Protein AF-0000000080777629 (afdb_homodimer)

Sequence (786 aa):
MKPNIYSEIDKLKSVIVHRPGEELNNLTPDFMEELLFDELPYLENAIKEHDFFCETMRNEGIEVLYLEDLAAESIEQDDVRKQFIEDFLEESGNKSADEINLLRDLLTNISDEKELILKTMSGVRLDEIGINDESGRLLAVNPMPNLYFTRDPFSFVGNCVSINRMWSETRNRETLYAKYIFTYNSRFNDIEKIYDRTEDTSIEGGDILILNSECVAVGISQRTQKESVDKFAKNLLEKSDFKFVLSFKIPNKREFMHLDTVFTMIDKGIFTVHPLIEGPLYVEKLYLEDSTLQREVQKGSLEEILSSNLHVDNVKIIRCGGTNPIDQMREQWNDGSNTLAIAPNTVIVYDRNNVTNSLLQEADVNIRTIKSGELSRGRGGPRCMSMPFEREMMKPNIYSEIDKLKSVIVHRPGEELNNLTPDFMEELLFDELPYLENAIKEHDFFCETMRNEGIEVLYLEDLAAESIEQDDVRKQFIEDFLEESGNKSADEINLLRDLLTNISDEKELILKTMSGVRLDEIGINDESGRLLAVNPMPNLYFTRDPFSFVGNCVSINRMWSETRNRETLYAKYIFTYNSRFNDIEKIYDRTEDTSIEGGDILILNSECVAVGISQRTQKESVDKFAKNLLEKSDFKFVLSFKIPNKREFMHLDTVFTMIDKGIFTVHPLIEGPLYVEKLYLEDSTLQREVQKGSLEEILSSNLHVDNVKIIRCGGTNPIDQMREQWNDGSNTLAIAPNTVIVYDRNNVTNSLLQEADVNIRTIKSGELSRGRGGPRCMSMPFEREM

Nearest PDB structures (foldseek):
  4bof-assembly4_D-2  TM=9.705E-01  e=5.569E-53  Streptococcus pyogenes
  2aci-assembly3_B  TM=9.075E-01  e=1.095E-36  Pseudomonas aeruginosa
  2aaf-assembly2_B  TM=9.037E-01  e=5.257E-37  Pseudomonas aeruginosa
  1rxx-assembly2_C  TM=9.213E-01  e=7.885E-36  Pseudomonas aeruginosa
  2a9g-assembly3_A  TM=9.033E-01  e=1.106E-35  Pseudomonas aeruginosa

Secondary structure (DSSP, 8-state):
---BBS-SSSPEEEEEE----TTGGG--GGGTTTTT-SS---HHHHHHHHHHHHHHHHTTT-EEEEHHHHHHHHT-SHHHHHHHHHHHHHTS-S--HHHHHHHHHHHHT--SHHHHHHHHHH-EEGGGGT---TT---EEE---GGGG-TTTTEEEEBTEEEE---SSHHHHTTHHHHHHHHHH-TTTTTPEEEE-TT-SS---GGGEEE-SSSEEEEEE-SSS-HHHHHHHHHHHHHHSS--EEEEEE---BTTBSSGGGTEEEEETTEEEE-GGGGSS-EEEEEEEETTEEEEEEE-S-HHHHHHHHHT-S--EEEETTTT-HHHHHHHHHTTTT--EEEETTEEEEETT-HHHHHHHHHTT-EEEEE--SSGGGGS--TTTT-EEEEE--/---BBS-SSSPEEEEEE----GGGGG--GGGTTTTT-SS---HHHHHHHHHHHHHHHHTTT-EEEEHHHHHHHHT-SHHHHHHHHHHHHHTS-S--HHHHHHHHHHHHT--SHHHHHHHHHH-EEGGGGT---TT---EEE---GGGG-TTTTEEEEBTEEEE---SSHHHHTTHHHHHHHHHH-TTTTTPEEEE-TT-SS---GGGEEE-SSSEEEEEE-SSS-HHHHHHHHHHHHHHSS--EEEEEE---BTTBSSGGGTEEEEETTEEEE-GGGGSS-EEEEEEEETTEEEEEEE-S-HHHHHHHHHT-S--EEEETTTT-HHHHHHHHHTTTT--EEEETTEEEEETT-HHHHHHHHHTT-EEEEE--SSGGGGS--TTTT-EEEEE--

Structure (mmCIF, N/CA/C/O backbone):
data_AF-0000000080777629-model_v1
#
loop_
_entity.id
_entity.type
_entity.pdbx_description
1 polymer 'arginine deiminase'
#
loop_
_atom_site.group_PDB
_atom_site.id
_atom_site.type_symbol
_atom_site.label_atom_id
_atom_site.label_alt_id
_atom_site.label_comp_id
_atom_site.label_asym_id
_atom_site.label_entity_id
_atom_site.label_seq_id
_atom_site.pdbx_PDB_ins_code
_atom_site.Cartn_x
_atom_site.Cartn_y
_atom_site.Cartn_z
_atom_site.occupancy
_atom_site.B_iso_or_equiv
_atom_site.auth_seq_id
_atom_site.auth_comp_id
_atom_site.auth_asym_id
_atom_site.auth_atom_id
_atom_site.pdbx_PDB_model_num
ATOM 1 N N . MET A 1 1 ? -5.551 -30.641 -24.266 1 76.5 1 MET A N 1
ATOM 2 C CA . MET A 1 1 ? -4.195 -30.25 -24.641 1 76.5 1 MET A CA 1
ATOM 3 C C . MET A 1 1 ? -3.232 -30.406 -23.469 1 76.5 1 MET A C 1
ATOM 5 O O . MET A 1 1 ? -3.594 -30.125 -22.328 1 76.5 1 MET A O 1
ATOM 9 N N . LYS A 1 2 ? -2.053 -30.922 -23.703 1 85.44 2 LYS A N 1
ATOM 10 C CA . LYS A 1 2 ? -1.051 -31.109 -22.656 1 85.44 2 LYS A CA 1
ATOM 11 C C . LYS A 1 2 ? -0.166 -29.875 -22.5 1 85.44 2 LYS A C 1
ATOM 13 O O . LYS A 1 2 ? 0.157 -29.219 -23.5 1 85.44 2 LYS A O 1
ATOM 18 N N . PRO A 1 3 ? 0.082 -29.594 -21.219 1 92.38 3 PRO A N 1
ATOM 19 C CA . PRO A 1 3 ? 1.011 -28.484 -21.016 1 92.38 3 PRO A CA 1
ATOM 20 C C . PRO A 1 3 ? 2.395 -28.75 -21.609 1 92.38 3 PRO A C 1
ATOM 22 O O . PRO A 1 3 ? 2.795 -29.906 -21.75 1 92.38 3 PRO A O 1
ATOM 25 N N . ASN A 1 4 ? 3.039 -27.75 -22.047 1 94.62 4 ASN A N 1
ATOM 26 C CA . ASN A 1 4 ? 4.406 -27.812 -22.547 1 94.62 4 ASN A CA 1
ATOM 27 C C . ASN A 1 4 ? 5.293 -26.766 -21.875 1 94.62 4 ASN A C 1
ATOM 29 O O . ASN A 1 4 ? 5.566 -25.719 -22.453 1 94.62 4 ASN A O 1
ATOM 33 N N . ILE A 1 5 ? 5.781 -27.062 -20.688 1 97.31 5 ILE A N 1
ATOM 34 C CA . ILE A 1 5 ? 6.605 -26.125 -19.922 1 97.31 5 ILE A CA 1
ATOM 35 C C . ILE A 1 5 ? 7.922 -26.797 -19.531 1 97.31 5 ILE A C 1
ATOM 37 O O . ILE A 1 5 ? 8.031 -27.422 -18.484 1 97.31 5 ILE A O 1
ATOM 41 N N . TYR A 1 6 ? 8.914 -26.594 -20.375 1 97.06 6 TYR A N 1
ATOM 42 C CA . TYR A 1 6 ? 10.203 -27.234 -20.172 1 97.06 6 TYR A CA 1
ATOM 43 C C . TYR A 1 6 ? 11.289 -26.203 -19.875 1 97.06 6 TYR A C 1
ATOM 45 O O . TYR A 1 6 ? 12.477 -26.531 -19.859 1 97.06 6 TYR A O 1
ATOM 53 N N . SER A 1 7 ? 10.859 -24.984 -19.75 1 96.5 7 SER A N 1
ATOM 54 C CA . SER A 1 7 ? 11.742 -23.891 -19.359 1 96.5 7 SER A CA 1
ATOM 55 C C . SER A 1 7 ? 10.945 -22.703 -18.844 1 96.5 7 SER A C 1
ATOM 57 O O . SER A 1 7 ? 9.742 -22.578 -19.109 1 96.5 7 SER A O 1
ATOM 59 N N . GLU A 1 8 ? 11.617 -21.828 -18.109 1 97.31 8 GLU A N 1
ATOM 60 C CA . GLU A 1 8 ? 11.023 -20.562 -17.672 1 97.31 8 GLU A CA 1
ATOM 61 C C . GLU A 1 8 ? 11.094 -19.516 -18.781 1 97.31 8 GLU A C 1
ATOM 63 O O . GLU A 1 8 ? 10.367 -18.516 -18.75 1 97.31 8 GLU A O 1
ATOM 68 N N . ILE A 1 9 ? 11.906 -19.719 -19.844 1 97.56 9 ILE A N 1
ATOM 69 C CA . ILE A 1 9 ? 12.305 -18.547 -20.609 1 97.56 9 ILE A CA 1
ATOM 70 C C . ILE A 1 9 ? 11.914 -18.719 -22.078 1 97.56 9 ILE A C 1
ATOM 72 O O . ILE A 1 9 ? 11.93 -17.75 -22.844 1 97.56 9 ILE A O 1
ATOM 76 N N . ASP A 1 10 ? 11.648 -19.953 -22.531 1 97.69 10 ASP A N 1
ATOM 77 C CA . ASP A 1 10 ? 11.281 -20.109 -23.938 1 97.69 10 ASP A CA 1
ATOM 78 C C . ASP A 1 10 ? 10.047 -19.281 -24.281 1 97.69 10 ASP A C 1
ATOM 80 O O . ASP A 1 10 ? 9.305 -18.859 -23.391 1 97.69 10 ASP A O 1
ATOM 84 N N . LYS A 1 11 ? 9.852 -19.078 -25.516 1 98.25 11 LYS A N 1
ATOM 85 C CA . LYS A 1 11 ? 8.773 -18.203 -25.953 1 98.25 11 LYS A CA 1
ATOM 86 C C . LYS A 1 11 ? 7.426 -18.656 -25.391 1 98.25 11 LYS A C 1
ATOM 88 O O . LYS A 1 11 ? 7.023 -19.797 -25.609 1 98.25 11 LYS A O 1
ATOM 93 N N . LEU A 1 12 ? 6.812 -17.75 -24.703 1 98.5 12 LEU A N 1
ATOM 94 C CA . LEU A 1 12 ? 5.527 -18.047 -24.062 1 98.5 12 LEU A CA 1
ATOM 95 C C . LEU A 1 12 ? 4.402 -18.016 -25.094 1 98.5 12 LEU A C 1
ATOM 97 O O . LEU A 1 12 ? 4.293 -17.062 -25.875 1 98.5 12 LEU A O 1
ATOM 101 N N . LYS A 1 13 ? 3.611 -19.078 -25.125 1 98.31 13 LYS A N 1
ATOM 102 C CA . LYS A 1 13 ? 2.521 -19.172 -26.078 1 98.31 13 LYS A CA 1
ATOM 103 C C . LYS A 1 13 ? 1.169 -18.953 -25.406 1 98.31 13 LYS A C 1
ATOM 105 O O . LYS A 1 13 ? 0.266 -18.359 -26 1 98.31 13 LYS A O 1
ATOM 110 N N . SER A 1 14 ? 1.012 -19.469 -24.266 1 98.12 14 SER A N 1
ATOM 111 C CA . SER A 1 14 ? -0.259 -19.359 -23.547 1 98.12 14 SER A CA 1
ATOM 112 C C . SER A 1 14 ? -0.044 -19.266 -22.047 1 98.12 14 SER A C 1
ATOM 114 O O . SER A 1 14 ? 0.88 -19.875 -21.5 1 98.12 14 SER A O 1
ATOM 116 N N . VAL A 1 15 ? -0.911 -18.484 -21.406 1 98.56 15 VAL A N 1
ATOM 117 C CA . VAL A 1 15 ? -0.785 -18.25 -19.969 1 98.56 15 VAL A CA 1
ATOM 118 C C . VAL A 1 15 ? -2.17 -18.188 -19.328 1 98.56 15 VAL A C 1
ATOM 120 O O . VAL A 1 15 ? -3.139 -17.781 -19.984 1 98.56 15 VAL A O 1
ATOM 123 N N . ILE A 1 16 ? -2.301 -18.656 -18.109 1 98.56 16 ILE A N 1
ATOM 124 C CA . ILE A 1 16 ? -3.523 -18.531 -17.328 1 98.56 16 ILE A CA 1
ATOM 125 C C . ILE A 1 16 ? -3.363 -17.438 -16.266 1 98.56 16 ILE A C 1
ATOM 127 O O . ILE A 1 16 ? -2.354 -17.391 -15.562 1 98.56 16 ILE A O 1
ATOM 131 N N . VAL A 1 17 ? -4.281 -16.547 -16.234 1 98.81 17 VAL A N 1
ATOM 132 C CA . VAL A 1 17 ? -4.312 -15.469 -15.25 1 98.81 17 VAL A CA 1
ATOM 133 C C . VAL A 1 17 ? -5.699 -15.391 -14.617 1 98.81 17 VAL A C 1
ATOM 135 O O . VAL A 1 17 ? -6.621 -16.094 -15.031 1 98.81 17 VAL A O 1
ATOM 138 N N . HIS A 1 18 ? -5.844 -14.688 -13.539 1 98.81 18 HIS A N 1
ATOM 139 C CA . HIS A 1 18 ? -7.133 -14.328 -12.969 1 98.81 18 HIS A CA 1
ATOM 140 C C . HIS A 1 18 ? -7.27 -12.812 -12.836 1 98.81 18 HIS A C 1
ATOM 142 O O . HIS A 1 18 ? -6.383 -12.148 -12.289 1 98.81 18 HIS A O 1
ATOM 148 N N . ARG A 1 19 ? -8.289 -12.289 -13.438 1 98.69 19 ARG A N 1
ATOM 149 C CA . ARG A 1 19 ? -8.562 -10.859 -13.359 1 98.69 19 ARG A CA 1
ATOM 150 C C . ARG A 1 19 ? -9.078 -10.469 -11.984 1 98.69 19 ARG A C 1
ATOM 152 O O . ARG A 1 19 ? -10.047 -11.055 -11.492 1 98.69 19 ARG A O 1
ATOM 159 N N . PRO A 1 20 ? -8.406 -9.477 -11.32 1 98.25 20 PRO A N 1
ATOM 160 C CA . PRO A 1 20 ? -8.93 -9.062 -10.023 1 98.25 20 PRO A CA 1
ATOM 161 C C . PRO A 1 20 ? -10.43 -8.773 -10.055 1 98.25 20 PRO A C 1
ATOM 163 O O . PRO A 1 20 ? -10.93 -8.195 -11.016 1 98.25 20 PRO A O 1
ATOM 166 N N . GLY A 1 21 ? -11.094 -9.164 -9 1 98 21 GLY A N 1
ATOM 167 C CA . GLY A 1 21 ? -12.539 -8.992 -8.922 1 98 21 GLY A CA 1
ATOM 168 C C . GLY A 1 21 ? -13.016 -8.562 -7.543 1 98 21 GLY A C 1
ATOM 169 O O . GLY A 1 21 ? -12.258 -7.965 -6.777 1 98 21 GLY A O 1
ATOM 170 N N . GLU A 1 22 ? -14.297 -8.883 -7.254 1 97.31 22 GLU A N 1
ATOM 171 C CA . GLU A 1 22 ? -14.977 -8.391 -6.059 1 97.31 22 GLU A CA 1
ATOM 172 C C . GLU A 1 22 ? -14.359 -8.984 -4.793 1 97.31 22 GLU A C 1
ATOM 174 O O . GLU A 1 22 ? -14.641 -8.523 -3.686 1 97.31 22 GLU A O 1
ATOM 179 N N . GLU A 1 23 ? -13.547 -10.039 -4.953 1 97.44 23 GLU A N 1
ATOM 180 C CA . GLU A 1 23 ? -12.844 -10.57 -3.791 1 97.44 23 GLU A CA 1
ATOM 181 C C . GLU A 1 23 ? -11.969 -9.508 -3.143 1 97.44 23 GLU A C 1
ATOM 183 O O . GLU A 1 23 ? -11.758 -9.523 -1.928 1 97.44 23 GLU A O 1
ATOM 188 N N . LEU A 1 24 ? -11.523 -8.523 -3.908 1 96.25 24 LEU A N 1
ATOM 189 C CA . LEU A 1 24 ? -10.703 -7.449 -3.361 1 96.25 24 LEU A CA 1
ATOM 190 C C . LEU A 1 24 ? -11.555 -6.469 -2.559 1 96.25 24 LEU A C 1
ATOM 192 O O . LEU A 1 24 ? -11.07 -5.859 -1.603 1 96.25 24 LEU A O 1
ATOM 196 N N . ASN A 1 25 ? -12.812 -6.344 -2.906 1 95.25 25 ASN A N 1
ATOM 197 C CA . ASN A 1 25 ? -13.703 -5.398 -2.234 1 95.25 25 ASN A CA 1
ATOM 198 C C . ASN A 1 25 ? -14.227 -5.961 -0.916 1 95.25 25 ASN A C 1
ATOM 200 O O . ASN A 1 25 ? -14.812 -5.23 -0.115 1 95.25 25 ASN A O 1
ATOM 204 N N . ASN A 1 26 ? -14 -7.234 -0.666 1 94.56 26 ASN A N 1
ATOM 205 C CA . ASN A 1 26 ? -14.438 -7.844 0.587 1 94.56 26 ASN A CA 1
ATOM 206 C C . ASN A 1 26 ? -13.273 -8.023 1.559 1 94.56 26 ASN A C 1
ATOM 208 O O . ASN A 1 26 ? -13.43 -8.656 2.605 1 94.56 26 ASN A O 1
ATOM 212 N N . LEU A 1 27 ? -12.156 -7.426 1.173 1 93.31 27 LEU A N 1
ATOM 213 C CA . LEU A 1 27 ? -11.008 -7.332 2.074 1 93.31 27 LEU A CA 1
ATOM 214 C C . LEU A 1 27 ? -11.164 -6.148 3.025 1 93.31 27 LEU A C 1
ATOM 216 O O . LEU A 1 27 ? -11.516 -5.047 2.6 1 93.31 27 LEU A O 1
ATOM 220 N N . THR A 1 28 ? -11.008 -6.402 4.293 1 91 28 THR A N 1
ATOM 221 C CA . THR A 1 28 ? -11.047 -5.34 5.293 1 91 28 THR A CA 1
ATOM 222 C C . THR A 1 28 ? -9.727 -5.266 6.059 1 91 28 THR A C 1
ATOM 224 O O . THR A 1 28 ? -8.969 -6.238 6.09 1 91 28 THR A O 1
ATOM 227 N N . PRO A 1 29 ? -9.43 -4.133 6.648 1 87.5 29 PRO A N 1
ATOM 228 C CA . PRO A 1 29 ? -8.18 -3.984 7.395 1 87.5 29 PRO A CA 1
ATOM 229 C C . PRO A 1 29 ? -8.023 -5.027 8.5 1 87.5 29 PRO A C 1
ATOM 231 O O . PRO A 1 29 ? -6.914 -5.52 8.734 1 87.5 29 PRO A O 1
ATOM 234 N N . ASP A 1 30 ? -9.07 -5.414 9.094 1 85.56 30 ASP A N 1
ATOM 235 C CA . ASP A 1 30 ? -9.016 -6.348 10.219 1 85.56 30 ASP A CA 1
ATOM 236 C C . ASP A 1 30 ? -8.742 -7.77 9.734 1 85.56 30 ASP A C 1
ATOM 238 O O . ASP A 1 30 ? -8.289 -8.617 10.5 1 85.56 30 ASP A O 1
ATOM 242 N N . PHE A 1 31 ? -8.953 -8.008 8.391 1 86.69 31 PHE A N 1
ATOM 243 C CA . PHE A 1 31 ? -8.836 -9.367 7.883 1 86.69 31 PHE A CA 1
ATOM 244 C C . PHE A 1 31 ? -7.641 -9.5 6.949 1 86.69 31 PHE A C 1
ATOM 246 O O . PHE A 1 31 ? -7.348 -10.586 6.453 1 86.69 31 PHE A O 1
ATOM 253 N N . MET A 1 32 ? -6.926 -8.422 6.781 1 86.75 32 MET A N 1
ATOM 254 C CA . MET A 1 32 ? -5.844 -8.422 5.805 1 86.75 32 MET A CA 1
ATOM 255 C C . MET A 1 32 ? -4.777 -9.445 6.176 1 86.75 32 MET A C 1
ATOM 257 O O . MET A 1 32 ? -4.328 -10.219 5.324 1 86.75 32 MET A O 1
ATOM 261 N N . GLU A 1 33 ? -4.449 -9.5 7.445 1 83.44 33 GLU A N 1
ATOM 262 C CA . GLU A 1 33 ? -3.396 -10.414 7.879 1 83.44 33 GLU A CA 1
ATOM 263 C C . GLU A 1 33 ? -3.795 -11.867 7.648 1 83.44 33 GLU A C 1
ATOM 265 O O . GLU A 1 33 ? -3.006 -12.656 7.125 1 83.44 33 GLU A O 1
ATOM 270 N N . GLU A 1 34 ? -5 -12.141 7.934 1 84.94 34 GLU A N 1
ATOM 271 C CA . GLU A 1 34 ? -5.516 -13.492 7.762 1 84.94 34 GLU A CA 1
ATOM 272 C C . GLU A 1 34 ? -5.566 -13.883 6.285 1 84.94 34 GLU A C 1
ATOM 274 O O . GLU A 1 34 ? -5.336 -15.047 5.938 1 84.94 34 GLU A O 1
ATOM 279 N N . LEU A 1 35 ? -5.812 -12.977 5.516 1 87.12 35 LEU A N 1
ATOM 280 C CA . LEU A 1 35 ? -5.977 -13.242 4.09 1 87.12 35 LEU A CA 1
ATOM 281 C C . LEU A 1 35 ? -4.672 -12.992 3.34 1 87.12 35 LEU A C 1
ATOM 283 O O . LEU A 1 35 ? -4.652 -12.984 2.107 1 87.12 35 LEU A O 1
ATOM 287 N N . LEU A 1 36 ? -3.604 -12.68 4.121 1 83.94 36 LEU A N 1
ATOM 288 C CA . LEU A 1 36 ? -2.236 -12.594 3.621 1 83.94 36 LEU A CA 1
ATOM 289 C C . LEU A 1 36 ? -2.078 -11.398 2.686 1 83.94 36 LEU A C 1
ATOM 291 O O . LEU A 1 36 ? -1.486 -11.523 1.609 1 83.94 36 LEU A O 1
ATOM 295 N N . PHE A 1 37 ? -2.713 -10.32 3.043 1 85.81 37 PHE A N 1
ATOM 296 C CA . PHE A 1 37 ? -2.58 -9.055 2.33 1 85.81 37 PHE A CA 1
ATOM 297 C C . PHE A 1 37 ? -2.012 -7.977 3.244 1 85.81 37 PHE A C 1
ATOM 299 O O . PHE A 1 37 ? -2.307 -7.949 4.441 1 85.81 37 PHE A O 1
ATOM 306 N N . ASP A 1 38 ? -1.269 -7.113 2.615 1 81.88 38 ASP A N 1
ATOM 307 C CA . ASP A 1 38 ? -0.638 -6.059 3.402 1 81.88 38 ASP A CA 1
ATOM 308 C C . ASP A 1 38 ? -1.378 -4.73 3.238 1 81.88 38 ASP A C 1
ATOM 310 O O . ASP A 1 38 ? -1.191 -3.809 4.031 1 81.88 38 ASP A O 1
ATOM 314 N N . GLU A 1 39 ? -2.15 -4.68 2.234 1 88.5 39 GLU A N 1
ATOM 315 C CA . GLU A 1 39 ? -2.832 -3.43 1.915 1 88.5 39 GLU A CA 1
ATOM 316 C C . GLU A 1 39 ? -4.117 -3.686 1.13 1 88.5 39 GLU A C 1
ATOM 318 O O . GLU A 1 39 ? -4.27 -4.738 0.509 1 88.5 39 GLU A O 1
ATOM 323 N N . LEU A 1 40 ? -5.012 -2.73 1.196 1 91.94 40 LEU A N 1
ATOM 324 C CA . LEU A 1 40 ? -6.27 -2.842 0.467 1 91.94 40 LEU A CA 1
ATOM 325 C C . LEU A 1 40 ? -6.137 -2.262 -0.937 1 91.94 40 LEU A C 1
ATOM 327 O O . LEU A 1 40 ? -5.973 -1.05 -1.1 1 91.94 40 LEU A O 1
ATOM 331 N N . PRO A 1 41 ? -6.238 -3.09 -1.915 1 94.75 41 PRO A N 1
ATOM 332 C CA . PRO A 1 41 ? -6.164 -2.559 -3.279 1 94.75 41 PRO A CA 1
ATOM 333 C C . PRO A 1 41 ? -7.445 -1.838 -3.699 1 94.75 41 PRO A C 1
ATOM 335 O O . PRO A 1 41 ? -8.523 -2.152 -3.199 1 94.75 41 PRO A O 1
ATOM 338 N N . TYR A 1 42 ? -7.27 -0.807 -4.512 1 96.38 42 TYR A N 1
ATOM 339 C CA . TYR A 1 42 ? -8.383 -0.171 -5.211 1 96.38 42 TYR A CA 1
ATOM 340 C C . TYR A 1 42 ? -8.766 -0.963 -6.453 1 96.38 42 TYR A C 1
ATOM 342 O O . TYR A 1 42 ? -8.039 -0.956 -7.453 1 96.38 42 TYR A O 1
ATOM 350 N N . LEU A 1 43 ? -9.914 -1.641 -6.414 1 97.31 43 LEU A N 1
ATOM 351 C CA . LEU A 1 43 ? -10.289 -2.658 -7.391 1 97.31 43 LEU A CA 1
ATOM 352 C C . LEU A 1 43 ? -10.281 -2.082 -8.805 1 97.31 43 LEU A C 1
ATOM 354 O O . LEU A 1 43 ? -9.727 -2.684 -9.719 1 97.31 43 LEU A O 1
ATOM 358 N N . GLU A 1 44 ? -10.867 -0.941 -8.984 1 96.75 44 GLU A N 1
ATOM 359 C CA . GLU A 1 44 ? -10.992 -0.367 -10.32 1 96.75 44 GLU A CA 1
ATOM 360 C C . GLU A 1 44 ? -9.625 -0.201 -10.977 1 96.75 44 GLU A C 1
ATOM 362 O O . GLU A 1 44 ? -9.438 -0.582 -12.133 1 96.75 44 GLU A O 1
ATOM 367 N N . ASN A 1 45 ? -8.695 0.378 -10.266 1 97 45 ASN A N 1
ATOM 368 C CA . ASN A 1 45 ? -7.359 0.561 -10.82 1 97 45 ASN A CA 1
ATOM 369 C C . ASN A 1 45 ? -6.617 -0.767 -10.945 1 97 45 ASN A C 1
ATOM 371 O O . ASN A 1 45 ? -5.82 -0.956 -11.867 1 97 45 ASN A O 1
ATOM 375 N N . ALA A 1 46 ? -6.844 -1.683 -9.992 1 97.81 46 ALA A N 1
ATOM 376 C CA . ALA A 1 46 ? -6.238 -3.008 -10.086 1 97.81 46 ALA A CA 1
ATOM 377 C C . ALA A 1 46 ? -6.633 -3.699 -11.391 1 97.81 46 ALA A C 1
ATOM 379 O O . ALA A 1 46 ? -5.793 -4.32 -12.047 1 97.81 46 ALA A O 1
ATOM 380 N N . ILE A 1 47 ? -7.875 -3.59 -11.742 1 98.5 47 ILE A N 1
ATOM 381 C CA . ILE A 1 47 ? -8.391 -4.18 -12.977 1 98.5 47 ILE A CA 1
ATOM 382 C C . ILE A 1 47 ? -7.691 -3.543 -14.18 1 98.5 47 ILE A C 1
ATOM 384 O O . ILE A 1 47 ? -7.215 -4.246 -15.07 1 98.5 47 ILE A O 1
ATOM 388 N N . LYS A 1 48 ? -7.602 -2.197 -14.141 1 98.12 48 LYS A N 1
ATOM 389 C CA . LYS A 1 48 ? -6.965 -1.491 -15.25 1 98.12 48 LYS A CA 1
ATOM 390 C C . LYS A 1 48 ? -5.512 -1.919 -15.406 1 98.12 48 LYS A C 1
ATOM 392 O O . LYS A 1 48 ? -5.043 -2.146 -16.531 1 98.12 48 LYS A O 1
ATOM 397 N N . GLU A 1 49 ? -4.828 -1.964 -14.344 1 98.19 49 GLU A N 1
ATOM 398 C CA . GLU A 1 49 ? -3.43 -2.389 -14.367 1 98.19 49 GLU A CA 1
ATOM 399 C C . GLU A 1 49 ? -3.297 -3.826 -14.859 1 98.19 49 GLU A C 1
ATOM 401 O O . GLU A 1 49 ? -2.428 -4.129 -15.68 1 98.19 49 GLU A O 1
ATOM 406 N N . HIS A 1 50 ? -4.148 -4.711 -14.359 1 98.75 50 HIS A N 1
ATOM 407 C CA . HIS A 1 50 ? -4.102 -6.113 -14.75 1 98.75 50 HIS A CA 1
ATOM 408 C C . HIS A 1 50 ? -4.461 -6.285 -16.219 1 98.75 50 HIS A C 1
ATOM 410 O O . HIS A 1 50 ? -3.85 -7.098 -16.922 1 98.75 50 HIS A O 1
ATOM 416 N N . ASP A 1 51 ? -5.461 -5.543 -16.672 1 98.81 51 ASP A N 1
ATOM 417 C CA . ASP A 1 51 ? -5.805 -5.57 -18.094 1 98.81 51 ASP A CA 1
ATOM 418 C C . ASP A 1 51 ? -4.621 -5.133 -18.953 1 98.81 51 ASP A C 1
ATOM 420 O O . ASP A 1 51 ? -4.375 -5.703 -20.016 1 98.81 51 ASP A O 1
ATOM 424 N N . PHE A 1 52 ? -3.959 -4.109 -18.531 1 98.81 52 PHE A N 1
ATOM 425 C CA . PHE A 1 52 ? -2.777 -3.658 -19.25 1 98.81 52 PHE A CA 1
ATOM 426 C C . PHE A 1 52 ? -1.714 -4.75 -19.281 1 98.81 52 PHE A C 1
ATOM 428 O O . PHE A 1 52 ? -1.062 -4.957 -20.312 1 98.81 52 PHE A O 1
ATOM 435 N N . PHE A 1 53 ? -1.532 -5.406 -18.203 1 98.81 53 PHE A N 1
ATOM 436 C CA . PHE A 1 53 ? -0.626 -6.547 -18.109 1 98.81 53 PHE A CA 1
ATOM 437 C C . PHE A 1 53 ? -0.988 -7.605 -19.156 1 98.81 53 PHE A C 1
ATOM 439 O O . PHE A 1 53 ? -0.128 -8.055 -19.906 1 98.81 53 PHE A O 1
ATOM 446 N N . CYS A 1 54 ? -2.254 -7.953 -19.188 1 98.88 54 CYS A N 1
ATOM 447 C CA . CYS A 1 54 ? -2.746 -8.945 -20.141 1 98.88 54 CYS A CA 1
ATOM 448 C C . CYS A 1 54 ? -2.574 -8.453 -21.578 1 98.88 54 CYS A C 1
ATOM 450 O O . CYS A 1 54 ? -2.201 -9.227 -22.453 1 98.88 54 CYS A O 1
ATOM 452 N N . GLU A 1 55 ? -2.865 -7.199 -21.781 1 98.81 55 GLU A N 1
ATOM 453 C CA . GLU A 1 55 ? -2.699 -6.625 -23.109 1 98.81 55 GLU A CA 1
ATOM 454 C C . GLU A 1 55 ? -1.236 -6.641 -23.547 1 98.81 55 GLU A C 1
ATOM 456 O O . GLU A 1 55 ? -0.932 -6.855 -24.719 1 98.81 55 GLU A O 1
ATOM 461 N N . THR A 1 56 ? -0.351 -6.355 -22.609 1 98.75 56 THR A N 1
ATOM 462 C CA . THR A 1 56 ? 1.08 -6.422 -22.891 1 98.75 56 THR A CA 1
ATOM 463 C C . THR A 1 56 ? 1.472 -7.805 -23.391 1 98.75 56 THR A C 1
ATOM 465 O O . THR A 1 56 ? 2.254 -7.93 -24.328 1 98.75 56 THR A O 1
ATOM 468 N N . MET A 1 57 ? 0.923 -8.836 -22.812 1 98.75 57 MET A N 1
ATOM 469 C CA . MET A 1 57 ? 1.193 -10.203 -23.25 1 98.75 57 MET A CA 1
ATOM 470 C C . MET A 1 57 ? 0.538 -10.484 -24.594 1 98.75 57 MET A C 1
ATOM 472 O O . MET A 1 57 ? 1.167 -11.055 -25.484 1 98.75 57 MET A O 1
ATOM 476 N N . ARG A 1 58 ? -0.68 -10.047 -24.75 1 98.81 58 ARG A N 1
ATOM 477 C CA . ARG A 1 58 ? -1.377 -10.266 -26.016 1 98.81 58 ARG A CA 1
ATOM 478 C C . ARG A 1 58 ? -0.637 -9.586 -27.172 1 98.81 58 ARG A C 1
ATOM 480 O O . ARG A 1 58 ? -0.575 -10.133 -28.281 1 98.81 58 ARG A O 1
ATOM 487 N N . ASN A 1 59 ? -0.117 -8.422 -26.891 1 98.44 59 ASN A N 1
ATOM 488 C CA . ASN A 1 59 ? 0.636 -7.684 -27.906 1 98.44 59 ASN A CA 1
ATOM 489 C C . ASN A 1 59 ? 1.897 -8.43 -28.312 1 98.44 59 ASN A C 1
ATOM 491 O O . ASN A 1 59 ? 2.469 -8.156 -29.375 1 98.44 59 ASN A O 1
ATOM 495 N N . GLU A 1 60 ? 2.316 -9.375 -27.547 1 98.12 60 GLU A N 1
ATOM 496 C CA . GLU A 1 60 ? 3.473 -10.211 -27.859 1 98.12 60 GLU A CA 1
ATOM 497 C C . GLU A 1 60 ? 3.045 -11.531 -28.484 1 98.12 60 GLU A C 1
ATOM 499 O O . GLU A 1 60 ? 3.869 -12.422 -28.688 1 98.12 60 GLU A O 1
ATOM 504 N N . GLY A 1 61 ? 1.783 -11.68 -28.734 1 98.19 61 GLY A N 1
ATOM 505 C CA . GLY A 1 61 ? 1.264 -12.867 -29.391 1 98.19 61 GLY A CA 1
ATOM 506 C C . GLY A 1 61 ? 0.922 -13.984 -28.422 1 98.19 61 GLY A C 1
ATOM 507 O O . GLY A 1 61 ? 0.748 -15.133 -28.828 1 98.19 61 GLY A O 1
ATOM 508 N N . ILE A 1 62 ? 0.836 -13.727 -27.203 1 98.62 62 ILE A N 1
ATOM 509 C CA . ILE A 1 62 ? 0.58 -14.734 -26.188 1 98.62 62 ILE A CA 1
ATOM 510 C C . ILE A 1 62 ? -0.925 -14.875 -25.969 1 98.62 62 ILE A C 1
ATOM 512 O O . ILE A 1 62 ? -1.636 -13.875 -25.828 1 98.62 62 ILE A O 1
ATOM 516 N N . GLU A 1 63 ? -1.433 -16.109 -25.938 1 98.5 63 GLU A N 1
ATOM 517 C CA . GLU A 1 63 ? -2.82 -16.375 -25.578 1 98.5 63 GLU A CA 1
ATOM 518 C C . GLU A 1 63 ? -3.031 -16.234 -24.078 1 98.5 63 GLU A C 1
ATOM 520 O O . GLU A 1 63 ? -2.365 -16.906 -23.281 1 98.5 63 GLU A O 1
ATOM 525 N N . VAL A 1 64 ? -3.912 -15.367 -23.719 1 98.75 64 VAL A N 1
ATOM 526 C CA . VAL A 1 64 ? -4.215 -15.156 -22.312 1 98.75 64 VAL A CA 1
ATOM 527 C C . VAL A 1 64 ? -5.551 -15.812 -21.953 1 98.75 64 VAL A C 1
ATOM 529 O O . VAL A 1 64 ? -6.586 -15.469 -22.531 1 98.75 64 VAL A O 1
ATOM 532 N N . LEU A 1 65 ? -5.496 -16.781 -21.094 1 98.31 65 LEU A N 1
ATOM 533 C CA . LEU A 1 65 ? -6.68 -17.469 -20.594 1 98.31 65 LEU A CA 1
ATOM 534 C C . LEU A 1 65 ? -7.012 -17.031 -19.172 1 98.31 65 LEU A C 1
ATOM 536 O O . LEU A 1 65 ? -6.109 -16.828 -18.344 1 98.31 65 LEU A O 1
ATOM 540 N N . TYR A 1 66 ? -8.273 -16.906 -18.906 1 98.69 66 TYR A N 1
ATOM 541 C CA . TYR A 1 66 ? -8.695 -16.5 -17.578 1 98.69 66 TYR A CA 1
ATOM 542 C C . TYR A 1 66 ? -9.156 -17.719 -16.766 1 98.69 66 TYR A C 1
ATOM 544 O O . TYR A 1 66 ? -10 -18.484 -17.219 1 98.69 66 TYR A O 1
ATOM 552 N N . LEU A 1 67 ? -8.641 -17.797 -15.555 1 98.62 67 LEU A N 1
ATOM 553 C CA . LEU A 1 67 ? -8.953 -18.875 -14.625 1 98.62 67 LEU A CA 1
ATOM 554 C C . LEU A 1 67 ? -10.453 -18.969 -14.398 1 98.62 67 LEU A C 1
ATOM 556 O O . LEU A 1 67 ? -11.008 -20.078 -14.383 1 98.62 67 LEU A O 1
ATOM 560 N N . GLU A 1 68 ? -11.109 -17.844 -14.172 1 98.75 68 GLU A N 1
ATOM 561 C CA . GLU A 1 68 ? -12.547 -17.812 -13.891 1 98.75 68 GLU A CA 1
ATOM 562 C C . GLU A 1 68 ? -13.352 -18.312 -15.078 1 98.75 68 GLU A C 1
ATOM 564 O O . GLU A 1 68 ? -14.406 -18.922 -14.906 1 98.75 68 GLU A O 1
ATOM 569 N N . ASP A 1 69 ? -12.898 -18.062 -16.312 1 98.62 69 ASP A N 1
ATOM 570 C CA . ASP A 1 69 ? -13.57 -18.578 -17.5 1 98.62 69 ASP A CA 1
ATOM 571 C C . ASP A 1 69 ? -13.391 -20.094 -17.609 1 98.62 69 ASP A C 1
ATOM 573 O O . ASP A 1 69 ? -14.352 -20.812 -17.906 1 98.62 69 ASP A O 1
ATOM 577 N N . LEU A 1 70 ? -12.164 -20.547 -17.438 1 98.19 70 LEU A N 1
ATOM 578 C CA . LEU A 1 70 ? -11.883 -21.969 -17.484 1 98.19 70 LEU A CA 1
ATOM 579 C C . LEU A 1 70 ? -12.695 -22.719 -16.438 1 98.19 70 LEU A C 1
ATOM 581 O O . LEU A 1 70 ? -13.219 -23.812 -16.719 1 98.19 70 LEU A O 1
ATOM 585 N N . ALA A 1 71 ? -12.758 -22.172 -15.242 1 98.56 71 ALA A N 1
ATOM 586 C CA . ALA A 1 71 ? -13.547 -22.797 -14.18 1 98.56 71 ALA A CA 1
ATOM 587 C C . ALA A 1 71 ? -15.023 -22.828 -14.547 1 98.56 71 ALA A C 1
ATOM 589 O O . ALA A 1 71 ? -15.695 -23.844 -14.336 1 98.56 71 ALA A O 1
ATOM 590 N N . ALA A 1 72 ? -15.516 -21.75 -15.062 1 98.75 72 ALA A N 1
ATOM 591 C CA . ALA A 1 72 ? -16.906 -21.672 -15.484 1 98.75 72 ALA A CA 1
ATOM 592 C C . ALA A 1 72 ? -17.219 -22.734 -16.531 1 98.75 72 ALA A C 1
ATOM 594 O O . ALA A 1 72 ? -18.25 -23.422 -16.453 1 98.75 72 ALA A O 1
ATOM 595 N N . GLU A 1 73 ? -16.359 -22.891 -17.484 1 98.31 73 GLU A N 1
ATOM 596 C CA . GLU A 1 73 ? -16.516 -23.875 -18.547 1 98.31 73 GLU A CA 1
ATOM 597 C C . GLU A 1 73 ? -16.531 -25.297 -17.969 1 98.31 73 GLU A C 1
ATOM 599 O O . GLU A 1 73 ? -17.172 -26.188 -18.531 1 98.31 73 GLU A O 1
ATOM 604 N N . SER A 1 74 ? -15.93 -25.5 -16.859 1 98.19 74 SER A N 1
ATOM 605 C CA . SER A 1 74 ? -15.75 -26.812 -16.266 1 98.19 74 SER A CA 1
ATOM 606 C C . SER A 1 74 ? -17 -27.266 -15.516 1 98.19 74 SER A C 1
ATOM 608 O O . SER A 1 74 ? -17.141 -28.438 -15.195 1 98.19 74 SER A O 1
ATOM 610 N N . ILE A 1 75 ? -17.891 -26.297 -15.281 1 98.31 75 ILE A N 1
ATOM 611 C CA . ILE A 1 75 ? -19.031 -26.672 -14.453 1 98.31 75 ILE A CA 1
ATOM 612 C C . ILE A 1 75 ? -20.328 -26.516 -15.242 1 98.31 75 ILE A C 1
ATOM 614 O O . ILE A 1 75 ? -21.391 -26.297 -14.664 1 98.31 75 ILE A O 1
ATOM 618 N N . GLU A 1 76 ? -20.297 -26.609 -16.5 1 97.5 76 GLU A N 1
ATOM 619 C CA . GLU A 1 76 ? -21.469 -26.406 -17.359 1 97.5 76 GLU A CA 1
ATOM 620 C C . GLU A 1 76 ? -22.469 -27.547 -17.203 1 97.5 76 GLU A C 1
ATOM 622 O O . GLU A 1 76 ? -23.672 -27.344 -17.344 1 97.5 76 GLU A O 1
ATOM 627 N N . GLN A 1 77 ? -22.031 -28.734 -16.922 1 97.44 77 GLN A N 1
ATOM 628 C CA . GLN A 1 77 ? -22.922 -29.875 -16.703 1 97.44 77 GLN A CA 1
ATOM 629 C C . GLN A 1 77 ? -23.594 -29.781 -15.328 1 97.44 77 GLN A C 1
ATOM 631 O O . GLN A 1 77 ? -22.922 -29.516 -14.328 1 97.44 77 GLN A O 1
ATOM 636 N N . ASP A 1 78 ? -24.812 -30.094 -15.281 1 97.31 78 ASP A N 1
ATOM 637 C CA . ASP A 1 78 ? -25.625 -29.875 -14.086 1 97.31 78 ASP A CA 1
ATOM 638 C C . ASP A 1 78 ? -25.062 -30.656 -12.891 1 97.31 78 ASP A C 1
ATOM 640 O O . ASP A 1 78 ? -24.984 -30.109 -11.781 1 97.31 78 ASP A O 1
ATOM 644 N N . ASP A 1 79 ? -24.75 -31.859 -13.109 1 97.94 79 ASP A N 1
ATOM 645 C CA . ASP A 1 79 ? -24.266 -32.688 -12.008 1 97.94 79 ASP A CA 1
ATOM 646 C C . ASP A 1 79 ? -22.922 -32.188 -11.492 1 97.94 79 ASP A C 1
ATOM 648 O O . ASP A 1 79 ? -22.656 -32.188 -10.289 1 97.94 79 ASP A O 1
ATOM 652 N N . VAL A 1 80 ? -22.031 -31.781 -12.406 1 98.31 80 VAL A N 1
ATOM 653 C CA . VAL A 1 80 ? -20.734 -31.234 -12.039 1 98.31 80 VAL A CA 1
ATOM 654 C C . VAL A 1 80 ? -20.922 -29.922 -11.281 1 98.31 80 VAL A C 1
ATOM 656 O O . VAL A 1 80 ? -20.234 -29.672 -10.281 1 98.31 80 VAL A O 1
ATOM 659 N N . ARG A 1 81 ? -21.844 -29.094 -11.773 1 98.5 81 ARG A N 1
ATOM 660 C CA . ARG A 1 81 ? -22.156 -27.828 -11.125 1 98.5 81 ARG A CA 1
ATOM 661 C C . ARG A 1 81 ? -22.609 -28.047 -9.688 1 98.5 81 ARG A C 1
ATOM 663 O O . ARG A 1 81 ? -22.141 -27.359 -8.773 1 98.5 81 ARG A O 1
ATOM 670 N N . LYS A 1 82 ? -23.531 -28.938 -9.5 1 98.31 82 LYS A N 1
ATOM 671 C CA . LYS A 1 82 ? -24.031 -29.25 -8.164 1 98.31 82 LYS A CA 1
ATOM 672 C C . LYS A 1 82 ? -22.906 -29.734 -7.254 1 98.31 82 LYS A C 1
ATOM 674 O O . LYS A 1 82 ? -22.828 -29.328 -6.09 1 98.31 82 LYS A O 1
ATOM 679 N N . GLN A 1 83 ? -22.094 -30.594 -7.801 1 98.5 83 GLN A N 1
ATOM 680 C CA . GLN A 1 83 ? -20.969 -31.109 -7.027 1 98.5 83 GLN A CA 1
ATOM 681 C C . GLN A 1 83 ? -20 -29.984 -6.652 1 98.5 83 GLN A C 1
ATOM 683 O O . GLN A 1 83 ? -19.453 -29.969 -5.543 1 98.5 83 GLN A O 1
ATOM 688 N N . PHE A 1 84 ? -19.734 -29.078 -7.582 1 98.62 84 PHE A N 1
ATOM 689 C CA . PHE A 1 84 ? -18.859 -27.938 -7.32 1 98.62 84 PHE A CA 1
ATOM 690 C C . PHE A 1 84 ? -19.375 -27.125 -6.141 1 98.62 84 PHE A C 1
ATOM 692 O O . PHE A 1 84 ? -18.609 -26.766 -5.242 1 98.62 84 PHE A O 1
ATOM 699 N N . ILE A 1 85 ? -20.656 -26.797 -6.168 1 98.75 85 ILE A N 1
ATOM 700 C CA . ILE A 1 85 ? -21.266 -26 -5.105 1 98.75 85 ILE A CA 1
ATOM 701 C C . ILE A 1 85 ? -21.094 -26.719 -3.768 1 98.75 85 ILE A C 1
ATOM 703 O O . ILE A 1 85 ? -20.719 -26.094 -2.771 1 98.75 85 ILE A O 1
ATOM 707 N N . GLU A 1 86 ? -21.312 -28.016 -3.758 1 98.31 86 GLU A N 1
ATOM 708 C CA . GLU A 1 86 ? -21.188 -28.766 -2.518 1 98.31 86 GLU A CA 1
ATOM 709 C C . GLU A 1 86 ? -19.75 -28.781 -2.023 1 98.31 86 GLU A C 1
ATOM 711 O O . GLU A 1 86 ? -19.484 -28.641 -0.827 1 98.31 86 GLU A O 1
ATOM 716 N N . ASP A 1 87 ? -18.797 -29.031 -2.943 1 98.06 87 ASP A N 1
ATOM 717 C CA . ASP A 1 87 ? -17.391 -29.016 -2.564 1 98.06 87 ASP A CA 1
ATOM 718 C C . ASP A 1 87 ? -16.984 -27.641 -2.018 1 98.06 87 ASP A C 1
ATOM 720 O O . ASP A 1 87 ? -16.25 -27.547 -1.036 1 98.06 87 ASP A O 1
ATOM 724 N N . PHE A 1 88 ? -17.438 -26.578 -2.713 1 98.06 88 PHE A N 1
ATOM 725 C CA . PHE A 1 88 ? -17.156 -25.219 -2.26 1 98.06 88 PHE A CA 1
ATOM 726 C C . PHE A 1 88 ? -17.672 -25 -0.844 1 98.06 88 PHE A C 1
ATOM 728 O O . PHE A 1 88 ? -16.969 -24.438 0.001 1 98.06 88 PHE A O 1
ATOM 735 N N . LEU A 1 89 ? -18.906 -25.422 -0.583 1 98 89 LEU A N 1
ATOM 736 C CA . LEU A 1 89 ? -19.531 -25.25 0.725 1 98 89 LEU A CA 1
ATOM 737 C C . LEU A 1 89 ? -18.781 -26.047 1.791 1 98 89 LEU A C 1
ATOM 739 O O . LEU A 1 89 ? -18.609 -25.578 2.918 1 98 89 LEU A O 1
ATOM 743 N N . GLU A 1 90 ? -18.344 -27.156 1.45 1 96.06 90 GLU A N 1
ATOM 744 C CA . GLU A 1 90 ? -17.594 -28 2.381 1 96.06 90 GLU A CA 1
ATOM 745 C C . GLU A 1 90 ? -16.281 -27.344 2.801 1 96.06 90 GLU A C 1
ATOM 747 O O . GLU A 1 90 ? -15.836 -27.5 3.938 1 96.06 90 GLU A O 1
ATOM 752 N N . GLU A 1 91 ? -15.695 -26.594 1.914 1 95.25 91 GLU A N 1
ATOM 753 C CA . GLU A 1 91 ? -14.391 -25.969 2.174 1 95.25 91 GLU A CA 1
ATOM 754 C C . GLU A 1 91 ? -14.547 -24.531 2.646 1 95.25 91 GLU A C 1
ATOM 756 O O . GLU A 1 91 ? -13.562 -23.812 2.773 1 95.25 91 GLU A O 1
ATOM 761 N N . SER A 1 92 ? -15.734 -24.078 2.879 1 93.25 92 SER A N 1
ATOM 762 C CA . SER A 1 92 ? -15.992 -22.688 3.199 1 93.25 92 SER A CA 1
ATOM 763 C C . SER A 1 92 ? -15.852 -22.422 4.695 1 93.25 92 SER A C 1
ATOM 765 O O . SER A 1 92 ? -16.109 -21.312 5.168 1 93.25 92 SER A O 1
ATOM 767 N N . GLY A 1 93 ? -15.359 -23.359 5.434 1 89.06 93 GLY A N 1
ATOM 768 C CA . GLY A 1 93 ? -15.188 -23.203 6.871 1 89.06 93 GLY A CA 1
ATOM 769 C C . GLY A 1 93 ? -16.344 -23.766 7.676 1 89.06 93 GLY A C 1
ATOM 770 O O . GLY A 1 93 ? -17.281 -24.328 7.109 1 89.06 93 GLY A O 1
ATOM 771 N N . ASN A 1 94 ? -16.281 -23.594 8.992 1 85.12 94 ASN A N 1
ATOM 772 C CA . ASN A 1 94 ? -17.312 -24.094 9.891 1 85.12 94 ASN A CA 1
ATOM 773 C C . ASN A 1 94 ? -18.562 -23.219 9.867 1 85.12 94 ASN A C 1
ATOM 775 O O . ASN A 1 94 ? -18.484 -22 10.07 1 85.12 94 ASN A O 1
ATOM 779 N N . LYS A 1 95 ? -19.672 -23.844 9.594 1 92.25 95 LYS A N 1
ATOM 780 C CA . LYS A 1 95 ? -20.938 -23.125 9.492 1 92.25 95 LYS A CA 1
ATOM 781 C C . LYS A 1 95 ? -22.078 -23.969 10.055 1 92.25 95 LYS A C 1
ATOM 783 O O . LYS A 1 95 ? -22 -25.203 10.07 1 92.25 95 LYS A O 1
ATOM 788 N N . SER A 1 96 ? -23.109 -23.25 10.516 1 93.06 96 SER A N 1
ATOM 789 C CA . SER A 1 96 ? -24.328 -23.938 10.922 1 93.06 96 SER A CA 1
ATOM 790 C C . SER A 1 96 ? -25.062 -24.516 9.711 1 93.06 96 SER A C 1
ATOM 792 O O . SER A 1 96 ? -24.828 -24.094 8.578 1 93.06 96 SER A O 1
ATOM 794 N N . ALA A 1 97 ? -25.875 -25.516 9.953 1 95.25 97 ALA A N 1
ATOM 795 C CA . ALA A 1 97 ? -26.672 -26.125 8.891 1 95.25 97 ALA A CA 1
ATOM 796 C C . ALA A 1 97 ? -27.531 -25.078 8.188 1 95.25 97 ALA A C 1
ATOM 798 O O . ALA A 1 97 ? -27.688 -25.109 6.965 1 95.25 97 ALA A O 1
ATOM 799 N N . ASP A 1 98 ? -28 -24.141 8.961 1 95.31 98 ASP A N 1
ATOM 800 C CA . ASP A 1 98 ? -28.844 -23.094 8.406 1 95.31 98 ASP A CA 1
ATOM 801 C C . ASP A 1 98 ? -28.047 -22.188 7.477 1 95.31 98 ASP A C 1
ATOM 803 O O . ASP A 1 98 ? -28.516 -21.812 6.395 1 95.31 98 ASP A O 1
ATOM 807 N N . GLU A 1 99 ? -26.938 -21.828 7.902 1 95.69 99 GLU A N 1
ATOM 808 C CA . GLU A 1 99 ? -26.062 -20.984 7.094 1 95.69 99 GLU A CA 1
ATOM 809 C C . GLU A 1 99 ? -25.672 -21.672 5.789 1 95.69 99 GLU A C 1
ATOM 811 O O . GLU A 1 99 ? -25.656 -21.047 4.73 1 95.69 99 GLU A O 1
ATOM 816 N N . ILE A 1 100 ? -25.391 -22.953 5.883 1 97.5 100 ILE A N 1
ATOM 817 C CA . ILE A 1 100 ? -25.031 -23.734 4.703 1 97.5 100 ILE A CA 1
ATOM 818 C C . ILE A 1 100 ? -26.203 -23.766 3.719 1 97.5 100 ILE A C 1
ATOM 820 O O . ILE A 1 100 ? -26 -23.625 2.508 1 97.5 100 ILE A O 1
ATOM 824 N N . ASN A 1 101 ? -27.359 -23.938 4.203 1 97.62 101 ASN A N 1
ATOM 825 C CA . ASN A 1 101 ? -28.547 -23.984 3.344 1 97.62 101 ASN A CA 1
ATOM 826 C C . ASN A 1 101 ? -28.781 -22.641 2.65 1 97.62 101 ASN A C 1
ATOM 828 O O . ASN A 1 101 ? -29.125 -22.609 1.472 1 97.62 101 ASN A O 1
ATOM 832 N N . LEU A 1 102 ? -28.609 -21.547 3.404 1 97.75 102 LEU A N 1
ATOM 833 C CA . LEU A 1 102 ? -28.766 -20.219 2.826 1 97.75 102 LEU A CA 1
ATOM 834 C C . LEU A 1 102 ? -27.719 -19.984 1.741 1 97.75 102 LEU A C 1
ATOM 836 O O . LEU A 1 102 ? -28.031 -19.422 0.688 1 97.75 102 LEU A O 1
ATOM 840 N N . LEU A 1 103 ? -26.516 -20.422 2.006 1 98.5 103 LEU A N 1
ATOM 841 C CA . LEU A 1 103 ? -25.438 -20.297 1.035 1 98.5 103 LEU A CA 1
ATOM 842 C C . LEU A 1 103 ? -25.719 -21.125 -0.209 1 98.5 103 LEU A C 1
ATOM 844 O O . LEU A 1 103 ? -25.5 -20.672 -1.332 1 98.5 103 LEU A O 1
ATOM 848 N N . ARG A 1 104 ? -26.172 -22.406 0.023 1 98.25 104 ARG A N 1
ATOM 849 C CA . ARG A 1 104 ? -26.531 -23.281 -1.087 1 98.25 104 ARG A CA 1
ATOM 850 C C . ARG A 1 104 ? -27.594 -22.641 -1.968 1 98.25 104 ARG A C 1
ATOM 852 O O . ARG A 1 104 ? -27.484 -22.656 -3.195 1 98.25 104 ARG A O 1
ATOM 859 N N . ASP A 1 105 ? -28.594 -22.031 -1.318 1 98.06 105 ASP A N 1
ATOM 860 C CA . ASP A 1 105 ? -29.672 -21.359 -2.047 1 98.06 105 ASP A CA 1
ATOM 861 C C . ASP A 1 105 ? -29.141 -20.188 -2.863 1 98.06 105 ASP A C 1
ATOM 863 O O . ASP A 1 105 ? -29.5 -20.016 -4.031 1 98.06 105 ASP A O 1
ATOM 867 N N . LEU A 1 106 ? -28.312 -19.406 -2.246 1 98.38 106 LEU A N 1
ATOM 868 C CA . LEU A 1 106 ? -27.719 -18.25 -2.93 1 98.38 106 LEU A CA 1
ATOM 869 C C . LEU A 1 106 ? -26.969 -18.703 -4.18 1 98.38 106 LEU A C 1
ATOM 871 O O . LEU A 1 106 ? -27.172 -18.141 -5.262 1 98.38 106 LEU A O 1
ATOM 875 N N . LEU A 1 107 ? -26.125 -19.703 -4.059 1 98.62 107 LEU A N 1
ATOM 876 C CA . LEU A 1 107 ? -25.25 -20.141 -5.148 1 98.62 107 LEU A CA 1
ATOM 877 C C . LEU A 1 107 ? -26.062 -20.859 -6.23 1 98.62 107 LEU A C 1
ATOM 879 O O . LEU A 1 107 ? -25.828 -20.656 -7.426 1 98.62 107 LEU A O 1
ATOM 883 N N . THR A 1 108 ? -27.031 -21.656 -5.801 1 98.25 108 THR A N 1
ATOM 884 C CA . THR A 1 108 ? -27.828 -22.406 -6.75 1 98.25 108 THR A CA 1
ATOM 885 C C . THR A 1 108 ? -28.688 -21.469 -7.598 1 98.25 108 THR A C 1
ATOM 887 O O . THR A 1 108 ? -28.984 -21.766 -8.758 1 98.2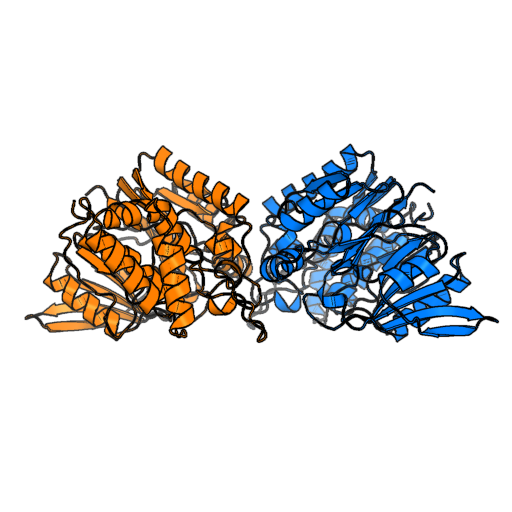5 108 THR A O 1
ATOM 890 N N . ASN A 1 109 ? -29.031 -20.328 -7.086 1 98 109 ASN A N 1
ATOM 891 C CA . ASN A 1 109 ? -29.922 -19.391 -7.773 1 98 109 ASN A CA 1
ATOM 892 C C . ASN A 1 109 ? -29.156 -18.562 -8.812 1 98 109 ASN A C 1
ATOM 894 O O . ASN A 1 109 ? -29.766 -17.859 -9.617 1 98 109 ASN A O 1
ATOM 898 N N . ILE A 1 110 ? -27.891 -18.688 -8.812 1 98.31 110 ILE A N 1
ATOM 899 C CA . ILE A 1 110 ? -27.109 -18.016 -9.852 1 98.31 110 ILE A CA 1
ATOM 900 C C . ILE A 1 110 ? -27.094 -18.875 -11.117 1 98.31 110 ILE A C 1
ATOM 902 O O . ILE A 1 110 ? -26.531 -19.969 -11.125 1 98.31 110 ILE A O 1
ATOM 906 N N . SER A 1 111 ? -27.641 -18.406 -12.156 1 97.56 111 SER A N 1
ATOM 907 C CA . SER A 1 111 ? -27.828 -19.219 -13.344 1 97.56 111 SER A CA 1
ATOM 908 C C . SER A 1 111 ? -26.562 -19.25 -14.203 1 97.56 111 SER A C 1
ATOM 910 O O . SER A 1 111 ? -26.188 -20.312 -14.727 1 97.56 111 SER A O 1
ATOM 912 N N . ASP A 1 112 ? -25.906 -18.109 -14.289 1 98.38 112 ASP A N 1
ATOM 913 C CA . ASP A 1 112 ? -24.734 -18 -15.148 1 98.38 112 ASP A CA 1
ATOM 914 C C . ASP A 1 112 ? -23.516 -18.641 -14.484 1 98.38 112 ASP A C 1
ATOM 916 O O . ASP A 1 112 ? -23.203 -18.328 -13.336 1 98.38 112 ASP A O 1
ATOM 920 N N . GLU A 1 113 ? -22.766 -19.547 -15.18 1 98.62 113 GLU A N 1
ATOM 921 C CA . GLU A 1 113 ? -21.641 -20.281 -14.617 1 98.62 113 GLU A CA 1
ATOM 922 C C . GLU A 1 113 ? -20.516 -19.344 -14.203 1 98.62 113 GLU A C 1
ATOM 924 O O . GLU A 1 113 ? -19.906 -19.516 -13.148 1 98.62 113 GLU A O 1
ATOM 929 N N . LYS A 1 114 ? -20.188 -18.406 -15.055 1 98.62 114 LYS A N 1
ATOM 930 C CA . LYS A 1 114 ? -19.109 -17.484 -14.719 1 98.62 114 LYS A CA 1
ATOM 931 C C . LYS A 1 114 ? -19.469 -16.625 -13.5 1 98.62 114 LYS A C 1
ATOM 933 O O . LYS A 1 114 ? -18.625 -16.391 -12.633 1 98.62 114 LYS A O 1
ATOM 938 N N . GLU A 1 115 ? -20.719 -16.156 -13.43 1 98.62 115 GLU A N 1
ATOM 939 C CA . GLU A 1 115 ? -21.172 -15.398 -12.266 1 98.62 115 GLU A CA 1
ATOM 940 C C . GLU A 1 115 ? -21.062 -16.234 -10.992 1 98.62 115 GLU A C 1
ATOM 942 O O . GLU A 1 115 ? -20.719 -15.711 -9.93 1 98.62 115 GLU A O 1
ATOM 947 N N . LEU A 1 116 ? -21.438 -17.5 -11.125 1 98.81 116 LEU A N 1
ATOM 948 C CA . LEU A 1 116 ? -21.328 -18.391 -9.977 1 98.81 116 LEU A CA 1
ATOM 949 C C . LEU A 1 116 ? -19.891 -18.516 -9.508 1 98.81 116 LEU A C 1
ATOM 951 O O . LEU A 1 116 ? -19.609 -18.391 -8.312 1 98.81 116 LEU A O 1
ATOM 955 N N . ILE A 1 117 ? -18.953 -18.719 -10.43 1 98.88 117 ILE A N 1
ATOM 956 C CA . ILE A 1 117 ? -17.531 -18.859 -10.109 1 98.88 117 ILE A CA 1
ATOM 957 C C . ILE A 1 117 ? -17.031 -17.578 -9.445 1 98.88 117 ILE A C 1
ATOM 959 O O . ILE A 1 117 ? -16.391 -17.625 -8.391 1 98.88 117 ILE A O 1
ATOM 963 N N . LEU A 1 118 ? -17.359 -16.469 -10.023 1 98.81 118 LEU A N 1
ATOM 964 C CA . LEU A 1 118 ? -16.906 -15.195 -9.5 1 98.81 118 LEU A CA 1
ATOM 965 C C . LEU A 1 118 ? -17.469 -14.953 -8.102 1 98.81 118 LEU A C 1
ATOM 967 O O . LEU A 1 118 ? -16.781 -14.398 -7.238 1 98.81 118 LEU A O 1
ATOM 971 N N . LYS A 1 119 ? -18.688 -15.336 -7.867 1 98.69 119 LYS A N 1
ATOM 972 C CA . LYS A 1 119 ? -19.281 -15.195 -6.539 1 98.69 119 LYS A CA 1
ATOM 973 C C . LYS A 1 119 ? -18.531 -16.031 -5.512 1 98.69 119 LYS A C 1
ATOM 975 O O . LYS A 1 119 ? -18.266 -15.57 -4.398 1 98.69 119 LYS A O 1
ATOM 980 N N . THR A 1 120 ? -18.203 -17.234 -5.879 1 98.5 120 THR A N 1
ATOM 981 C CA . THR A 1 120 ? -17.469 -18.094 -4.953 1 98.5 120 THR A CA 1
ATOM 982 C C . THR A 1 120 ? -16.094 -17.516 -4.66 1 98.5 120 THR A C 1
ATOM 984 O O . THR A 1 120 ? -15.555 -17.703 -3.564 1 98.5 120 THR A O 1
ATOM 987 N N . MET A 1 121 ? -15.469 -16.828 -5.621 1 98.38 121 MET A N 1
ATOM 988 C CA . MET A 1 121 ? -14.156 -16.219 -5.449 1 98.38 121 MET A CA 1
ATOM 989 C C . MET A 1 121 ? -14.242 -14.969 -4.582 1 98.38 121 MET A C 1
ATOM 991 O O . MET A 1 121 ? -13.352 -14.703 -3.775 1 98.38 121 MET A O 1
ATOM 995 N N . SER A 1 122 ? -15.344 -14.242 -4.648 1 97.69 122 SER A N 1
ATOM 996 C CA . SER A 1 122 ? -15.5 -12.953 -3.998 1 97.69 122 SER A CA 1
ATOM 997 C C . SER A 1 122 ? -15.828 -13.117 -2.516 1 97.69 122 SER A C 1
ATOM 999 O O . SER A 1 122 ? -15.703 -12.164 -1.739 1 97.69 122 SER A O 1
ATOM 1001 N N . GLY A 1 123 ? -16.188 -14.336 -2.127 1 96.25 123 GLY A N 1
ATOM 1002 C CA . GLY A 1 123 ? -16.75 -14.5 -0.796 1 96.25 123 GLY A CA 1
ATOM 1003 C C . GLY A 1 123 ? -18.188 -14.055 -0.701 1 96.25 123 GLY A C 1
ATOM 1004 O O . GLY A 1 123 ? -18.781 -13.617 -1.693 1 96.25 123 GLY A O 1
ATOM 1005 N N . VAL A 1 124 ? -18.781 -14.305 0.477 1 97 124 VAL A N 1
ATOM 1006 C CA . VAL A 1 124 ? -20.172 -13.961 0.702 1 97 124 VAL A CA 1
ATOM 1007 C C . VAL A 1 124 ? -20.312 -13.172 2.006 1 97 124 VAL A C 1
ATOM 1009 O O . VAL A 1 124 ? -19.875 -13.633 3.064 1 97 124 VAL A O 1
ATOM 1012 N N . ARG A 1 125 ? -20.844 -12.023 1.87 1 94.56 125 ARG A N 1
ATOM 1013 C CA . ARG A 1 125 ? -21.172 -11.25 3.062 1 94.56 125 ARG A CA 1
ATOM 1014 C C . ARG A 1 125 ? -22.375 -11.844 3.791 1 94.56 125 ARG A C 1
ATOM 1016 O O . ARG A 1 125 ? -23.281 -12.391 3.16 1 94.56 125 ARG A O 1
ATOM 1023 N N . LEU A 1 126 ? -22.453 -11.664 5.094 1 94.81 126 LEU A N 1
ATOM 1024 C CA . LEU A 1 126 ? -23.562 -12.203 5.875 1 94.81 126 LEU A CA 1
ATOM 1025 C C . LEU A 1 126 ? -24.891 -11.578 5.449 1 94.81 126 LEU A C 1
ATOM 1027 O O . LEU A 1 126 ? -25.922 -12.258 5.391 1 94.81 126 LEU A O 1
ATOM 1031 N N . ASP A 1 127 ? -24.812 -10.352 5.109 1 91.81 127 ASP A N 1
ATOM 1032 C CA . ASP A 1 127 ? -26.047 -9.656 4.762 1 91.81 127 ASP A CA 1
ATOM 1033 C C . ASP A 1 127 ? -26.594 -10.148 3.426 1 91.81 127 ASP A C 1
ATOM 1035 O O . ASP A 1 127 ? -27.797 -10.031 3.164 1 91.81 127 ASP A O 1
ATOM 1039 N N . GLU A 1 128 ? -25.812 -10.656 2.596 1 94.38 128 GLU A N 1
ATOM 1040 C CA . GLU A 1 128 ? -26.25 -11.211 1.32 1 94.38 128 GLU A CA 1
ATOM 1041 C C . GLU A 1 128 ? -27.188 -12.406 1.53 1 94.38 128 GLU A C 1
ATOM 1043 O O . GLU A 1 128 ? -27.984 -12.734 0.658 1 94.38 128 GLU A O 1
ATOM 1048 N N . ILE A 1 129 ? -27.031 -13.062 2.68 1 95.81 129 ILE A N 1
ATOM 1049 C CA . ILE A 1 129 ? -27.859 -14.234 2.934 1 95.81 129 ILE A CA 1
ATOM 1050 C C . ILE A 1 129 ? -28.812 -13.953 4.082 1 95.81 129 ILE A C 1
ATOM 1052 O O . ILE A 1 129 ? -29.281 -14.875 4.754 1 95.81 129 ILE A O 1
ATOM 1056 N N . GLY A 1 130 ? -28.969 -12.68 4.434 1 92 130 GLY A N 1
ATOM 1057 C CA . GLY A 1 130 ? -30 -12.234 5.348 1 92 130 GLY A CA 1
ATOM 1058 C C . GLY A 1 130 ? -29.656 -12.453 6.805 1 92 130 GLY A C 1
ATOM 1059 O O . GLY A 1 130 ? -30.531 -12.523 7.66 1 92 130 GLY A O 1
ATOM 1060 N N . ILE A 1 131 ? -28.453 -12.719 7.062 1 90.75 131 ILE A N 1
ATOM 1061 C CA . ILE A 1 131 ? -28.031 -12.945 8.445 1 90.75 131 ILE A CA 1
ATOM 1062 C C . ILE A 1 131 ? -27.484 -11.648 9.039 1 90.75 131 ILE A C 1
ATOM 1064 O O . ILE A 1 131 ? -26.625 -11 8.438 1 90.75 131 ILE A O 1
ATOM 1068 N N . ASN A 1 132 ? -28.047 -11.242 10.086 1 84.44 132 ASN A N 1
ATOM 1069 C CA . ASN A 1 132 ? -27.516 -10.148 10.898 1 84.44 132 ASN A CA 1
ATOM 1070 C C . ASN A 1 132 ? -26.766 -10.68 12.125 1 84.44 132 ASN A C 1
ATOM 1072 O O . ASN A 1 132 ? -27.375 -11.102 13.102 1 84.44 132 ASN A O 1
ATOM 1076 N N . ASP A 1 133 ? -25.484 -10.648 12.039 1 81.94 133 ASP A N 1
ATOM 1077 C CA . ASP A 1 133 ? -24.656 -11.227 13.086 1 81.94 133 ASP A CA 1
ATOM 1078 C C . ASP A 1 133 ? -24.375 -10.211 14.188 1 81.94 133 ASP A C 1
ATOM 1080 O O . ASP A 1 133 ? -23.844 -9.133 13.922 1 81.94 133 ASP A O 1
ATOM 1084 N N . GLU A 1 134 ? -24.719 -10.5 15.367 1 81 134 GLU A N 1
ATOM 1085 C CA . GLU A 1 134 ? -24.547 -9.609 16.516 1 81 134 GLU A CA 1
ATOM 1086 C C . GLU A 1 134 ? -23.109 -9.656 17.031 1 81 134 GLU A C 1
ATOM 1088 O O . GLU A 1 134 ? -22.688 -8.773 17.781 1 81 134 GLU A O 1
ATOM 1093 N N . SER A 1 135 ? -22.453 -10.727 16.703 1 78.06 135 SER A N 1
ATOM 1094 C CA . SER A 1 135 ? -21.094 -10.906 17.219 1 78.06 135 SER A CA 1
ATOM 1095 C C . SER A 1 135 ? -20.094 -10.07 16.422 1 78.06 135 SER A C 1
ATOM 1097 O O . SER A 1 135 ? -18.938 -9.938 16.828 1 78.06 135 SER A O 1
ATOM 1099 N N . GLY A 1 136 ? -20.453 -9.477 15.32 1 81.69 136 GLY A N 1
ATOM 1100 C CA . GLY A 1 136 ? -19.547 -8.625 14.562 1 81.69 136 GLY A CA 1
ATOM 1101 C C . GLY A 1 136 ? -19 -9.297 13.32 1 81.69 136 GLY A C 1
ATOM 1102 O O . GLY A 1 136 ? -18.234 -8.695 12.57 1 81.69 136 GLY A O 1
ATOM 1103 N N . ARG A 1 137 ? -19.438 -10.57 13.18 1 88.25 137 ARG A N 1
ATOM 1104 C CA . ARG A 1 137 ? -19.031 -11.25 11.953 1 88.25 137 ARG A CA 1
ATOM 1105 C C . ARG A 1 137 ? -19.656 -10.57 10.734 1 88.25 137 ARG A C 1
ATOM 1107 O O . ARG A 1 137 ? -20.828 -10.188 10.758 1 88.25 137 ARG A O 1
ATOM 1114 N N . LEU A 1 138 ? -18.844 -10.453 9.664 1 90.88 138 LEU A N 1
ATOM 1115 C CA . LEU A 1 138 ? -19.328 -9.719 8.5 1 90.88 138 LEU A CA 1
ATOM 1116 C C . LEU A 1 138 ? -19.422 -10.641 7.285 1 90.88 138 LEU A C 1
ATOM 1118 O O . LEU A 1 138 ? -20.234 -10.406 6.387 1 90.88 138 LEU A O 1
ATOM 1122 N N . LEU A 1 139 ? -18.641 -11.766 7.324 1 93.31 139 LEU A N 1
ATOM 1123 C CA . LEU A 1 139 ? -18.547 -12.625 6.152 1 93.31 139 LEU A CA 1
ATOM 1124 C C . LEU A 1 139 ? -19.031 -14.031 6.473 1 93.31 139 LEU A C 1
ATOM 1126 O O . LEU A 1 139 ? -18.703 -14.586 7.527 1 93.31 139 LEU A O 1
ATOM 1130 N N . ALA A 1 140 ? -19.906 -14.5 5.602 1 95.38 140 ALA A N 1
ATOM 1131 C CA . ALA A 1 140 ? -20.266 -15.914 5.676 1 95.38 140 ALA A CA 1
ATOM 1132 C C . ALA A 1 140 ? -19.172 -16.797 5.094 1 95.38 140 ALA A C 1
ATOM 1134 O O . ALA A 1 140 ? -18.891 -17.875 5.609 1 95.38 140 ALA A O 1
ATOM 1135 N N . VAL A 1 141 ? -18.641 -16.406 4.027 1 96 141 VAL A N 1
ATOM 1136 C CA . VAL A 1 141 ? -17.516 -17.078 3.379 1 96 141 VAL A CA 1
ATOM 1137 C C . VAL A 1 141 ? -16.438 -16.062 3.037 1 96 141 VAL A C 1
ATOM 1139 O O . VAL A 1 141 ? -16.719 -15.023 2.439 1 96 141 VAL A O 1
ATOM 1142 N N . ASN A 1 142 ? -15.195 -16.344 3.426 1 95.12 142 ASN A N 1
ATOM 1143 C CA . ASN A 1 142 ? -14.086 -15.445 3.154 1 95.12 142 ASN A CA 1
ATOM 1144 C C . ASN A 1 142 ? -13.789 -15.352 1.659 1 95.12 142 ASN A C 1
ATOM 1146 O O . ASN A 1 142 ? -13.898 -16.344 0.936 1 95.12 142 ASN A O 1
ATOM 1150 N N . PRO A 1 143 ? -13.438 -14.156 1.205 1 96.31 143 PRO A N 1
ATOM 1151 C CA . PRO A 1 143 ? -13 -14.023 -0.186 1 96.31 143 PRO A CA 1
ATOM 1152 C C . PRO A 1 143 ? -11.633 -14.648 -0.435 1 96.31 143 PRO A C 1
ATOM 1154 O O . PRO A 1 143 ? -10.953 -15.062 0.512 1 96.31 143 PRO A O 1
ATOM 1157 N N . MET A 1 144 ? -11.273 -14.805 -1.636 1 96.38 144 MET A N 1
ATOM 1158 C CA . MET A 1 144 ? -9.953 -15.289 -2.037 1 96.38 144 MET A CA 1
ATOM 1159 C C . MET A 1 144 ? -9.195 -14.227 -2.822 1 96.38 144 MET A C 1
ATOM 1161 O O . MET A 1 144 ? -9.023 -14.352 -4.035 1 96.38 144 MET A O 1
ATOM 1165 N N . PRO A 1 145 ? -8.742 -13.195 -2.107 1 96.12 145 PRO A N 1
ATOM 1166 C CA . PRO A 1 145 ? -8.148 -12.047 -2.789 1 96.12 145 PRO A CA 1
ATOM 1167 C C . PRO A 1 145 ? -6.809 -12.375 -3.445 1 96.12 145 PRO A C 1
ATOM 1169 O O . PRO A 1 145 ? -6.34 -11.625 -4.312 1 96.12 145 PRO A O 1
ATOM 1172 N N . ASN A 1 146 ? -6.203 -13.492 -3.15 1 96.25 146 ASN A N 1
ATOM 1173 C CA . ASN A 1 146 ? -4.883 -13.844 -3.664 1 96.25 146 ASN A CA 1
ATOM 1174 C C . ASN A 1 146 ? -4.977 -14.516 -5.027 1 96.25 146 ASN A C 1
ATOM 1176 O O . ASN A 1 146 ? -3.955 -14.805 -5.652 1 96.25 146 ASN A O 1
ATOM 1180 N N . LEU A 1 147 ? -6.141 -14.656 -5.527 1 97.25 147 LEU A N 1
ATOM 1181 C CA . LEU A 1 147 ? -6.363 -15.453 -6.73 1 97.25 147 LEU A CA 1
ATOM 1182 C C . LEU A 1 147 ? -5.668 -14.82 -7.934 1 97.25 147 LEU A C 1
ATOM 1184 O O . LEU A 1 147 ? -5.301 -15.523 -8.875 1 97.25 147 LEU A O 1
ATOM 1188 N N . TYR A 1 148 ? -5.496 -13.5 -7.902 1 97.62 148 TYR A N 1
ATOM 1189 C CA . TYR A 1 148 ? -4.852 -12.914 -9.07 1 97.62 148 TYR A CA 1
ATOM 1190 C C . TYR A 1 148 ? -3.365 -13.25 -9.102 1 97.62 148 TYR A C 1
ATOM 1192 O O . TYR A 1 148 ? -2.686 -13 -10.094 1 97.62 148 TYR A O 1
ATOM 1200 N N . PHE A 1 149 ? -2.891 -13.836 -8.086 1 96.75 149 PHE A N 1
ATOM 1201 C CA . PHE A 1 149 ? -1.606 -14.531 -8.125 1 96.75 149 PHE A CA 1
ATOM 1202 C C . PHE A 1 149 ? -1.788 -15.992 -8.508 1 96.75 149 PHE A C 1
ATOM 1204 O O . PHE A 1 149 ? -1.609 -16.875 -7.676 1 96.75 149 PHE A O 1
ATOM 1211 N N . THR A 1 150 ? -1.96 -16.219 -9.688 1 97.88 150 THR A N 1
ATOM 1212 C CA . THR A 1 150 ? -2.414 -17.5 -10.25 1 97.88 150 THR A CA 1
ATOM 1213 C C . THR A 1 150 ? -1.28 -18.516 -10.258 1 97.88 150 THR A C 1
ATOM 1215 O O . THR A 1 150 ? -1.512 -19.703 -10.492 1 97.88 150 THR A O 1
ATOM 1218 N N . ARG A 1 151 ? -0.109 -18.078 -9.906 1 97.81 151 ARG A N 1
ATOM 1219 C CA . ARG A 1 151 ? 1.08 -18.922 -9.984 1 97.81 151 ARG A CA 1
ATOM 1220 C C . ARG A 1 151 ? 1.043 -20.031 -8.93 1 97.81 151 ARG A C 1
ATOM 1222 O O . ARG A 1 151 ? 1.54 -21.125 -9.156 1 97.81 151 ARG A O 1
ATOM 1229 N N . ASP A 1 152 ? 0.409 -19.828 -7.859 1 97.06 152 ASP A N 1
ATOM 1230 C CA . ASP A 1 152 ? 0.709 -20.594 -6.648 1 97.06 152 ASP A CA 1
ATOM 1231 C C . ASP A 1 152 ? -0.173 -21.828 -6.543 1 97.06 152 ASP A C 1
ATOM 1233 O O . ASP A 1 152 ? 0.297 -22.906 -6.152 1 97.06 152 ASP A O 1
ATOM 1237 N N . PRO A 1 153 ? -1.435 -21.734 -6.91 1 97.88 153 PRO A N 1
ATOM 1238 C CA . PRO A 1 153 ? -2.332 -22.844 -6.574 1 97.88 153 PRO A CA 1
ATOM 1239 C C . PRO A 1 153 ? -2.059 -24.094 -7.406 1 97.88 153 PRO A C 1
ATOM 1241 O O . PRO A 1 153 ? -2.434 -25.203 -7.004 1 97.88 153 PRO A O 1
ATOM 1244 N N . PHE A 1 154 ? -1.49 -23.953 -8.523 1 97.94 154 PHE A N 1
ATOM 1245 C CA . PHE A 1 154 ? -1.116 -25.094 -9.367 1 97.94 154 PHE A CA 1
ATOM 1246 C C . PHE A 1 154 ? 0.063 -24.734 -10.266 1 97.94 154 PHE A C 1
ATOM 1248 O O . PHE A 1 154 ? 0.353 -23.547 -10.477 1 97.94 154 PHE A O 1
ATOM 1255 N N . SER A 1 155 ? 0.727 -25.766 -10.766 1 97.38 155 SER A N 1
ATOM 1256 C CA . SER A 1 155 ? 1.927 -25.562 -11.57 1 97.38 155 SER A CA 1
ATOM 1257 C C . SER A 1 155 ? 2.02 -26.578 -12.703 1 97.38 155 SER A C 1
ATOM 1259 O O . SER A 1 155 ? 1.873 -27.781 -12.484 1 97.38 155 SER A O 1
ATOM 1261 N N . PHE A 1 156 ? 2.232 -26.047 -13.875 1 97.38 156 PHE A N 1
ATOM 1262 C CA . PHE A 1 156 ? 2.562 -26.922 -14.992 1 97.38 156 PHE A CA 1
ATOM 1263 C C . PHE A 1 156 ? 4.062 -27.172 -15.062 1 97.38 156 PHE A C 1
ATOM 1265 O O . PHE A 1 156 ? 4.859 -26.234 -14.992 1 97.38 156 PHE A O 1
ATOM 1272 N N . VAL A 1 157 ? 4.492 -28.406 -15.141 1 97.56 157 VAL A N 1
ATOM 1273 C CA . VAL A 1 157 ? 5.883 -28.828 -15.242 1 97.56 157 VAL A CA 1
ATOM 1274 C C . VAL A 1 157 ? 6.027 -29.891 -16.328 1 97.56 157 VAL A C 1
ATOM 1276 O O . VAL A 1 157 ? 5.543 -31.016 -16.172 1 97.56 157 VAL A O 1
ATOM 1279 N N . GLY A 1 158 ? 6.777 -29.547 -17.375 1 96.5 158 GLY A N 1
ATOM 1280 C CA . GLY A 1 158 ? 6.75 -30.438 -18.516 1 96.5 158 GLY A CA 1
ATOM 1281 C C . GLY A 1 158 ? 5.355 -30.641 -19.078 1 96.5 158 GLY A C 1
ATOM 1282 O O . GLY A 1 158 ? 4.672 -29.688 -19.438 1 96.5 158 GLY A O 1
ATOM 1283 N N . ASN A 1 159 ? 4.949 -31.859 -19.141 1 95.69 159 ASN A N 1
ATOM 1284 C CA . ASN A 1 159 ? 3.604 -32.188 -19.594 1 95.69 159 ASN A CA 1
ATOM 1285 C C . ASN A 1 159 ? 2.701 -32.594 -18.438 1 95.69 159 ASN A C 1
ATOM 1287 O O . ASN A 1 159 ? 1.655 -33.219 -18.641 1 95.69 159 ASN A O 1
ATOM 1291 N N . CYS A 1 160 ? 3.088 -32.25 -17.219 1 96.69 160 CYS A N 1
ATOM 1292 C CA . CYS A 1 160 ? 2.367 -32.625 -16.016 1 96.69 160 CYS A CA 1
ATOM 1293 C C . CYS A 1 160 ? 1.806 -31.406 -15.305 1 96.69 160 CYS A C 1
ATOM 1295 O O . CYS A 1 160 ? 2.082 -30.281 -15.703 1 96.69 160 CYS A O 1
ATOM 1297 N N . VAL A 1 161 ? 0.931 -31.703 -14.336 1 97 161 VAL A N 1
ATOM 1298 C CA . VAL A 1 161 ? 0.403 -30.625 -13.516 1 97 161 VAL A CA 1
ATOM 1299 C C . VAL A 1 161 ? 0.512 -30.984 -12.039 1 97 161 VAL A C 1
ATOM 1301 O O . VAL A 1 161 ? 0.369 -32.156 -11.672 1 97 161 VAL A O 1
ATOM 1304 N N . SER A 1 162 ? 0.971 -30.094 -11.281 1 97.62 162 SER A N 1
ATOM 1305 C CA . SER A 1 162 ? 0.888 -30.172 -9.828 1 97.62 162 SER A CA 1
ATOM 1306 C C . SER A 1 162 ? -0.277 -29.344 -9.297 1 97.62 162 SER A C 1
ATOM 1308 O O . SER A 1 162 ? -0.266 -28.109 -9.391 1 97.62 162 SER A O 1
ATOM 1310 N N . ILE A 1 163 ? -1.335 -29.938 -8.82 1 98 163 ILE A N 1
ATOM 1311 C CA . ILE A 1 163 ? -2.324 -29.219 -8.031 1 98 163 ILE A CA 1
ATOM 1312 C C . ILE A 1 163 ? -1.857 -29.125 -6.578 1 98 163 ILE A C 1
ATOM 1314 O O . ILE A 1 163 ? -1.848 -30.125 -5.855 1 98 163 ILE A O 1
ATOM 1318 N N . ASN A 1 164 ? -1.485 -27.9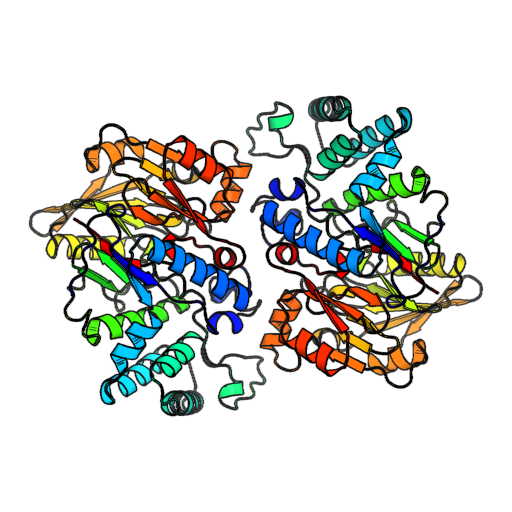69 -6.176 1 98.25 164 ASN A N 1
ATOM 1319 C CA . ASN A 1 164 ? -0.683 -27.781 -4.973 1 98.25 164 ASN A CA 1
ATOM 1320 C C . ASN A 1 164 ? -1.548 -27.781 -3.715 1 98.25 164 ASN A C 1
ATOM 1322 O O . ASN A 1 164 ? -2.76 -27.578 -3.789 1 98.25 164 ASN A O 1
ATOM 1326 N N . ARG A 1 165 ? -0.961 -28.203 -2.664 1 97.75 165 ARG A N 1
ATOM 1327 C CA . ARG A 1 165 ? -1.492 -27.969 -1.324 1 97.75 165 ARG A CA 1
ATOM 1328 C C . ARG A 1 165 ? -0.914 -26.703 -0.714 1 97.75 165 ARG A C 1
ATOM 1330 O O . ARG A 1 165 ? 0.283 -26.641 -0.425 1 97.75 165 ARG A O 1
ATOM 1337 N N . MET A 1 166 ? -1.827 -25.781 -0.565 1 96.88 166 MET A N 1
ATOM 1338 C CA . MET A 1 166 ? -1.346 -24.484 -0.107 1 96.88 166 MET A CA 1
ATOM 1339 C C . MET A 1 166 ? -1.047 -24.5 1.388 1 96.88 166 MET A C 1
ATOM 1341 O O . MET A 1 166 ? -1.676 -25.25 2.137 1 96.88 166 MET A O 1
ATOM 1345 N N . TRP A 1 167 ? -0.097 -23.672 1.756 1 93.81 167 TRP A N 1
ATOM 1346 C CA . TRP A 1 167 ? 0.327 -23.578 3.148 1 93.81 167 TRP A CA 1
ATOM 1347 C C . TRP A 1 167 ? -0.801 -23.047 4.023 1 93.81 167 TRP A C 1
ATOM 1349 O O . TRP A 1 167 ? -1.031 -23.547 5.129 1 93.81 167 TRP A O 1
ATOM 1359 N N . SER A 1 168 ? -1.488 -22.047 3.553 1 91.19 168 SER A N 1
ATOM 1360 C CA . SER A 1 168 ? -2.562 -21.422 4.32 1 91.19 168 SER A CA 1
ATOM 1361 C C . SER A 1 168 ? -3.916 -22.031 3.973 1 91.19 168 SER A C 1
ATOM 1363 O O . SER A 1 168 ? -4.152 -22.422 2.828 1 91.19 168 SER A O 1
ATOM 1365 N N . GLU A 1 169 ? -4.746 -22.031 4.98 1 85.19 169 GLU A N 1
ATOM 1366 C CA . GLU A 1 169 ? -6.098 -22.531 4.777 1 85.19 169 GLU A CA 1
ATOM 1367 C C . GLU A 1 169 ? -6.855 -21.688 3.754 1 85.19 169 GLU A C 1
ATOM 1369 O O . GLU A 1 169 ? -7.555 -22.234 2.895 1 85.19 169 GLU A O 1
ATOM 1374 N N . THR A 1 170 ? -6.656 -20.469 3.861 1 83.75 170 THR A N 1
ATOM 1375 C CA . THR A 1 170 ? -7.371 -19.547 2.98 1 83.75 170 THR A CA 1
ATOM 1376 C C . THR A 1 170 ? -7.035 -19.844 1.519 1 83.75 170 THR A C 1
ATOM 1378 O O . THR A 1 170 ? -7.934 -19.938 0.68 1 83.75 170 THR A O 1
ATOM 1381 N N . ARG A 1 171 ? -5.836 -20 1.252 1 93 171 ARG A N 1
ATOM 1382 C CA . ARG A 1 171 ? -5.434 -20.141 -0.144 1 93 171 ARG A CA 1
ATOM 1383 C C . ARG A 1 171 ? -5.668 -21.562 -0.638 1 93 171 ARG A C 1
ATOM 1385 O O . ARG A 1 171 ? -5.691 -21.812 -1.846 1 93 171 ARG A O 1
ATOM 1392 N N . ASN A 1 172 ? -5.781 -22.469 0.283 1 94.62 172 ASN A N 1
ATOM 1393 C CA . ASN A 1 172 ? -6.023 -23.844 -0.146 1 94.62 172 ASN A CA 1
ATOM 1394 C C . ASN A 1 172 ? -7.34 -23.969 -0.904 1 94.62 172 ASN A C 1
ATOM 1396 O O . ASN A 1 172 ? -7.465 -24.812 -1.802 1 94.62 172 ASN A O 1
ATOM 1400 N N . ARG A 1 173 ? -8.281 -23.172 -0.615 1 95.94 173 ARG A N 1
ATOM 1401 C CA . ARG A 1 173 ? -9.578 -23.188 -1.293 1 95.94 173 ARG A CA 1
ATOM 1402 C C . ARG A 1 173 ? -9.43 -22.797 -2.764 1 95.94 173 ARG A C 1
ATOM 1404 O O . ARG A 1 173 ? -10.258 -23.188 -3.594 1 95.94 173 ARG A O 1
ATOM 1411 N N . GLU A 1 174 ? -8.391 -22.078 -3.07 1 97.75 174 GLU A N 1
ATOM 1412 C CA . GLU A 1 174 ? -8.156 -21.656 -4.449 1 97.75 174 GLU A CA 1
ATOM 1413 C C . GLU A 1 174 ? -7.918 -22.859 -5.363 1 97.75 174 GLU A C 1
ATOM 1415 O O . GLU A 1 174 ? -8.188 -22.797 -6.562 1 97.75 174 GLU A O 1
ATOM 1420 N N . THR A 1 175 ? -7.438 -23.938 -4.797 1 98.25 175 THR A N 1
ATOM 1421 C CA . THR A 1 175 ? -7.039 -25.094 -5.598 1 98.25 175 THR A CA 1
ATOM 1422 C C . THR A 1 175 ? -8.266 -25.875 -6.066 1 98.25 175 THR A C 1
ATOM 1424 O O . THR A 1 175 ? -8.164 -26.734 -6.953 1 98.25 175 THR A O 1
ATOM 1427 N N . LEU A 1 176 ? -9.422 -25.562 -5.504 1 98 176 LEU A N 1
ATOM 1428 C CA . LEU A 1 176 ? -10.672 -26.172 -5.938 1 98 176 LEU A CA 1
ATOM 1429 C C . LEU A 1 176 ? -10.93 -25.906 -7.418 1 98 176 LEU A C 1
ATOM 1431 O O . LEU A 1 176 ? -11.383 -26.797 -8.148 1 98 176 LEU A O 1
ATOM 1435 N N . TYR A 1 177 ? -10.656 -24.688 -7.84 1 98.38 177 TYR A N 1
ATOM 1436 C CA . TYR A 1 177 ? -10.883 -24.344 -9.234 1 98.38 177 TYR A CA 1
ATOM 1437 C C . TYR A 1 177 ? -9.977 -25.141 -10.164 1 98.38 177 TYR A C 1
ATOM 1439 O O . TYR A 1 177 ? -10.414 -25.594 -11.227 1 98.38 177 TYR A O 1
ATOM 1447 N N . ALA A 1 178 ? -8.758 -25.312 -9.727 1 97.19 178 ALA A N 1
ATOM 1448 C CA . ALA A 1 178 ? -7.832 -26.156 -10.5 1 97.19 178 ALA A CA 1
ATOM 1449 C C . ALA A 1 178 ? -8.344 -27.594 -10.594 1 97.19 178 ALA A C 1
ATOM 1451 O O . ALA A 1 178 ? -8.281 -28.203 -11.664 1 97.19 178 ALA A O 1
ATOM 1452 N N . LYS A 1 179 ? -8.812 -28.094 -9.469 1 97.31 179 LYS A N 1
ATOM 1453 C CA . LYS A 1 179 ? -9.375 -29.438 -9.461 1 97.31 179 LYS A CA 1
ATOM 1454 C C . LYS A 1 179 ? -10.438 -29.594 -10.539 1 97.31 179 LYS A C 1
ATOM 1456 O O . LYS A 1 179 ? -10.406 -30.547 -11.32 1 97.31 179 LYS A O 1
ATOM 1461 N N . TYR A 1 180 ? -11.297 -28.719 -10.641 1 97.94 180 TYR A N 1
ATOM 1462 C CA . TYR A 1 180 ? -12.414 -28.812 -11.578 1 97.94 180 TYR A CA 1
ATOM 1463 C C . TYR A 1 180 ? -11.945 -28.562 -13.008 1 97.94 180 TYR A C 1
ATOM 1465 O O . TYR A 1 180 ? -12.422 -29.219 -13.945 1 97.94 180 TYR A O 1
ATOM 1473 N N . ILE A 1 181 ? -11.055 -27.641 -13.219 1 97.31 181 ILE A N 1
ATOM 1474 C CA . ILE A 1 181 ? -10.523 -27.359 -14.547 1 97.31 181 ILE A CA 1
ATOM 1475 C C . ILE A 1 181 ? -9.812 -28.594 -15.086 1 97.31 181 ILE A C 1
ATOM 1477 O O . ILE A 1 181 ? -10.078 -29.031 -16.219 1 97.31 181 ILE A O 1
ATOM 1481 N N . PHE A 1 182 ? -8.977 -29.25 -14.242 1 96 182 PHE A N 1
ATOM 1482 C CA . PHE A 1 182 ? -8.133 -30.328 -14.727 1 96 182 PHE A CA 1
ATOM 1483 C C . PHE A 1 182 ? -8.883 -31.656 -14.719 1 96 182 PHE A C 1
ATOM 1485 O O . PHE A 1 182 ? -8.359 -32.688 -15.148 1 96 182 PHE A O 1
ATOM 1492 N N . THR A 1 183 ? -10.078 -31.641 -14.258 1 95.81 183 THR A N 1
ATOM 1493 C CA . THR A 1 183 ? -10.914 -32.844 -14.281 1 95.81 183 THR A CA 1
ATOM 1494 C C . THR A 1 183 ? -11.961 -32.75 -15.383 1 95.81 183 THR A C 1
ATOM 1496 O O . THR A 1 183 ? -12.242 -33.719 -16.062 1 95.81 183 THR A O 1
ATOM 1499 N N . TYR A 1 184 ? -12.5 -31.516 -15.609 1 96.5 184 TYR A N 1
ATOM 1500 C CA . TYR A 1 184 ? -13.727 -31.484 -16.391 1 96.5 184 TYR A CA 1
ATOM 1501 C C . TYR A 1 184 ? -13.578 -30.578 -17.609 1 96.5 184 TYR A C 1
ATOM 1503 O O . TYR A 1 184 ? -14.398 -30.609 -18.516 1 96.5 184 TYR A O 1
ATOM 1511 N N . ASN A 1 185 ? -12.586 -29.703 -17.625 1 95.5 185 ASN A N 1
ATOM 1512 C CA . ASN A 1 185 ? -12.422 -28.812 -18.766 1 95.5 185 ASN A CA 1
ATOM 1513 C C . ASN A 1 185 ? -11.891 -29.562 -19.984 1 95.5 185 ASN A C 1
ATOM 1515 O O . ASN A 1 185 ? -10.906 -30.297 -19.891 1 95.5 185 ASN A O 1
ATOM 1519 N N . SER A 1 186 ? -12.461 -29.391 -21.109 1 91.94 186 SER A N 1
ATOM 1520 C CA . SER A 1 186 ? -12.133 -30.156 -22.312 1 91.94 186 SER A CA 1
ATOM 1521 C C . SER A 1 186 ? -10.719 -29.844 -22.797 1 91.94 186 SER A C 1
ATOM 1523 O O . SER A 1 186 ? -10.078 -30.688 -23.422 1 91.94 186 SER A O 1
ATOM 1525 N N . ARG A 1 187 ? -10.227 -28.688 -22.516 1 91.12 187 ARG A N 1
ATOM 1526 C CA . ARG A 1 187 ? -8.898 -28.297 -22.969 1 91.12 187 ARG A CA 1
ATOM 1527 C C . ARG A 1 187 ? -7.816 -28.891 -22.078 1 91.12 187 ARG A C 1
ATOM 1529 O O . ARG A 1 187 ? -6.676 -29.062 -22.516 1 91.12 187 ARG A O 1
ATOM 1536 N N . PHE A 1 188 ? -8.117 -29.141 -20.859 1 90.62 188 PHE A N 1
ATOM 1537 C CA . PHE A 1 188 ? -7.102 -29.438 -19.859 1 90.62 188 PHE A CA 1
ATOM 1538 C C . PHE A 1 188 ? -7.348 -30.797 -19.219 1 90.62 188 PHE A C 1
ATOM 1540 O O . PHE A 1 188 ? -6.715 -31.141 -18.219 1 90.62 188 PHE A O 1
ATOM 1547 N N . ASN A 1 189 ? -8.211 -31.469 -19.891 1 81.25 189 ASN A N 1
ATOM 1548 C CA . ASN A 1 189 ? -8.547 -32.75 -19.281 1 81.25 189 ASN A CA 1
ATOM 1549 C C . ASN A 1 189 ? -7.504 -33.812 -19.609 1 81.25 189 ASN A C 1
ATOM 1551 O O . ASN A 1 189 ? -6.75 -33.656 -20.578 1 81.25 189 ASN A O 1
ATOM 1555 N N . ASP A 1 190 ? -7.055 -34.719 -18.672 1 84.62 190 ASP A N 1
ATOM 1556 C CA . ASP A 1 190 ? -6.191 -35.875 -18.859 1 84.62 190 ASP A CA 1
ATOM 1557 C C . ASP A 1 190 ? -4.719 -35.5 -18.766 1 84.62 190 ASP A C 1
ATOM 1559 O O . ASP A 1 190 ? -3.898 -35.938 -19.578 1 84.62 190 ASP A O 1
ATOM 1563 N N . ILE A 1 191 ? -4.496 -34.531 -17.953 1 92.75 191 ILE A N 1
ATOM 1564 C CA . ILE A 1 191 ? -3.107 -34.156 -17.688 1 92.75 191 ILE A CA 1
ATOM 1565 C C . ILE A 1 191 ? -2.568 -35 -16.531 1 92.75 191 ILE A C 1
ATOM 1567 O O . ILE A 1 191 ? -3.268 -35.219 -15.531 1 92.75 191 ILE A O 1
ATOM 1571 N N . GLU A 1 192 ? -1.39 -35.531 -16.703 1 94.12 192 GLU A N 1
ATOM 1572 C CA . GLU A 1 192 ? -0.749 -36.312 -15.641 1 94.12 192 GLU A CA 1
ATOM 1573 C C . GLU A 1 192 ? -0.498 -35.438 -14.406 1 94.12 192 GLU A C 1
ATOM 1575 O O . GLU A 1 192 ? 0.084 -34.375 -14.508 1 94.12 192 GLU A O 1
ATOM 1580 N N . LYS A 1 193 ? -0.998 -35.906 -13.203 1 95.25 193 LYS A N 1
ATOM 1581 C CA . LYS A 1 193 ? -0.821 -35.156 -11.961 1 95.25 193 LYS A CA 1
ATOM 1582 C C . LYS A 1 193 ? 0.386 -35.656 -11.18 1 95.25 193 LYS A C 1
ATOM 1584 O O . LYS A 1 193 ? 0.539 -36.875 -10.977 1 95.25 193 LYS A O 1
ATOM 1589 N N . ILE A 1 194 ? 1.206 -34.781 -10.789 1 96.81 194 ILE A N 1
ATOM 1590 C CA . ILE A 1 194 ? 2.396 -35.156 -10.047 1 96.81 194 ILE A CA 1
ATOM 1591 C C . ILE A 1 194 ? 2.26 -34.75 -8.586 1 96.81 194 ILE A C 1
ATOM 1593 O O . ILE A 1 194 ? 3.055 -35.156 -7.738 1 96.81 194 ILE A O 1
ATOM 1597 N N . TYR A 1 195 ? 1.331 -33.969 -8.25 1 97.06 195 TYR A N 1
ATOM 1598 C CA . TYR A 1 195 ? 0.945 -33.594 -6.895 1 97.06 195 TYR A CA 1
ATOM 1599 C C . TYR A 1 195 ? -0.557 -33.375 -6.801 1 97.06 195 TYR A C 1
ATOM 1601 O O . TYR A 1 195 ? -1.2 -33.031 -7.793 1 97.06 195 TYR A O 1
ATOM 1609 N N . ASP A 1 196 ? -1.088 -33.594 -5.633 1 96.56 196 ASP A N 1
ATOM 1610 C CA . ASP A 1 196 ? -2.529 -33.438 -5.449 1 96.56 196 ASP A CA 1
ATOM 1611 C C . ASP A 1 196 ? -2.846 -32.531 -4.254 1 96.56 196 ASP A C 1
ATOM 1613 O O . ASP A 1 196 ? -2.15 -32.594 -3.238 1 96.56 196 ASP A O 1
ATOM 1617 N N . ARG A 1 197 ? -3.959 -31.812 -4.414 1 95.94 197 ARG A N 1
ATOM 1618 C CA . ARG A 1 197 ? -4.336 -30.844 -3.393 1 95.94 197 ARG A CA 1
ATOM 1619 C C . ARG A 1 197 ? -4.699 -31.547 -2.086 1 95.94 197 ARG A C 1
ATOM 1621 O O . ARG A 1 197 ? -4.773 -30.906 -1.035 1 95.94 197 ARG A O 1
ATOM 1628 N N . THR A 1 198 ? -4.898 -32.844 -2.047 1 95.44 198 THR A N 1
ATOM 1629 C CA . THR A 1 198 ? -5.305 -33.594 -0.859 1 95.44 198 THR A CA 1
ATOM 1630 C C . THR A 1 198 ? -4.082 -34.062 -0.074 1 95.44 198 THR A C 1
ATOM 1632 O O . THR A 1 198 ? -4.223 -34.656 0.997 1 95.44 198 THR A O 1
ATOM 1635 N N . GLU A 1 199 ? -2.883 -33.844 -0.619 1 95.81 199 GLU A N 1
ATOM 1636 C CA . GLU A 1 199 ? -1.67 -34.188 0.116 1 95.81 199 GLU A CA 1
ATOM 1637 C C . GLU A 1 199 ? -1.638 -33.5 1.482 1 95.81 199 GLU A C 1
ATOM 1639 O O . GLU A 1 199 ? -2.365 -32.531 1.72 1 95.81 199 GLU A O 1
ATOM 1644 N N . ASP A 1 200 ? -0.744 -33.969 2.385 1 94.88 200 ASP A N 1
ATOM 1645 C CA . ASP A 1 200 ? -0.74 -33.5 3.771 1 94.88 200 ASP A CA 1
ATOM 1646 C C . ASP A 1 200 ? 0.309 -32.438 3.99 1 94.88 200 ASP A C 1
ATOM 1648 O O . ASP A 1 200 ? 0.35 -31.797 5.051 1 94.88 200 ASP A O 1
ATOM 1652 N N . THR A 1 201 ? 1.175 -32.281 2.998 1 96.75 201 THR A N 1
ATOM 1653 C CA . THR A 1 201 ? 2.217 -31.281 3.121 1 96.75 201 THR A CA 1
ATOM 1654 C C . THR A 1 201 ? 2.113 -30.25 1.988 1 96.75 201 THR A C 1
ATOM 1656 O O . THR A 1 201 ? 1.559 -30.547 0.928 1 96.75 201 THR A O 1
ATOM 1659 N N . SER A 1 202 ? 2.588 -29.062 2.254 1 97.31 202 SER A N 1
ATOM 1660 C CA . SER A 1 202 ? 2.303 -27.938 1.362 1 97.31 202 SER A CA 1
ATOM 1661 C C . SER A 1 202 ? 3.422 -27.75 0.343 1 97.31 202 SER A C 1
ATOM 1663 O O . SER A 1 202 ? 4.598 -27.953 0.657 1 97.31 202 SER A O 1
ATOM 1665 N N . ILE A 1 203 ? 3.107 -27.406 -0.847 1 98 203 ILE A N 1
ATOM 1666 C CA . ILE A 1 203 ? 3.961 -26.938 -1.934 1 98 203 ILE A CA 1
ATOM 1667 C C . ILE A 1 203 ? 3.23 -25.859 -2.736 1 98 203 ILE A C 1
ATOM 1669 O O . ILE A 1 203 ? 2.027 -25.969 -2.98 1 98 203 ILE A O 1
ATOM 1673 N N . GLU A 1 204 ? 3.896 -24.766 -3.045 1 97.38 204 GLU A N 1
ATOM 1674 C CA . GLU A 1 204 ? 3.266 -23.672 -3.793 1 97.38 204 GLU A CA 1
ATOM 1675 C C . GLU A 1 204 ? 4.059 -23.344 -5.051 1 97.38 204 GLU A C 1
ATOM 1677 O O . GLU A 1 204 ? 5.277 -23.531 -5.09 1 97.38 204 GLU A O 1
ATOM 1682 N N . GLY A 1 205 ? 3.35 -22.859 -6.004 1 97.56 205 GLY A N 1
ATOM 1683 C CA . GLY A 1 205 ? 3.893 -22.688 -7.34 1 97.56 205 GLY A CA 1
ATOM 1684 C C . GLY A 1 205 ? 5.004 -21.656 -7.398 1 97.56 205 GLY A C 1
ATOM 1685 O O . GLY A 1 205 ? 5.895 -21.734 -8.25 1 97.56 205 GLY A O 1
ATOM 1686 N N . GLY A 1 206 ? 4.953 -20.703 -6.492 1 96.62 206 GLY A N 1
ATOM 1687 C CA . GLY A 1 206 ? 6.012 -19.703 -6.453 1 96.62 206 GLY A CA 1
ATOM 1688 C C . GLY A 1 206 ? 7.379 -20.297 -6.152 1 96.62 206 GLY A C 1
ATOM 1689 O O . GLY A 1 206 ? 8.406 -19.656 -6.398 1 96.62 206 GLY A O 1
ATOM 1690 N N . ASP A 1 207 ? 7.395 -21.531 -5.719 1 97.12 207 ASP A N 1
ATOM 1691 C CA . ASP A 1 207 ? 8.641 -22.188 -5.34 1 97.12 207 ASP A CA 1
ATOM 1692 C C . ASP A 1 207 ? 9.102 -23.156 -6.426 1 97.12 207 ASP A C 1
ATOM 1694 O O . ASP A 1 207 ? 10.148 -23.797 -6.289 1 97.12 207 ASP A O 1
ATOM 1698 N N . ILE A 1 208 ? 8.391 -23.281 -7.469 1 98.25 208 ILE A N 1
ATOM 1699 C CA . ILE A 1 208 ? 8.719 -24.234 -8.523 1 98.25 208 ILE A CA 1
ATOM 1700 C C . ILE A 1 208 ? 9.188 -23.484 -9.766 1 98.25 208 ILE A C 1
ATOM 1702 O O . ILE A 1 208 ? 8.414 -22.75 -10.391 1 98.25 208 ILE A O 1
ATOM 1706 N N . LEU A 1 209 ? 10.414 -23.672 -10.125 1 97.81 209 LEU A N 1
ATOM 1707 C CA . LEU A 1 209 ? 10.992 -23.047 -11.305 1 97.81 209 LEU A CA 1
ATOM 1708 C C . LEU A 1 209 ? 11.508 -24.094 -12.281 1 97.81 209 LEU A C 1
ATOM 1710 O O . LEU A 1 209 ? 12.328 -24.938 -11.914 1 97.81 209 LEU A O 1
ATOM 1714 N N . ILE A 1 210 ? 11.055 -24.047 -13.484 1 97.94 210 ILE A N 1
ATOM 1715 C CA . ILE A 1 210 ? 11.516 -24.969 -14.523 1 97.94 210 ILE A CA 1
ATOM 1716 C C . ILE A 1 210 ? 12.734 -24.375 -15.227 1 97.94 210 ILE A C 1
ATOM 1718 O O . ILE A 1 210 ? 12.602 -23.594 -16.172 1 97.94 210 ILE A O 1
ATOM 1722 N N . LEU A 1 211 ? 13.883 -24.828 -14.891 1 97.31 211 LEU A N 1
ATOM 1723 C CA . LEU A 1 211 ? 15.109 -24.188 -15.344 1 97.31 211 LEU A CA 1
ATOM 1724 C C . LEU A 1 211 ? 15.445 -24.594 -16.781 1 97.31 211 LEU A C 1
ATOM 1726 O O . LEU A 1 211 ? 15.852 -23.766 -17.594 1 97.31 211 LEU A O 1
ATOM 1730 N N . ASN A 1 212 ? 15.32 -25.812 -17.109 1 95.88 212 ASN A N 1
ATOM 1731 C CA . ASN A 1 212 ? 15.438 -26.359 -18.469 1 95.88 212 ASN A CA 1
ATOM 1732 C C . ASN A 1 212 ? 14.797 -27.734 -18.562 1 95.88 212 ASN A C 1
ATOM 1734 O O . ASN A 1 212 ? 14.023 -28.141 -17.688 1 95.88 212 ASN A O 1
ATOM 1738 N N . SER A 1 213 ? 15.039 -28.469 -19.672 1 96 213 SER A N 1
ATOM 1739 C CA . SER A 1 213 ? 14.344 -29.719 -19.953 1 96 213 SER A CA 1
ATOM 1740 C C . SER A 1 213 ? 14.805 -30.844 -19.016 1 96 213 SER A C 1
ATOM 1742 O O . SER A 1 213 ? 14.172 -31.891 -18.922 1 96 213 SER A O 1
ATOM 1744 N N . GLU A 1 214 ? 15.883 -30.578 -18.25 1 97.12 214 GLU A N 1
ATOM 1745 C CA . GLU A 1 214 ? 16.438 -31.625 -17.391 1 97.12 214 GLU A CA 1
ATOM 1746 C C . GLU A 1 214 ? 16.219 -31.297 -15.922 1 97.12 214 GLU A C 1
ATOM 1748 O O . GLU A 1 214 ? 16.234 -32.188 -15.078 1 97.12 214 GLU A O 1
ATOM 1753 N N . CYS A 1 215 ? 16.062 -30.078 -15.656 1 97.44 215 CYS A N 1
ATOM 1754 C CA . CYS A 1 215 ? 16.234 -29.641 -14.281 1 97.44 215 CYS A CA 1
ATOM 1755 C C . CYS A 1 215 ? 15.102 -28.719 -13.852 1 97.44 215 CYS A C 1
ATOM 1757 O O . CYS A 1 215 ? 14.758 -27.766 -14.555 1 97.44 215 CYS A O 1
ATOM 1759 N N . VAL A 1 216 ? 14.516 -29.047 -12.664 1 98.38 216 VAL A N 1
ATOM 1760 C CA . VAL A 1 216 ? 13.547 -28.188 -12 1 98.38 216 VAL A CA 1
ATOM 1761 C C . VAL A 1 216 ? 14.094 -27.734 -10.648 1 98.38 216 VAL A C 1
ATOM 1763 O O . VAL A 1 216 ? 14.719 -28.516 -9.93 1 98.38 216 VAL A O 1
ATOM 1766 N N . ALA A 1 217 ? 14 -26.453 -10.359 1 97.69 217 ALA A N 1
ATOM 1767 C CA . ALA A 1 217 ? 14.352 -25.938 -9.039 1 97.69 217 ALA A CA 1
ATOM 1768 C C . ALA A 1 217 ? 13.109 -25.781 -8.164 1 97.69 217 ALA A C 1
ATOM 1770 O O . ALA A 1 217 ? 12.07 -25.312 -8.633 1 97.69 217 ALA A O 1
ATOM 1771 N N . VAL A 1 218 ? 13.164 -26.234 -6.934 1 98.06 218 VAL A N 1
ATOM 1772 C CA . VAL A 1 218 ? 12.07 -26.062 -5.988 1 98.06 218 VAL A CA 1
ATOM 1773 C C . VAL A 1 218 ? 12.594 -25.469 -4.684 1 98.06 218 VAL A C 1
ATOM 1775 O O . VAL A 1 218 ? 13.562 -25.984 -4.113 1 98.06 218 VAL A O 1
ATOM 1778 N N . GLY A 1 219 ? 11.961 -24.406 -4.262 1 95.31 219 GLY A N 1
ATOM 1779 C CA . GLY A 1 219 ? 12.336 -23.797 -3 1 95.31 219 GLY A CA 1
ATOM 1780 C C . GLY A 1 219 ? 11.648 -24.422 -1.8 1 95.31 219 GLY A C 1
ATOM 1781 O O . GLY A 1 219 ? 10.453 -24.688 -1.837 1 95.31 219 GLY A O 1
ATOM 1782 N N . ILE A 1 220 ? 12.422 -24.766 -0.776 1 94.62 220 ILE A N 1
ATOM 1783 C CA . ILE A 1 220 ? 11.891 -25.031 0.556 1 94.62 220 ILE A CA 1
ATOM 1784 C C . ILE A 1 220 ? 11.766 -23.719 1.329 1 94.62 220 ILE A C 1
ATOM 1786 O O . ILE A 1 220 ? 12.773 -23.078 1.652 1 94.62 220 ILE A O 1
ATOM 1790 N N . SER A 1 221 ? 10.547 -23.344 1.553 1 90.81 221 SER A N 1
ATOM 1791 C CA . SER A 1 221 ? 10.25 -22.031 2.113 1 90.81 221 SER A CA 1
ATOM 1792 C C . SER A 1 221 ? 9.219 -22.125 3.236 1 90.81 221 SER A C 1
ATOM 1794 O O . SER A 1 221 ? 8.953 -23.219 3.75 1 90.81 221 SER A O 1
ATOM 1796 N N . GLN A 1 222 ? 8.734 -20.938 3.66 1 87.44 222 GLN A N 1
ATOM 1797 C CA . GLN A 1 222 ? 7.617 -20.922 4.598 1 87.44 222 GLN A CA 1
ATOM 1798 C C . GLN A 1 222 ? 6.402 -21.625 4.02 1 87.44 222 GLN A C 1
ATOM 1800 O O . GLN A 1 222 ? 5.652 -22.281 4.75 1 87.44 222 GLN A O 1
ATOM 1805 N N . ARG A 1 223 ? 6.312 -21.594 2.723 1 93.31 223 ARG A N 1
ATOM 1806 C CA . ARG A 1 223 ? 5.094 -22.031 2.053 1 93.31 223 ARG A CA 1
ATOM 1807 C C . ARG A 1 223 ? 5.242 -23.453 1.512 1 93.31 223 ARG A C 1
ATOM 1809 O O . ARG A 1 223 ? 4.246 -24.125 1.241 1 93.31 223 ARG A O 1
ATOM 1816 N N . THR A 1 224 ? 6.438 -23.844 1.322 1 96.5 224 THR A N 1
ATOM 1817 C CA . THR A 1 224 ? 6.707 -25.156 0.748 1 96.5 224 THR A CA 1
ATOM 1818 C C . THR A 1 224 ? 7.566 -26 1.692 1 96.5 224 THR A C 1
ATOM 1820 O O . THR A 1 224 ? 8.672 -25.594 2.062 1 96.5 224 THR A O 1
ATOM 1823 N N . GLN A 1 225 ? 7.109 -27.219 1.983 1 96.69 225 GLN A N 1
ATOM 1824 C CA . GLN A 1 225 ? 7.777 -28.094 2.939 1 96.69 225 GLN A CA 1
ATOM 1825 C C . GLN A 1 225 ? 8.703 -29.078 2.23 1 96.69 225 GLN A C 1
ATOM 1827 O O . GLN A 1 225 ? 8.438 -29.5 1.102 1 96.69 225 GLN A O 1
ATOM 1832 N N . LYS A 1 226 ? 9.719 -29.5 2.973 1 96.31 226 LYS A N 1
ATOM 1833 C CA . LYS A 1 226 ? 10.703 -30.422 2.436 1 96.31 226 LYS A CA 1
ATOM 1834 C C . LYS A 1 226 ? 10.055 -31.734 1.994 1 96.31 226 LYS A C 1
ATOM 1836 O O . LYS A 1 226 ? 10.375 -32.281 0.929 1 96.31 226 LYS A O 1
ATOM 1841 N N . GLU A 1 227 ? 9.164 -32.25 2.773 1 97.75 227 GLU A N 1
ATOM 1842 C CA . GLU A 1 227 ? 8.484 -33.5 2.461 1 97.75 227 GLU A CA 1
ATOM 1843 C C . GLU A 1 227 ? 7.719 -33.406 1.146 1 97.75 227 GLU A C 1
ATOM 1845 O O . GLU A 1 227 ? 7.652 -34.344 0.383 1 97.75 227 GLU A O 1
ATOM 1850 N N . SER A 1 228 ? 7.125 -32.281 0.913 1 98.12 228 SER A N 1
ATOM 1851 C CA . SER A 1 228 ? 6.402 -32.031 -0.334 1 98.12 228 SER A CA 1
ATOM 1852 C C . SER A 1 228 ? 7.352 -32 -1.527 1 98.12 228 SER A C 1
ATOM 1854 O O . SER A 1 228 ? 7.023 -32.531 -2.602 1 98.12 228 SER A O 1
ATOM 1856 N N . VAL A 1 229 ? 8.484 -31.438 -1.284 1 98.12 229 VAL A N 1
ATOM 1857 C CA . VAL A 1 229 ? 9.484 -31.375 -2.346 1 98.12 229 VAL A CA 1
ATOM 1858 C C . VAL A 1 229 ? 9.922 -32.781 -2.715 1 98.12 229 VAL A C 1
ATOM 1860 O O . VAL A 1 229 ? 10.078 -33.125 -3.896 1 98.12 229 VAL A O 1
ATOM 1863 N N . ASP A 1 230 ? 10.07 -33.656 -1.737 1 98.06 230 ASP A N 1
ATOM 1864 C CA . ASP A 1 230 ? 10.469 -35.031 -1.973 1 98.06 230 ASP A CA 1
ATOM 1865 C C . ASP A 1 230 ? 9.398 -35.781 -2.773 1 98.06 230 ASP A C 1
ATOM 1867 O O . ASP A 1 230 ? 9.711 -36.469 -3.75 1 98.06 230 ASP A O 1
ATOM 1871 N N . LYS A 1 231 ? 8.172 -35.656 -2.326 1 97.81 231 LYS A N 1
ATOM 1872 C CA . LYS A 1 231 ? 7.066 -36.312 -3.029 1 97.81 231 LYS A CA 1
ATOM 1873 C C . LYS A 1 231 ? 6.953 -35.781 -4.461 1 97.81 231 LYS A C 1
ATOM 1875 O O . LYS A 1 231 ? 6.816 -36.594 -5.398 1 97.81 231 LYS A O 1
ATOM 1880 N N . PHE A 1 232 ? 7.012 -34.531 -4.578 1 98.19 232 PHE A N 1
ATOM 1881 C CA . PHE A 1 232 ? 6.941 -33.875 -5.875 1 98.19 232 PHE A CA 1
ATOM 1882 C C . PHE A 1 232 ? 8.047 -34.344 -6.797 1 98.19 232 PHE A C 1
ATOM 1884 O O . PHE A 1 232 ? 7.789 -34.75 -7.938 1 98.19 232 PHE A O 1
ATOM 1891 N N . ALA A 1 233 ? 9.25 -34.344 -6.293 1 98.44 233 ALA A N 1
ATOM 1892 C CA . ALA A 1 233 ? 10.414 -34.75 -7.078 1 98.44 233 ALA A CA 1
ATOM 1893 C C . ALA A 1 233 ? 10.305 -36.188 -7.527 1 98.44 233 ALA A C 1
ATOM 1895 O O . ALA A 1 233 ? 10.539 -36.5 -8.695 1 98.44 233 ALA A O 1
ATOM 1896 N N . LYS A 1 234 ? 9.984 -37.031 -6.637 1 98.19 234 LYS A N 1
ATOM 1897 C CA . LYS A 1 234 ? 9.867 -38.438 -6.965 1 98.19 234 LYS A CA 1
ATOM 1898 C C . LYS A 1 234 ? 8.836 -38.656 -8.07 1 98.19 234 LYS A C 1
ATOM 1900 O O . LYS A 1 234 ? 9.125 -39.312 -9.07 1 98.19 234 LYS A O 1
ATOM 1905 N N . ASN A 1 235 ? 7.672 -38.094 -7.875 1 97.88 235 ASN A N 1
ATOM 1906 C CA . ASN A 1 235 ? 6.605 -38.25 -8.859 1 97.88 235 ASN A CA 1
ATOM 1907 C C . ASN A 1 235 ? 7 -37.656 -10.211 1 97.88 235 ASN A C 1
ATOM 1909 O O . ASN A 1 235 ? 6.75 -38.281 -11.25 1 97.88 235 ASN A O 1
ATOM 1913 N N . LEU A 1 236 ? 7.602 -36.5 -10.164 1 98 236 LEU A N 1
ATOM 1914 C CA . LEU A 1 236 ? 7.992 -35.812 -11.398 1 98 236 LEU A CA 1
ATOM 1915 C C . LEU A 1 236 ? 9 -36.656 -12.18 1 98 236 LEU A C 1
ATOM 1917 O O . LEU A 1 236 ? 8.852 -36.844 -13.391 1 98 236 LEU A O 1
ATOM 1921 N N . LEU A 1 237 ? 9.984 -37.156 -11.5 1 97.94 237 LEU A N 1
ATOM 1922 C CA . LEU A 1 237 ? 11.078 -37.875 -12.148 1 97.94 237 LEU A CA 1
ATOM 1923 C C . LEU A 1 237 ? 10.609 -39.25 -12.641 1 97.94 237 LEU A C 1
ATOM 1925 O O . LEU A 1 237 ? 11.156 -39.781 -13.609 1 97.94 237 LEU A O 1
ATOM 1929 N N . GLU A 1 238 ? 9.586 -39.719 -12.047 1 97.25 238 GLU A N 1
ATOM 1930 C CA . GLU A 1 238 ? 9.023 -41 -12.484 1 97.25 238 GLU A CA 1
ATOM 1931 C C . GLU A 1 238 ? 8.102 -40.812 -13.688 1 97.25 238 GLU A C 1
ATOM 1933 O O . GLU A 1 238 ? 8.008 -41.688 -14.539 1 97.25 238 GLU A O 1
ATOM 1938 N N . LYS A 1 239 ? 7.496 -39.688 -13.734 1 95.56 239 LYS A N 1
ATOM 1939 C CA . LYS A 1 239 ? 6.391 -39.531 -14.672 1 95.56 239 LYS A CA 1
ATOM 1940 C C . LYS A 1 239 ? 6.789 -38.656 -15.844 1 95.56 239 LYS A C 1
ATOM 1942 O O . LYS A 1 239 ? 6 -38.438 -16.766 1 95.56 239 LYS A O 1
ATOM 1947 N N . SER A 1 240 ? 7.941 -38.125 -15.812 1 95.06 240 SER A N 1
ATOM 1948 C CA . SER A 1 240 ? 8.383 -37.219 -16.859 1 95.06 240 SER A CA 1
ATOM 1949 C C . SER A 1 240 ? 9.82 -37.5 -17.281 1 95.06 240 SER A C 1
ATOM 1951 O O . SER A 1 240 ? 10.43 -38.469 -16.812 1 95.06 240 SER A O 1
ATOM 1953 N N . ASP A 1 241 ? 10.367 -36.656 -18.203 1 94.62 241 ASP A N 1
ATOM 1954 C CA . ASP A 1 241 ? 11.711 -36.875 -18.734 1 94.62 241 ASP A CA 1
ATOM 1955 C C . ASP A 1 241 ? 12.742 -36.031 -18 1 94.62 241 ASP A C 1
ATOM 1957 O O . ASP A 1 241 ? 13.922 -36 -18.359 1 94.62 241 ASP A O 1
ATOM 1961 N N . PHE A 1 242 ? 12.289 -35.312 -16.984 1 97.81 242 PHE A N 1
ATOM 1962 C CA . PHE A 1 242 ? 13.25 -34.531 -16.203 1 97.81 242 PHE A CA 1
ATOM 1963 C C . PHE A 1 242 ? 14.258 -35.469 -15.523 1 97.81 242 PHE A C 1
ATOM 1965 O O . PHE A 1 242 ? 13.93 -36.594 -15.188 1 97.81 242 PHE A O 1
ATOM 1972 N N . LYS A 1 243 ? 15.438 -34.906 -15.312 1 98.12 243 LYS A N 1
ATOM 1973 C CA . LYS A 1 243 ? 16.516 -35.75 -14.812 1 98.12 243 LYS A CA 1
ATOM 1974 C C . LYS A 1 243 ? 16.719 -35.562 -13.312 1 98.12 243 LYS A C 1
ATOM 1976 O O . LYS A 1 243 ? 17.094 -36.5 -12.602 1 98.12 243 LYS A O 1
ATOM 1981 N N . PHE A 1 244 ? 16.594 -34.344 -12.867 1 98.5 244 PHE A N 1
ATOM 1982 C CA . PHE A 1 244 ? 16.828 -34.094 -11.453 1 98.5 244 PHE A CA 1
ATOM 1983 C C . PHE A 1 244 ? 16.125 -32.812 -11 1 98.5 244 PHE A C 1
ATOM 1985 O O . PHE A 1 244 ? 15.672 -32 -11.836 1 98.5 244 PHE A O 1
ATOM 1992 N N . VAL A 1 245 ? 15.922 -32.688 -9.695 1 98.69 245 VAL A N 1
ATOM 1993 C CA . VAL A 1 245 ? 15.344 -31.5 -9.047 1 98.69 245 VAL A CA 1
ATOM 1994 C C . VAL A 1 245 ? 16.375 -30.875 -8.109 1 98.69 245 VAL A C 1
ATOM 1996 O O . VAL A 1 245 ? 17.047 -31.578 -7.355 1 98.69 245 VAL A O 1
ATOM 1999 N N . LEU A 1 246 ? 16.594 -29.594 -8.266 1 98 246 LEU A N 1
ATOM 2000 C CA . LEU A 1 246 ? 17.406 -28.844 -7.305 1 98 246 LEU A CA 1
ATOM 2001 C C . LEU A 1 246 ? 16.531 -28.25 -6.207 1 98 246 LEU A C 1
ATOM 2003 O O . LEU A 1 246 ? 15.68 -27.391 -6.48 1 98 246 LEU A O 1
ATOM 2007 N N . SER A 1 247 ? 16.688 -28.672 -5.012 1 97.44 247 SER A N 1
ATOM 2008 C CA . SER A 1 247 ? 15.969 -28.125 -3.873 1 97.44 247 SER A CA 1
ATOM 2009 C C . SER A 1 247 ? 16.766 -27.016 -3.188 1 97.44 247 SER A C 1
ATOM 2011 O O . SER A 1 247 ? 17.891 -27.234 -2.74 1 97.44 247 SER A O 1
ATOM 2013 N N . PHE A 1 248 ? 16.188 -25.812 -3.129 1 93.38 248 PHE A N 1
ATOM 2014 C CA . PHE A 1 248 ? 16.797 -24.641 -2.51 1 93.38 248 PHE A CA 1
ATOM 2015 C C . PHE A 1 248 ? 16.188 -24.359 -1.148 1 93.38 248 PHE A C 1
ATOM 2017 O O . PHE A 1 248 ? 14.977 -24.125 -1.046 1 93.38 248 PHE A O 1
ATOM 2024 N N . LYS A 1 249 ? 16.984 -24.344 -0.139 1 91.31 249 LYS A N 1
ATOM 2025 C CA . LYS A 1 249 ? 16.469 -23.906 1.155 1 91.31 249 LYS A CA 1
ATOM 2026 C C . LYS A 1 249 ? 16.562 -22.391 1.309 1 91.31 249 LYS A C 1
ATOM 2028 O O . LYS A 1 249 ? 17.672 -21.844 1.305 1 91.31 249 LYS A O 1
ATOM 2033 N N . ILE A 1 250 ? 15.383 -21.797 1.412 1 84 250 ILE A N 1
ATOM 2034 C CA . ILE A 1 250 ? 15.352 -20.344 1.547 1 84 250 ILE A CA 1
ATOM 2035 C C . ILE A 1 250 ? 14.93 -19.969 2.967 1 84 250 ILE A C 1
ATOM 2037 O O . ILE A 1 250 ? 14.102 -20.641 3.578 1 84 250 ILE A O 1
ATOM 2041 N N . PRO A 1 251 ? 15.57 -18.922 3.539 1 77.94 251 PRO A N 1
ATOM 2042 C CA . PRO A 1 251 ? 15.164 -18.5 4.875 1 77.94 251 PRO A CA 1
ATOM 2043 C C . PRO A 1 251 ? 13.695 -18.078 4.941 1 77.94 251 PRO A C 1
ATOM 2045 O O . PRO A 1 251 ? 13.148 -17.578 3.955 1 77.94 251 PRO A O 1
ATOM 2048 N N . ASN A 1 252 ? 13.141 -18.312 6.141 1 72.88 252 ASN A N 1
ATOM 2049 C CA . ASN A 1 252 ? 11.734 -17.969 6.34 1 72.88 252 ASN A CA 1
ATOM 2050 C C . ASN A 1 252 ? 11.547 -16.5 6.691 1 72.88 252 ASN A C 1
ATOM 2052 O O . ASN A 1 252 ? 11.641 -16.125 7.863 1 72.88 252 ASN A O 1
ATOM 2056 N N . LYS A 1 253 ? 11.383 -15.617 5.766 1 67.44 253 LYS A N 1
ATOM 2057 C CA . LYS A 1 253 ? 11.062 -14.203 5.918 1 67.44 253 LYS A CA 1
ATOM 2058 C C . LYS A 1 253 ? 9.922 -13.789 4.992 1 67.44 253 LYS A C 1
ATOM 2060 O O . LYS A 1 253 ? 9.742 -14.383 3.926 1 67.44 253 LYS A O 1
ATOM 2065 N N . ARG A 1 254 ? 9.164 -12.844 5.449 1 58.97 254 ARG A N 1
ATOM 2066 C CA . ARG A 1 254 ? 8.016 -12.414 4.66 1 58.97 254 ARG A CA 1
ATOM 2067 C C . ARG A 1 254 ? 8.445 -11.922 3.283 1 58.97 254 ARG A C 1
ATOM 2069 O O . ARG A 1 254 ? 7.746 -12.133 2.293 1 58.97 254 ARG A O 1
ATOM 2076 N N . GLU A 1 255 ? 9.594 -11.43 3.375 1 62.66 255 GLU A N 1
ATOM 2077 C CA . GLU A 1 255 ? 10.102 -10.891 2.115 1 62.66 255 GLU A CA 1
ATOM 2078 C C . GLU A 1 255 ? 10.547 -12.008 1.18 1 62.66 255 GLU A C 1
ATOM 2080 O O . GLU A 1 255 ? 10.711 -11.789 -0.022 1 62.66 255 GLU A O 1
ATOM 2085 N N . PHE A 1 256 ? 10.648 -13.203 1.852 1 66.38 256 PHE A N 1
ATOM 2086 C CA . PHE A 1 256 ? 11.102 -14.375 1.11 1 66.38 256 PHE A CA 1
ATOM 2087 C C . PHE A 1 256 ? 10.062 -15.492 1.173 1 66.38 256 PHE A C 1
ATOM 2089 O O . PHE A 1 256 ? 10.328 -16.562 1.708 1 66.38 256 PHE A O 1
ATOM 2096 N N . MET A 1 257 ? 8.898 -15.211 0.584 1 75.5 257 MET A N 1
ATOM 2097 C CA . MET A 1 257 ? 7.855 -16.203 0.785 1 75.5 257 MET A CA 1
ATOM 2098 C C . MET A 1 257 ? 8.039 -17.391 -0.165 1 75.5 257 MET A C 1
ATOM 2100 O O . MET A 1 257 ? 7.754 -18.531 0.193 1 75.5 257 MET A O 1
ATOM 2104 N N . HIS A 1 258 ? 8.43 -17.016 -1.369 1 86.31 258 HIS A N 1
ATOM 2105 C CA . HIS A 1 258 ? 8.648 -18.031 -2.391 1 86.31 258 HIS A CA 1
ATOM 2106 C C . HIS A 1 258 ? 10.008 -17.859 -3.066 1 86.31 258 HIS A C 1
ATOM 2108 O O . HIS A 1 258 ? 10.625 -16.797 -2.961 1 86.31 258 HIS A O 1
ATOM 2114 N N . LEU A 1 259 ? 10.469 -18.906 -3.703 1 90.19 259 LEU A N 1
ATOM 2115 C CA . LEU A 1 259 ? 11.711 -18.875 -4.457 1 90.19 259 LEU A CA 1
ATOM 2116 C C . LEU A 1 259 ? 11.672 -17.797 -5.535 1 90.19 259 LEU A C 1
ATOM 2118 O O . LEU A 1 259 ? 12.656 -17.078 -5.746 1 90.19 259 LEU A O 1
ATOM 2122 N N . ASP A 1 260 ? 10.539 -17.625 -6.133 1 92 260 ASP A N 1
ATOM 2123 C CA . ASP A 1 260 ? 10.453 -16.703 -7.266 1 92 260 ASP A CA 1
ATOM 2124 C C . ASP A 1 260 ? 10.422 -15.258 -6.793 1 92 260 ASP A C 1
ATOM 2126 O O . ASP A 1 260 ? 10.516 -14.336 -7.605 1 92 260 ASP A O 1
ATOM 2130 N N . THR A 1 261 ? 10.32 -15.039 -5.523 1 88.88 261 THR A N 1
ATOM 2131 C CA . THR A 1 261 ? 10.414 -13.672 -5.012 1 88.88 261 THR A CA 1
ATOM 2132 C C . THR A 1 261 ? 11.867 -13.258 -4.844 1 88.88 261 THR A C 1
ATOM 2134 O O . THR A 1 261 ? 12.172 -12.07 -4.715 1 88.88 261 THR A O 1
ATOM 2137 N N . VAL A 1 262 ? 12.781 -14.266 -4.93 1 89.31 262 VAL A N 1
ATOM 2138 C CA . VAL A 1 262 ? 14.18 -13.93 -4.672 1 89.31 262 VAL A CA 1
ATOM 2139 C C . VAL A 1 262 ? 15.047 -14.406 -5.832 1 89.31 262 VAL A C 1
ATOM 2141 O O . VAL A 1 262 ? 16.234 -14.07 -5.91 1 89.31 262 VAL A O 1
ATOM 2144 N N . PHE A 1 263 ? 14.453 -15.164 -6.672 1 91.62 263 PHE A N 1
ATOM 2145 C CA . PHE A 1 263 ? 15.227 -15.812 -7.723 1 91.62 263 PHE A CA 1
ATOM 2146 C C . PHE A 1 263 ? 14.352 -16.109 -8.93 1 91.62 263 PHE A C 1
ATOM 2148 O O . PHE A 1 263 ? 13.391 -16.875 -8.836 1 91.62 263 PHE A O 1
ATOM 2155 N N . THR A 1 264 ? 14.688 -15.5 -10.148 1 95.69 264 THR A N 1
ATOM 2156 C CA . THR A 1 264 ? 13.969 -15.805 -11.375 1 95.69 264 THR A CA 1
ATOM 2157 C C . THR A 1 264 ? 14.922 -15.859 -12.562 1 95.69 264 THR A C 1
ATOM 2159 O O . THR A 1 264 ? 16 -15.266 -12.531 1 95.69 264 THR A O 1
ATOM 2162 N N . MET A 1 265 ? 14.562 -16.609 -13.516 1 96.94 265 MET A N 1
ATOM 2163 C CA . MET A 1 265 ? 15.367 -16.828 -14.711 1 96.94 265 MET A CA 1
ATOM 2164 C C . MET A 1 265 ? 14.961 -15.875 -15.836 1 96.94 265 MET A C 1
ATOM 2166 O O . MET A 1 265 ? 13.773 -15.742 -16.141 1 96.94 265 MET A O 1
ATOM 2170 N N . ILE A 1 266 ? 15.938 -15.227 -16.406 1 97.44 266 ILE A N 1
ATOM 2171 C CA . ILE A 1 266 ? 15.719 -14.234 -17.469 1 97.44 266 ILE A CA 1
ATOM 2172 C C . ILE A 1 266 ? 16.078 -14.836 -18.812 1 97.44 266 ILE A C 1
ATOM 2174 O O . ILE A 1 266 ? 15.383 -14.617 -19.812 1 97.44 266 ILE A O 1
ATOM 2178 N N . ASP A 1 267 ? 17.156 -15.523 -18.859 1 96.19 267 ASP A N 1
ATOM 2179 C CA . ASP A 1 267 ? 17.719 -16.188 -20.016 1 96.19 267 ASP A CA 1
ATOM 2180 C C . ASP A 1 267 ? 18.562 -17.406 -19.609 1 96.19 267 ASP A C 1
ATOM 2182 O O . ASP A 1 267 ? 18.703 -17.688 -18.422 1 96.19 267 ASP A O 1
ATOM 2186 N N . LYS A 1 268 ? 19.047 -18.312 -20.562 1 92.62 268 LYS A N 1
ATOM 2187 C CA . LYS A 1 268 ? 19.766 -19.562 -20.297 1 92.62 268 LYS A CA 1
ATOM 2188 C C . LYS A 1 268 ? 20.875 -19.344 -19.281 1 92.62 268 LYS A C 1
ATOM 2190 O O . LYS A 1 268 ? 21.141 -20.219 -18.453 1 92.62 268 LYS A O 1
ATOM 2195 N N . GLY A 1 269 ? 21.359 -18.172 -19.016 1 92.88 269 GLY A N 1
ATOM 2196 C CA . GLY A 1 269 ? 22.453 -17.906 -18.094 1 92.88 269 GLY A CA 1
ATOM 2197 C C . GLY A 1 269 ? 22.297 -16.578 -17.359 1 92.88 269 GLY A C 1
ATOM 2198 O O . GLY A 1 269 ? 23.25 -16.078 -16.781 1 92.88 269 GLY A O 1
ATOM 2199 N N . ILE A 1 270 ? 21.203 -16.094 -17.375 1 96.19 270 ILE A N 1
ATOM 2200 C CA . ILE A 1 270 ? 20.984 -14.805 -16.719 1 96.19 270 ILE A CA 1
ATOM 2201 C C . ILE A 1 270 ? 19.844 -14.93 -15.719 1 96.19 270 ILE A C 1
ATOM 2203 O O . ILE A 1 270 ? 18.75 -15.383 -16.062 1 96.19 270 ILE A O 1
ATOM 2207 N N . PHE A 1 271 ? 20.156 -14.562 -14.469 1 96.12 271 PHE A N 1
ATOM 2208 C CA . PHE A 1 271 ? 19.172 -14.648 -13.398 1 96.12 271 PHE A CA 1
ATOM 2209 C C . PHE A 1 271 ? 19.094 -13.344 -12.625 1 96.12 271 PHE A C 1
ATOM 2211 O O . PHE A 1 271 ? 20.078 -12.594 -12.562 1 96.12 271 PHE A O 1
ATOM 2218 N N . THR A 1 272 ? 17.922 -13.031 -12.164 1 95.31 272 THR A N 1
ATOM 2219 C CA . THR A 1 272 ? 17.766 -11.992 -11.148 1 95.31 272 THR A CA 1
ATOM 2220 C C . THR A 1 272 ? 17.719 -12.609 -9.758 1 95.31 272 THR A C 1
ATOM 2222 O O . THR A 1 272 ? 17.094 -13.641 -9.547 1 95.31 272 THR A O 1
ATOM 2225 N N . VAL A 1 273 ? 18.438 -12.047 -8.836 1 92.12 273 VAL A N 1
ATOM 2226 C CA . VAL A 1 273 ? 18.516 -12.602 -7.488 1 92.12 273 VAL A CA 1
ATOM 2227 C C . VAL A 1 273 ? 18.422 -11.484 -6.457 1 92.12 273 VAL A C 1
ATOM 2229 O O . VAL A 1 273 ? 18.875 -10.359 -6.711 1 92.12 273 VAL A O 1
ATOM 2232 N N . HIS A 1 274 ? 17.75 -11.812 -5.395 1 85.06 274 HIS A N 1
ATOM 2233 C CA . HIS A 1 274 ? 17.875 -10.953 -4.223 1 85.06 274 HIS A CA 1
ATOM 2234 C C . HIS A 1 274 ? 19.156 -11.258 -3.453 1 85.06 274 HIS A C 1
ATOM 2236 O O . HIS A 1 274 ? 19.438 -12.414 -3.152 1 85.06 274 HIS A O 1
ATOM 2242 N N . PRO A 1 275 ? 19.859 -10.227 -3.037 1 76.69 275 PRO A N 1
ATOM 2243 C CA . PRO A 1 275 ? 21.172 -10.461 -2.445 1 76.69 275 PRO A CA 1
ATOM 2244 C C . PRO A 1 275 ? 21.094 -11.188 -1.105 1 76.69 275 PRO A C 1
ATOM 2246 O O . PRO A 1 275 ? 22.062 -11.844 -0.698 1 76.69 275 PRO A O 1
ATOM 2249 N N . LEU A 1 276 ? 20.031 -11.07 -0.47 1 68.75 276 LEU A N 1
ATOM 2250 C CA . LEU A 1 276 ? 19.922 -11.672 0.856 1 68.75 276 LEU A CA 1
ATOM 2251 C C . LEU A 1 276 ? 19.953 -13.195 0.767 1 68.75 276 LEU A C 1
ATOM 2253 O O . LEU A 1 276 ? 20.203 -13.875 1.768 1 68.75 276 LEU A O 1
ATOM 2257 N N . ILE A 1 277 ? 19.766 -13.727 -0.36 1 66.31 277 ILE A N 1
ATOM 2258 C CA . ILE A 1 277 ? 19.797 -15.18 -0.497 1 66.31 277 ILE A CA 1
ATOM 2259 C C . ILE A 1 277 ? 21.203 -15.641 -0.854 1 66.31 277 ILE A C 1
ATOM 2261 O O . ILE A 1 277 ? 21.484 -16.844 -0.899 1 66.31 277 ILE A O 1
ATOM 2265 N N . GLU A 1 278 ? 22.047 -14.695 -1.106 1 64.56 278 GLU A N 1
ATOM 2266 C CA . GLU A 1 278 ? 23.391 -15.094 -1.518 1 64.56 278 GLU A CA 1
ATOM 2267 C C . GLU A 1 278 ? 24.234 -15.516 -0.318 1 64.56 278 GLU A C 1
ATOM 2269 O O . GLU A 1 278 ? 25.359 -15.977 -0.48 1 64.56 278 GLU A O 1
ATOM 2274 N N . GLY A 1 279 ? 23.672 -15.422 0.816 1 63.44 279 GLY A N 1
ATOM 2275 C CA . GLY A 1 279 ? 24.391 -16.047 1.916 1 63.44 279 GLY A CA 1
ATOM 2276 C C . GLY A 1 279 ? 24.484 -17.562 1.785 1 63.44 279 GLY A C 1
ATOM 2277 O O . GLY A 1 279 ? 24.375 -18.094 0.683 1 63.44 279 GLY A O 1
ATOM 2278 N N . PRO A 1 280 ? 24.875 -18.141 2.764 1 66.19 280 PRO A N 1
ATOM 2279 C CA . PRO A 1 280 ? 25.016 -19.594 2.641 1 66.19 280 PRO A CA 1
ATOM 2280 C C . PRO A 1 280 ? 23.734 -20.281 2.158 1 66.19 280 PRO A C 1
ATOM 2282 O O . PRO A 1 280 ? 22.688 -20.141 2.795 1 66.19 280 PRO A O 1
ATOM 2285 N N . LEU A 1 281 ? 23.766 -20.672 0.955 1 77.75 281 LEU A N 1
ATOM 2286 C CA . LEU A 1 281 ? 22.672 -21.375 0.299 1 77.75 281 LEU A CA 1
ATOM 2287 C C . LEU A 1 281 ? 22.812 -22.875 0.471 1 77.75 281 LEU A C 1
ATOM 2289 O O . LEU A 1 281 ? 23.906 -23.422 0.321 1 77.75 281 LEU A O 1
ATOM 2293 N N . TYR A 1 282 ? 21.797 -23.469 0.938 1 89.31 282 TYR A N 1
ATOM 2294 C CA . TYR A 1 282 ? 21.75 -24.938 0.989 1 89.31 282 TYR A CA 1
ATOM 2295 C C . TYR A 1 282 ? 20.953 -25.484 -0.176 1 89.31 282 TYR A C 1
ATOM 2297 O O . TYR A 1 282 ? 19.75 -25.234 -0.296 1 89.31 282 TYR A O 1
ATOM 2305 N N . VAL A 1 283 ? 21.656 -26.219 -1.066 1 95.06 283 VAL A N 1
ATOM 2306 C CA . VAL A 1 283 ? 21.047 -26.781 -2.266 1 95.06 283 VAL A CA 1
ATOM 2307 C C . VAL A 1 283 ? 21.297 -28.281 -2.32 1 95.06 283 VAL A C 1
ATOM 2309 O O . VAL A 1 283 ? 22.422 -28.734 -2.066 1 95.06 283 VAL A O 1
ATOM 2312 N N . GLU A 1 284 ? 20.266 -29.031 -2.578 1 97.75 284 GLU A N 1
ATOM 2313 C CA . GLU A 1 284 ? 20.375 -30.469 -2.803 1 97.75 284 GLU A CA 1
ATOM 2314 C C . GLU A 1 284 ? 19.891 -30.844 -4.195 1 97.75 284 GLU A C 1
ATOM 2316 O O . GLU A 1 284 ? 18.891 -30.297 -4.68 1 97.75 284 GLU A O 1
ATOM 2321 N N . LYS A 1 285 ? 20.609 -31.703 -4.809 1 98.25 285 LYS A N 1
ATOM 2322 C CA . LYS A 1 285 ? 20.188 -32.312 -6.059 1 98.25 285 LYS A CA 1
ATOM 2323 C C . LYS A 1 285 ? 19.453 -33.625 -5.805 1 98.25 285 LYS A C 1
ATOM 2325 O O . LYS A 1 285 ? 20 -34.562 -5.176 1 98.25 285 LYS A O 1
ATOM 2330 N N . LEU A 1 286 ? 18.234 -33.719 -6.18 1 98.69 286 LEU A N 1
ATOM 2331 C CA . LEU A 1 286 ? 17.406 -34.906 -6.047 1 98.69 286 LEU A CA 1
ATOM 2332 C C . LEU A 1 286 ? 17.297 -35.625 -7.383 1 98.69 286 LEU A C 1
ATOM 2334 O O . LEU A 1 286 ? 16.984 -35.031 -8.406 1 98.69 286 LEU A O 1
ATOM 2338 N N . TYR A 1 287 ? 17.547 -36.906 -7.422 1 98.38 287 TYR A N 1
ATOM 2339 C CA . TYR A 1 287 ? 17.453 -37.719 -8.633 1 98.38 287 TYR A CA 1
ATOM 2340 C C . TYR A 1 287 ? 17.062 -39.156 -8.305 1 98.38 287 TYR A C 1
ATOM 2342 O O . TYR A 1 287 ? 17.094 -39.562 -7.141 1 98.38 287 TYR A O 1
ATOM 2350 N N . LEU A 1 288 ? 16.562 -39.844 -9.32 1 97.69 288 LEU A N 1
ATOM 2351 C CA . LEU A 1 288 ? 16.141 -41.219 -9.117 1 97.69 288 LEU A CA 1
ATOM 2352 C C . LEU A 1 288 ? 17.234 -42.188 -9.508 1 97.69 288 LEU A C 1
ATOM 2354 O O . LEU A 1 288 ? 17.891 -42 -10.539 1 97.69 288 LEU A O 1
ATOM 2358 N N . GLU A 1 289 ? 17.5 -43.094 -8.633 1 96.56 289 GLU A N 1
ATOM 2359 C CA . GLU A 1 289 ? 18.312 -44.281 -8.891 1 96.56 289 GLU A CA 1
ATOM 2360 C C . GLU A 1 289 ? 17.594 -45.562 -8.453 1 96.56 289 GLU A C 1
ATOM 2362 O O . GLU A 1 289 ? 17.281 -45.719 -7.277 1 96.56 289 GLU A O 1
ATOM 2367 N N . ASP A 1 290 ? 17.391 -46.469 -9.312 1 94.25 290 ASP A N 1
ATOM 2368 C CA . ASP A 1 290 ? 16.656 -47.719 -9.039 1 94.25 290 ASP A CA 1
ATOM 2369 C C . ASP A 1 290 ? 15.344 -47.406 -8.328 1 94.25 290 ASP A C 1
ATOM 2371 O O . ASP A 1 290 ? 15.07 -47.969 -7.262 1 94.25 290 ASP A O 1
ATOM 2375 N N . SER A 1 291 ? 14.656 -46.438 -8.727 1 91.94 291 SER A N 1
ATOM 2376 C CA . SER A 1 291 ? 13.328 -46.062 -8.273 1 91.94 291 SER A CA 1
ATOM 2377 C C . SER A 1 291 ? 13.367 -45.5 -6.852 1 91.94 291 SER A C 1
ATOM 2379 O O . SER A 1 291 ? 12.344 -45.469 -6.16 1 91.94 291 SER A O 1
ATOM 2381 N N . THR A 1 292 ? 14.57 -45.125 -6.488 1 96.81 292 THR A N 1
ATOM 2382 C CA . THR A 1 292 ? 14.75 -44.531 -5.176 1 96.81 292 THR A CA 1
ATOM 2383 C C . THR A 1 292 ? 15.273 -43.094 -5.312 1 96.81 292 THR A C 1
ATOM 2385 O O . THR A 1 292 ? 16.203 -42.844 -6.09 1 96.81 292 THR A O 1
ATOM 2388 N N . LEU A 1 293 ? 14.602 -42.25 -4.582 1 97.88 293 LEU A N 1
ATOM 2389 C CA . LEU A 1 293 ? 15.016 -40.875 -4.617 1 97.88 293 LEU A CA 1
ATOM 2390 C C . LEU A 1 293 ? 16.344 -40.656 -3.891 1 97.88 293 LEU A C 1
ATOM 2392 O O . LEU A 1 293 ? 16.453 -41 -2.709 1 97.88 293 LEU A O 1
ATOM 2396 N N . GLN A 1 294 ? 17.328 -40.219 -4.594 1 98.19 294 GLN A N 1
ATOM 2397 C CA . GLN A 1 294 ? 18.641 -39.906 -4.043 1 98.19 294 GLN A CA 1
ATOM 2398 C C . GLN A 1 294 ? 18.844 -38.406 -3.857 1 98.19 294 GLN A C 1
ATOM 2400 O O . GLN A 1 294 ? 18.141 -37.594 -4.477 1 98.19 294 GLN A O 1
ATOM 2405 N N . ARG A 1 295 ? 19.688 -38.125 -2.969 1 97.31 295 ARG A N 1
ATOM 2406 C CA . ARG A 1 295 ? 20 -36.75 -2.674 1 97.31 295 ARG A CA 1
ATOM 2407 C C . ARG A 1 295 ? 21.5 -36.5 -2.664 1 97.31 295 ARG A C 1
ATOM 2409 O O . ARG A 1 295 ? 22.266 -37.344 -2.152 1 97.31 295 ARG A O 1
ATOM 2416 N N . GLU A 1 296 ? 21.938 -35.406 -3.242 1 97.75 296 GLU A N 1
ATOM 2417 C CA . GLU A 1 296 ? 23.328 -34.969 -3.244 1 97.75 296 GLU A CA 1
ATOM 2418 C C . GLU A 1 296 ? 23.438 -33.5 -2.904 1 97.75 296 GLU A C 1
ATOM 2420 O O . GLU A 1 296 ? 22.844 -32.656 -3.584 1 97.75 296 GLU A O 1
ATOM 2425 N N . VAL A 1 297 ? 24.156 -33.188 -1.812 1 96.75 297 VAL A N 1
ATOM 2426 C CA . VAL A 1 297 ? 24.375 -31.812 -1.447 1 96.75 297 VAL A CA 1
ATOM 2427 C C . VAL A 1 297 ? 25.266 -31.125 -2.49 1 96.75 297 VAL A C 1
ATOM 2429 O O . VAL A 1 297 ? 26.297 -31.672 -2.887 1 96.75 297 VAL A O 1
ATOM 2432 N N . GLN A 1 298 ? 24.797 -29.969 -2.922 1 95.12 298 GLN A N 1
ATOM 2433 C CA . GLN A 1 298 ? 25.578 -29.188 -3.869 1 95.12 298 GLN A CA 1
ATOM 2434 C C . GLN A 1 298 ? 26.438 -28.156 -3.146 1 95.12 298 GLN A C 1
ATOM 2436 O O . GLN A 1 298 ? 25.953 -27.438 -2.273 1 95.12 298 GLN A O 1
ATOM 2441 N N . LYS A 1 299 ? 27.719 -28.094 -3.49 1 89.62 299 LYS A N 1
ATOM 2442 C CA . LYS A 1 299 ? 28.656 -27.156 -2.865 1 89.62 299 LYS A CA 1
ATOM 2443 C C . LYS A 1 299 ? 29.062 -26.062 -3.842 1 89.62 299 LYS A C 1
ATOM 2445 O O . LYS A 1 299 ? 29.156 -26.297 -5.051 1 89.62 299 LYS A O 1
ATOM 2450 N N . GLY A 1 300 ? 29.109 -24.922 -3.25 1 89 300 GLY A N 1
ATOM 2451 C CA . GLY A 1 300 ? 29.578 -23.797 -4.055 1 89 300 GLY A CA 1
ATOM 2452 C C . GLY A 1 300 ? 28.641 -22.609 -4.035 1 89 300 GLY A C 1
ATOM 2453 O O . GLY A 1 300 ? 27.656 -22.609 -3.307 1 89 300 GLY A O 1
ATOM 2454 N N . SER A 1 301 ? 29.125 -21.578 -4.82 1 88.56 301 SER A N 1
ATOM 2455 C CA . SER A 1 301 ? 28.281 -20.406 -4.977 1 88.56 301 SER A CA 1
ATOM 2456 C C . SER A 1 301 ? 27.062 -20.719 -5.832 1 88.56 301 SER A C 1
ATOM 2458 O O . SER A 1 301 ? 27.031 -21.734 -6.531 1 88.56 301 SER A O 1
ATOM 2460 N N . LEU A 1 302 ? 26.078 -19.906 -5.699 1 90.5 302 LEU A N 1
ATOM 2461 C CA . LEU A 1 302 ? 24.891 -20.062 -6.527 1 90.5 302 LEU A CA 1
ATOM 2462 C C . LEU A 1 302 ? 25.266 -20.125 -8.008 1 90.5 302 LEU A C 1
ATOM 2464 O O . LEU A 1 302 ? 24.75 -20.984 -8.734 1 90.5 302 LEU A O 1
ATOM 2468 N N . GLU A 1 303 ? 26.156 -19.25 -8.469 1 92 303 GLU A N 1
ATOM 2469 C CA . GLU A 1 303 ? 26.609 -19.219 -9.859 1 92 303 GLU A CA 1
ATOM 2470 C C . GLU A 1 303 ? 27.234 -20.562 -10.266 1 92 303 GLU A C 1
ATOM 2472 O O . GLU A 1 303 ? 26.953 -21.078 -11.344 1 92 303 GLU A O 1
ATOM 2477 N N . GLU A 1 304 ? 28.016 -21.094 -9.391 1 92.69 304 GLU A N 1
ATOM 2478 C CA . GLU A 1 304 ? 28.688 -22.344 -9.672 1 92.69 304 GLU A CA 1
ATOM 2479 C C . GLU A 1 304 ? 27.703 -23.5 -9.75 1 92.69 304 GLU A C 1
ATOM 2481 O O . GLU A 1 304 ? 27.812 -24.359 -10.633 1 92.69 304 GLU A O 1
ATOM 2486 N N . ILE A 1 305 ? 26.812 -23.5 -8.789 1 93.38 305 ILE A N 1
ATOM 2487 C CA . ILE A 1 305 ? 25.812 -24.562 -8.727 1 93.38 305 ILE A CA 1
ATOM 2488 C C . ILE A 1 305 ? 24.969 -24.547 -10 1 93.38 305 ILE A C 1
ATOM 2490 O O . ILE A 1 305 ? 24.75 -25.594 -10.625 1 93.38 305 ILE A O 1
ATOM 2494 N N . LEU A 1 306 ? 24.547 -23.375 -10.398 1 94.75 306 LEU A N 1
ATOM 2495 C CA . LEU A 1 306 ? 23.719 -23.25 -11.594 1 94.75 306 LEU A CA 1
ATOM 2496 C C . LEU A 1 306 ? 24.516 -23.578 -12.852 1 94.75 306 LEU A C 1
ATOM 2498 O O . LEU A 1 306 ? 24.031 -24.281 -13.734 1 94.75 306 LEU A O 1
ATOM 2502 N N . SER A 1 307 ? 25.75 -23.062 -12.945 1 95.62 307 SER A N 1
ATOM 2503 C CA . SER A 1 307 ? 26.609 -23.312 -14.102 1 95.62 307 SER A CA 1
ATOM 2504 C C . SER A 1 307 ? 26.812 -24.797 -14.32 1 95.62 307 SER A C 1
ATOM 2506 O O . SER A 1 307 ? 26.672 -25.297 -15.438 1 95.62 307 SER A O 1
ATOM 2508 N N . SER A 1 308 ? 27.141 -25.469 -13.297 1 95.44 308 SER A N 1
ATOM 2509 C CA . SER A 1 308 ? 27.453 -26.891 -13.383 1 95.44 308 SER A CA 1
ATOM 2510 C C . SER A 1 308 ? 26.219 -27.703 -13.75 1 95.44 308 SER A C 1
ATOM 2512 O O . SER A 1 308 ? 26.281 -28.594 -14.617 1 95.44 308 SER A O 1
ATOM 2514 N N . ASN A 1 309 ? 25.109 -27.438 -13.102 1 95.69 309 ASN A N 1
ATOM 2515 C CA . ASN A 1 309 ? 23.906 -28.25 -13.273 1 95.69 309 ASN A CA 1
ATOM 2516 C C . ASN A 1 309 ? 23.172 -27.922 -14.562 1 95.69 309 ASN A C 1
ATOM 2518 O O . ASN A 1 309 ? 22.516 -28.781 -15.156 1 95.69 309 ASN A O 1
ATOM 2522 N N . LEU A 1 310 ? 23.25 -26.688 -15.039 1 95.81 310 LEU A N 1
ATOM 2523 C CA . LEU A 1 310 ? 22.547 -26.25 -16.25 1 95.81 310 LEU A CA 1
ATOM 2524 C C . LEU A 1 310 ? 23.469 -26.312 -17.453 1 95.81 310 LEU A C 1
ATOM 2526 O O . LEU A 1 310 ? 23.031 -26.062 -18.578 1 95.81 310 LEU A O 1
ATOM 2530 N N . HIS A 1 311 ? 24.719 -26.609 -17.25 1 94.44 311 HIS A N 1
ATOM 2531 C CA . HIS A 1 311 ? 25.719 -26.703 -18.312 1 94.44 311 HIS A CA 1
ATOM 2532 C C . HIS A 1 311 ? 25.844 -25.391 -19.062 1 94.44 311 HIS A C 1
ATOM 2534 O O . HIS A 1 311 ? 25.766 -25.359 -20.297 1 94.44 311 HIS A O 1
ATOM 2540 N N . VAL A 1 312 ? 25.938 -24.391 -18.297 1 94.06 312 VAL A N 1
ATOM 2541 C CA . VAL A 1 312 ? 26.125 -23.047 -18.828 1 94.06 312 VAL A CA 1
ATOM 2542 C C . VAL A 1 312 ? 27.422 -22.453 -18.281 1 94.06 312 VAL A C 1
ATOM 2544 O O . VAL A 1 312 ? 27.672 -22.516 -17.078 1 94.06 312 VAL A O 1
ATOM 2547 N N . ASP A 1 313 ? 28.328 -21.969 -19.078 1 89.5 313 ASP A N 1
ATOM 2548 C CA . ASP A 1 313 ? 29.672 -21.562 -18.688 1 89.5 313 ASP A CA 1
ATOM 2549 C C . ASP A 1 313 ? 29.625 -20.281 -17.859 1 89.5 313 ASP A C 1
ATOM 2551 O O . ASP A 1 313 ? 30.328 -20.156 -16.844 1 89.5 313 ASP A O 1
ATOM 2555 N N . ASN A 1 314 ? 28.859 -19.344 -18.312 1 89.38 314 ASN A N 1
ATOM 2556 C CA . ASN A 1 314 ? 28.844 -18.047 -17.641 1 89.38 314 ASN A CA 1
ATOM 2557 C C . ASN A 1 314 ? 27.453 -17.656 -17.156 1 89.38 314 ASN A C 1
ATOM 2559 O O . ASN A 1 314 ? 26.641 -17.172 -17.938 1 89.38 314 ASN A O 1
ATOM 2563 N N . VAL A 1 315 ? 27.25 -18 -15.797 1 94 315 VAL A N 1
ATOM 2564 C CA . VAL A 1 315 ? 25.969 -17.562 -15.219 1 94 315 VAL A CA 1
ATOM 2565 C C . VAL A 1 315 ? 26.094 -16.125 -14.727 1 94 315 VAL A C 1
ATOM 2567 O O . VAL A 1 315 ? 27 -15.797 -13.961 1 94 315 VAL A O 1
ATOM 2570 N N . LYS A 1 316 ? 25.281 -15.266 -15.234 1 94.62 316 LYS A N 1
ATOM 2571 C CA . LYS A 1 316 ? 25.203 -13.867 -14.82 1 94.62 316 LYS A CA 1
ATOM 2572 C C . LYS A 1 316 ? 24.062 -13.641 -13.836 1 94.62 316 LYS A C 1
ATOM 2574 O O . LYS A 1 316 ? 22.922 -14 -14.109 1 94.62 316 LYS A O 1
ATOM 2579 N N . ILE A 1 317 ? 24.406 -13.078 -12.719 1 94.12 317 ILE A N 1
ATOM 2580 C CA . ILE A 1 317 ? 23.422 -12.781 -11.695 1 94.12 317 ILE A CA 1
ATOM 2581 C C . ILE A 1 317 ? 23.188 -11.273 -11.625 1 94.12 317 ILE A C 1
ATOM 2583 O O . ILE A 1 317 ? 24.125 -10.508 -11.414 1 94.12 317 ILE A O 1
ATOM 2587 N N . ILE A 1 318 ? 21.984 -10.867 -11.906 1 95.31 318 ILE A N 1
ATOM 2588 C CA . ILE A 1 318 ? 21.578 -9.477 -11.727 1 95.31 318 ILE A CA 1
ATOM 2589 C C . ILE A 1 318 ? 20.922 -9.297 -10.367 1 95.31 318 ILE A C 1
ATOM 2591 O O . ILE A 1 318 ? 19.859 -9.875 -10.094 1 95.31 318 ILE A O 1
ATOM 2595 N N . ARG A 1 319 ? 21.5 -8.508 -9.539 1 93.88 319 ARG A N 1
ATOM 2596 C CA . ARG A 1 319 ? 21.016 -8.328 -8.172 1 93.88 319 ARG A CA 1
ATOM 2597 C C . ARG A 1 319 ? 19.938 -7.254 -8.109 1 93.88 319 ARG A C 1
ATOM 2599 O O . ARG A 1 319 ? 20.156 -6.121 -8.547 1 93.88 319 ARG A O 1
ATOM 2606 N N . CYS A 1 320 ? 18.828 -7.629 -7.578 1 93.19 320 CYS A N 1
ATOM 2607 C CA . CYS A 1 320 ? 17.719 -6.691 -7.41 1 93.19 320 CYS A CA 1
ATOM 2608 C C . CYS A 1 320 ? 18.141 -5.5 -6.559 1 93.19 320 CYS A C 1
ATOM 2610 O O . CYS A 1 320 ? 18.672 -5.676 -5.461 1 93.19 320 CYS A O 1
ATOM 2612 N N . GLY A 1 321 ? 17.906 -4.293 -7.02 1 94.06 321 GLY A N 1
ATOM 2613 C CA . GLY A 1 321 ? 18.25 -3.078 -6.301 1 94.06 321 GLY A CA 1
ATOM 2614 C C . GLY A 1 321 ? 19.719 -2.729 -6.398 1 94.06 321 GLY A C 1
ATOM 2615 O O . GLY A 1 321 ? 20.172 -1.734 -5.824 1 94.06 321 GLY A O 1
ATOM 2616 N N . GLY A 1 322 ? 20.484 -3.51 -7.121 1 93.5 322 GLY A N 1
ATOM 2617 C CA . GLY A 1 322 ? 21.891 -3.211 -7.332 1 93.5 322 GLY A CA 1
ATOM 2618 C C . GLY A 1 322 ? 22.75 -3.443 -6.098 1 93.5 322 GLY A C 1
ATOM 2619 O O . GLY A 1 322 ? 22.688 -4.512 -5.492 1 93.5 322 GLY A O 1
ATOM 2620 N N . THR A 1 323 ? 23.609 -2.416 -5.75 1 89.75 323 THR A N 1
ATOM 2621 C CA . THR A 1 323 ? 24.594 -2.605 -4.68 1 89.75 323 THR A CA 1
ATOM 2622 C C . THR A 1 323 ? 24.188 -1.813 -3.439 1 89.75 323 THR A C 1
ATOM 2624 O O . THR A 1 323 ? 24.688 -2.078 -2.342 1 89.75 323 THR A O 1
ATOM 2627 N N . ASN A 1 324 ? 23.375 -0.844 -3.559 1 89.75 324 ASN A N 1
ATOM 2628 C CA . ASN A 1 324 ? 22.969 -0.023 -2.426 1 89.75 324 ASN A CA 1
ATOM 2629 C C . ASN A 1 324 ? 21.922 -0.735 -1.57 1 89.75 324 ASN A C 1
ATOM 2631 O O . ASN A 1 324 ? 20.859 -1.128 -2.07 1 89.75 324 ASN A O 1
ATOM 2635 N N . PRO A 1 325 ? 22.156 -0.893 -0.298 1 89.56 325 PRO A N 1
ATOM 2636 C CA . PRO A 1 325 ? 21.25 -1.673 0.55 1 89.56 325 PRO A CA 1
ATOM 2637 C C . PRO A 1 325 ? 19.844 -1.074 0.622 1 89.56 325 PRO A C 1
ATOM 2639 O O . PRO A 1 325 ? 18.859 -1.811 0.729 1 89.56 325 PRO A O 1
ATOM 2642 N N . ILE A 1 326 ? 19.766 0.226 0.567 1 91.5 326 ILE A N 1
ATOM 2643 C CA . ILE A 1 326 ? 18.469 0.878 0.623 1 91.5 326 ILE A CA 1
ATOM 2644 C C . ILE A 1 326 ? 17.656 0.514 -0.617 1 91.5 326 ILE A C 1
ATOM 2646 O O . ILE A 1 326 ? 16.5 0.101 -0.509 1 91.5 326 ILE A O 1
ATOM 2650 N N . ASP A 1 327 ? 18.281 0.615 -1.748 1 92.94 327 ASP A N 1
ATOM 2651 C CA . ASP A 1 327 ? 17.609 0.275 -3 1 92.94 327 ASP A CA 1
ATOM 2652 C C . ASP A 1 327 ? 17.25 -1.208 -3.043 1 92.94 327 ASP A C 1
ATOM 2654 O O . ASP A 1 327 ? 16.188 -1.577 -3.533 1 92.94 327 ASP A O 1
ATOM 2658 N N . GLN A 1 328 ? 18.156 -2.025 -2.51 1 90.88 328 GLN A N 1
ATOM 2659 C CA . GLN A 1 328 ? 17.922 -3.465 -2.477 1 90.88 328 GLN A CA 1
ATOM 2660 C C . GLN A 1 328 ? 16.688 -3.793 -1.642 1 90.88 328 GLN A C 1
ATOM 2662 O O . GLN A 1 328 ? 15.82 -4.559 -2.076 1 90.88 328 GLN A O 1
ATOM 2667 N N . MET A 1 329 ? 16.594 -3.191 -0.524 1 89.88 329 MET A N 1
ATOM 2668 C CA . MET A 1 329 ? 15.461 -3.453 0.369 1 89.88 329 MET A CA 1
ATOM 2669 C C . MET A 1 329 ? 14.156 -2.955 -0.243 1 89.88 329 MET A C 1
ATOM 2671 O O . MET A 1 329 ? 13.141 -3.652 -0.199 1 89.88 329 MET A O 1
ATOM 2675 N N . ARG A 1 330 ? 14.211 -1.813 -0.823 1 92.38 330 ARG A N 1
ATOM 2676 C CA . ARG A 1 330 ? 13.008 -1.206 -1.378 1 92.38 330 ARG A CA 1
ATOM 2677 C C . ARG A 1 330 ? 12.5 -1.996 -2.58 1 92.38 330 ARG A C 1
ATOM 2679 O O . ARG A 1 330 ? 11.305 -2.266 -2.691 1 92.38 330 ARG A O 1
ATOM 2686 N N . GLU A 1 331 ? 13.391 -2.328 -3.469 1 93.19 331 GLU A N 1
ATOM 2687 C CA . GLU A 1 331 ? 12.953 -2.961 -4.711 1 93.19 331 GLU A CA 1
ATOM 2688 C C . GLU A 1 331 ? 12.648 -4.441 -4.496 1 93.19 331 GLU A C 1
ATOM 2690 O O . GLU A 1 331 ? 11.852 -5.027 -5.227 1 93.19 331 GLU A O 1
ATOM 2695 N N . GLN A 1 332 ? 13.211 -5.027 -3.48 1 88.19 332 GLN A N 1
ATOM 2696 C CA . GLN A 1 332 ? 12.758 -6.355 -3.082 1 88.19 332 GLN A CA 1
ATOM 2697 C C . GLN A 1 332 ? 11.328 -6.309 -2.549 1 88.19 332 GLN A C 1
ATOM 2699 O O . GLN A 1 332 ? 10.508 -7.16 -2.889 1 88.19 332 GLN A O 1
ATOM 2704 N N . TRP A 1 333 ? 11.141 -5.266 -1.69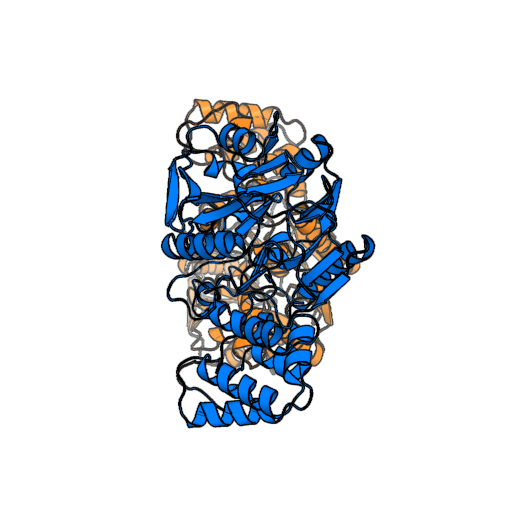1 1 89.31 333 TRP A N 1
ATOM 2705 C CA . TRP A 1 333 ? 9.812 -5.055 -1.116 1 89.31 333 TRP A CA 1
ATOM 2706 C C . TRP A 1 333 ? 8.758 -4.91 -2.211 1 89.31 333 TRP A C 1
ATOM 2708 O O . TRP A 1 333 ? 7.602 -5.293 -2.021 1 89.31 333 TRP A O 1
ATOM 2718 N N . ASN A 1 334 ? 9.18 -4.516 -3.354 1 91.5 334 ASN A N 1
ATOM 2719 C CA . ASN A 1 334 ? 8.266 -4.27 -4.465 1 91.5 334 ASN A CA 1
ATOM 2720 C C . ASN A 1 334 ? 8.445 -5.297 -5.578 1 91.5 334 ASN A C 1
ATOM 2722 O O . ASN A 1 334 ? 8.234 -4.988 -6.754 1 91.5 334 ASN A O 1
ATOM 2726 N N . ASP A 1 335 ? 8.938 -6.414 -5.203 1 92.5 335 ASP A N 1
ATOM 2727 C CA . ASP A 1 335 ? 8.961 -7.586 -6.07 1 92.5 335 ASP A CA 1
ATOM 2728 C C . ASP A 1 335 ? 9.812 -7.336 -7.312 1 92.5 335 ASP A C 1
ATOM 2730 O O . ASP A 1 335 ? 9.43 -7.695 -8.422 1 92.5 335 ASP A O 1
ATOM 2734 N N . GLY A 1 336 ? 10.945 -6.773 -7.07 1 93 336 GLY A N 1
ATOM 2735 C CA . GLY A 1 336 ? 11.859 -6.461 -8.156 1 93 336 GLY A CA 1
ATOM 2736 C C . GLY A 1 336 ? 12.422 -7.699 -8.836 1 93 336 GLY A C 1
ATOM 2737 O O . GLY A 1 336 ? 12.781 -7.656 -10.016 1 93 336 GLY A O 1
ATOM 2738 N N . SER A 1 337 ? 12.453 -8.797 -8.156 1 92.12 337 SER A N 1
ATOM 2739 C CA . SER A 1 337 ? 13.008 -10.031 -8.719 1 92.12 337 SER A CA 1
ATOM 2740 C C . SER A 1 337 ? 11.906 -10.922 -9.289 1 92.12 337 SER A C 1
ATOM 2742 O O . SER A 1 337 ? 12.188 -11.984 -9.852 1 92.12 337 SER A O 1
ATOM 2744 N N . ASN A 1 338 ? 10.672 -10.57 -9.133 1 95.38 338 ASN A N 1
ATOM 2745 C CA . ASN A 1 338 ? 9.547 -11.367 -9.602 1 95.38 338 ASN A CA 1
ATOM 2746 C C . ASN A 1 338 ? 9.18 -11.047 -11.047 1 95.38 338 ASN A C 1
ATOM 2748 O O . ASN A 1 338 ? 8.086 -10.539 -11.32 1 95.38 338 ASN A O 1
ATOM 2752 N N . THR A 1 339 ? 10.023 -11.445 -11.961 1 96.75 339 THR A N 1
ATOM 2753 C CA . THR A 1 339 ? 9.906 -11.125 -13.383 1 96.75 339 THR A CA 1
ATOM 2754 C C . THR A 1 339 ? 9.297 -12.297 -14.148 1 96.75 339 THR A C 1
ATOM 2756 O O . THR A 1 339 ? 9.547 -13.453 -13.82 1 96.75 339 THR A O 1
ATOM 2759 N N . LEU A 1 340 ? 8.484 -12 -15.141 1 98.5 340 LEU A N 1
ATOM 2760 C CA . LEU A 1 340 ? 7.941 -13.023 -16.031 1 98.5 340 LEU A CA 1
ATOM 2761 C C . LEU A 1 340 ? 8.68 -13.039 -17.359 1 98.5 340 LEU A C 1
ATOM 2763 O O . LEU A 1 340 ? 8.578 -12.094 -18.141 1 98.5 340 LEU A O 1
ATOM 2767 N N . ALA A 1 341 ? 9.438 -14.039 -17.594 1 98.56 341 ALA A N 1
ATOM 2768 C CA . ALA A 1 341 ? 10.055 -14.195 -18.906 1 98.56 341 ALA A CA 1
ATOM 2769 C C . ALA A 1 341 ? 9.023 -14.617 -19.953 1 98.56 341 ALA A C 1
ATOM 2771 O O . ALA A 1 341 ? 8.305 -15.594 -19.766 1 98.56 341 ALA A O 1
ATOM 2772 N N . ILE A 1 342 ? 8.961 -13.852 -21.094 1 98.62 342 ILE A N 1
ATOM 2773 C CA . ILE A 1 342 ? 8 -14.203 -22.125 1 98.62 342 ILE A CA 1
ATOM 2774 C C . ILE A 1 342 ? 8.734 -14.711 -23.359 1 98.62 342 ILE A C 1
ATOM 2776 O O . ILE A 1 342 ? 8.125 -15.281 -24.266 1 98.62 342 ILE A O 1
ATOM 2780 N N . ALA A 1 343 ? 9.961 -14.531 -23.422 1 98.25 343 ALA A N 1
ATOM 2781 C CA . ALA A 1 343 ? 10.93 -15.055 -24.375 1 98.25 343 ALA A CA 1
ATOM 2782 C C . ALA A 1 343 ? 12.352 -14.953 -23.828 1 98.25 343 ALA A C 1
ATOM 2784 O O . ALA A 1 343 ? 12.586 -14.281 -22.828 1 98.25 343 ALA A O 1
ATOM 2785 N N . PRO A 1 344 ? 13.273 -15.766 -24.438 1 97 344 PRO A N 1
ATOM 2786 C CA . PRO A 1 344 ? 14.648 -15.578 -23.969 1 97 344 PRO A CA 1
ATOM 2787 C C . PRO A 1 344 ? 15.078 -14.117 -23.984 1 97 344 PRO A C 1
ATOM 2789 O O . PRO A 1 344 ? 14.953 -13.438 -25 1 97 344 PRO A O 1
ATOM 2792 N N . ASN A 1 345 ? 15.477 -13.648 -22.812 1 97.44 345 ASN A N 1
ATOM 2793 C CA . ASN A 1 345 ? 16.031 -12.312 -22.641 1 97.44 345 ASN A CA 1
ATOM 2794 C C . ASN A 1 345 ? 14.961 -11.234 -22.766 1 97.44 345 ASN A C 1
ATOM 2796 O O . ASN A 1 345 ? 15.258 -10.086 -23.109 1 97.44 345 ASN A O 1
ATOM 2800 N N . THR A 1 346 ? 13.727 -11.562 -22.625 1 98.56 346 THR A N 1
ATOM 2801 C CA . THR A 1 346 ? 12.602 -10.641 -22.656 1 98.56 346 THR A CA 1
ATOM 2802 C C . THR A 1 346 ? 11.672 -10.875 -21.469 1 98.56 346 THR A C 1
ATOM 2804 O O . THR A 1 346 ? 11.109 -11.961 -21.328 1 98.56 346 THR A O 1
ATOM 2807 N N . VAL A 1 347 ? 11.539 -9.836 -20.641 1 98.69 347 VAL A N 1
ATOM 2808 C CA . VAL A 1 347 ? 10.797 -10.062 -19.406 1 98.69 347 VAL A CA 1
ATOM 2809 C C . VAL A 1 347 ? 9.781 -8.938 -19.203 1 98.69 347 VAL A C 1
ATOM 2811 O O . VAL A 1 347 ? 9.969 -7.828 -19.703 1 98.69 347 VAL A O 1
ATOM 2814 N N . ILE A 1 348 ? 8.68 -9.242 -18.562 1 98.81 348 ILE A N 1
ATOM 2815 C CA . ILE A 1 348 ? 7.734 -8.266 -18.047 1 98.81 348 ILE A CA 1
ATOM 2816 C C . ILE A 1 348 ? 8.055 -7.953 -16.578 1 98.81 348 ILE A C 1
ATOM 2818 O O . ILE A 1 348 ? 8.227 -8.867 -15.773 1 98.81 348 ILE A O 1
ATOM 2822 N N . VAL A 1 349 ? 8.211 -6.641 -16.25 1 98.31 349 VAL A N 1
ATOM 2823 C CA . VAL A 1 349 ? 8.586 -6.211 -14.906 1 98.31 349 VAL A CA 1
ATOM 2824 C C . VAL A 1 349 ? 7.684 -5.059 -14.469 1 98.31 349 VAL A C 1
ATOM 2826 O O . VAL A 1 349 ? 7.004 -4.441 -15.289 1 98.31 349 VAL A O 1
ATOM 2829 N N . TYR A 1 350 ? 7.594 -4.793 -13.164 1 97.81 350 TYR A N 1
ATOM 2830 C CA . TYR A 1 350 ? 6.938 -3.594 -12.656 1 97.81 350 TYR A CA 1
ATOM 2831 C C . TYR A 1 350 ? 7.73 -2.342 -13.008 1 97.81 350 TYR A C 1
ATOM 2833 O O . TYR A 1 350 ? 8.961 -2.373 -13.047 1 97.81 350 TYR A O 1
ATOM 2841 N N . ASP A 1 351 ? 7.031 -1.301 -13.18 1 97.12 351 ASP A N 1
ATOM 2842 C CA . ASP A 1 351 ? 7.664 -0.047 -13.578 1 97.12 351 ASP A CA 1
ATOM 2843 C C . ASP A 1 351 ? 8.375 0.611 -12.398 1 97.12 351 ASP A C 1
ATOM 2845 O O . ASP A 1 351 ? 9.242 1.466 -12.578 1 97.12 351 ASP A O 1
ATOM 2849 N N . ARG A 1 352 ? 8.133 0.22 -11.211 1 96.69 352 ARG A N 1
ATOM 2850 C CA . ARG A 1 352 ? 8.523 0.975 -10.023 1 96.69 352 ARG A CA 1
ATOM 2851 C C . ARG A 1 352 ? 9.93 0.592 -9.57 1 96.69 352 ARG A C 1
ATOM 2853 O O . ARG A 1 352 ? 10.5 1.238 -8.688 1 96.69 352 ARG A O 1
ATOM 2860 N N . ASN A 1 353 ? 10.516 -0.46 -10.109 1 96.94 353 ASN A N 1
ATOM 2861 C CA . ASN A 1 353 ? 11.836 -0.917 -9.688 1 96.94 353 ASN A CA 1
ATOM 2862 C C . ASN A 1 353 ? 12.938 -0.352 -10.586 1 96.94 353 ASN A C 1
ATOM 2864 O O . ASN A 1 353 ? 13.562 -1.092 -11.344 1 96.94 353 ASN A O 1
ATOM 2868 N N . ASN A 1 354 ? 13.234 0.912 -10.398 1 96.25 354 ASN A N 1
ATOM 2869 C CA . ASN A 1 354 ? 14.055 1.696 -11.312 1 96.25 354 ASN A CA 1
ATOM 2870 C C . ASN A 1 354 ? 15.477 1.151 -11.391 1 96.25 354 ASN A C 1
ATOM 2872 O O . ASN A 1 354 ? 16.047 1.023 -12.477 1 96.25 354 ASN A O 1
ATOM 2876 N N . VAL A 1 355 ? 16.094 0.851 -10.266 1 96.56 355 VAL A N 1
ATOM 2877 C CA . VAL A 1 355 ? 17.484 0.391 -10.234 1 96.56 355 VAL A CA 1
ATOM 2878 C C . VAL A 1 355 ? 17.578 -0.974 -10.914 1 96.56 355 VAL A C 1
ATOM 2880 O O . VAL A 1 355 ? 18.438 -1.178 -11.789 1 96.56 355 VAL A O 1
ATOM 2883 N N . THR A 1 356 ? 16.75 -1.871 -10.547 1 97.19 356 THR A N 1
ATOM 2884 C CA . THR A 1 356 ? 16.75 -3.211 -11.125 1 97.19 356 THR A CA 1
ATOM 2885 C C . THR A 1 356 ? 16.484 -3.148 -12.633 1 97.19 356 THR A C 1
ATOM 2887 O O . THR A 1 356 ? 17.188 -3.801 -13.414 1 97.19 356 THR A O 1
ATOM 2890 N N . ASN A 1 357 ? 15.469 -2.361 -13.008 1 98.19 357 ASN A N 1
ATOM 2891 C CA . ASN A 1 357 ? 15.141 -2.23 -14.422 1 98.19 357 ASN A CA 1
ATOM 2892 C C . ASN A 1 357 ? 16.312 -1.673 -15.219 1 98.19 357 ASN A C 1
ATOM 2894 O O . ASN A 1 357 ? 16.578 -2.123 -16.344 1 98.19 357 ASN A O 1
ATOM 2898 N N . SER A 1 358 ? 16.969 -0.718 -14.656 1 98 358 SER A N 1
ATOM 2899 C CA . SER A 1 358 ? 18.156 -0.162 -15.32 1 98 358 SER A CA 1
ATOM 2900 C C . SER A 1 358 ? 19.234 -1.215 -15.484 1 98 358 SER A C 1
ATOM 2902 O O . SER A 1 358 ? 19.891 -1.287 -16.531 1 98 358 SER A O 1
ATOM 2904 N N . LEU A 1 359 ? 19.453 -2.016 -14.469 1 97.44 359 LEU A N 1
ATOM 2905 C CA . LEU A 1 359 ? 20.469 -3.074 -14.516 1 97.44 359 LEU A CA 1
ATOM 2906 C C . LEU A 1 359 ? 20.094 -4.121 -15.562 1 97.44 359 LEU A C 1
ATOM 2908 O O . LEU A 1 359 ? 20.984 -4.637 -16.266 1 97.44 359 LEU A O 1
ATOM 2912 N N . LEU A 1 360 ? 18.828 -4.469 -15.68 1 97.94 360 LEU A N 1
ATOM 2913 C CA . LEU A 1 360 ? 18.359 -5.395 -16.703 1 97.94 360 LEU A CA 1
ATOM 2914 C C . LEU A 1 360 ? 18.641 -4.848 -18.094 1 97.94 360 LEU A C 1
ATOM 2916 O O . LEU A 1 360 ? 19.156 -5.566 -18.969 1 97.94 360 LEU A O 1
ATOM 2920 N N . GLN A 1 361 ? 18.359 -3.596 -18.266 1 98 361 GLN A N 1
ATOM 2921 C CA . GLN A 1 361 ? 18.609 -2.963 -19.547 1 98 361 GLN A CA 1
ATOM 2922 C C . GLN A 1 361 ? 20.094 -2.922 -19.875 1 98 361 GLN A C 1
ATOM 2924 O O . GLN A 1 361 ? 20.5 -3.148 -21.016 1 98 361 GLN A O 1
ATOM 2929 N N . GLU A 1 362 ? 20.875 -2.609 -18.906 1 97.25 362 GLU A N 1
ATOM 2930 C CA . GLU A 1 362 ? 22.328 -2.592 -19.094 1 97.25 362 GLU A CA 1
ATOM 2931 C C . GLU A 1 362 ? 22.844 -3.971 -19.484 1 97.25 362 GLU A C 1
ATOM 2933 O O . GLU A 1 362 ? 23.859 -4.082 -20.188 1 97.25 362 GLU A O 1
ATOM 2938 N N . ALA A 1 363 ? 22.188 -4.992 -19.062 1 96 363 ALA A N 1
ATOM 2939 C CA . ALA A 1 363 ? 22.547 -6.363 -19.391 1 96 363 ALA A CA 1
ATOM 2940 C C . ALA A 1 363 ? 21.906 -6.785 -20.719 1 96 363 ALA A C 1
ATOM 2942 O O . ALA A 1 363 ? 21.875 -7.977 -21.047 1 96 363 ALA A O 1
ATOM 2943 N N . ASP A 1 364 ? 21.312 -5.863 -21.422 1 96.75 364 ASP A N 1
ATOM 2944 C CA . ASP A 1 364 ? 20.719 -6.047 -22.734 1 96.75 364 ASP A CA 1
ATOM 2945 C C . ASP A 1 364 ? 19.438 -6.895 -22.656 1 96.75 364 ASP A C 1
ATOM 2947 O O . ASP A 1 364 ? 19.141 -7.648 -23.578 1 96.75 364 ASP A O 1
ATOM 2951 N N . VAL A 1 365 ? 18.844 -6.914 -21.516 1 97.94 365 VAL A N 1
ATOM 2952 C CA . VAL A 1 365 ? 17.531 -7.562 -21.359 1 97.94 365 VAL A CA 1
ATOM 2953 C C . VAL A 1 365 ? 16.438 -6.652 -21.906 1 97.94 365 VAL A C 1
ATOM 2955 O O . VAL A 1 365 ? 16.453 -5.445 -21.672 1 97.94 365 VAL A O 1
ATOM 2958 N N . ASN A 1 366 ? 15.562 -7.242 -22.734 1 98.44 366 ASN A N 1
ATOM 2959 C CA . ASN A 1 366 ? 14.375 -6.523 -23.188 1 98.44 366 ASN A CA 1
ATOM 2960 C C . ASN A 1 366 ? 13.273 -6.52 -22.141 1 98.44 366 ASN A C 1
ATOM 2962 O O . ASN A 1 366 ? 12.734 -7.574 -21.797 1 98.44 366 ASN A O 1
ATOM 2966 N N . ILE A 1 367 ? 12.953 -5.332 -21.672 1 98.31 367 ILE A N 1
ATOM 2967 C CA . ILE A 1 367 ? 11.953 -5.312 -20.594 1 98.31 367 ILE A CA 1
ATOM 2968 C C . ILE A 1 367 ? 10.656 -4.695 -21.125 1 98.31 367 ILE A C 1
ATOM 2970 O O . ILE A 1 367 ? 10.688 -3.77 -21.938 1 98.31 367 ILE A O 1
ATOM 2974 N N . ARG A 1 368 ? 9.531 -5.23 -20.812 1 98.62 368 ARG A N 1
ATOM 2975 C CA . ARG A 1 368 ? 8.195 -4.641 -20.875 1 98.62 368 ARG A CA 1
ATOM 2976 C C . ARG A 1 368 ? 7.707 -4.25 -19.484 1 98.62 368 ARG A C 1
ATOM 2978 O O . ARG A 1 368 ? 7.617 -5.094 -18.594 1 98.62 368 ARG A O 1
ATOM 2985 N N . THR A 1 369 ? 7.449 -2.973 -19.297 1 97.94 369 THR A N 1
ATOM 2986 C CA . THR A 1 369 ? 7.043 -2.516 -17.969 1 97.94 369 THR A CA 1
ATOM 2987 C C . THR A 1 369 ? 5.52 -2.463 -17.875 1 97.94 369 THR A C 1
ATOM 2989 O O . THR A 1 369 ? 4.836 -2.129 -18.844 1 97.94 369 THR A O 1
ATOM 2992 N N . ILE A 1 370 ? 5.035 -2.855 -16.797 1 98.19 370 ILE A N 1
ATOM 2993 C CA . ILE A 1 370 ? 3.615 -2.707 -16.5 1 98.19 370 ILE A CA 1
ATOM 2994 C C . ILE A 1 370 ? 3.441 -1.872 -15.234 1 98.19 370 ILE A C 1
ATOM 2996 O O . ILE A 1 370 ? 4.371 -1.747 -14.43 1 98.19 370 ILE A O 1
ATOM 3000 N N . LYS A 1 371 ? 2.254 -1.315 -15.07 1 95.56 371 LYS A N 1
ATOM 3001 C CA . LYS A 1 371 ? 1.943 -0.466 -13.922 1 95.56 371 LYS A CA 1
ATOM 3002 C C . LYS A 1 371 ? 1.825 -1.29 -12.648 1 95.56 371 LYS A C 1
ATOM 3004 O O . LYS A 1 371 ? 1.409 -2.449 -12.688 1 95.56 371 LYS A O 1
ATOM 3009 N N . SER A 1 372 ? 2.217 -0.633 -11.555 1 94.88 372 SER A N 1
ATOM 3010 C CA . SER A 1 372 ? 2.326 -1.372 -10.305 1 94.88 372 SER A CA 1
ATOM 3011 C C . SER A 1 372 ? 1.685 -0.605 -9.148 1 94.88 372 SER A C 1
ATOM 3013 O O . SER A 1 372 ? 2.119 -0.719 -8.008 1 94.88 372 SER A O 1
ATOM 3015 N N . GLY A 1 373 ? 0.753 0.162 -9.422 1 94.12 373 GLY A N 1
ATOM 3016 C CA . GLY A 1 373 ? 0.112 0.961 -8.391 1 94.12 373 GLY A CA 1
ATOM 3017 C C . GLY A 1 373 ? -0.66 0.129 -7.387 1 94.12 373 GLY A C 1
ATOM 3018 O O . GLY A 1 373 ? -0.309 0.091 -6.203 1 94.12 373 GLY A O 1
ATOM 3019 N N . GLU A 1 374 ? -1.667 -0.573 -7.883 1 96.12 374 GLU A N 1
ATOM 3020 C CA . GLU A 1 374 ? -2.539 -1.355 -7.012 1 96.12 374 GLU A CA 1
ATOM 3021 C C . GLU A 1 374 ? -2.098 -2.814 -6.957 1 96.12 374 GLU A C 1
ATOM 3023 O O . GLU A 1 374 ? -2.137 -3.439 -5.895 1 96.12 374 GLU A O 1
ATOM 3028 N N . LEU A 1 375 ? -1.611 -3.354 -8.047 1 96.19 375 LEU A N 1
ATOM 3029 C CA . LEU A 1 375 ? -1.244 -4.766 -8.125 1 96.19 375 LEU A CA 1
ATOM 3030 C C . LEU A 1 375 ? -0.113 -5.082 -7.152 1 96.19 375 LEU A C 1
ATOM 3032 O O . LEU A 1 375 ? -0.068 -6.176 -6.586 1 96.19 375 LEU A O 1
ATOM 3036 N N . SER A 1 376 ? 0.771 -4.137 -6.965 1 94.31 376 SER A N 1
ATOM 3037 C CA . SER A 1 376 ? 1.943 -4.367 -6.125 1 94.31 376 SER A CA 1
ATOM 3038 C C . SER A 1 376 ? 1.561 -4.457 -4.652 1 94.31 376 SER A C 1
ATOM 3040 O O . SER A 1 376 ? 2.348 -4.926 -3.828 1 94.31 376 SER A O 1
ATOM 3042 N N . ARG A 1 377 ? 0.357 -4.039 -4.297 1 92.19 377 ARG A N 1
ATOM 3043 C CA . ARG A 1 377 ? -0.091 -4.016 -2.908 1 92.19 377 ARG A CA 1
ATOM 3044 C C . ARG A 1 377 ? -0.267 -5.43 -2.367 1 92.19 377 ARG A C 1
ATOM 3046 O O . ARG A 1 377 ? -0.326 -5.633 -1.152 1 92.19 377 ARG A O 1
ATOM 3053 N N . GLY A 1 378 ? -0.404 -6.422 -3.199 1 89.75 378 GLY A N 1
ATOM 3054 C CA . GLY A 1 378 ? -0.567 -7.801 -2.777 1 89.75 378 GLY A CA 1
ATOM 3055 C C . GLY A 1 378 ? 0.751 -8.531 -2.6 1 89.75 378 GLY A C 1
ATOM 3056 O O . GLY A 1 378 ? 0.772 -9.703 -2.211 1 89.75 378 GLY A O 1
ATOM 3057 N N . ARG A 1 379 ? 1.837 -7.938 -2.918 1 89.19 379 ARG A N 1
ATOM 3058 C CA . ARG A 1 379 ? 3.17 -8.508 -2.752 1 89.19 379 ARG A CA 1
ATOM 3059 C C . ARG A 1 379 ? 3.412 -9.641 -3.748 1 89.19 379 ARG A C 1
ATOM 3061 O O . ARG A 1 379 ? 3.768 -10.75 -3.357 1 89.19 379 ARG A O 1
ATOM 3068 N N . GLY A 1 380 ? 3.465 -9.43 -4.852 1 92.88 380 GLY A N 1
ATOM 3069 C CA . GLY A 1 380 ? 3.744 -10.289 -5.988 1 92.88 380 GLY A CA 1
ATOM 3070 C C . GLY A 1 380 ? 3.871 -9.531 -7.297 1 92.88 380 GLY A C 1
ATOM 3071 O O . GLY A 1 380 ? 3.227 -8.5 -7.484 1 92.88 380 GLY A O 1
ATOM 3072 N N . GLY A 1 381 ? 4.641 -10.039 -8.133 1 95.38 381 GLY A N 1
ATOM 3073 C CA . GLY A 1 381 ? 4.883 -9.383 -9.406 1 95.38 381 GLY A CA 1
ATOM 3074 C C . GLY A 1 381 ? 4.32 -10.148 -10.594 1 95.38 381 GLY A C 1
ATOM 3075 O O . GLY A 1 381 ? 3.391 -10.945 -10.438 1 95.38 381 GLY A O 1
ATOM 3076 N N . PRO A 1 382 ? 4.828 -9.852 -11.75 1 98 382 PRO A N 1
ATOM 3077 C CA . PRO A 1 382 ? 4.305 -10.43 -12.984 1 98 382 PRO A CA 1
ATOM 3078 C C . PRO A 1 382 ? 4.352 -11.953 -13 1 98 382 PRO A C 1
ATOM 3080 O O . PRO A 1 382 ? 3.42 -12.602 -13.477 1 98 382 PRO A O 1
ATOM 3083 N N . ARG A 1 383 ? 5.395 -12.523 -12.492 1 98 383 ARG A N 1
ATOM 3084 C CA . ARG A 1 383 ? 5.461 -13.977 -12.484 1 98 383 ARG A CA 1
ATOM 3085 C C . ARG A 1 383 ? 4.383 -14.57 -11.586 1 98 383 ARG A C 1
ATOM 3087 O O . ARG A 1 383 ? 3.713 -15.539 -11.961 1 98 383 ARG A O 1
ATOM 3094 N N . CYS A 1 384 ? 4.23 -14.008 -10.438 1 97 384 CYS A N 1
ATOM 3095 C CA . CYS A 1 384 ? 3.24 -14.508 -9.484 1 97 384 CYS A CA 1
ATOM 3096 C C . CYS A 1 384 ? 1.832 -14.398 -10.062 1 97 384 CYS A C 1
ATOM 3098 O O . CYS A 1 384 ? 0.966 -15.219 -9.75 1 97 384 CYS A O 1
ATOM 3100 N N . MET A 1 385 ? 1.613 -13.484 -10.953 1 98.31 385 MET A N 1
ATOM 3101 C CA . MET A 1 385 ? 0.267 -13.219 -11.453 1 98.31 385 MET A CA 1
ATOM 3102 C C . MET A 1 385 ? -0.039 -14.07 -12.68 1 98.31 385 MET A C 1
ATOM 3104 O O . MET A 1 385 ? -1.082 -13.906 -13.312 1 98.31 385 MET A O 1
ATOM 3108 N N . SER A 1 386 ? 0.864 -14.961 -13.031 1 98.5 386 SER A N 1
ATOM 3109 C CA . SER A 1 386 ? 0.704 -15.703 -14.273 1 98.5 386 SER A CA 1
ATOM 3110 C C . SER A 1 386 ? 1.095 -17.172 -14.102 1 98.5 386 SER A C 1
ATOM 3112 O O . SER A 1 386 ? 2.035 -17.484 -13.367 1 98.5 386 SER A O 1
ATOM 3114 N N . MET A 1 387 ? 0.38 -18.016 -14.766 1 98.44 387 MET A N 1
ATOM 3115 C CA . MET A 1 387 ? 0.713 -19.438 -14.852 1 98.44 387 MET A CA 1
ATOM 3116 C C . MET A 1 387 ? 0.879 -19.859 -16.312 1 98.44 387 MET A C 1
ATOM 3118 O O . MET A 1 387 ? -0.101 -20.203 -16.969 1 98.44 387 MET A O 1
ATOM 3122 N N . PRO A 1 388 ? 2.141 -19.859 -16.75 1 98.06 388 PRO A N 1
ATOM 3123 C CA . PRO A 1 388 ? 2.381 -20.359 -18.109 1 98.06 388 PRO A CA 1
ATOM 3124 C C . PRO A 1 388 ? 1.893 -21.781 -18.328 1 98.06 388 PRO A C 1
ATOM 3126 O O . PRO A 1 388 ? 2.094 -22.641 -17.453 1 98.06 388 PRO A O 1
ATOM 3129 N N . PHE A 1 389 ? 1.3 -22 -19.484 1 95.81 389 PHE A N 1
ATOM 3130 C CA . PHE A 1 389 ? 0.774 -23.312 -19.844 1 95.81 389 PHE A CA 1
ATOM 3131 C C . PHE A 1 389 ? 1.539 -23.906 -21.016 1 95.81 389 PHE A C 1
ATOM 3133 O O . PHE A 1 389 ? 1.785 -25.109 -21.062 1 95.81 389 PHE A O 1
ATOM 3140 N N . GLU A 1 390 ? 1.906 -23.062 -21.891 1 97.06 390 GLU A N 1
ATOM 3141 C CA . GLU A 1 390 ? 2.592 -23.531 -23.094 1 97.06 390 GLU A CA 1
ATOM 3142 C C . GLU A 1 390 ? 3.729 -22.594 -23.484 1 97.06 390 GLU A C 1
ATOM 3144 O O . GLU A 1 390 ? 3.549 -21.375 -23.516 1 97.06 390 GLU A O 1
ATOM 3149 N N . ARG A 1 391 ? 4.848 -23.172 -23.703 1 97.56 391 ARG A N 1
ATOM 3150 C CA . ARG A 1 391 ? 5.988 -22.469 -24.281 1 97.56 391 ARG A CA 1
ATOM 3151 C C . ARG A 1 391 ? 6.516 -23.203 -25.5 1 97.56 391 ARG A C 1
ATOM 3153 O O . ARG A 1 391 ? 6.324 -24.406 -25.641 1 97.56 391 ARG A O 1
ATOM 3160 N N . GLU A 1 392 ? 7.156 -22.344 -26.391 1 93.19 392 GLU A N 1
ATOM 3161 C CA . GLU A 1 392 ? 7.766 -22.938 -27.578 1 93.19 392 GLU A CA 1
ATOM 3162 C C . GLU A 1 392 ? 8.977 -23.797 -27.203 1 93.19 392 GLU A C 1
ATOM 3164 O O . GLU A 1 392 ? 9.75 -23.438 -26.312 1 93.19 392 GLU A O 1
ATOM 3169 N N . MET A 1 393 ? 9.141 -25.031 -27.734 1 76.38 393 MET A N 1
ATOM 3170 C CA . MET A 1 393 ? 10.273 -25.922 -27.516 1 76.38 393 MET A CA 1
ATOM 3171 C C . MET A 1 393 ? 11.5 -25.469 -28.297 1 76.38 393 MET A C 1
ATOM 3173 O O . MET A 1 393 ? 11.367 -24.953 -29.406 1 76.38 393 MET A O 1
ATOM 3177 N N . MET B 1 1 ? 2.105 39.125 4.664 1 76.38 1 MET B N 1
ATOM 3178 C CA . MET B 1 1 ? 0.661 38.938 4.551 1 76.38 1 MET B CA 1
ATOM 3179 C C . MET B 1 1 ? 0.133 38.062 5.703 1 76.38 1 MET B C 1
ATOM 3181 O O . MET B 1 1 ? 0.791 37.125 6.129 1 76.38 1 MET B O 1
ATOM 3185 N N . LYS B 1 2 ? -0.987 38.438 6.293 1 85.31 2 LYS B N 1
ATOM 3186 C CA . LYS B 1 2 ? -1.586 37.688 7.395 1 85.31 2 LYS B CA 1
ATOM 3187 C C . LYS B 1 2 ? -2.537 36.625 6.879 1 85.31 2 LYS B C 1
ATOM 3189 O O . LYS B 1 2 ? -3.227 36.812 5.879 1 85.31 2 LYS B O 1
ATOM 3194 N N . PRO B 1 3 ? -2.424 35.469 7.574 1 92.31 3 PRO B N 1
ATOM 3195 C CA . PRO B 1 3 ? -3.383 34.438 7.199 1 92.31 3 PRO B CA 1
ATOM 3196 C C . PRO B 1 3 ? -4.832 34.844 7.43 1 92.31 3 PRO B C 1
ATOM 3198 O O . PRO B 1 3 ? -5.102 35.719 8.281 1 92.31 3 PRO B O 1
ATOM 3201 N N . ASN B 1 4 ? -5.695 34.406 6.633 1 94.56 4 ASN B N 1
ATOM 3202 C CA . ASN B 1 4 ? -7.133 34.625 6.766 1 94.56 4 ASN B CA 1
ATOM 3203 C C . ASN B 1 4 ? -7.902 33.281 6.719 1 94.56 4 ASN B C 1
ATOM 3205 O O . ASN B 1 4 ? -8.477 32.938 5.688 1 94.56 4 ASN B O 1
ATOM 3209 N N . ILE B 1 5 ? -7.969 32.594 7.824 1 97.31 5 ILE B N 1
ATOM 3210 C CA . ILE B 1 5 ? -8.633 31.281 7.906 1 97.31 5 ILE B CA 1
ATOM 3211 C C . ILE B 1 5 ? -9.672 31.312 9.023 1 97.31 5 ILE B C 1
ATOM 3213 O O . ILE B 1 5 ? -9.367 30.984 10.172 1 97.31 5 ILE B O 1
ATOM 3217 N N . TYR 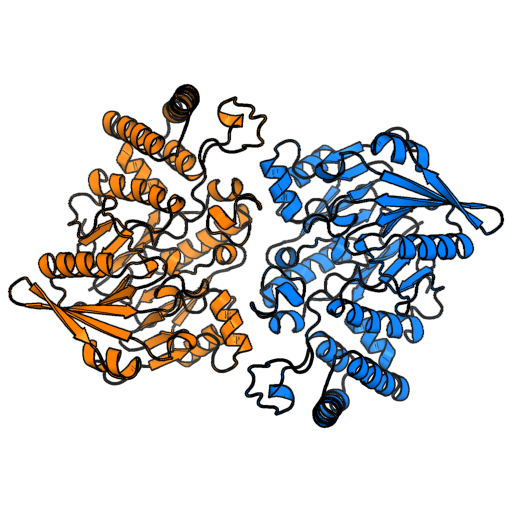B 1 6 ? -10.891 31.625 8.641 1 97.06 6 TYR B N 1
ATOM 3218 C CA . TYR B 1 6 ? -11.961 31.75 9.625 1 97.06 6 TYR B CA 1
ATOM 3219 C C . TYR B 1 6 ? -13.039 30.703 9.398 1 97.06 6 TYR B C 1
ATOM 3221 O O . TYR B 1 6 ? -14.117 30.766 9.992 1 97.06 6 TYR B O 1
ATOM 3229 N N . SER B 1 7 ? -12.758 29.828 8.477 1 96.5 7 SER B N 1
ATOM 3230 C CA . SER B 1 7 ? -13.617 28.672 8.219 1 96.5 7 SER B CA 1
ATOM 3231 C C . SER B 1 7 ? -12.859 27.578 7.457 1 96.5 7 SER B C 1
ATOM 3233 O O . SER B 1 7 ? -11.82 27.844 6.844 1 96.5 7 SER B O 1
ATOM 3235 N N . GLU B 1 8 ? -13.398 26.375 7.5 1 97.31 8 GLU B N 1
ATOM 3236 C CA . GLU B 1 8 ? -12.867 25.281 6.691 1 97.31 8 GLU B CA 1
ATOM 3237 C C . GLU B 1 8 ? -13.414 25.328 5.27 1 97.31 8 GLU B C 1
ATOM 3239 O O . GLU B 1 8 ? -12.852 24.719 4.359 1 97.31 8 GLU B O 1
ATOM 3244 N N . ILE B 1 9 ? -14.469 26.125 4.984 1 97.56 9 ILE B N 1
ATOM 3245 C CA . ILE B 1 9 ? -15.234 25.797 3.785 1 97.56 9 ILE B CA 1
ATOM 3246 C C . ILE B 1 9 ? -15.289 27.016 2.857 1 97.56 9 ILE B C 1
ATOM 3248 O O . ILE B 1 9 ? -15.648 26.891 1.686 1 97.56 9 ILE B O 1
ATOM 3252 N N . ASP B 1 10 ? -15.016 28.234 3.369 1 97.69 10 ASP B N 1
ATOM 3253 C CA . ASP B 1 10 ? -15.078 29.391 2.479 1 97.69 10 ASP B CA 1
ATOM 3254 C C . ASP B 1 10 ? -14.133 29.219 1.295 1 97.69 10 ASP B C 1
ATOM 3256 O O . ASP B 1 10 ? -13.211 28.406 1.34 1 97.69 10 ASP B O 1
ATOM 3260 N N . LYS B 1 11 ? -14.336 29.984 0.315 1 98.25 11 LYS B N 1
ATOM 3261 C CA . LYS B 1 11 ? -13.555 29.828 -0.912 1 98.25 11 LYS B CA 1
ATOM 3262 C C . LYS B 1 11 ? -12.062 29.938 -0.632 1 98.25 11 LYS B C 1
ATOM 3264 O O . LYS B 1 11 ? -11.594 30.922 -0.074 1 98.25 11 LYS B O 1
ATOM 3269 N N . LEU B 1 12 ? -11.383 28.891 -1.024 1 98.5 12 LEU B N 1
ATOM 3270 C CA . LEU B 1 12 ? -9.945 28.812 -0.804 1 98.5 12 LEU B CA 1
ATOM 3271 C C . LEU B 1 12 ? -9.195 29.672 -1.815 1 98.5 12 LEU B C 1
ATOM 3273 O O . LEU B 1 12 ? -9.445 29.578 -3.02 1 98.5 12 LEU B O 1
ATOM 3277 N N . LYS B 1 13 ? -8.312 30.531 -1.312 1 98.31 13 LYS B N 1
ATOM 3278 C CA . LYS B 1 13 ? -7.566 31.438 -2.188 1 98.31 13 LYS B CA 1
ATOM 3279 C C . LYS B 1 13 ? -6.113 30.984 -2.318 1 98.31 13 LYS B C 1
ATOM 3281 O O . LYS B 1 13 ? -5.512 31.109 -3.389 1 98.31 13 LYS B O 1
ATOM 3286 N N . SER B 1 14 ? -5.551 30.531 -1.277 1 98.12 14 SER B N 1
ATOM 3287 C CA . SER B 1 14 ? -4.152 30.109 -1.293 1 98.12 14 SER B CA 1
ATOM 3288 C C . SER B 1 14 ? -3.916 28.938 -0.345 1 98.12 14 SER B C 1
ATOM 3290 O O . SER B 1 14 ? -4.547 28.844 0.711 1 98.12 14 SER B O 1
ATOM 3292 N N . VAL B 1 15 ? -3.002 28.062 -0.74 1 98.56 15 VAL B N 1
ATOM 3293 C CA . VAL B 1 15 ? -2.717 26.859 0.036 1 98.56 15 VAL B CA 1
ATOM 3294 C C . VAL B 1 15 ? -1.222 26.547 -0.024 1 98.56 15 VAL B C 1
ATOM 3296 O O . VAL B 1 15 ? -0.555 26.859 -1.013 1 98.56 15 VAL B O 1
ATOM 3299 N N . ILE B 1 16 ? -0.667 26.016 1.049 1 98.56 16 ILE B N 1
ATOM 3300 C CA . ILE B 1 16 ? 0.712 25.547 1.101 1 98.56 16 ILE B CA 1
ATOM 3301 C C . ILE B 1 16 ? 0.735 24.016 1.037 1 98.56 16 ILE B C 1
ATOM 3303 O O . ILE B 1 16 ? -0.008 23.359 1.76 1 98.56 16 ILE B O 1
ATOM 3307 N N . VAL B 1 17 ? 1.5 23.484 0.134 1 98.81 17 VAL B N 1
ATOM 3308 C CA . VAL B 1 17 ? 1.688 22.047 -0.01 1 98.81 17 VAL B CA 1
ATOM 3309 C C . VAL B 1 17 ? 3.18 21.734 -0.083 1 98.81 17 VAL B C 1
ATOM 3311 O O . VAL B 1 17 ? 4.016 22.641 -0.126 1 98.81 17 VAL B O 1
ATOM 3314 N N . HIS B 1 18 ? 3.547 20.5 0.059 1 98.81 18 HIS B N 1
ATOM 3315 C CA . HIS B 1 18 ? 4.891 20.016 -0.229 1 98.81 18 HIS B CA 1
ATOM 3316 C C . HIS B 1 18 ? 4.855 18.891 -1.265 1 98.81 18 HIS B C 1
ATOM 3318 O O . HIS B 1 18 ? 4.094 17.938 -1.122 1 98.81 18 HIS B O 1
ATOM 3324 N N . ARG B 1 19 ? 5.57 19.094 -2.318 1 98.69 19 ARG B N 1
ATOM 3325 C CA . ARG B 1 19 ? 5.656 18.094 -3.369 1 98.69 19 ARG B CA 1
ATOM 3326 C C . ARG B 1 19 ? 6.512 16.906 -2.928 1 98.69 19 ARG B C 1
ATOM 3328 O O . ARG B 1 19 ? 7.652 17.094 -2.496 1 98.69 19 ARG B O 1
ATOM 3335 N N . PRO B 1 20 ? 5.941 15.656 -3.02 1 98.25 20 PRO B N 1
ATOM 3336 C CA . PRO B 1 20 ? 6.773 14.508 -2.648 1 98.25 20 PRO B CA 1
ATOM 3337 C C . PRO B 1 20 ? 8.141 14.531 -3.324 1 98.25 20 PRO B C 1
ATOM 3339 O O . PRO B 1 20 ? 8.25 14.883 -4.5 1 98.25 20 PRO B O 1
ATOM 3342 N N . GLY B 1 21 ? 9.156 14.133 -2.58 1 98 21 GLY B N 1
ATOM 3343 C CA . GLY B 1 21 ? 10.516 14.156 -3.086 1 98 21 GLY B CA 1
ATOM 3344 C C . GLY B 1 21 ? 11.328 12.945 -2.662 1 98 21 GLY B C 1
ATOM 3345 O O . GLY B 1 21 ? 10.766 11.883 -2.367 1 98 21 GLY B O 1
ATOM 3346 N N . GLU B 1 22 ? 12.656 13.125 -2.643 1 97.38 22 GLU B N 1
ATOM 3347 C CA . GLU B 1 22 ? 13.594 12.023 -2.438 1 97.38 22 GLU B CA 1
ATOM 3348 C C . GLU B 1 22 ? 13.477 11.453 -1.028 1 97.38 22 GLU B C 1
ATOM 3350 O O . GLU B 1 22 ? 14.008 10.375 -0.741 1 97.38 22 GLU B O 1
ATOM 3355 N N . GLU B 1 23 ? 12.805 12.195 -0.144 1 97.44 23 GLU B N 1
ATOM 3356 C CA . GLU B 1 23 ? 12.562 11.641 1.187 1 97.44 23 GLU B CA 1
ATOM 3357 C C . GLU B 1 23 ? 11.781 10.336 1.107 1 97.44 23 GLU B C 1
ATOM 3359 O O . GLU B 1 23 ? 11.953 9.453 1.955 1 97.44 23 GLU B O 1
ATOM 3364 N N . LEU B 1 24 ? 11.016 10.133 0.059 1 96.25 24 LEU B N 1
ATOM 3365 C CA . LEU B 1 24 ? 10.266 8.891 -0.11 1 96.25 24 LEU B CA 1
ATOM 3366 C C . LEU B 1 24 ? 11.18 7.758 -0.549 1 96.25 24 LEU B C 1
ATOM 3368 O O . LEU B 1 24 ? 10.938 6.594 -0.222 1 96.25 24 LEU B O 1
ATOM 3372 N N . ASN B 1 25 ? 12.25 8.078 -1.241 1 95.31 25 ASN B N 1
ATOM 3373 C CA . ASN B 1 25 ? 13.164 7.066 -1.754 1 95.31 25 ASN B CA 1
ATOM 3374 C C . ASN B 1 25 ? 14.125 6.582 -0.675 1 95.31 25 ASN B C 1
ATOM 3376 O O . ASN B 1 25 ? 14.82 5.582 -0.86 1 95.31 25 ASN B O 1
ATOM 3380 N N . ASN B 1 26 ? 14.164 7.258 0.456 1 94.62 26 ASN B N 1
ATOM 3381 C CA . ASN B 1 26 ? 15.031 6.844 1.551 1 94.62 26 ASN B CA 1
ATOM 3382 C C . ASN B 1 26 ? 14.25 6.125 2.646 1 94.62 26 ASN B C 1
ATOM 3384 O O . ASN B 1 26 ? 14.789 5.836 3.715 1 94.62 26 ASN B O 1
ATOM 3388 N N . LEU B 1 27 ? 12.992 5.844 2.311 1 93.31 27 LEU B N 1
ATOM 3389 C CA . LEU B 1 27 ? 12.172 4.988 3.16 1 93.31 27 LEU B CA 1
ATOM 3390 C C . LEU B 1 27 ? 12.445 3.514 2.875 1 93.31 27 LEU B C 1
ATOM 3392 O O . LEU B 1 27 ? 12.508 3.102 1.714 1 93.31 27 LEU B O 1
ATOM 3396 N N . THR B 1 28 ? 12.727 2.775 3.912 1 91.06 28 THR B N 1
ATOM 3397 C CA . THR B 1 28 ? 12.922 1.337 3.779 1 91.06 28 THR B CA 1
ATOM 3398 C C . THR B 1 28 ? 11.898 0.571 4.613 1 91.06 28 THR B C 1
ATOM 3400 O O . THR B 1 28 ? 11.32 1.12 5.555 1 91.06 28 THR B O 1
ATOM 3403 N N . PRO B 1 29 ? 11.641 -0.674 4.273 1 87.56 29 PRO B N 1
ATOM 3404 C CA . PRO B 1 29 ? 10.664 -1.47 5.016 1 87.56 29 PRO B CA 1
ATOM 3405 C C . PRO B 1 29 ? 10.977 -1.554 6.508 1 87.56 29 PRO B C 1
ATOM 3407 O O . PRO B 1 29 ? 10.07 -1.524 7.336 1 87.56 29 PRO B O 1
ATOM 3410 N N . ASP B 1 30 ? 12.203 -1.573 6.855 1 85.81 30 ASP B N 1
ATOM 3411 C CA . ASP B 1 30 ? 12.602 -1.728 8.25 1 85.81 30 ASP B CA 1
ATOM 3412 C C . ASP B 1 30 ? 12.383 -0.434 9.031 1 85.81 30 ASP B C 1
ATOM 3414 O O . ASP B 1 30 ? 12.297 -0.453 10.258 1 85.81 30 ASP B O 1
ATOM 3418 N N . PHE B 1 31 ? 12.219 0.71 8.273 1 86.88 31 PHE B N 1
ATOM 3419 C CA . PHE B 1 31 ? 12.133 2 8.953 1 86.88 31 PHE B CA 1
ATOM 3420 C C . PHE B 1 31 ? 10.734 2.588 8.812 1 86.88 31 PHE B C 1
ATOM 3422 O O . PHE B 1 31 ? 10.438 3.648 9.367 1 86.88 31 PHE B O 1
ATOM 3429 N N . MET B 1 32 ? 9.875 1.867 8.148 1 86.81 32 MET B N 1
ATOM 3430 C CA . MET B 1 32 ? 8.555 2.416 7.855 1 86.81 32 MET B CA 1
ATOM 3431 C C . MET B 1 32 ? 7.789 2.715 9.141 1 86.81 32 MET B C 1
ATOM 3433 O O . MET B 1 32 ? 7.207 3.791 9.281 1 86.81 32 MET B O 1
ATOM 3437 N N . GLU B 1 33 ? 7.871 1.808 10.078 1 83.56 33 GLU B N 1
ATOM 3438 C CA . GLU B 1 33 ? 7.125 1.987 11.32 1 83.56 33 GLU B CA 1
ATOM 3439 C C . GLU B 1 33 ? 7.625 3.207 12.094 1 83.56 33 GLU B C 1
ATOM 3441 O O . GLU B 1 33 ? 6.824 4.016 12.562 1 83.56 33 GLU B O 1
ATOM 3446 N N . GLU B 1 34 ? 8.883 3.355 12.102 1 84.88 34 GLU B N 1
ATOM 3447 C CA . GLU B 1 34 ? 9.5 4.48 12.805 1 84.88 34 GLU B CA 1
ATOM 3448 C C . GLU B 1 34 ? 9.148 5.805 12.133 1 84.88 34 GLU B C 1
ATOM 3450 O O . GLU B 1 34 ? 8.977 6.824 12.805 1 84.88 34 GLU B O 1
ATOM 3455 N N . LEU B 1 35 ? 9.031 5.758 10.922 1 87.19 35 LEU B N 1
ATOM 3456 C CA . LEU B 1 35 ? 8.789 6.977 10.156 1 87.19 35 LEU B CA 1
ATOM 3457 C C . LEU B 1 35 ? 7.293 7.164 9.898 1 87.19 35 LEU B C 1
ATOM 3459 O O . LEU B 1 35 ? 6.898 8.039 9.117 1 87.19 35 LEU B O 1
ATOM 3463 N N . LEU B 1 36 ? 6.48 6.242 10.492 1 83.94 36 LEU B N 1
ATOM 3464 C CA . LEU B 1 36 ? 5.027 6.355 10.523 1 83.94 36 LEU B CA 1
ATOM 3465 C C . LEU B 1 36 ? 4.438 6.176 9.133 1 83.94 36 LEU B C 1
ATOM 3467 O O . LEU B 1 36 ? 3.564 6.941 8.719 1 83.94 36 LEU B O 1
ATOM 3471 N N . PHE B 1 37 ? 4.996 5.266 8.391 1 85.75 37 PHE B N 1
ATOM 3472 C CA . PHE B 1 37 ? 4.488 4.879 7.082 1 85.75 37 PHE B CA 1
ATOM 3473 C C . PHE B 1 37 ? 4.086 3.408 7.07 1 85.75 37 PHE B C 1
ATOM 3475 O O . PHE B 1 37 ? 4.727 2.578 7.719 1 85.75 37 PHE B O 1
ATOM 3482 N N . ASP B 1 38 ? 3.088 3.164 6.273 1 81.75 38 ASP B N 1
ATOM 3483 C CA . ASP B 1 38 ? 2.598 1.792 6.211 1 81.75 38 ASP B CA 1
ATOM 3484 C C . ASP B 1 38 ? 3.076 1.094 4.938 1 81.75 38 ASP B C 1
ATOM 3486 O O . ASP B 1 38 ? 3.027 -0.134 4.844 1 81.75 38 ASP B O 1
ATOM 3490 N N . GLU B 1 39 ? 3.486 1.884 4.031 1 88.5 39 GLU B N 1
ATOM 3491 C CA . GLU B 1 39 ? 3.871 1.337 2.734 1 88.5 39 GLU B CA 1
ATOM 3492 C C . GLU B 1 39 ? 4.879 2.24 2.031 1 88.5 39 GLU B C 1
ATOM 3494 O O . GLU B 1 39 ? 4.973 3.432 2.338 1 88.5 39 GLU B O 1
ATOM 3499 N N . LEU B 1 40 ? 5.629 1.647 1.131 1 92 40 LEU B N 1
ATOM 3500 C CA . LEU B 1 40 ? 6.613 2.408 0.369 1 92 40 LEU B CA 1
ATOM 3501 C C . LEU B 1 40 ? 5.992 2.99 -0.895 1 92 40 LEU B C 1
ATOM 3503 O O . LEU B 1 40 ? 5.621 2.25 -1.808 1 92 40 LEU B O 1
ATOM 3507 N N . PRO B 1 41 ? 5.898 4.266 -0.953 1 94.81 41 PRO B N 1
ATOM 3508 C CA . PRO B 1 41 ? 5.352 4.859 -2.176 1 94.81 41 PRO B CA 1
ATOM 3509 C C . PRO B 1 41 ? 6.34 4.828 -3.338 1 94.81 41 PRO B C 1
ATOM 3511 O O . PRO B 1 41 ? 7.555 4.824 -3.123 1 94.81 41 PRO B O 1
ATOM 3514 N N . TYR B 1 42 ? 5.797 4.691 -4.547 1 96.5 42 TYR B N 1
ATOM 3515 C CA . TYR B 1 42 ? 6.555 4.898 -5.777 1 96.5 42 TYR B CA 1
ATOM 3516 C C . TYR B 1 42 ? 6.648 6.379 -6.121 1 96.5 42 TYR B C 1
ATOM 3518 O O . TYR B 1 42 ? 5.66 6.988 -6.543 1 96.5 42 TYR B O 1
ATOM 3526 N N . LEU B 1 43 ? 7.832 6.965 -5.949 1 97.31 43 LEU B N 1
ATOM 3527 C CA . LEU B 1 43 ? 8.023 8.414 -5.957 1 97.31 43 LEU B CA 1
ATOM 3528 C C . LEU B 1 43 ? 7.516 9.016 -7.262 1 97.31 43 LEU B C 1
ATOM 3530 O O . LEU B 1 43 ? 6.789 10.016 -7.246 1 97.31 43 LEU B O 1
ATOM 3534 N N . GLU B 1 44 ? 7.867 8.438 -8.367 1 96.75 44 GLU B N 1
ATOM 3535 C CA . GLU B 1 44 ? 7.5 9.008 -9.664 1 96.75 44 GLU B CA 1
ATOM 3536 C C . GLU B 1 44 ? 5.988 9.18 -9.781 1 96.75 44 GLU B C 1
ATOM 3538 O O . GLU B 1 44 ? 5.512 10.242 -10.188 1 96.75 44 GLU B O 1
ATOM 3543 N N . ASN B 1 45 ? 5.25 8.156 -9.461 1 97 45 ASN B N 1
ATOM 3544 C CA . ASN B 1 45 ? 3.795 8.25 -9.539 1 97 45 ASN B CA 1
ATOM 3545 C C . ASN B 1 45 ? 3.229 9.148 -8.445 1 97 45 ASN B C 1
ATOM 3547 O O . ASN B 1 45 ? 2.223 9.828 -8.648 1 97 45 ASN B O 1
ATOM 3551 N N . ALA B 1 46 ? 3.85 9.133 -7.258 1 97.75 46 ALA B N 1
ATOM 3552 C CA . ALA B 1 46 ? 3.424 10.031 -6.188 1 97.75 46 ALA B CA 1
ATOM 3553 C C . ALA B 1 46 ? 3.492 11.484 -6.637 1 97.75 46 ALA B C 1
ATOM 3555 O O . ALA B 1 46 ? 2.584 12.273 -6.359 1 97.75 46 ALA B O 1
ATOM 3556 N N . ILE B 1 47 ? 4.551 11.828 -7.312 1 98.5 47 ILE B N 1
ATOM 3557 C CA . ILE B 1 47 ? 4.738 13.18 -7.828 1 98.5 47 ILE B CA 1
ATOM 3558 C C . ILE B 1 47 ? 3.633 13.508 -8.836 1 98.5 47 ILE B C 1
ATOM 3560 O O . ILE B 1 47 ? 3.006 14.562 -8.758 1 98.5 47 ILE B O 1
ATOM 3564 N N . LYS B 1 48 ? 3.377 12.539 -9.75 1 98.12 48 LYS B N 1
ATOM 3565 C CA . LYS B 1 48 ? 2.35 12.758 -10.766 1 98.12 48 LYS B CA 1
ATOM 3566 C C . LYS B 1 48 ? 0.981 12.977 -10.125 1 98.12 48 LYS B C 1
ATOM 3568 O O . LYS B 1 48 ? 0.233 13.867 -10.531 1 98.12 48 LYS B O 1
ATOM 3573 N N . GLU B 1 49 ? 0.667 12.156 -9.203 1 98.19 49 GLU B N 1
ATOM 3574 C CA . GLU B 1 49 ? -0.604 12.281 -8.492 1 98.19 49 GLU B CA 1
ATOM 3575 C C . GLU B 1 49 ? -0.689 13.609 -7.742 1 98.19 49 GLU B C 1
ATOM 3577 O O . GLU B 1 49 ? -1.72 14.281 -7.781 1 98.19 49 GLU B O 1
ATOM 3582 N N . HIS B 1 50 ? 0.379 13.969 -7.051 1 98.75 50 HIS B N 1
ATOM 3583 C CA . HIS B 1 50 ? 0.401 15.219 -6.289 1 98.75 50 HIS B CA 1
ATOM 3584 C C . HIS B 1 50 ? 0.312 16.422 -7.207 1 98.75 50 HIS B C 1
ATOM 3586 O O . HIS B 1 50 ? -0.371 17.406 -6.891 1 98.75 50 HIS B O 1
ATOM 3592 N N . ASP B 1 51 ? 1.031 16.359 -8.32 1 98.81 51 ASP B N 1
ATOM 3593 C CA . ASP B 1 51 ? 0.93 17.438 -9.305 1 98.81 51 ASP B CA 1
ATOM 3594 C C . ASP B 1 51 ? -0.504 17.594 -9.805 1 98.81 51 ASP B C 1
ATOM 3596 O O . ASP B 1 51 ? -0.983 18.703 -10.008 1 98.81 51 ASP B O 1
ATOM 3600 N N . PHE B 1 52 ? -1.136 16.5 -10.062 1 98.81 52 PHE B N 1
ATOM 3601 C CA . PHE B 1 52 ? -2.531 16.547 -10.492 1 98.81 52 PHE B CA 1
ATOM 3602 C C . PHE B 1 52 ? -3.402 17.188 -9.414 1 98.81 52 PHE B C 1
ATOM 3604 O O . PHE B 1 52 ? -4.301 17.969 -9.719 1 98.81 52 PHE B O 1
ATOM 3611 N N . PHE B 1 53 ? -3.162 16.844 -8.203 1 98.81 53 PHE B N 1
ATOM 3612 C CA . PHE B 1 53 ? -3.844 17.438 -7.062 1 98.81 53 PHE B CA 1
ATOM 3613 C C . PHE B 1 53 ? -3.678 18.953 -7.074 1 98.81 53 PHE B C 1
ATOM 3615 O O . PHE B 1 53 ? -4.66 19.703 -6.977 1 98.81 53 PHE B O 1
ATOM 3622 N N . CYS B 1 54 ? -2.443 19.391 -7.234 1 98.88 54 CYS B N 1
ATOM 3623 C CA . CYS B 1 54 ? -2.139 20.812 -7.281 1 98.88 54 CYS B CA 1
ATOM 3624 C C . CYS B 1 54 ? -2.799 21.484 -8.484 1 98.88 54 CYS B C 1
ATOM 3626 O O . CYS B 1 54 ? -3.32 22.594 -8.383 1 98.88 54 CYS B O 1
ATOM 3628 N N . GLU B 1 55 ? -2.754 20.797 -9.602 1 98.81 55 GLU B N 1
ATOM 3629 C CA . GLU B 1 55 ? -3.387 21.328 -10.805 1 98.81 55 GLU B CA 1
ATOM 3630 C C . GLU B 1 55 ? -4.898 21.453 -10.625 1 98.81 55 GLU B C 1
ATOM 3632 O O . GLU B 1 55 ? -5.512 22.391 -11.125 1 98.81 55 GLU B O 1
ATOM 3637 N N . THR B 1 56 ? -5.488 20.469 -9.969 1 98.75 56 THR B N 1
ATOM 3638 C CA . THR B 1 56 ? -6.914 20.531 -9.664 1 98.75 56 THR B CA 1
ATOM 3639 C C . THR B 1 56 ? -7.258 21.797 -8.883 1 98.75 56 THR B C 1
ATOM 3641 O O . THR B 1 56 ? -8.266 22.438 -9.156 1 98.75 56 THR B O 1
ATOM 3644 N N . MET B 1 57 ? -6.43 22.172 -7.953 1 98.75 57 MET B N 1
ATOM 3645 C CA . MET B 1 57 ? -6.637 23.391 -7.172 1 98.75 57 MET B CA 1
ATOM 3646 C C . MET B 1 57 ? -6.387 24.625 -8.023 1 98.75 57 MET B C 1
ATOM 3648 O O . MET B 1 57 ? -7.172 25.578 -7.992 1 98.75 57 MET B O 1
ATOM 3652 N N . ARG B 1 58 ? -5.336 24.609 -8.805 1 98.81 58 ARG B N 1
ATOM 3653 C CA . ARG B 1 58 ? -5.031 25.734 -9.664 1 98.81 58 ARG B CA 1
ATOM 3654 C C . ARG B 1 58 ? -6.164 26 -10.656 1 98.81 58 ARG B C 1
ATOM 3656 O O . ARG B 1 58 ? -6.488 27.141 -10.953 1 98.81 58 ARG B O 1
ATOM 3663 N N . ASN B 1 59 ? -6.73 24.922 -11.141 1 98.44 59 ASN B N 1
ATOM 3664 C CA . ASN B 1 59 ? -7.84 25.031 -12.078 1 98.44 59 ASN B CA 1
ATOM 3665 C C . ASN B 1 59 ? -9.062 25.672 -11.43 1 98.44 59 ASN B C 1
ATOM 3667 O O . ASN B 1 59 ? -9.953 26.156 -12.125 1 98.44 59 ASN B O 1
ATOM 3671 N N . GLU B 1 60 ? -9.102 25.719 -10.141 1 98.12 60 GLU B N 1
ATOM 3672 C CA . GLU B 1 60 ? -10.18 26.375 -9.398 1 98.12 60 GLU B CA 1
ATOM 3673 C C . GLU B 1 60 ? -9.789 27.797 -8.992 1 98.12 60 GLU B C 1
ATOM 3675 O O . GLU B 1 60 ? -10.508 28.438 -8.227 1 98.12 60 GLU B O 1
ATOM 3680 N N . GLY B 1 61 ? -8.648 28.234 -9.43 1 98.19 61 GLY B N 1
ATOM 3681 C CA . GLY B 1 61 ? -8.203 29.594 -9.156 1 98.19 61 GLY B CA 1
ATOM 3682 C C . GLY B 1 61 ? -7.445 29.719 -7.852 1 98.19 61 GLY B C 1
ATOM 3683 O O . GLY B 1 61 ? -7.246 30.828 -7.348 1 98.19 61 GLY B O 1
ATOM 3684 N N . ILE B 1 62 ? -7.031 28.688 -7.285 1 98.62 62 ILE B N 1
ATOM 3685 C CA . ILE B 1 62 ? -6.352 28.688 -5.996 1 98.62 62 ILE B CA 1
ATOM 3686 C C . ILE B 1 62 ? -4.844 28.828 -6.207 1 98.62 62 ILE B C 1
ATOM 3688 O O . ILE B 1 62 ? -4.262 28.141 -7.047 1 98.62 62 ILE B O 1
ATOM 3692 N N . GLU B 1 63 ? -4.191 29.734 -5.465 1 98.5 63 GLU B N 1
ATOM 3693 C CA . GLU B 1 63 ? -2.736 29.828 -5.465 1 98.5 63 GLU B CA 1
ATOM 3694 C C . GLU B 1 63 ? -2.102 28.688 -4.672 1 98.5 63 GLU B C 1
ATOM 3696 O O . GLU B 1 63 ? -2.408 28.5 -3.492 1 98.5 63 GLU B O 1
ATOM 3701 N N . VAL B 1 64 ? -1.268 27.953 -5.332 1 98.75 64 VAL B N 1
ATOM 3702 C CA . VAL B 1 64 ? -0.582 26.844 -4.68 1 98.75 64 VAL B CA 1
ATOM 3703 C C . VAL B 1 64 ? 0.868 27.234 -4.395 1 98.75 64 VAL B C 1
ATOM 3705 O O . VAL B 1 64 ? 1.629 27.547 -5.312 1 98.75 64 VAL B O 1
ATOM 3708 N N . LEU B 1 65 ? 1.209 27.281 -3.145 1 98.31 65 LEU B N 1
ATOM 3709 C CA . LEU B 1 65 ? 2.566 27.547 -2.691 1 98.31 65 LEU B CA 1
ATOM 3710 C C . LEU B 1 65 ? 3.248 26.281 -2.201 1 98.31 65 LEU B C 1
ATOM 3712 O O . LEU B 1 65 ? 2.615 25.438 -1.561 1 98.31 65 LEU B O 1
ATOM 3716 N N . TYR B 1 66 ? 4.496 26.172 -2.506 1 98.69 66 TYR B N 1
ATOM 3717 C CA . TYR B 1 66 ? 5.246 25 -2.066 1 98.69 66 TYR B CA 1
ATOM 3718 C C . TYR B 1 66 ? 6.082 25.312 -0.833 1 98.69 66 TYR B C 1
ATOM 3720 O O . TYR B 1 66 ? 6.844 26.297 -0.826 1 98.69 66 TYR B O 1
ATOM 3728 N N . LEU B 1 67 ? 5.973 24.438 0.142 1 98.62 67 LEU B N 1
ATOM 3729 C CA . LEU B 1 67 ? 6.691 24.578 1.405 1 98.62 67 LEU B CA 1
ATOM 3730 C C . LEU B 1 67 ? 8.195 24.672 1.169 1 98.62 67 LEU B C 1
ATOM 3732 O O . LEU B 1 67 ? 8.867 25.5 1.793 1 98.62 67 LEU B O 1
ATOM 3736 N N . GLU B 1 68 ? 8.727 23.812 0.302 1 98.75 68 GLU B N 1
ATOM 3737 C CA . GLU B 1 68 ? 10.164 23.781 0.028 1 98.75 68 GLU B CA 1
ATOM 3738 C C . GLU B 1 68 ? 10.633 25.094 -0.613 1 98.75 68 GLU B C 1
ATOM 3740 O O . GLU B 1 68 ? 11.766 25.516 -0.385 1 98.75 68 GLU B O 1
ATOM 3745 N N . ASP B 1 69 ? 9.797 25.719 -1.431 1 98.56 69 ASP B N 1
ATOM 3746 C CA . ASP B 1 69 ? 10.141 27.016 -2.021 1 98.56 69 ASP B CA 1
ATOM 3747 C C . ASP B 1 69 ? 10.141 28.109 -0.966 1 98.56 69 ASP B C 1
ATOM 3749 O O . ASP B 1 69 ? 11.055 28.953 -0.929 1 98.56 69 ASP B O 1
ATOM 3753 N N . LEU B 1 70 ? 9.102 28.141 -0.159 1 98.19 70 LEU B N 1
ATOM 3754 C CA . LEU B 1 70 ? 9.008 29.125 0.906 1 98.19 70 LEU B CA 1
ATOM 3755 C C . LEU B 1 70 ? 10.188 29 1.866 1 98.19 70 LEU B C 1
ATOM 3757 O O . LEU B 1 70 ? 10.742 30.016 2.307 1 98.19 70 LEU B O 1
ATOM 3761 N N . ALA B 1 71 ? 10.531 27.781 2.207 1 98.56 71 ALA B N 1
ATOM 3762 C CA . ALA B 1 71 ? 11.68 27.547 3.082 1 98.56 71 ALA B CA 1
ATOM 3763 C C . ALA B 1 71 ? 12.969 28.047 2.432 1 98.56 71 ALA B C 1
ATOM 3765 O O . ALA B 1 71 ? 13.797 28.672 3.086 1 98.56 71 ALA B O 1
ATOM 3766 N N . ALA B 1 72 ? 13.133 27.719 1.187 1 98.75 72 ALA B N 1
ATOM 3767 C CA . ALA B 1 72 ? 14.32 28.156 0.452 1 98.75 72 ALA B CA 1
ATOM 3768 C C . ALA B 1 72 ? 14.438 29.688 0.45 1 98.75 72 ALA B C 1
ATOM 3770 O O . ALA B 1 72 ? 15.516 30.234 0.671 1 98.75 72 ALA B O 1
ATOM 3771 N N . GLU B 1 73 ? 13.352 30.344 0.213 1 98.31 73 GLU B N 1
ATOM 3772 C CA . GLU B 1 73 ? 13.312 31.812 0.202 1 98.31 73 GLU B CA 1
ATOM 3773 C C . GLU B 1 73 ? 13.695 32.375 1.565 1 98.31 73 GLU B C 1
ATOM 3775 O O . GLU B 1 73 ? 14.242 33.469 1.652 1 98.31 73 GLU B O 1
ATOM 3780 N N . SER B 1 74 ? 13.477 31.641 2.586 1 98.19 74 SER B N 1
ATOM 3781 C CA . SER B 1 74 ? 13.656 32.125 3.955 1 98.19 74 SER B CA 1
ATOM 3782 C C . SER B 1 74 ? 15.117 32.062 4.375 1 98.19 74 SER B C 1
ATOM 3784 O O . SER B 1 74 ? 15.516 32.656 5.375 1 98.19 74 SER B O 1
ATOM 3786 N N . ILE B 1 75 ? 15.914 31.344 3.578 1 98.31 75 ILE B N 1
ATOM 3787 C CA . ILE B 1 75 ? 17.281 31.172 4.031 1 98.31 75 ILE B CA 1
ATOM 3788 C C . ILE B 1 75 ? 18.25 31.781 3.02 1 98.31 75 ILE B C 1
ATOM 3790 O O . ILE B 1 75 ? 19.406 31.375 2.918 1 98.31 75 ILE B O 1
ATOM 3794 N N . GLU B 1 76 ? 17.859 32.719 2.297 1 97.5 76 GLU B N 1
ATOM 3795 C CA . GLU B 1 76 ? 18.672 33.375 1.261 1 97.5 76 GLU B CA 1
ATOM 3796 C C . GLU B 1 76 ? 19.828 34.156 1.872 1 97.5 76 GLU B C 1
ATOM 3798 O O . GLU B 1 76 ? 20.891 34.281 1.272 1 97.5 76 GLU B O 1
ATOM 3803 N N . GLN B 1 77 ? 19.656 34.75 3.027 1 97.44 77 GLN B N 1
ATOM 3804 C CA . GLN B 1 77 ? 20.703 35.469 3.711 1 97.44 77 GLN B CA 1
ATOM 3805 C C . GLN B 1 77 ? 21.734 34.531 4.32 1 97.44 77 GLN B C 1
ATOM 3807 O O . GLN B 1 77 ? 21.375 33.531 4.957 1 97.44 77 GLN B O 1
ATOM 3812 N N . ASP B 1 78 ? 22.938 34.875 4.191 1 97.31 78 ASP B N 1
ATOM 3813 C CA . ASP B 1 78 ? 24.047 33.969 4.555 1 97.31 78 ASP B CA 1
ATOM 3814 C C . ASP B 1 78 ? 23.969 33.594 6.027 1 97.31 78 ASP B C 1
ATOM 3816 O O . ASP B 1 78 ? 24.156 32.406 6.375 1 97.31 78 ASP B O 1
ATOM 3820 N N . ASP B 1 79 ? 23.766 34.531 6.855 1 97.94 79 ASP B N 1
ATOM 3821 C CA . ASP B 1 79 ? 23.75 34.25 8.289 1 97.94 79 ASP B CA 1
ATOM 3822 C C . ASP B 1 79 ? 22.562 33.344 8.656 1 97.94 79 ASP B C 1
ATOM 3824 O O . ASP B 1 79 ? 22.703 32.469 9.508 1 97.94 79 ASP B O 1
ATOM 3828 N N . VAL B 1 80 ? 21.406 33.625 8.055 1 98.31 80 VAL B N 1
ATOM 3829 C CA . VAL B 1 80 ? 20.219 32.812 8.297 1 98.31 80 VAL B CA 1
ATOM 3830 C C . VAL B 1 80 ? 20.453 31.391 7.781 1 98.31 80 VAL B C 1
ATOM 3832 O O . VAL B 1 80 ? 20.078 30.406 8.445 1 98.31 80 VAL B O 1
ATOM 3835 N N . ARG B 1 81 ? 21.047 31.297 6.605 1 98.5 81 ARG B N 1
ATOM 3836 C CA . ARG B 1 81 ? 21.375 30 6.012 1 98.5 81 ARG B CA 1
ATOM 3837 C C . ARG B 1 81 ? 22.266 29.172 6.941 1 98.5 81 ARG B C 1
ATOM 3839 O O . ARG B 1 81 ? 22.016 28 7.168 1 98.5 81 ARG B O 1
ATOM 3846 N N . LYS B 1 82 ? 23.312 29.781 7.418 1 98.31 82 LYS B N 1
ATOM 3847 C CA . LYS B 1 82 ? 24.234 29.125 8.336 1 98.31 82 LYS B CA 1
ATOM 3848 C C . LYS B 1 82 ? 23.516 28.656 9.594 1 98.31 82 LYS B C 1
ATOM 3850 O O . LYS B 1 82 ? 23.734 27.547 10.07 1 98.31 82 LYS B O 1
ATOM 3855 N N . GLN B 1 83 ? 22.688 29.531 10.109 1 98.5 83 GLN B N 1
ATOM 3856 C CA . GLN B 1 83 ? 21.922 29.188 11.305 1 98.5 83 GLN B CA 1
ATOM 3857 C C . GLN B 1 83 ? 20.984 28.016 11.031 1 98.5 83 GLN B C 1
ATOM 3859 O O . GLN B 1 83 ? 20.797 27.141 11.891 1 98.5 83 GLN B O 1
ATOM 3864 N N . PHE B 1 84 ? 20.328 28.016 9.891 1 98.62 84 PHE B N 1
ATOM 3865 C CA . PHE B 1 84 ? 19.438 26.938 9.508 1 98.62 84 PHE B CA 1
ATOM 3866 C C . PHE B 1 84 ? 20.172 25.594 9.516 1 98.62 84 PHE B C 1
ATOM 3868 O O . PHE B 1 84 ? 19.672 24.609 10.07 1 98.62 84 PHE B O 1
ATOM 3875 N N . ILE B 1 85 ? 21.328 25.562 8.875 1 98.75 85 ILE B N 1
ATOM 3876 C CA . ILE B 1 85 ? 22.109 24.328 8.797 1 98.75 85 ILE B CA 1
ATOM 3877 C C . ILE B 1 85 ? 22.453 23.844 10.203 1 98.75 85 ILE B C 1
ATOM 3879 O O . ILE B 1 85 ? 22.312 22.672 10.516 1 98.75 85 ILE B O 1
ATOM 3883 N N . GLU B 1 86 ? 22.844 24.766 11.078 1 98.31 86 GLU B N 1
ATOM 3884 C CA . GLU B 1 86 ? 23.188 24.391 12.445 1 98.31 86 GLU B CA 1
ATOM 3885 C C . GLU B 1 86 ? 21.984 23.859 13.203 1 98.31 86 GLU B C 1
ATOM 3887 O O . GLU B 1 86 ? 22.078 22.875 13.938 1 98.31 86 GLU B O 1
ATOM 3892 N N . ASP B 1 87 ? 20.844 24.562 13.07 1 98.06 87 ASP B N 1
ATOM 3893 C CA . ASP B 1 87 ? 19.625 24.094 13.727 1 98.06 87 ASP B CA 1
ATOM 3894 C C . ASP B 1 87 ? 19.234 22.703 13.219 1 98.06 87 ASP B C 1
ATOM 3896 O O . ASP B 1 87 ? 18.828 21.844 14 1 98.06 87 ASP B O 1
ATOM 3900 N N . PHE B 1 88 ? 19.312 22.516 11.883 1 98.06 88 PHE B N 1
ATOM 3901 C CA . PHE B 1 88 ? 19 21.234 11.281 1 98.06 88 PHE B CA 1
ATOM 3902 C C . PHE B 1 88 ? 19.891 20.141 11.875 1 98.06 88 PHE B C 1
ATOM 3904 O O . PHE B 1 88 ? 19.406 19.062 12.219 1 98.06 88 PHE B O 1
ATOM 3911 N N . LEU B 1 89 ? 21.188 20.406 11.961 1 98 89 LEU B N 1
ATOM 3912 C CA . LEU B 1 89 ? 22.141 19.438 12.477 1 98 89 LEU B CA 1
ATOM 3913 C C . LEU B 1 89 ? 21.875 19.125 13.945 1 98 89 LEU B C 1
ATOM 3915 O O . LEU B 1 89 ? 21.984 17.969 14.375 1 98 89 LEU B O 1
ATOM 3919 N N . GLU B 1 90 ? 21.5 20.078 14.664 1 96.06 90 GLU B N 1
ATOM 3920 C CA . GLU B 1 90 ? 21.188 19.891 16.078 1 96.06 90 GLU B CA 1
ATOM 3921 C C . GLU B 1 90 ? 19.984 18.969 16.266 1 96.06 90 GLU B C 1
ATOM 3923 O O . GLU B 1 90 ? 19.922 18.219 17.25 1 96.06 90 GLU B O 1
ATOM 3928 N N . GLU B 1 91 ? 19.062 19 15.344 1 95.19 91 GLU B N 1
ATOM 3929 C CA . GLU B 1 91 ? 17.828 18.219 15.461 1 95.19 91 GLU B CA 1
ATOM 3930 C C . GLU B 1 91 ? 17.938 16.906 14.688 1 95.19 91 GLU B C 1
ATOM 3932 O O . GLU B 1 91 ? 16.953 16.188 14.555 1 95.19 91 GLU B O 1
ATOM 3937 N N . SER B 1 92 ? 19.062 16.594 14.156 1 93.25 92 SER B N 1
ATOM 3938 C CA . SER B 1 92 ? 19.219 15.438 13.289 1 93.25 92 SER B CA 1
ATOM 3939 C C . SER B 1 92 ? 19.5 14.172 14.094 1 93.25 92 SER B C 1
ATOM 3941 O O . SER B 1 92 ? 19.734 13.109 13.523 1 93.25 92 SER B O 1
ATOM 3943 N N . GLY B 1 93 ? 19.391 14.234 15.383 1 88.94 93 GLY B N 1
ATOM 3944 C CA . GLY B 1 93 ? 19.641 13.078 16.234 1 88.94 93 GLY B CA 1
ATOM 3945 C C . GLY B 1 93 ? 21.047 13.047 16.781 1 88.94 93 GLY B C 1
ATOM 3946 O O . GLY B 1 93 ? 21.844 13.961 16.547 1 88.94 93 GLY B O 1
ATOM 3947 N N . ASN B 1 94 ? 21.375 11.977 17.516 1 84.94 94 ASN B N 1
ATOM 3948 C CA . ASN B 1 94 ? 22.688 11.82 18.141 1 84.94 94 ASN B CA 1
ATOM 3949 C C . ASN B 1 94 ? 23.734 11.398 17.109 1 84.94 94 ASN B C 1
ATOM 3951 O O . ASN B 1 94 ? 23.562 10.398 16.422 1 84.94 94 ASN B O 1
ATOM 3955 N N . LYS B 1 95 ? 24.766 12.172 17.062 1 92.12 95 LYS B N 1
ATOM 3956 C CA . LYS B 1 95 ? 25.844 11.922 16.094 1 92.12 95 LYS B CA 1
ATOM 3957 C C . LYS B 1 95 ? 27.203 12.258 16.703 1 92.12 95 LYS B C 1
ATOM 3959 O O . LYS B 1 95 ? 27.297 13.086 17.609 1 92.12 95 LYS B O 1
ATOM 3964 N N . SER B 1 96 ? 28.203 11.57 16.172 1 93 96 SER B N 1
ATOM 3965 C CA . SER B 1 96 ? 29.562 11.922 16.547 1 93 96 SER B CA 1
ATOM 3966 C C . SER B 1 96 ? 29.969 13.273 15.977 1 93 96 SER B C 1
ATOM 3968 O O . SER B 1 96 ? 29.359 13.758 15.023 1 93 96 SER B O 1
ATOM 3970 N N . ALA B 1 97 ? 30.938 13.891 16.594 1 95.12 97 ALA B N 1
ATOM 3971 C CA . ALA B 1 97 ? 31.453 15.164 16.125 1 95.12 97 ALA B CA 1
ATOM 3972 C C . ALA B 1 97 ? 31.922 15.062 14.672 1 95.12 97 ALA B C 1
ATOM 3974 O O . ALA B 1 97 ? 31.703 15.977 13.875 1 95.12 97 ALA B O 1
ATOM 3975 N N . ASP B 1 98 ? 32.469 13.93 14.352 1 95.25 98 ASP B N 1
ATOM 3976 C CA . ASP B 1 98 ? 32.969 13.711 13 1 95.25 98 ASP B CA 1
ATOM 3977 C C . ASP B 1 98 ? 31.812 13.641 12 1 95.25 98 ASP B C 1
ATOM 3979 O O . ASP B 1 98 ? 31.891 14.227 10.922 1 95.25 98 ASP B O 1
ATOM 3983 N N . GLU B 1 99 ? 30.844 12.945 12.352 1 95.69 99 GLU B N 1
ATOM 3984 C CA . GLU B 1 99 ? 29.656 12.82 11.5 1 95.69 99 GLU B CA 1
ATOM 3985 C C . GLU B 1 99 ? 29 14.18 11.289 1 95.69 99 GLU B C 1
ATOM 3987 O O . GLU B 1 99 ? 28.562 14.5 10.172 1 95.69 99 GLU B O 1
ATOM 3992 N N . ILE B 1 100 ? 28.938 14.961 12.344 1 97.44 100 ILE B N 1
ATOM 3993 C CA . ILE B 1 100 ? 28.328 16.297 12.258 1 97.44 100 ILE B CA 1
ATOM 3994 C C . ILE B 1 100 ? 29.141 17.172 11.305 1 97.44 100 ILE B C 1
ATOM 3996 O O . ILE B 1 100 ? 28.562 17.906 10.508 1 97.44 100 ILE B O 1
ATOM 4000 N N . ASN B 1 101 ? 30.422 17.094 11.391 1 97.56 101 ASN B N 1
ATOM 4001 C CA . ASN B 1 101 ? 31.281 17.891 10.516 1 97.56 101 ASN B CA 1
ATOM 4002 C C . ASN B 1 101 ? 31.109 17.484 9.055 1 97.56 101 ASN B C 1
ATOM 4004 O O . ASN B 1 101 ? 31.094 18.344 8.172 1 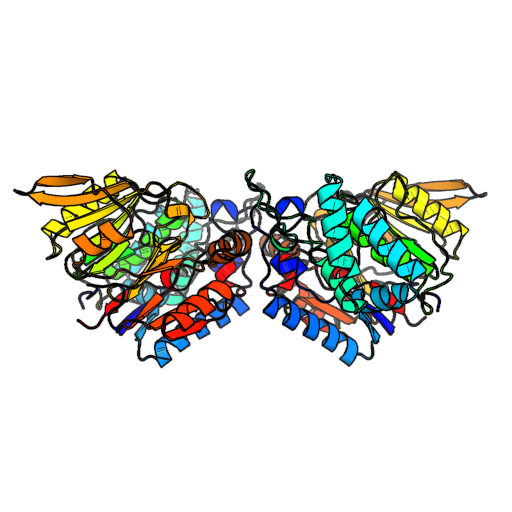97.56 101 ASN B O 1
ATOM 4008 N N . LEU B 1 102 ? 31.031 16.188 8.805 1 97.75 102 LEU B N 1
ATOM 4009 C CA . LEU B 1 102 ? 30.828 15.703 7.445 1 97.75 102 LEU B CA 1
ATOM 4010 C C . LEU B 1 102 ? 29.484 16.172 6.898 1 97.75 102 LEU B C 1
ATOM 4012 O O . LEU B 1 102 ? 29.391 16.578 5.738 1 97.75 102 LEU B O 1
ATOM 4016 N N . LEU B 1 103 ? 28.484 16.125 7.758 1 98.44 103 LEU B N 1
ATOM 4017 C CA . LEU B 1 103 ? 27.156 16.578 7.371 1 98.44 103 LEU B CA 1
ATOM 4018 C C . LEU B 1 103 ? 27.156 18.078 7.094 1 98.44 103 LEU B C 1
ATOM 4020 O O . LEU B 1 103 ? 26.547 18.531 6.121 1 98.44 103 LEU B O 1
ATOM 4024 N N . ARG B 1 104 ? 27.812 18.859 8.008 1 98.25 104 ARG B N 1
ATOM 4025 C CA . ARG B 1 104 ? 27.938 20.297 7.816 1 98.25 104 ARG B CA 1
ATOM 4026 C C . ARG B 1 104 ? 28.594 20.609 6.477 1 98.25 104 ARG B C 1
ATOM 4028 O O . ARG B 1 104 ? 28.125 21.484 5.742 1 98.25 104 ARG B O 1
ATOM 4035 N N . ASP B 1 105 ? 29.656 19.875 6.16 1 98.06 105 ASP B N 1
ATOM 4036 C CA . ASP B 1 105 ? 30.359 20.078 4.902 1 98.06 105 ASP B CA 1
ATOM 4037 C C . ASP B 1 105 ? 29.469 19.766 3.705 1 98.06 105 ASP B C 1
ATOM 4039 O O . ASP B 1 105 ? 29.438 20.531 2.736 1 98.06 105 ASP B O 1
ATOM 4043 N N . LEU B 1 106 ? 28.766 18.672 3.777 1 98.38 106 LEU B N 1
ATOM 4044 C CA . LEU B 1 106 ? 27.844 18.281 2.705 1 98.38 106 LEU B CA 1
ATOM 4045 C C . LEU B 1 106 ? 26.812 19.375 2.449 1 98.38 106 LEU B C 1
ATOM 4047 O O . LEU B 1 106 ? 26.625 19.797 1.307 1 98.38 106 LEU B O 1
ATOM 4051 N N . LEU B 1 107 ? 26.188 19.891 3.51 1 98.62 107 LEU B N 1
ATOM 4052 C CA . LEU B 1 107 ? 25.109 20.859 3.389 1 98.62 107 LEU B CA 1
ATOM 4053 C C . LEU B 1 107 ? 25.641 22.219 2.963 1 98.62 107 LEU B C 1
ATOM 4055 O O . LEU B 1 107 ? 25.016 22.891 2.135 1 98.62 107 LEU B O 1
ATOM 4059 N N . THR B 1 108 ? 26.781 22.594 3.51 1 98.25 108 THR B N 1
ATOM 4060 C CA . THR B 1 108 ? 27.359 23.891 3.201 1 98.25 108 THR B CA 1
ATOM 4061 C C . THR B 1 108 ? 27.797 23.969 1.739 1 98.25 108 THR B C 1
ATOM 4063 O O . THR B 1 108 ? 27.75 25.031 1.126 1 98.25 108 THR B O 1
ATOM 4066 N N . ASN B 1 109 ? 28.125 22.844 1.149 1 98 109 ASN B N 1
ATOM 4067 C CA . ASN B 1 109 ? 28.625 22.797 -0.22 1 98 109 ASN B CA 1
ATOM 4068 C C . ASN B 1 109 ? 27.484 22.875 -1.236 1 98 109 ASN B C 1
ATOM 4070 O O . ASN B 1 109 ? 27.734 23.047 -2.434 1 98 109 ASN B O 1
ATOM 4074 N N . ILE B 1 110 ? 26.297 22.797 -0.772 1 98.31 110 ILE B N 1
ATOM 4075 C CA . ILE B 1 110 ? 25.156 22.969 -1.672 1 98.31 110 ILE B CA 1
ATOM 4076 C C . ILE B 1 110 ? 24.875 24.469 -1.856 1 98.31 110 ILE B C 1
ATOM 4078 O O . ILE B 1 110 ? 24.484 25.156 -0.911 1 98.31 110 ILE B O 1
ATOM 4082 N N . SER B 1 111 ? 25.016 24.938 -3.014 1 97.56 111 SER B N 1
ATOM 4083 C CA . SER B 1 111 ? 24.938 26.375 -3.238 1 97.56 111 SER B CA 1
ATOM 4084 C C . SER B 1 111 ? 23.5 26.844 -3.379 1 97.56 111 SER B C 1
ATOM 4086 O O . SER B 1 111 ? 23.125 27.891 -2.85 1 97.56 111 SER B O 1
ATOM 4088 N N . ASP B 1 112 ? 22.703 26.031 -4.043 1 98.38 112 ASP B N 1
ATOM 4089 C CA . ASP B 1 112 ? 21.328 26.422 -4.309 1 98.38 112 ASP B CA 1
ATOM 4090 C C . ASP B 1 112 ? 20.453 26.219 -3.072 1 98.38 112 ASP B C 1
ATOM 4092 O O . ASP B 1 112 ? 20.453 25.141 -2.471 1 98.38 112 ASP B O 1
ATOM 4096 N N . GLU B 1 113 ? 19.656 27.25 -2.648 1 98.62 113 GLU B N 1
ATOM 4097 C CA . GLU B 1 113 ? 18.859 27.203 -1.424 1 98.62 113 GLU B CA 1
ATOM 4098 C C . GLU B 1 113 ? 17.797 26.109 -1.494 1 98.62 113 GLU B C 1
ATOM 4100 O O . GLU B 1 113 ? 17.547 25.406 -0.512 1 98.62 113 GLU B O 1
ATOM 4105 N N . LYS B 1 114 ? 17.094 26.031 -2.602 1 98.62 114 LYS B N 1
ATOM 4106 C CA . LYS B 1 114 ? 16.062 25.016 -2.723 1 98.62 114 LYS B CA 1
ATOM 4107 C C . LYS B 1 114 ? 16.656 23.609 -2.66 1 98.62 114 LYS B C 1
ATOM 4109 O O . LYS B 1 114 ? 16.078 22.719 -2.023 1 98.62 114 LYS B O 1
ATOM 4114 N N . GLU B 1 115 ? 17.797 23.391 -3.334 1 98.62 115 GLU B N 1
ATOM 4115 C CA . GLU B 1 115 ? 18.484 22.109 -3.275 1 98.62 115 GLU B CA 1
ATOM 4116 C C . GLU B 1 115 ? 18.875 21.75 -1.844 1 98.62 115 GLU B C 1
ATOM 4118 O O . GLU B 1 115 ? 18.797 20.594 -1.437 1 98.62 115 GLU B O 1
ATOM 4123 N N . LEU B 1 116 ? 19.344 22.766 -1.132 1 98.81 116 LEU B N 1
ATOM 4124 C CA . LEU B 1 116 ? 19.719 22.562 0.264 1 98.81 116 LEU B CA 1
ATOM 4125 C C . LEU B 1 116 ? 18.5 22.109 1.084 1 98.81 116 LEU B C 1
ATOM 4127 O O . LEU B 1 116 ? 18.594 21.141 1.834 1 98.81 116 LEU B O 1
ATOM 4131 N N . ILE B 1 117 ? 17.375 22.797 0.932 1 98.88 117 ILE B N 1
ATOM 4132 C CA . ILE B 1 117 ? 16.141 22.484 1.659 1 98.88 117 ILE B CA 1
ATOM 4133 C C . ILE B 1 117 ? 15.703 21.062 1.322 1 98.88 117 ILE B C 1
ATOM 4135 O O . ILE B 1 117 ? 15.43 20.25 2.219 1 98.88 117 ILE B O 1
ATOM 4139 N N . LEU B 1 118 ? 15.695 20.75 0.063 1 98.81 118 LEU B N 1
ATOM 4140 C CA . LEU B 1 118 ? 15.258 19.422 -0.377 1 98.81 118 LEU B CA 1
ATOM 4141 C C . LEU B 1 118 ? 16.172 18.344 0.169 1 98.81 118 LEU B C 1
ATOM 4143 O O . LEU B 1 118 ? 15.711 17.25 0.529 1 98.81 118 LEU B O 1
ATOM 4147 N N . LYS B 1 119 ? 17.453 18.594 0.222 1 98.69 119 LYS B N 1
ATOM 4148 C CA . LYS B 1 119 ? 18.391 17.625 0.782 1 98.69 119 LYS B CA 1
ATOM 4149 C C . LYS B 1 119 ? 18.109 17.375 2.262 1 98.69 119 LYS B C 1
ATOM 4151 O O . LYS B 1 119 ? 18.125 16.234 2.721 1 98.69 119 LYS B O 1
ATOM 4156 N N . THR B 1 120 ? 17.844 18.422 2.979 1 98.5 120 THR B N 1
ATOM 4157 C CA . THR B 1 120 ? 17.547 18.266 4.398 1 98.5 120 THR B CA 1
ATOM 4158 C C . THR B 1 120 ? 16.266 17.469 4.594 1 98.5 120 THR B C 1
ATOM 4160 O O . THR B 1 120 ? 16.109 16.75 5.582 1 98.5 120 THR B O 1
ATOM 4163 N N . MET B 1 121 ? 15.297 17.609 3.688 1 98.38 121 MET B N 1
ATOM 4164 C CA . MET B 1 121 ? 14.023 16.891 3.762 1 98.38 121 MET B CA 1
ATOM 4165 C C . MET B 1 121 ? 14.203 15.43 3.393 1 98.38 121 MET B C 1
ATOM 4167 O O . MET B 1 121 ? 13.578 14.555 3.986 1 98.38 121 MET B O 1
ATOM 4171 N N . SER B 1 122 ? 15.133 15.125 2.502 1 97.75 122 SER B N 1
ATOM 4172 C CA . SER B 1 122 ? 15.312 13.781 1.947 1 97.75 122 SER B CA 1
ATOM 4173 C C . SER B 1 122 ? 16.078 12.891 2.908 1 97.75 122 SER B C 1
ATOM 4175 O O . SER B 1 122 ? 16.078 11.664 2.768 1 97.75 122 SER B O 1
ATOM 4177 N N . GLY B 1 123 ? 16.703 13.5 3.918 1 96.25 123 GLY B N 1
ATOM 4178 C CA . GLY B 1 123 ? 17.656 12.742 4.711 1 96.25 123 GLY B CA 1
ATOM 4179 C C . GLY B 1 123 ? 18.984 12.555 4.02 1 96.25 123 GLY B C 1
ATOM 4180 O O . GLY B 1 123 ? 19.188 13.039 2.9 1 96.25 123 GLY B O 1
ATOM 4181 N N . VAL B 1 124 ? 19.922 11.969 4.77 1 97.06 124 VAL B N 1
ATOM 4182 C CA . VAL B 1 124 ? 21.281 11.758 4.246 1 97.06 124 VAL B CA 1
ATOM 4183 C C . VAL B 1 124 ? 21.688 10.305 4.473 1 97.06 124 VAL B C 1
ATOM 4185 O O . VAL B 1 124 ? 21.672 9.82 5.605 1 97.06 124 VAL B O 1
ATOM 4188 N N . ARG B 1 125 ? 22.016 9.672 3.41 1 94.62 125 ARG B N 1
ATOM 4189 C CA . ARG B 1 125 ? 22.578 8.336 3.516 1 94.62 125 ARG B CA 1
ATOM 4190 C C . ARG B 1 125 ? 24.016 8.383 4.039 1 94.62 125 ARG B C 1
ATOM 4192 O O . ARG B 1 125 ? 24.75 9.328 3.758 1 94.62 125 ARG B O 1
ATOM 4199 N N . LEU B 1 126 ? 24.453 7.344 4.715 1 94.81 126 LEU B N 1
ATOM 4200 C CA . LEU B 1 126 ? 25.812 7.305 5.262 1 94.81 126 LEU B CA 1
ATOM 4201 C C . LEU B 1 126 ? 26.844 7.348 4.145 1 94.81 126 LEU B C 1
ATOM 4203 O O . LEU B 1 126 ? 27.891 8 4.281 1 94.81 126 LEU B O 1
ATOM 4207 N N . ASP B 1 127 ? 26.516 6.727 3.076 1 91.88 127 ASP B N 1
ATOM 4208 C CA . ASP B 1 127 ? 27.484 6.656 1.985 1 91.88 127 ASP B CA 1
ATOM 4209 C C . ASP B 1 127 ? 27.656 8.016 1.321 1 91.88 127 ASP B C 1
ATOM 4211 O O . ASP B 1 127 ? 28.703 8.289 0.715 1 91.88 127 ASP B O 1
ATOM 4215 N N . GLU B 1 128 ? 26.719 8.859 1.398 1 94.38 128 GLU B N 1
ATOM 4216 C CA . GLU B 1 128 ? 26.828 10.203 0.847 1 94.38 128 GLU B CA 1
ATOM 4217 C C . GLU B 1 128 ? 27.922 11.008 1.549 1 94.38 128 GLU B C 1
ATOM 4219 O O . GLU B 1 128 ? 28.469 11.961 0.984 1 94.38 128 GLU B O 1
ATOM 4224 N N . ILE B 1 129 ? 28.219 10.617 2.781 1 95.75 129 ILE B N 1
ATOM 4225 C CA . ILE B 1 129 ? 29.219 11.359 3.527 1 95.75 129 ILE B CA 1
ATOM 4226 C C . ILE B 1 129 ? 30.453 10.477 3.76 1 95.75 129 ILE B C 1
ATOM 4228 O O . ILE B 1 129 ? 31.203 10.695 4.703 1 95.75 129 ILE B O 1
ATOM 4232 N N . GLY B 1 130 ? 30.531 9.383 3.033 1 92 130 GLY B N 1
ATOM 4233 C CA . GLY B 1 130 ? 31.734 8.562 2.98 1 92 130 GLY B CA 1
ATOM 4234 C C . GLY B 1 130 ? 31.875 7.629 4.172 1 92 130 GLY B C 1
ATOM 4235 O O . GLY B 1 130 ? 32.969 7.188 4.496 1 92 130 GLY B O 1
ATOM 4236 N N . ILE B 1 131 ? 30.844 7.465 4.883 1 90.69 131 ILE B N 1
ATOM 4237 C CA . ILE B 1 131 ? 30.906 6.582 6.039 1 90.69 131 ILE B CA 1
ATOM 4238 C C . ILE B 1 131 ? 30.391 5.195 5.656 1 90.69 131 ILE B C 1
ATOM 4240 O O . ILE B 1 131 ? 29.297 5.066 5.082 1 90.69 131 ILE B O 1
ATOM 4244 N N . ASN B 1 132 ? 31.156 4.23 5.871 1 84.19 132 ASN B N 1
ATOM 4245 C CA . ASN B 1 132 ? 30.75 2.836 5.77 1 84.19 132 ASN B CA 1
ATOM 4246 C C . ASN B 1 132 ? 30.5 2.229 7.148 1 84.19 132 ASN B C 1
ATOM 4248 O O . ASN B 1 132 ? 31.438 1.913 7.875 1 84.19 132 ASN B O 1
ATOM 4252 N N . ASP B 1 133 ? 29.281 2.111 7.469 1 81.81 133 ASP B N 1
ATOM 4253 C CA . ASP B 1 133 ? 28.906 1.651 8.797 1 81.81 133 ASP B CA 1
ATOM 4254 C C . ASP B 1 133 ? 28.828 0.128 8.859 1 81.81 133 ASP B C 1
ATOM 4256 O O . ASP B 1 133 ? 28.094 -0.493 8.086 1 81.81 133 ASP B O 1
ATOM 4260 N N . GLU B 1 134 ? 29.547 -0.461 9.703 1 80.81 134 GLU B N 1
ATOM 4261 C CA . GLU B 1 134 ? 29.609 -1.913 9.844 1 80.81 134 GLU B CA 1
ATOM 4262 C C . GLU B 1 134 ? 28.422 -2.441 10.641 1 80.81 134 GLU B C 1
ATOM 4264 O O . GLU B 1 134 ? 28.125 -3.639 10.602 1 80.81 134 GLU B O 1
ATOM 4269 N N . SER B 1 135 ? 27.844 -1.553 11.383 1 78.06 135 SER B N 1
ATOM 4270 C CA . SER B 1 135 ? 26.75 -1.975 12.242 1 78.06 135 SER B CA 1
ATOM 4271 C C . SER B 1 135 ? 25.453 -2.121 11.453 1 78.06 135 SER B C 1
ATOM 4273 O O . SER B 1 135 ? 24.453 -2.646 11.961 1 78.06 135 SER B O 1
ATOM 4275 N N . GLY B 1 136 ? 25.375 -1.701 10.219 1 81.69 136 GLY B N 1
ATOM 4276 C CA . GLY B 1 136 ? 24.172 -1.868 9.406 1 81.69 136 GLY B CA 1
ATOM 4277 C C . GLY B 1 136 ? 23.359 -0.594 9.266 1 81.69 136 GLY B C 1
ATOM 4278 O O . GLY B 1 136 ? 22.344 -0.576 8.586 1 81.69 136 GLY B O 1
ATOM 4279 N N . ARG B 1 137 ? 23.906 0.445 9.953 1 88.25 137 ARG B N 1
ATOM 4280 C CA . ARG B 1 137 ? 23.25 1.734 9.781 1 88.25 137 ARG B CA 1
ATOM 4281 C C . ARG B 1 137 ? 23.375 2.219 8.336 1 88.25 137 ARG B C 1
ATOM 4283 O O . ARG B 1 137 ? 24.438 2.092 7.723 1 88.25 137 ARG B O 1
ATOM 4290 N N . LEU B 1 138 ? 22.266 2.781 7.832 1 90.81 138 LEU B N 1
ATOM 4291 C CA . LEU B 1 138 ? 22.281 3.174 6.426 1 90.81 138 LEU B CA 1
ATOM 4292 C C . LEU B 1 138 ? 22.109 4.684 6.281 1 90.81 138 LEU B C 1
ATOM 4294 O O . LEU B 1 138 ? 22.578 5.27 5.305 1 90.81 138 LEU B O 1
ATOM 4298 N N . LEU B 1 139 ? 21.531 5.316 7.344 1 93.25 139 LEU B N 1
ATOM 4299 C CA . LEU B 1 139 ? 21.203 6.734 7.242 1 93.25 139 LEU B CA 1
ATOM 4300 C C . LEU B 1 139 ? 21.938 7.543 8.297 1 93.25 139 LEU B C 1
ATOM 4302 O O . LEU B 1 139 ? 22.016 7.133 9.461 1 93.25 139 LEU B O 1
ATOM 4306 N N . ALA B 1 140 ? 22.562 8.609 7.812 1 95.31 140 ALA B N 1
ATOM 4307 C CA . ALA B 1 140 ? 23.125 9.578 8.75 1 95.31 140 ALA B CA 1
ATOM 4308 C C . ALA B 1 140 ? 22.031 10.453 9.344 1 95.31 140 ALA B C 1
ATOM 4310 O O . ALA B 1 140 ? 22.062 10.805 10.523 1 95.31 140 ALA B O 1
ATOM 4311 N N . VAL B 1 141 ? 21.141 10.867 8.547 1 95.94 141 VAL B N 1
ATOM 4312 C CA . VAL B 1 141 ? 19.984 11.648 8.953 1 95.94 141 VAL B CA 1
ATOM 4313 C C . VAL B 1 141 ? 18.719 11.047 8.344 1 95.94 141 VAL B C 1
ATOM 4315 O O . VAL B 1 141 ? 18.672 10.797 7.137 1 95.94 141 VAL B O 1
ATOM 4318 N N . ASN B 1 142 ? 17.719 10.805 9.164 1 95.06 142 ASN B N 1
ATOM 4319 C CA . ASN B 1 142 ? 16.453 10.234 8.688 1 95.06 142 ASN B CA 1
ATOM 4320 C C . ASN B 1 142 ? 15.719 11.195 7.762 1 95.06 142 ASN B C 1
ATOM 4322 O O . ASN B 1 142 ? 15.742 12.406 7.977 1 95.06 142 ASN B O 1
ATOM 4326 N N . PRO B 1 143 ? 15.094 10.648 6.727 1 96.31 143 PRO B N 1
ATOM 4327 C CA . PRO B 1 143 ? 14.242 11.492 5.883 1 96.31 143 PRO B CA 1
ATOM 4328 C C . PRO B 1 143 ? 12.953 11.922 6.582 1 96.31 143 PRO B C 1
ATOM 4330 O O . PRO B 1 143 ? 12.656 11.445 7.68 1 96.31 143 PRO B O 1
ATOM 4333 N N . MET B 1 144 ? 12.266 12.836 6.039 1 96.38 144 MET B N 1
ATOM 4334 C CA . MET B 1 144 ? 10.969 13.289 6.527 1 96.38 144 MET B CA 1
ATOM 4335 C C . MET B 1 144 ? 9.875 13.016 5.5 1 96.38 144 MET B C 1
ATOM 4337 O O . MET B 1 144 ? 9.359 13.945 4.875 1 96.38 144 MET B O 1
ATOM 4341 N N . PRO B 1 145 ? 9.531 11.734 5.352 1 96.12 145 PRO B N 1
ATOM 4342 C CA . PRO B 1 145 ? 8.609 11.352 4.281 1 96.12 145 PRO B CA 1
ATOM 4343 C C . PRO B 1 145 ? 7.195 11.867 4.504 1 96.12 145 PRO B C 1
ATOM 4345 O O . PRO B 1 145 ? 6.395 11.914 3.564 1 96.12 145 PRO B O 1
ATOM 4348 N N . ASN B 1 146 ? 6.855 12.328 5.672 1 96.31 146 ASN B N 1
ATOM 4349 C CA . ASN B 1 146 ? 5.5 12.766 5.996 1 96.31 146 ASN B CA 1
ATOM 4350 C C . ASN B 1 146 ? 5.262 14.211 5.586 1 96.31 146 ASN B C 1
ATOM 4352 O O . ASN B 1 146 ? 4.145 14.719 5.703 1 96.31 146 ASN B O 1
ATOM 4356 N N . LEU B 1 147 ? 6.238 14.828 5.027 1 97.31 147 LEU B N 1
ATOM 4357 C CA . LEU B 1 147 ? 6.184 16.266 4.766 1 97.31 147 LEU B CA 1
ATOM 4358 C C . LEU B 1 147 ? 5.082 16.594 3.764 1 97.31 147 LEU B C 1
ATOM 4360 O O . LEU B 1 147 ? 4.539 17.703 3.773 1 97.31 147 LEU B O 1
ATOM 4364 N N . TYR B 1 148 ? 4.754 15.625 2.887 1 97.69 148 TYR B N 1
ATOM 4365 C CA . TYR B 1 148 ? 3.715 15.969 1.923 1 97.69 148 TYR B CA 1
ATOM 4366 C C . TYR B 1 148 ? 2.348 16.016 2.592 1 97.69 148 TYR B C 1
ATOM 4368 O O . TYR B 1 148 ? 1.37 16.469 1.987 1 97.69 148 TYR B O 1
ATOM 4376 N N . PHE B 1 149 ? 2.281 15.633 3.799 1 96.75 149 PHE B N 1
ATOM 4377 C CA . PHE B 1 149 ? 1.148 15.969 4.652 1 96.75 149 PHE B CA 1
ATOM 4378 C C . PHE B 1 149 ? 1.399 17.281 5.398 1 96.75 149 PHE B C 1
ATOM 4380 O O . PHE B 1 149 ? 1.599 17.281 6.613 1 96.75 149 PHE B O 1
ATOM 4387 N N . THR B 1 150 ? 1.242 18.297 4.762 1 97.88 150 THR B N 1
ATOM 4388 C CA . THR B 1 150 ? 1.673 19.625 5.168 1 97.88 150 THR B CA 1
ATOM 4389 C C . THR B 1 150 ? 0.739 20.203 6.23 1 97.88 150 THR B C 1
ATOM 4391 O O . THR B 1 150 ? 1.059 21.203 6.871 1 97.88 150 THR B O 1
ATOM 4394 N N . ARG B 1 151 ? -0.326 19.516 6.5 1 97.81 151 ARG B N 1
ATOM 4395 C CA . ARG B 1 151 ? -1.358 20 7.41 1 97.81 151 ARG B CA 1
ATOM 4396 C C . ARG B 1 151 ? -0.858 20 8.852 1 97.81 151 ARG B C 1
ATOM 4398 O O . ARG B 1 151 ? -1.242 20.859 9.648 1 97.81 151 ARG B O 1
ATOM 4405 N N . ASP B 1 152 ? 0.035 19.188 9.195 1 97.12 152 ASP B N 1
ATOM 4406 C CA . ASP B 1 152 ? 0.217 18.797 10.594 1 97.12 152 ASP B CA 1
ATOM 4407 C C . ASP B 1 152 ? 1.245 19.703 11.281 1 97.12 152 ASP B C 1
ATOM 4409 O O . ASP B 1 152 ? 1.061 20.094 12.438 1 97.12 152 ASP B O 1
ATOM 4413 N N . PRO B 1 153 ? 2.311 20.078 10.594 1 97.94 153 PRO B N 1
ATOM 4414 C CA . PRO B 1 153 ? 3.404 20.719 11.32 1 97.94 153 PRO B CA 1
ATOM 4415 C C . PRO B 1 153 ? 3.055 22.141 11.773 1 97.94 153 PRO B C 1
ATOM 4417 O O . PRO B 1 153 ? 3.676 22.656 12.703 1 97.94 153 PRO B O 1
ATOM 4420 N N . PHE B 1 154 ? 2.158 22.75 11.133 1 98 154 PHE B N 1
ATOM 4421 C CA . PHE B 1 154 ? 1.699 24.078 11.516 1 98 154 PHE B CA 1
ATOM 4422 C C . PHE B 1 154 ? 0.268 24.312 11.047 1 98 154 PHE B C 1
ATOM 4424 O O . PHE B 1 154 ? -0.223 23.609 10.164 1 98 154 PHE B O 1
ATOM 4431 N N . SER B 1 155 ? -0.385 25.297 11.672 1 97.44 155 SER B N 1
ATOM 4432 C CA . SER B 1 155 ? -1.789 25.562 11.375 1 97.44 155 SER B CA 1
ATOM 4433 C C . SER B 1 155 ? -2.086 27.062 11.414 1 97.44 155 SER B C 1
ATOM 4435 O O . SER B 1 155 ? -1.722 27.75 12.367 1 97.44 155 SER B O 1
ATOM 4437 N N . PHE B 1 156 ? -2.701 27.5 10.359 1 97.38 156 PHE B N 1
ATOM 4438 C CA . PHE B 1 156 ? -3.234 28.859 10.375 1 97.38 156 PHE B CA 1
ATOM 4439 C C . PHE B 1 156 ? -4.641 28.875 10.961 1 97.38 156 PHE B C 1
ATOM 4441 O O . PHE B 1 156 ? -5.492 28.078 10.578 1 97.38 156 PHE B O 1
ATOM 4448 N N . VAL B 1 157 ? -4.906 29.734 11.914 1 97.56 157 VAL B N 1
ATOM 4449 C CA . VAL B 1 157 ? -6.191 29.922 12.578 1 97.56 157 VAL B CA 1
ATOM 4450 C C . VAL B 1 157 ? -6.516 31.406 12.688 1 97.56 157 VAL B C 1
ATOM 4452 O O . VAL B 1 157 ? -5.863 32.125 13.438 1 97.56 157 VAL B O 1
ATOM 4455 N N . GLY B 1 158 ? -7.582 31.812 12 1 96.5 158 GLY B N 1
ATOM 4456 C CA . GLY B 1 158 ? -7.785 33.25 11.891 1 96.5 158 GLY B CA 1
ATOM 4457 C C . GLY B 1 158 ? -6.609 33.969 11.273 1 96.5 158 GLY B C 1
ATOM 4458 O O . GLY B 1 158 ? -6.199 33.656 10.156 1 96.5 158 GLY B O 1
ATOM 4459 N N . ASN B 1 159 ? -6.082 34.906 11.977 1 95.69 159 ASN B N 1
ATOM 4460 C CA . ASN B 1 159 ? -4.902 35.625 11.508 1 95.69 159 ASN B CA 1
ATOM 4461 C C . ASN B 1 159 ? -3.648 35.219 12.266 1 95.69 159 ASN B C 1
ATOM 4463 O O . ASN B 1 159 ? -2.643 35.906 12.258 1 95.69 159 ASN B O 1
ATOM 4467 N N . CYS B 1 160 ? -3.699 34.062 12.914 1 96.69 160 CYS B N 1
ATOM 4468 C CA . CYS B 1 160 ? -2.604 33.562 13.734 1 96.69 160 CYS B CA 1
ATOM 4469 C C . CYS B 1 160 ? -2.025 32.281 13.141 1 96.69 160 CYS B C 1
ATOM 4471 O O . CYS B 1 160 ? -2.561 31.734 12.172 1 96.69 160 CYS B O 1
ATOM 4473 N N . VAL B 1 161 ? -0.868 31.906 13.688 1 97 161 VAL B N 1
ATOM 4474 C CA . VAL B 1 161 ? -0.264 30.641 13.281 1 97 161 VAL B CA 1
ATOM 4475 C C . VAL B 1 161 ? 0.128 29.828 14.516 1 97 161 VAL B C 1
ATOM 4477 O O . VAL B 1 161 ? 0.534 30.391 15.531 1 97 161 VAL B O 1
ATOM 4480 N N . SER B 1 162 ? -0.196 28.609 14.492 1 97.69 162 SER B N 1
ATOM 4481 C CA . SER B 1 162 ? 0.333 27.641 15.445 1 97.69 162 SER B CA 1
ATOM 4482 C C . SER B 1 162 ? 1.486 26.844 14.836 1 97.69 162 SER B C 1
ATOM 4484 O O . SER B 1 162 ? 1.288 26.078 13.906 1 97.69 162 SER B O 1
ATOM 4486 N N . ILE B 1 163 ? 2.701 27.062 15.258 1 98 163 ILE B N 1
ATOM 4487 C CA . ILE B 1 163 ? 3.779 26.125 14.945 1 98 163 ILE B CA 1
ATOM 4488 C C . ILE B 1 163 ? 3.764 24.969 15.938 1 98 163 ILE B C 1
ATOM 4490 O O . ILE B 1 163 ? 4.102 25.141 17.109 1 98 163 ILE B O 1
ATOM 4494 N N . ASN B 1 164 ? 3.396 23.844 15.484 1 98.25 164 ASN B N 1
ATOM 4495 C CA . ASN B 1 164 ? 2.98 22.75 16.359 1 98.25 164 ASN B CA 1
ATOM 4496 C C . ASN B 1 164 ? 4.18 21.984 16.891 1 98.25 164 ASN B C 1
ATOM 4498 O O . ASN B 1 164 ? 5.273 22.047 16.328 1 98.25 164 ASN B O 1
ATOM 4502 N N . ARG B 1 165 ? 3.992 21.438 18.031 1 97.81 165 ARG B N 1
ATOM 4503 C CA . ARG B 1 165 ? 4.871 20.406 18.562 1 97.81 165 ARG B CA 1
ATOM 4504 C C . ARG B 1 165 ? 4.344 19.016 18.219 1 97.81 165 ARG B C 1
ATOM 4506 O O . ARG B 1 165 ? 3.297 18.594 18.719 1 97.81 165 ARG B O 1
ATOM 4513 N N . MET B 1 166 ? 5.125 18.391 17.375 1 96.94 166 MET B N 1
ATOM 4514 C CA . MET B 1 166 ? 4.637 17.109 16.891 1 96.94 166 MET B CA 1
ATOM 4515 C C . MET B 1 166 ? 4.812 16.016 17.938 1 96.94 166 MET B C 1
ATOM 4517 O O . MET B 1 166 ? 5.734 16.078 18.75 1 96.94 166 MET B O 1
ATOM 4521 N N . TRP B 1 167 ? 3.922 15.062 17.875 1 93.88 167 TRP B N 1
ATOM 4522 C CA . TRP B 1 167 ? 3.932 13.945 18.812 1 93.88 167 TRP B CA 1
ATOM 4523 C C . TRP B 1 167 ? 5.191 13.109 18.641 1 93.88 167 TRP B C 1
ATOM 4525 O O . TRP B 1 167 ? 5.809 12.695 19.625 1 93.88 167 TRP B O 1
ATOM 4535 N N . SER B 1 168 ? 5.57 12.836 17.422 1 91.25 168 SER B N 1
ATOM 4536 C CA . SER B 1 168 ? 6.734 12.008 17.141 1 91.25 168 SER B CA 1
ATOM 4537 C C . SER B 1 168 ? 7.988 12.852 16.953 1 91.25 168 SER B C 1
ATOM 4539 O O . SER B 1 168 ? 7.914 13.969 16.422 1 91.25 168 SER B O 1
ATOM 4541 N N . GLU B 1 169 ? 9.07 12.242 17.312 1 85.25 169 GLU B N 1
ATOM 4542 C CA . GLU B 1 169 ? 10.359 12.906 17.141 1 85.25 169 GLU B CA 1
ATOM 4543 C C . GLU B 1 169 ? 10.648 13.172 15.672 1 85.25 169 GLU B C 1
ATOM 4545 O O . GLU B 1 169 ? 11.117 14.25 15.305 1 85.25 169 GLU B O 1
ATOM 4550 N N . THR B 1 170 ? 10.336 12.227 14.914 1 84.12 170 THR B N 1
ATOM 4551 C CA . THR B 1 170 ? 10.625 12.32 13.492 1 84.12 170 THR B CA 1
ATOM 4552 C C . THR B 1 170 ? 9.898 13.516 12.875 1 84.12 170 THR B C 1
ATOM 4554 O O . THR B 1 170 ? 10.5 14.312 12.148 1 84.12 170 THR B O 1
ATOM 4557 N N . ARG B 1 171 ? 8.695 13.648 13.195 1 93.06 171 ARG B N 1
ATOM 4558 C CA . ARG B 1 171 ? 7.91 14.688 12.539 1 93.06 171 ARG B CA 1
ATOM 4559 C C . ARG B 1 171 ? 8.164 16.047 13.172 1 93.06 171 ARG B C 1
ATOM 4561 O O . ARG B 1 171 ? 7.852 17.078 12.578 1 93.06 171 ARG B O 1
ATOM 4568 N N . ASN B 1 172 ? 8.672 16.031 14.367 1 94.62 172 ASN B N 1
ATOM 4569 C CA . ASN B 1 172 ? 8.945 17.312 15 1 94.62 172 ASN B CA 1
ATOM 4570 C C . ASN B 1 172 ? 9.977 18.109 14.227 1 94.62 172 ASN B C 1
ATOM 4572 O O . ASN B 1 172 ? 9.938 19.344 14.219 1 94.62 172 ASN B O 1
ATOM 4576 N N . ARG B 1 173 ? 10.859 17.469 13.547 1 95.94 173 ARG B N 1
ATOM 4577 C CA . ARG B 1 173 ? 11.875 18.141 12.742 1 95.94 173 ARG B CA 1
ATOM 4578 C C . ARG B 1 173 ? 11.25 18.906 11.586 1 95.94 173 ARG B C 1
ATOM 4580 O O . ARG B 1 173 ? 11.828 19.875 11.078 1 95.94 173 ARG B O 1
ATOM 4587 N N . GLU B 1 174 ? 10.078 18.5 11.18 1 97.75 174 GLU B N 1
ATOM 4588 C CA . GLU B 1 174 ? 9.391 19.156 10.078 1 97.75 174 GLU B CA 1
ATOM 4589 C C . GLU B 1 174 ? 9.047 20.594 10.422 1 97.75 174 GLU B C 1
ATOM 4591 O O . GLU B 1 174 ? 8.938 21.438 9.531 1 97.75 174 GLU B O 1
ATOM 4596 N N . THR B 1 175 ? 8.906 20.875 11.703 1 98.31 175 THR B N 1
ATOM 4597 C CA . THR B 1 175 ? 8.438 22.188 12.133 1 98.31 175 THR B CA 1
ATOM 4598 C C . THR B 1 175 ? 9.547 23.234 12.031 1 98.31 175 THR B C 1
ATOM 4600 O O . THR B 1 175 ? 9.297 24.438 12.102 1 98.31 175 THR B O 1
ATOM 4603 N N . LEU B 1 176 ? 10.766 22.766 11.812 1 98 176 LEU B N 1
ATOM 4604 C CA . LEU B 1 176 ? 11.898 23.672 11.602 1 98 176 LEU B CA 1
ATOM 4605 C C . LEU B 1 176 ? 11.656 24.562 10.391 1 98 176 LEU B C 1
ATOM 4607 O O . LEU B 1 176 ? 11.977 25.75 10.422 1 98 176 LEU B O 1
ATOM 4611 N N . TYR B 1 177 ? 11.109 23.984 9.336 1 98.38 177 TYR B N 1
ATOM 4612 C CA . TYR B 1 177 ? 10.859 24.766 8.133 1 98.38 177 TYR B CA 1
ATOM 4613 C C . TYR B 1 177 ? 9.836 25.859 8.391 1 98.38 177 TYR B C 1
ATOM 4615 O O . TYR B 1 177 ? 9.984 26.984 7.906 1 98.38 177 TYR B O 1
ATOM 4623 N N . ALA B 1 178 ? 8.836 25.516 9.156 1 97.19 178 ALA B N 1
ATOM 4624 C CA . ALA B 1 178 ? 7.84 26.516 9.539 1 97.19 178 ALA B CA 1
ATOM 4625 C C . ALA B 1 178 ? 8.477 27.641 10.344 1 97.19 178 ALA B C 1
ATOM 4627 O O . ALA B 1 178 ? 8.18 28.812 10.125 1 97.19 178 ALA B O 1
ATOM 4628 N N . LYS B 1 179 ? 9.328 27.25 11.273 1 97.25 179 LYS B N 1
ATOM 4629 C CA . LYS B 1 179 ? 10.039 28.25 12.07 1 97.25 179 LYS B CA 1
ATOM 4630 C C . LYS B 1 179 ? 10.734 29.266 11.172 1 97.25 179 LYS B C 1
ATOM 4632 O O . LYS B 1 179 ? 10.594 30.469 11.367 1 97.25 179 LYS B O 1
ATOM 4637 N N . TYR B 1 180 ? 11.406 28.844 10.219 1 97.94 180 TYR B N 1
ATOM 4638 C CA . TYR B 1 180 ? 12.188 29.734 9.367 1 97.94 180 TYR B CA 1
ATOM 4639 C C . TYR B 1 180 ? 11.281 30.516 8.422 1 97.94 180 TYR B C 1
ATOM 4641 O O . TYR B 1 180 ? 11.531 31.688 8.141 1 97.94 180 TYR B O 1
ATOM 4649 N N . ILE B 1 181 ? 10.25 29.891 7.91 1 97.25 181 ILE B N 1
ATOM 4650 C CA . ILE B 1 181 ? 9.312 30.578 7.027 1 97.25 181 ILE B CA 1
ATOM 4651 C C . ILE B 1 181 ? 8.633 31.719 7.777 1 97.25 181 ILE B C 1
ATOM 4653 O O . ILE B 1 181 ? 8.602 32.844 7.293 1 97.25 181 ILE B O 1
ATOM 4657 N N . PHE B 1 182 ? 8.195 31.453 9.016 1 95.94 182 PHE B N 1
ATOM 4658 C CA . PHE B 1 182 ? 7.387 32.438 9.734 1 95.94 182 PHE B CA 1
ATOM 4659 C C . PHE B 1 182 ? 8.273 33.438 10.461 1 95.94 182 PHE B C 1
ATOM 4661 O O . PHE B 1 182 ? 7.777 34.375 11.094 1 95.94 182 PHE B O 1
ATOM 4668 N N . THR B 1 183 ? 9.539 33.281 10.383 1 95.81 183 THR B N 1
ATOM 4669 C CA . THR B 1 183 ? 10.477 34.219 10.977 1 95.81 183 THR B CA 1
ATOM 4670 C C . THR B 1 183 ? 11.125 35.094 9.891 1 95.81 183 THR B C 1
ATOM 4672 O O . THR B 1 183 ? 11.32 36.281 10.078 1 95.81 183 THR B O 1
ATOM 4675 N N . TYR B 1 184 ? 11.406 34.469 8.711 1 96.44 184 TYR B N 1
ATOM 4676 C CA . TYR B 1 184 ? 12.328 35.156 7.82 1 96.44 184 TYR B CA 1
ATOM 4677 C C . TYR B 1 184 ? 11.695 35.375 6.449 1 96.44 184 TYR B C 1
ATOM 4679 O O . TYR B 1 184 ? 12.203 36.156 5.648 1 96.44 184 TYR B O 1
ATOM 4687 N N . ASN B 1 185 ? 10.648 34.656 6.109 1 95.44 185 ASN B N 1
ATOM 4688 C CA . ASN B 1 185 ? 10.023 34.844 4.801 1 95.44 185 ASN B CA 1
ATOM 4689 C C . ASN B 1 185 ? 9.258 36.156 4.727 1 95.44 185 ASN B C 1
ATOM 4691 O O . ASN B 1 185 ? 8.461 36.469 5.609 1 95.44 185 ASN B O 1
ATOM 4695 N N . SER B 1 186 ? 9.438 36.906 3.709 1 91.81 186 SER B N 1
ATOM 4696 C CA . SER B 1 186 ? 8.867 38.25 3.594 1 91.81 186 SER B CA 1
ATOM 4697 C C . SER B 1 186 ? 7.352 38.188 3.492 1 91.81 186 SER B C 1
ATOM 4699 O O . SER B 1 186 ? 6.668 39.125 3.889 1 91.81 186 SER B O 1
ATOM 4701 N N . ARG B 1 187 ? 6.805 37.125 3.004 1 91.06 187 ARG B N 1
ATOM 4702 C CA . ARG B 1 187 ? 5.363 37 2.832 1 91.06 187 ARG B CA 1
ATOM 4703 C C . ARG B 1 187 ? 4.684 36.625 4.148 1 91.06 187 ARG B C 1
ATOM 4705 O O . ARG B 1 187 ? 3.498 36.906 4.34 1 91.06 187 ARG B O 1
ATOM 4712 N N . PHE B 1 188 ? 5.379 35.969 5.008 1 90.5 188 PHE B N 1
ATOM 4713 C CA . PHE B 1 188 ? 4.758 35.344 6.168 1 90.5 188 PHE B CA 1
ATOM 4714 C C . PHE B 1 188 ? 5.359 35.875 7.461 1 90.5 188 PHE B C 1
ATOM 4716 O O . PHE B 1 188 ? 5.117 35.344 8.539 1 90.5 188 PHE B O 1
ATOM 4723 N N . ASN B 1 189 ? 6.039 36.938 7.238 1 80.62 189 ASN B N 1
ATOM 4724 C CA . ASN B 1 189 ? 6.707 37.438 8.438 1 80.62 189 ASN B CA 1
ATOM 4725 C C . ASN B 1 189 ? 5.762 38.281 9.305 1 80.62 189 ASN B C 1
ATOM 4727 O O . ASN B 1 189 ? 4.738 38.75 8.82 1 80.62 189 ASN B O 1
ATOM 4731 N N . ASP B 1 190 ? 5.734 38.156 10.688 1 84.38 190 ASP B N 1
ATOM 4732 C CA . ASP B 1 190 ? 5.008 39 11.648 1 84.38 190 ASP B CA 1
ATOM 4733 C C . ASP B 1 190 ? 3.605 38.438 11.891 1 84.38 190 ASP B C 1
ATOM 4735 O O . ASP B 1 190 ? 2.635 39.188 11.938 1 84.38 190 ASP B O 1
ATOM 4739 N N . ILE B 1 191 ? 3.525 37.156 11.781 1 92.62 191 ILE B N 1
ATOM 4740 C CA . ILE B 1 191 ? 2.254 36.531 12.109 1 92.62 191 ILE B CA 1
ATOM 4741 C C . ILE B 1 191 ? 2.209 36.219 13.602 1 92.62 191 ILE B C 1
ATOM 4743 O O . ILE B 1 191 ? 3.203 35.75 14.18 1 92.62 191 ILE B O 1
ATOM 4747 N N . GLU B 1 192 ? 1.111 36.531 14.219 1 94.06 192 GLU B N 1
ATOM 4748 C CA . GLU B 1 192 ? 0.931 36.219 15.641 1 94.06 192 GLU B CA 1
ATOM 4749 C C . GLU B 1 192 ? 0.953 34.719 15.883 1 94.06 192 GLU B C 1
ATOM 4751 O O . GLU B 1 192 ? 0.233 33.969 15.219 1 94.06 192 GLU B O 1
ATOM 4756 N N . LYS B 1 193 ? 1.846 34.25 16.812 1 95.25 193 LYS B N 1
ATOM 4757 C CA . LYS B 1 193 ? 1.958 32.812 17.125 1 95.25 193 LYS B CA 1
ATOM 4758 C C . LYS B 1 193 ? 1.122 32.438 18.344 1 95.25 193 LYS B C 1
ATOM 4760 O O . LYS B 1 193 ? 1.196 33.125 19.375 1 95.25 193 LYS B O 1
ATOM 4765 N N . ILE B 1 194 ? 0.351 31.453 18.203 1 96.88 194 ILE B N 1
ATOM 4766 C CA . ILE B 1 194 ? -0.497 31.047 19.328 1 96.88 194 ILE B CA 1
ATOM 4767 C C . ILE B 1 194 ? 0.019 29.734 19.906 1 96.88 194 ILE B C 1
ATOM 4769 O O . ILE B 1 194 ? -0.417 29.312 20.984 1 96.88 194 ILE B O 1
ATOM 4773 N N . TYR B 1 195 ? 0.891 29.078 19.281 1 97.12 195 TYR B N 1
ATOM 4774 C CA . TYR B 1 195 ? 1.617 27.906 19.766 1 97.12 195 TYR B CA 1
ATOM 4775 C C . TYR B 1 195 ? 3.033 27.875 19.203 1 97.12 195 TYR B C 1
ATOM 4777 O O . TYR B 1 195 ? 3.293 28.422 18.125 1 97.12 195 TYR B O 1
ATOM 4785 N N . ASP B 1 196 ? 3.912 27.266 19.938 1 96.62 196 ASP B N 1
ATOM 4786 C CA . ASP B 1 196 ? 5.312 27.234 19.516 1 96.62 196 ASP B CA 1
ATOM 4787 C C . ASP B 1 196 ? 5.852 25.797 19.531 1 96.62 196 ASP B C 1
ATOM 4789 O O . ASP B 1 196 ? 5.504 25.016 20.422 1 96.62 196 ASP B O 1
ATOM 4793 N N . ARG B 1 197 ? 6.77 25.562 18.578 1 96 197 ARG B N 1
ATOM 4794 C CA . ARG B 1 197 ? 7.309 24.219 18.422 1 96 197 ARG B CA 1
ATOM 4795 C C . ARG B 1 197 ? 8.141 23.812 19.641 1 96 197 ARG B C 1
ATOM 4797 O O . ARG B 1 197 ? 8.438 22.641 19.828 1 96 197 ARG B O 1
ATOM 4804 N N . THR B 1 198 ? 8.5 24.703 20.531 1 95.5 198 THR B N 1
ATOM 4805 C CA . THR B 1 198 ? 9.344 24.438 21.703 1 95.5 198 THR B CA 1
ATOM 4806 C C . THR B 1 198 ? 8.484 24.047 22.906 1 95.5 198 THR B C 1
ATOM 4808 O O . THR B 1 198 ? 9.016 23.703 23.969 1 95.5 198 THR B O 1
ATOM 4811 N N . GLU B 1 199 ? 7.16 24.125 22.766 1 95.88 199 GLU B N 1
ATOM 4812 C CA . GLU B 1 199 ? 6.285 23.688 23.844 1 95.88 199 GLU B CA 1
ATOM 4813 C C . GLU B 1 199 ? 6.574 22.234 24.234 1 95.88 199 GLU B C 1
ATOM 4815 O O . GLU B 1 199 ? 7.207 21.5 23.469 1 95.88 199 GLU B O 1
ATOM 4820 N N . ASP B 1 200 ? 6.062 21.797 25.406 1 95 200 ASP B N 1
ATOM 4821 C CA . ASP B 1 200 ? 6.422 20.5 25.953 1 95 200 ASP B CA 1
ATOM 4822 C C . ASP B 1 200 ? 5.355 19.453 25.641 1 95 200 ASP B C 1
ATOM 4824 O O . ASP B 1 200 ? 5.559 18.25 25.875 1 95 200 ASP B O 1
ATOM 4828 N N . THR B 1 201 ? 4.215 19.938 25.172 1 96.81 201 THR B N 1
ATOM 4829 C CA . THR B 1 201 ? 3.141 19.016 24.844 1 96.81 201 THR B CA 1
ATOM 4830 C C . THR B 1 201 ? 2.764 19.125 23.375 1 96.81 201 THR B C 1
ATOM 4832 O O . THR B 1 201 ? 3.008 20.156 22.734 1 96.81 201 THR B O 1
ATOM 4835 N N . SER B 1 202 ? 2.232 18.062 22.828 1 97.38 202 SER B N 1
ATOM 4836 C CA . SER B 1 202 ? 2.086 17.969 21.375 1 97.38 202 SER B CA 1
ATOM 4837 C C . SER B 1 202 ? 0.698 18.406 20.938 1 97.38 202 SER B C 1
ATOM 4839 O O . SER B 1 202 ? -0.291 18.172 21.625 1 97.38 202 SER B O 1
ATOM 4841 N N . ILE B 1 203 ? 0.595 19.047 19.828 1 98 203 ILE B N 1
ATOM 4842 C CA . ILE B 1 203 ? -0.599 19.391 19.062 1 98 203 ILE B CA 1
ATOM 4843 C C . ILE B 1 203 ? -0.293 19.312 17.578 1 98 203 ILE B C 1
ATOM 4845 O O . ILE B 1 203 ? 0.786 19.719 17.125 1 98 203 ILE B O 1
ATOM 4849 N N . GLU B 1 204 ? -1.157 18.688 16.797 1 97.44 204 GLU B N 1
ATOM 4850 C CA . GLU B 1 204 ? -0.932 18.547 15.359 1 97.44 204 GLU B CA 1
ATOM 4851 C C . GLU B 1 204 ? -2.107 19.109 14.562 1 97.44 204 GLU B C 1
ATOM 4853 O O . GLU B 1 204 ? -3.244 19.109 15.031 1 97.44 204 GLU B O 1
ATOM 4858 N N . GLY B 1 205 ? -1.784 19.547 13.398 1 97.62 205 GLY B N 1
ATOM 4859 C CA . GLY B 1 205 ? -2.727 20.312 12.594 1 97.62 205 GLY B CA 1
ATOM 4860 C C . GLY B 1 205 ? -3.93 19.5 12.156 1 97.62 205 GLY B C 1
ATOM 4861 O O . GLY B 1 205 ? -5.016 20.047 11.961 1 97.62 205 GLY B O 1
ATOM 4862 N N . GLY B 1 206 ? -3.736 18.203 12.039 1 96.62 206 GLY B N 1
ATOM 4863 C CA . GLY B 1 206 ? -4.855 17.359 11.672 1 96.62 206 GLY B CA 1
ATOM 4864 C C . GLY B 1 206 ? -5.977 17.375 12.703 1 96.62 206 GLY B C 1
ATOM 4865 O O . GLY B 1 206 ? -7.105 16.969 12.398 1 96.62 206 GLY B O 1
ATOM 4866 N N . ASP B 1 207 ? -5.699 17.906 13.859 1 97.12 207 ASP B N 1
ATOM 4867 C CA . ASP B 1 207 ? -6.676 17.922 14.945 1 97.12 207 ASP B CA 1
ATOM 4868 C C . ASP B 1 207 ? -7.316 19.297 15.086 1 97.12 207 ASP B C 1
ATOM 4870 O O . ASP B 1 207 ? -8.188 19.5 15.93 1 97.12 207 ASP B O 1
ATOM 4874 N N . ILE B 1 208 ? -6.938 20.234 14.305 1 98.31 208 ILE B N 1
ATOM 4875 C CA . ILE B 1 208 ? -7.438 21.594 14.414 1 98.31 208 ILE B CA 1
ATOM 4876 C C . ILE B 1 208 ? -8.359 21.906 13.234 1 98.31 208 ILE B C 1
ATOM 4878 O O . ILE B 1 208 ? -7.91 21.953 12.086 1 98.31 208 ILE B O 1
ATOM 4882 N N . LEU B 1 209 ? -9.602 22.109 13.516 1 97.81 209 LEU B N 1
ATOM 4883 C CA . LEU B 1 209 ? -10.586 22.438 12.492 1 97.81 209 LEU B CA 1
ATOM 4884 C C . LEU B 1 209 ? -11.227 23.797 12.773 1 97.81 209 LEU B C 1
ATOM 4886 O O . LEU B 1 209 ? -11.773 24.016 13.859 1 97.81 209 LEU B O 1
ATOM 4890 N N . ILE B 1 210 ? -11.172 24.688 11.836 1 97.94 210 ILE B N 1
ATOM 4891 C CA . ILE B 1 210 ? -11.797 26 11.969 1 97.94 210 ILE B CA 1
ATOM 4892 C C . ILE B 1 210 ? -13.234 25.938 11.477 1 97.94 210 ILE B C 1
ATOM 4894 O O . ILE B 1 210 ? -13.5 26.078 10.281 1 97.94 210 ILE B O 1
ATOM 4898 N N . LEU B 1 211 ? -14.156 25.859 12.352 1 97.31 211 LEU B N 1
ATOM 4899 C CA . LEU B 1 211 ? -15.539 25.578 11.977 1 97.31 211 LEU B CA 1
ATOM 4900 C C . LEU B 1 211 ? -16.234 26.828 11.469 1 97.31 211 LEU B C 1
ATOM 4902 O O . LEU B 1 211 ? -16.984 26.781 10.484 1 97.31 211 LEU B O 1
ATOM 4906 N N . ASN B 1 212 ? -16.062 27.922 12.086 1 95.88 212 ASN B N 1
ATOM 4907 C CA . ASN B 1 212 ? -16.5 29.25 11.656 1 95.88 212 ASN B CA 1
ATOM 4908 C C . ASN B 1 212 ? -15.75 30.359 12.375 1 95.88 212 ASN B C 1
ATOM 4910 O O . ASN B 1 212 ? -14.695 30.109 12.977 1 95.88 212 ASN B O 1
ATOM 4914 N N . SER B 1 213 ? -16.219 31.625 12.266 1 95.94 213 SER B N 1
ATOM 4915 C CA . SER B 1 213 ? -15.484 32.781 12.773 1 95.94 213 SER B CA 1
ATOM 4916 C C . SER B 1 213 ? -15.492 32.812 14.297 1 95.94 213 SER B C 1
ATOM 4918 O O . SER B 1 213 ? -14.719 33.562 14.906 1 95.94 213 SER B O 1
ATOM 4920 N N . GLU B 1 214 ? -16.312 31.953 14.93 1 97.12 214 GLU B N 1
ATOM 4921 C CA . GLU B 1 214 ? -16.438 31.984 16.375 1 97.12 214 GLU B CA 1
ATOM 4922 C C . GLU B 1 214 ? -15.828 30.75 17.016 1 97.12 214 GLU B C 1
ATOM 4924 O O . GLU B 1 214 ? -15.469 30.766 18.203 1 97.12 214 GLU B O 1
ATOM 4929 N N . CYS B 1 215 ? -15.758 29.75 16.266 1 97.38 215 CYS B N 1
ATOM 4930 C CA . CYS B 1 215 ? -15.562 28.438 16.891 1 97.38 215 CYS B CA 1
ATOM 4931 C C . CYS B 1 215 ? -14.477 27.641 16.156 1 97.38 215 CYS B C 1
ATOM 4933 O O . CYS B 1 215 ? -14.492 27.531 14.938 1 97.38 215 CYS B O 1
ATOM 4935 N N . VAL B 1 216 ? -13.523 27.094 16.969 1 98.38 216 VAL B N 1
ATOM 4936 C CA . VAL B 1 216 ? -12.523 26.156 16.469 1 98.38 216 VAL B CA 1
ATOM 4937 C C . VAL B 1 216 ? -12.688 24.812 17.172 1 98.38 216 VAL B C 1
ATOM 4939 O O . VAL B 1 216 ? -12.953 24.766 18.375 1 98.38 216 VAL B O 1
ATOM 4942 N N . ALA B 1 217 ? -12.688 23.734 16.422 1 97.69 217 ALA B N 1
ATOM 4943 C CA . ALA B 1 217 ? -12.688 22.391 17 1 97.69 217 ALA B CA 1
ATOM 4944 C C . ALA B 1 217 ? -11.273 21.828 17.062 1 97.69 217 ALA B C 1
ATOM 4946 O O . ALA B 1 217 ? -10.492 21.969 16.125 1 97.69 217 ALA B O 1
ATOM 4947 N N . VAL B 1 218 ? -10.898 21.266 18.188 1 98.06 218 VAL B N 1
ATOM 4948 C CA . VAL B 1 218 ? -9.594 20.625 18.328 1 98.06 218 VAL B CA 1
ATOM 4949 C C . VAL B 1 218 ? -9.773 19.219 18.906 1 98.06 218 VAL B C 1
ATOM 4951 O O . VAL B 1 218 ? -10.445 19.031 19.922 1 98.06 218 VAL B O 1
ATOM 4954 N N . GLY B 1 219 ? -9.188 18.25 18.219 1 95.25 219 GLY B N 1
ATOM 4955 C CA . GLY B 1 219 ? -9.242 16.875 18.688 1 95.25 219 GLY B CA 1
ATOM 4956 C C . GLY B 1 219 ? -8.148 16.547 19.688 1 95.25 219 GLY B C 1
ATOM 4957 O O . GLY B 1 219 ? -6.992 16.922 19.5 1 95.25 219 GLY B O 1
ATOM 4958 N N . ILE B 1 220 ? -8.531 15.953 20.828 1 94.69 220 ILE B N 1
ATOM 4959 C CA . ILE B 1 220 ? -7.586 15.258 21.688 1 94.69 220 ILE B CA 1
ATOM 4960 C C . ILE B 1 220 ? -7.41 13.82 21.203 1 94.69 220 ILE B C 1
ATOM 4962 O O . ILE B 1 220 ? -8.344 13.023 21.25 1 94.69 220 ILE B O 1
ATOM 4966 N N . SER B 1 221 ? -6.223 13.57 20.719 1 90.81 221 SER B N 1
ATOM 4967 C CA . SER B 1 221 ? -5.949 12.305 20.047 1 90.81 221 SER B CA 1
ATOM 4968 C C . SER B 1 221 ? -4.625 11.703 20.516 1 90.81 221 SER B C 1
ATOM 4970 O O . SER B 1 221 ? -4.078 12.117 21.531 1 90.81 221 SER B O 1
ATOM 4972 N N . GLN B 1 222 ? -4.203 10.656 19.781 1 87.5 222 GLN B N 1
ATOM 4973 C CA . GLN B 1 222 ? -2.869 10.117 20.016 1 87.5 222 GLN B CA 1
ATOM 4974 C C . GLN B 1 222 ? -1.798 11.18 19.797 1 87.5 222 GLN B C 1
ATOM 4976 O O . GLN B 1 222 ? -0.783 11.203 20.5 1 87.5 222 GLN B O 1
ATOM 4981 N N . ARG B 1 223 ? -2.115 12.094 18.938 1 93.38 223 ARG B N 1
ATOM 4982 C CA . ARG B 1 223 ? -1.105 13.031 18.453 1 93.38 223 ARG B CA 1
ATOM 4983 C C . ARG B 1 223 ? -1.224 14.367 19.172 1 93.38 223 ARG B C 1
ATOM 4985 O O . ARG B 1 223 ? -0.275 15.156 19.188 1 93.38 223 ARG B O 1
ATOM 4992 N N . THR B 1 224 ? -2.357 14.617 19.688 1 96.5 224 THR B N 1
ATOM 4993 C CA . THR B 1 224 ? -2.617 15.898 20.344 1 96.5 224 THR B CA 1
ATOM 4994 C C . THR B 1 224 ? -3.033 15.688 21.797 1 96.5 224 THR B C 1
ATOM 4996 O O . THR B 1 224 ? -4.016 15 22.078 1 96.5 224 THR B O 1
ATOM 4999 N N . GLN B 1 225 ? -2.352 16.391 22.703 1 96.75 225 GLN B N 1
ATOM 5000 C CA . GLN B 1 225 ? -2.576 16.219 24.141 1 96.75 225 GLN B CA 1
ATOM 5001 C C . GLN B 1 225 ? -3.541 17.281 24.672 1 96.75 225 GLN B C 1
ATOM 5003 O O . GLN B 1 225 ? -3.576 18.406 24.172 1 96.75 225 GLN B O 1
ATOM 5008 N N . LYS B 1 226 ? -4.219 16.906 25.734 1 96.38 226 LYS B N 1
ATOM 5009 C CA . LYS B 1 226 ? -5.195 17.797 26.359 1 96.38 226 LYS B CA 1
ATOM 5010 C C . LYS B 1 226 ? -4.543 19.109 26.812 1 96.38 226 LYS B C 1
ATOM 5012 O O . LYS B 1 226 ? -5.094 20.188 26.609 1 96.38 226 LYS B O 1
ATOM 5017 N N . GLU B 1 227 ? -3.396 19.016 27.406 1 97.75 227 GLU B N 1
ATOM 5018 C CA . GLU B 1 227 ? -2.686 20.203 27.891 1 97.75 227 GLU B CA 1
ATOM 5019 C C . GLU B 1 227 ? -2.371 21.156 26.75 1 97.75 227 GLU B C 1
ATOM 5021 O O . GLU B 1 227 ? -2.408 22.375 26.922 1 97.75 227 GLU B O 1
ATOM 5026 N N . SER B 1 228 ? -2.029 20.625 25.625 1 98.12 228 SER B N 1
ATOM 5027 C CA . SER B 1 228 ? -1.757 21.453 24.453 1 98.12 228 SER B CA 1
ATOM 5028 C C . SER B 1 228 ? -3.018 22.156 23.969 1 98.12 228 SER B C 1
ATOM 5030 O O . SER B 1 228 ? -2.963 23.312 23.547 1 98.12 228 SER B O 1
ATOM 5032 N N . VAL B 1 229 ? -4.09 21.438 24.047 1 98.12 229 VAL B N 1
ATOM 5033 C CA . VAL B 1 229 ? -5.359 22.031 23.641 1 98.12 229 VAL B CA 1
ATOM 5034 C C . VAL B 1 229 ? -5.699 23.203 24.547 1 98.12 229 VAL B C 1
ATOM 5036 O O . VAL B 1 229 ? -6.16 24.25 24.078 1 98.12 229 VAL B O 1
ATOM 5039 N N . ASP B 1 230 ? -5.434 23.078 25.812 1 98.06 230 ASP B N 1
ATOM 5040 C CA . ASP B 1 230 ? -5.691 24.156 26.766 1 98.06 230 ASP B CA 1
ATOM 5041 C C . ASP B 1 230 ? -4.828 25.375 26.469 1 98.06 230 ASP B C 1
ATOM 5043 O O . ASP B 1 230 ? -5.328 26.5 26.438 1 98.06 230 ASP B O 1
ATOM 5047 N N . LYS B 1 231 ? -3.547 25.125 26.297 1 97.81 231 LYS B N 1
ATOM 5048 C CA . LYS B 1 231 ? -2.631 26.219 25.984 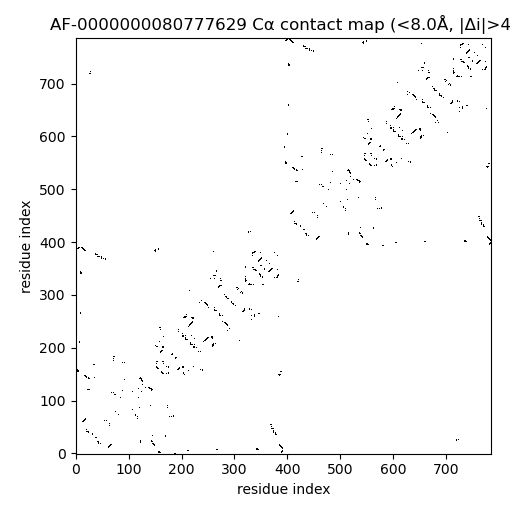1 97.81 231 LYS B CA 1
ATOM 5049 C C . LYS B 1 231 ? -3.021 26.906 24.672 1 97.81 231 LYS B C 1
ATOM 5051 O O . LYS B 1 231 ? -3.07 28.141 24.609 1 97.81 231 LYS B O 1
ATOM 5056 N N . PHE B 1 232 ? -3.287 26.094 23.719 1 98.25 232 PHE B N 1
ATOM 5057 C CA . PHE B 1 232 ? -3.699 26.578 22.406 1 98.25 232 PHE B CA 1
ATOM 5058 C C . PHE B 1 232 ? -4.961 27.438 22.5 1 98.25 232 PHE B C 1
ATOM 5060 O O . PHE B 1 232 ? -5.008 28.547 21.984 1 98.25 232 PHE B O 1
ATOM 5067 N N . ALA B 1 233 ? -5.934 26.906 23.172 1 98.44 233 ALA B N 1
ATOM 5068 C CA . ALA B 1 233 ? -7.219 27.578 23.312 1 98.44 233 ALA B CA 1
ATOM 5069 C C . ALA B 1 233 ? -7.059 28.922 24.031 1 98.44 233 ALA B C 1
ATOM 5071 O O . ALA B 1 233 ? -7.59 29.938 23.594 1 98.44 233 ALA B O 1
ATOM 5072 N N . LYS B 1 234 ? -6.391 28.906 25.094 1 98.19 234 LYS B N 1
ATOM 5073 C CA . LYS B 1 234 ? -6.184 30.125 25.859 1 98.19 234 LYS B CA 1
ATOM 5074 C C . LYS B 1 234 ? -5.52 31.203 25 1 98.19 234 LYS B C 1
ATOM 5076 O O . LYS B 1 234 ? -6.008 32.344 24.938 1 98.19 234 LYS B O 1
ATOM 5081 N N . ASN B 1 235 ? -4.426 30.828 24.391 1 97.88 235 ASN B N 1
ATOM 5082 C CA . ASN B 1 235 ? -3.691 31.781 23.547 1 97.88 235 ASN B CA 1
ATOM 5083 C C . ASN B 1 235 ? -4.551 32.281 22.391 1 97.88 235 ASN B C 1
ATOM 5085 O O . ASN B 1 235 ? -4.547 33.469 22.094 1 97.88 235 ASN B O 1
ATOM 5089 N N . LEU B 1 236 ? -5.266 31.359 21.766 1 98 236 LEU B N 1
ATOM 5090 C CA . LEU B 1 236 ? -6.094 31.719 20.625 1 98 236 LEU B CA 1
ATOM 5091 C C . LEU B 1 236 ? -7.172 32.719 21.031 1 98 236 LEU B C 1
ATOM 5093 O O . LEU B 1 236 ? -7.367 33.75 20.344 1 98 236 LEU B O 1
ATOM 5097 N N . LEU B 1 237 ? -7.824 32.469 22.109 1 97.94 237 LEU B N 1
ATOM 5098 C CA . LEU B 1 237 ? -8.953 33.281 22.531 1 97.94 237 LEU B CA 1
ATOM 5099 C C . LEU B 1 237 ? -8.484 34.625 23.047 1 97.94 237 LEU B C 1
ATOM 5101 O O . LEU B 1 237 ? -9.219 35.625 22.984 1 97.94 237 LEU B O 1
ATOM 5105 N N . GLU B 1 238 ? -7.277 34.656 23.469 1 97.19 238 GLU B N 1
ATOM 5106 C CA . GLU B 1 238 ? -6.711 35.938 23.922 1 97.19 238 GLU B CA 1
ATOM 5107 C C . GLU B 1 238 ? -6.234 36.781 22.75 1 97.19 238 GLU B C 1
ATOM 5109 O O . GLU B 1 238 ? -6.285 38 22.812 1 97.19 238 GLU B O 1
ATOM 5114 N N . LYS B 1 239 ? -5.816 36.125 21.734 1 95.56 239 LYS B N 1
ATOM 5115 C CA . LYS B 1 239 ? -5.082 36.844 20.688 1 95.56 239 LYS B CA 1
ATOM 5116 C C . LYS B 1 239 ? -5.93 37 19.438 1 95.56 239 LYS B C 1
ATOM 5118 O O . LYS B 1 239 ? -5.492 37.625 18.469 1 95.56 239 LYS B O 1
ATOM 5123 N N . SER B 1 240 ? -7.078 36.469 19.453 1 95 240 SER B N 1
ATOM 5124 C CA . SER B 1 240 ? -7.93 36.531 18.281 1 95 240 SER B CA 1
ATOM 5125 C C . SER B 1 240 ? -9.375 36.844 18.656 1 95 240 SER B C 1
ATOM 5127 O O . SER B 1 240 ? -9.68 37.094 19.828 1 95 240 SER B O 1
ATOM 5129 N N . ASP B 1 241 ? -10.273 36.812 17.609 1 94.56 241 ASP B N 1
ATOM 5130 C CA . ASP B 1 241 ? -11.672 37.188 17.844 1 94.56 241 ASP B CA 1
ATOM 5131 C C . ASP B 1 241 ? -12.539 35.938 18.016 1 94.56 241 ASP B C 1
ATOM 5133 O O . ASP B 1 241 ? -13.758 36.031 18.125 1 94.56 241 ASP B O 1
ATOM 5137 N N . PHE B 1 242 ? -11.906 34.781 18 1 97.81 242 PHE B N 1
ATOM 5138 C CA . PHE B 1 242 ? -12.68 33.562 18.25 1 97.81 242 PHE B CA 1
ATOM 5139 C C . PHE B 1 242 ? -13.297 33.594 19.641 1 97.81 242 PHE B C 1
ATOM 5141 O O . PHE B 1 242 ? -12.734 34.188 20.562 1 97.81 242 PHE B O 1
ATOM 5148 N N . LYS B 1 243 ? -14.422 32.906 19.734 1 98.12 243 LYS B N 1
ATOM 5149 C CA . LYS B 1 243 ? -15.172 33 20.984 1 98.12 243 LYS B CA 1
ATOM 5150 C C . LYS B 1 243 ? -14.938 31.766 21.859 1 98.12 243 LYS B C 1
ATOM 5152 O O . LYS B 1 243 ? -14.953 31.859 23.094 1 98.12 243 LYS B O 1
ATOM 5157 N N . PHE B 1 244 ? -14.852 30.609 21.219 1 98.5 244 PHE B N 1
ATOM 5158 C CA . PHE B 1 244 ? -14.68 29.406 22.016 1 98.5 244 PHE B CA 1
ATOM 5159 C C . PHE B 1 244 ? -14.047 28.297 21.172 1 98.5 244 PHE B C 1
ATOM 5161 O O . PHE B 1 244 ? -13.977 28.406 19.953 1 98.5 244 PHE B O 1
ATOM 5168 N N . VAL B 1 245 ? -13.477 27.297 21.859 1 98.69 245 VAL B N 1
ATOM 5169 C CA . VAL B 1 245 ? -12.891 26.109 21.266 1 98.69 245 VAL B CA 1
ATOM 5170 C C . VAL B 1 245 ? -13.664 24.875 21.719 1 98.69 245 VAL B C 1
ATOM 5172 O O . VAL B 1 245 ? -13.977 24.734 22.891 1 98.69 245 VAL B O 1
ATOM 5175 N N . LEU B 1 246 ? -14.078 24.062 20.766 1 98 246 LEU B N 1
ATOM 5176 C CA . LEU B 1 246 ? -14.648 22.766 21.094 1 98 246 LEU B CA 1
ATOM 5177 C C . LEU B 1 246 ? -13.578 21.688 21.094 1 98 246 LEU B C 1
ATOM 5179 O O . LEU B 1 246 ? -12.969 21.406 20.062 1 98 246 LEU B O 1
ATOM 5183 N N . SER B 1 247 ? -13.32 21.109 22.203 1 97.38 247 SER B N 1
ATOM 5184 C CA . SER B 1 247 ? -12.359 20.016 22.312 1 97.38 247 SER B CA 1
ATOM 5185 C C . SER B 1 247 ? -13.055 18.656 22.203 1 97.38 247 SER B C 1
ATOM 5187 O O . SER B 1 247 ? -13.953 18.344 22.984 1 97.38 247 SER B O 1
ATOM 5189 N N . PHE B 1 248 ? -12.648 17.859 21.203 1 93.38 248 PHE B N 1
ATOM 5190 C CA . PHE B 1 248 ? -13.203 16.531 20.953 1 93.38 248 PHE B CA 1
ATOM 5191 C C . PHE B 1 248 ? -12.242 15.445 21.422 1 93.38 248 PHE B C 1
ATOM 5193 O O . PHE B 1 248 ? -11.102 15.367 20.953 1 93.38 248 PHE B O 1
ATOM 5200 N N . LYS B 1 249 ? -12.695 14.617 22.297 1 91.31 249 LYS B N 1
ATOM 5201 C CA . LYS B 1 249 ? -11.875 13.469 22.656 1 91.31 249 LYS B CA 1
ATOM 5202 C C . LYS B 1 249 ? -12.125 12.297 21.703 1 91.31 249 LYS B C 1
ATOM 5204 O O . LYS B 1 249 ? -13.234 11.773 21.641 1 91.31 249 LYS B O 1
ATOM 5209 N N . ILE B 1 250 ? -11.055 11.969 20.984 1 84.12 250 ILE B N 1
ATOM 5210 C CA . ILE B 1 250 ? -11.18 10.875 20.031 1 84.12 250 ILE B CA 1
ATOM 5211 C C . ILE B 1 250 ? -10.398 9.656 20.531 1 84.12 250 ILE B C 1
ATOM 5213 O O . ILE B 1 250 ? -9.344 9.805 21.141 1 84.12 250 ILE B O 1
ATOM 5217 N N . PRO B 1 251 ? -10.961 8.438 20.328 1 78.06 251 PRO B N 1
ATOM 5218 C CA . PRO B 1 251 ? -10.227 7.238 20.75 1 78.06 251 PRO B CA 1
ATOM 5219 C C . PRO B 1 251 ? -8.875 7.105 20.047 1 78.06 251 PRO B C 1
ATOM 5221 O O . PRO B 1 251 ? -8.727 7.543 18.906 1 78.06 251 PRO B O 1
ATOM 5224 N N . ASN B 1 252 ? -7.957 6.473 20.797 1 73.12 252 ASN B N 1
ATOM 5225 C CA . ASN B 1 252 ? -6.613 6.293 20.25 1 73.12 252 ASN B CA 1
ATOM 5226 C C . ASN B 1 252 ? -6.531 5.051 19.375 1 73.12 252 ASN B C 1
ATOM 5228 O O . ASN B 1 252 ? -6.324 3.941 19.859 1 73.12 252 ASN B O 1
ATOM 5232 N N . LYS B 1 253 ? -6.762 5.137 18.109 1 67.75 253 LYS B N 1
ATOM 5233 C CA . LYS B 1 253 ? -6.602 4.098 17.094 1 67.75 253 LYS B CA 1
ATOM 5234 C C . LYS B 1 253 ? -5.855 4.629 15.875 1 67.75 253 LYS B C 1
ATOM 5236 O O . LYS B 1 253 ? -5.922 5.82 15.57 1 67.75 253 LYS B O 1
ATOM 5241 N N . ARG B 1 254 ? -5.129 3.754 15.242 1 59.53 254 ARG B N 1
ATOM 5242 C CA . ARG B 1 254 ? -4.344 4.172 14.086 1 59.53 254 ARG B CA 1
ATOM 5243 C C . ARG B 1 254 ? -5.234 4.758 13 1 59.53 254 ARG B C 1
ATOM 5245 O O . ARG B 1 254 ? -4.844 5.703 12.312 1 59.53 254 ARG B O 1
ATOM 5252 N N . GLU B 1 255 ? -6.371 4.203 13.055 1 62.91 255 GLU B N 1
ATOM 5253 C CA . GLU B 1 255 ? -7.305 4.664 12.031 1 62.91 255 GLU B CA 1
ATOM 5254 C C . GLU B 1 255 ? -7.871 6.035 12.375 1 62.91 255 GLU B C 1
ATOM 5256 O O . GLU B 1 255 ? -8.422 6.723 11.516 1 62.91 255 GLU B O 1
ATOM 5261 N N . PHE B 1 256 ? -7.602 6.352 13.695 1 67.38 256 PHE B N 1
ATOM 5262 C CA . PHE B 1 256 ? -8.094 7.625 14.211 1 67.38 256 PHE B CA 1
ATOM 5263 C C . PHE B 1 256 ? -6.945 8.484 14.727 1 67.38 256 PHE B C 1
ATOM 5265 O O . PHE B 1 256 ? -6.879 8.797 15.914 1 67.38 256 PHE B O 1
ATOM 5272 N N . MET B 1 257 ? -6.07 8.867 13.789 1 76.06 257 MET B N 1
ATOM 5273 C CA . MET B 1 257 ? -4.891 9.547 14.32 1 76.06 257 MET B CA 1
ATOM 5274 C C . MET B 1 257 ? -5.195 11.016 14.617 1 76.06 257 MET B C 1
ATOM 5276 O O . MET B 1 257 ? -4.66 11.578 15.57 1 76.06 257 MET B O 1
ATOM 5280 N N . HIS B 1 258 ? -5.98 11.578 13.703 1 86.62 258 HIS B N 1
ATOM 5281 C CA . HIS B 1 258 ? -6.359 12.977 13.852 1 86.62 258 HIS B CA 1
ATOM 5282 C C . HIS B 1 258 ? -7.867 13.156 13.711 1 86.62 258 HIS B C 1
ATOM 5284 O O . HIS B 1 258 ? -8.555 12.273 13.211 1 86.62 258 HIS B O 1
ATOM 5290 N N . LEU B 1 259 ? -8.344 14.266 14.188 1 90.31 259 LEU B N 1
ATOM 5291 C CA . LEU B 1 259 ? -9.758 14.617 14.062 1 90.31 259 LEU B CA 1
ATOM 5292 C C . LEU B 1 259 ? -10.18 14.648 12.602 1 90.31 259 LEU B C 1
ATOM 5294 O O . LEU B 1 259 ? -11.266 14.18 12.258 1 90.31 259 LEU B O 1
ATOM 5298 N N . ASP B 1 260 ? -9.312 15.109 11.758 1 92.12 260 ASP B N 1
ATOM 5299 C CA . ASP B 1 260 ? -9.688 15.289 10.359 1 92.12 260 ASP B CA 1
ATOM 5300 C C . ASP B 1 260 ? -9.719 13.953 9.625 1 92.12 260 ASP B C 1
ATOM 5302 O O . ASP B 1 260 ? -10.164 13.875 8.477 1 92.12 260 ASP B O 1
ATOM 5306 N N . THR B 1 261 ? -9.266 12.906 10.242 1 88.81 261 THR B N 1
ATOM 5307 C CA . THR B 1 261 ? -9.375 11.586 9.633 1 88.81 261 THR B CA 1
ATOM 5308 C C . THR B 1 261 ? -10.758 10.984 9.883 1 88.81 261 THR B C 1
ATOM 5310 O O . THR B 1 261 ? -11.156 10.031 9.219 1 88.81 261 THR B O 1
ATOM 5313 N N . VAL B 1 262 ? -11.508 11.625 10.82 1 89.31 262 VAL B N 1
ATOM 5314 C CA . VAL B 1 262 ? -12.797 11.031 11.164 1 89.31 262 VAL B CA 1
ATOM 5315 C C . VAL B 1 262 ? -13.906 12.07 11.039 1 89.31 262 VAL B C 1
ATOM 5317 O O . VAL B 1 262 ? -15.086 11.742 11.102 1 89.31 262 VAL B O 1
ATOM 5320 N N . PHE B 1 263 ? -13.492 13.273 10.859 1 91.56 263 PHE B N 1
ATOM 5321 C CA . PHE B 1 263 ? -14.453 14.367 10.898 1 91.56 263 PHE B CA 1
ATOM 5322 C C . PHE B 1 263 ? -13.953 15.555 10.086 1 91.56 263 PHE B C 1
ATOM 5324 O O . PHE B 1 263 ? -12.914 16.141 10.398 1 91.56 263 PHE B O 1
ATOM 5331 N N . THR B 1 264 ? -14.711 15.945 8.984 1 95.69 264 THR B N 1
ATOM 5332 C CA . THR B 1 264 ? -14.367 17.125 8.203 1 95.69 264 THR B CA 1
ATOM 5333 C C . THR B 1 264 ? -15.617 17.891 7.777 1 95.69 264 THR B C 1
ATOM 5335 O O . THR B 1 264 ? -16.703 17.312 7.719 1 95.69 264 THR B O 1
ATOM 5338 N N . MET B 1 265 ? -15.469 19.125 7.582 1 96.88 265 MET B N 1
ATOM 5339 C CA . MET B 1 265 ? -16.562 20.016 7.227 1 96.88 265 MET B CA 1
ATOM 5340 C C . MET B 1 265 ? -16.641 20.219 5.715 1 96.88 265 MET B C 1
ATOM 5342 O O . MET B 1 265 ? -15.633 20.5 5.066 1 96.88 265 MET B O 1
ATOM 5346 N N . ILE B 1 266 ? -17.828 20.062 5.18 1 97.31 266 ILE B N 1
ATOM 5347 C CA . ILE B 1 266 ? -18.078 20.156 3.746 1 97.31 266 ILE B CA 1
ATOM 5348 C C . ILE B 1 266 ? -18.75 21.484 3.424 1 97.31 266 ILE B C 1
ATOM 5350 O O . ILE B 1 266 ? -18.406 22.141 2.432 1 97.31 266 ILE B O 1
ATOM 5354 N N . ASP B 1 267 ? -19.688 21.844 4.223 1 96.12 267 ASP B N 1
ATOM 5355 C CA . ASP B 1 267 ? -20.484 23.062 4.129 1 96.12 267 ASP B CA 1
ATOM 5356 C C . ASP B 1 267 ? -21 23.484 5.504 1 96.12 267 ASP B C 1
ATOM 5358 O O . ASP B 1 267 ? -20.734 22.812 6.504 1 96.12 267 ASP B O 1
ATOM 5362 N N . LYS B 1 268 ? -21.625 24.719 5.676 1 92.56 268 LYS B N 1
ATOM 5363 C CA . LYS B 1 268 ? -22.062 25.297 6.945 1 92.56 268 LYS B CA 1
ATOM 5364 C C . LYS B 1 268 ? -22.828 24.281 7.785 1 92.56 268 LYS B C 1
ATOM 5366 O O . LYS B 1 268 ? -22.703 24.266 9.016 1 92.56 268 LYS B O 1
ATOM 5371 N N . GLY B 1 269 ? -23.375 23.25 7.258 1 92.75 269 GLY B N 1
ATOM 5372 C CA . GLY B 1 269 ? -24.141 22.25 7.992 1 92.75 269 GLY B CA 1
ATOM 5373 C C . GLY B 1 269 ? -23.953 20.844 7.469 1 92.75 269 GLY B C 1
ATOM 5374 O O . GLY B 1 269 ? -24.75 19.953 7.773 1 92.75 269 GLY B O 1
ATOM 5375 N N . ILE B 1 270 ? -22.984 20.641 6.785 1 96.12 270 ILE B N 1
ATOM 5376 C CA . ILE B 1 270 ? -22.75 19.328 6.223 1 96.12 270 ILE B CA 1
ATOM 5377 C C . ILE B 1 270 ? -21.344 18.844 6.598 1 96.12 270 ILE B C 1
ATOM 5379 O O . ILE B 1 270 ? -20.375 19.562 6.371 1 96.12 270 ILE B O 1
ATOM 5383 N N . PHE B 1 271 ? -21.328 17.672 7.219 1 96.12 271 PHE B N 1
ATOM 5384 C CA . PHE B 1 271 ? -20.062 17.094 7.664 1 96.12 271 PHE B CA 1
ATOM 5385 C C . PHE B 1 271 ? -19.922 15.648 7.199 1 96.12 271 PHE B C 1
ATOM 5387 O O . PHE B 1 271 ? -20.922 14.961 7.004 1 96.12 271 PHE B O 1
ATOM 5394 N N . THR B 1 272 ? -18.703 15.258 6.918 1 95.31 272 THR B N 1
ATOM 5395 C CA . THR B 1 272 ? -18.391 13.844 6.777 1 95.31 272 THR B CA 1
ATOM 5396 C C . THR B 1 272 ? -17.859 13.273 8.094 1 95.31 272 THR B C 1
ATOM 5398 O O . THR B 1 272 ? -17.062 13.93 8.773 1 95.31 272 THR B O 1
ATOM 5401 N N . VAL B 1 273 ? -18.328 12.141 8.492 1 92.12 273 VAL B N 1
ATOM 5402 C CA . VAL B 1 273 ? -17.922 11.555 9.766 1 92.12 273 VAL B CA 1
ATOM 5403 C C . VAL B 1 273 ? -17.672 10.055 9.594 1 92.12 273 VAL B C 1
ATOM 5405 O O . VAL B 1 273 ? -18.328 9.406 8.773 1 92.12 273 VAL B O 1
ATOM 5408 N N . HIS B 1 274 ? -16.672 9.609 10.289 1 85.25 274 HIS B N 1
ATOM 5409 C CA . HIS B 1 274 ? -16.562 8.164 10.453 1 85.25 274 HIS B CA 1
ATOM 5410 C C . HIS B 1 274 ? -17.5 7.656 11.547 1 85.25 274 HIS B C 1
ATOM 5412 O O . HIS B 1 274 ? -17.531 8.203 12.648 1 85.25 274 HIS B O 1
ATOM 5418 N N . PRO B 1 275 ? -18.156 6.57 11.289 1 76.88 275 PRO B N 1
ATOM 5419 C CA . PRO B 1 275 ? -19.203 6.137 12.227 1 76.88 275 PRO B CA 1
ATOM 5420 C C . PRO B 1 275 ? -18.641 5.688 13.57 1 76.88 275 PRO B C 1
ATOM 5422 O O . PRO B 1 275 ? -19.344 5.723 14.586 1 76.88 275 PRO B O 1
ATOM 5425 N N . LEU B 1 276 ? -17.438 5.297 13.57 1 69.12 276 LEU B N 1
ATOM 5426 C CA . LEU B 1 276 ? -16.875 4.773 14.805 1 69.12 276 LEU B CA 1
ATOM 5427 C C . LEU B 1 276 ? -16.719 5.875 15.852 1 69.12 276 LEU B C 1
ATOM 5429 O O . LEU B 1 276 ? -16.547 5.594 17.031 1 69.12 276 LEU B O 1
ATOM 5433 N N . ILE B 1 277 ? -16.828 7.07 15.453 1 66.69 277 ILE B N 1
ATOM 5434 C CA . ILE B 1 277 ? -16.688 8.156 16.422 1 66.69 277 ILE B CA 1
ATOM 5435 C C . ILE B 1 277 ? -18.062 8.57 16.938 1 66.69 277 ILE B C 1
ATOM 5437 O O . ILE B 1 277 ? -18.172 9.406 17.828 1 66.69 277 ILE B O 1
ATOM 5441 N N . GLU B 1 278 ? -19.047 7.977 16.359 1 64.62 278 GLU B N 1
ATOM 5442 C CA . GLU B 1 278 ? -20.391 8.375 16.781 1 64.62 278 GLU B CA 1
ATOM 5443 C C . GLU B 1 278 ? -20.781 7.715 18.094 1 64.62 278 GLU B C 1
ATOM 5445 O O . GLU B 1 278 ? -21.828 8.008 18.656 1 64.62 278 GLU B O 1
ATOM 5450 N N . GLY B 1 279 ? -19.922 6.918 18.578 1 63.62 279 GLY B N 1
ATOM 5451 C CA . GLY B 1 279 ? -20.188 6.477 19.938 1 63.62 279 GLY B CA 1
ATOM 5452 C C . GLY B 1 279 ? -20.125 7.602 20.953 1 63.62 279 GLY B C 1
ATOM 5453 O O . GLY B 1 279 ? -20.297 8.773 20.609 1 63.62 279 GLY B O 1
ATOM 5454 N N . PRO B 1 280 ? -20.125 7.262 22.125 1 66.06 280 PRO B N 1
ATOM 5455 C CA . PRO B 1 280 ? -20.094 8.336 23.125 1 66.06 280 PRO B CA 1
ATOM 5456 C C . PRO B 1 280 ? -18.922 9.305 22.906 1 66.06 280 PRO B C 1
ATOM 5458 O O . PRO B 1 280 ? -17.766 8.883 22.891 1 66.06 280 PRO B O 1
ATOM 5461 N N . LEU B 1 281 ? -19.25 10.438 22.422 1 77.44 281 LEU B N 1
ATOM 5462 C CA . LEU B 1 281 ? -18.297 11.516 22.188 1 77.44 281 LEU B CA 1
ATOM 5463 C C . LEU B 1 281 ? -18.188 12.43 23.406 1 77.44 281 LEU B C 1
ATOM 5465 O O . LEU B 1 281 ? -19.203 12.781 24.016 1 77.44 281 LEU B O 1
ATOM 5469 N N . TYR B 1 282 ? -17.016 12.617 23.828 1 89.06 282 TYR B N 1
ATOM 5470 C CA . TYR B 1 282 ? -16.766 13.594 24.891 1 89.06 282 TYR B CA 1
ATOM 5471 C C . TYR B 1 282 ? -16.297 14.922 24.297 1 89.06 282 TYR B C 1
ATOM 5473 O O . TYR B 1 282 ? -15.234 14.977 23.672 1 89.06 282 TYR B O 1
ATOM 5481 N N . VAL B 1 283 ? -17.125 15.953 24.469 1 95.06 283 VAL B N 1
ATOM 5482 C CA . VAL B 1 283 ? -16.844 17.281 23.922 1 95.06 283 VAL B CA 1
ATOM 5483 C C . VAL B 1 283 ? -16.906 18.312 25.031 1 95.06 283 VAL B C 1
ATOM 5485 O O . VAL B 1 283 ? -17.828 18.312 25.859 1 95.06 283 VAL B O 1
ATOM 5488 N N . GLU B 1 284 ? -15.898 19.156 25.094 1 97.75 284 GLU B N 1
ATOM 5489 C CA . GLU B 1 284 ? -15.891 20.297 26 1 97.75 284 GLU B CA 1
ATOM 5490 C C . GLU B 1 284 ? -15.797 21.609 25.25 1 97.75 284 GLU B C 1
ATOM 5492 O O . GLU B 1 284 ? -15.086 21.719 24.25 1 97.75 284 GLU B O 1
ATOM 5497 N N . LYS B 1 285 ? -16.562 22.562 25.688 1 98.25 285 LYS B N 1
ATOM 5498 C CA . LYS B 1 285 ? -16.453 23.938 25.203 1 98.25 285 LYS B CA 1
ATOM 5499 C C . LYS B 1 285 ? -15.508 24.75 26.078 1 98.25 285 LYS B C 1
ATOM 5501 O O . LYS B 1 285 ? -15.719 24.859 27.297 1 98.25 285 LYS B O 1
ATOM 5506 N N . LEU B 1 286 ? -14.461 25.219 25.516 1 98.69 286 LEU B N 1
ATOM 5507 C CA . LEU B 1 286 ? -13.477 26.062 26.203 1 98.69 286 LEU B CA 1
ATOM 5508 C C . LEU B 1 286 ? -13.68 27.531 25.844 1 98.69 286 LEU B C 1
ATOM 5510 O O . LEU B 1 286 ? -13.773 27.875 24.656 1 98.69 286 LEU B O 1
ATOM 5514 N N . TYR B 1 287 ? -13.766 28.391 26.781 1 98.44 287 TYR B N 1
ATOM 5515 C CA . TYR B 1 287 ? -13.945 29.812 26.562 1 98.44 287 TYR B CA 1
ATOM 5516 C C . TYR B 1 287 ? -13.281 30.625 27.672 1 98.44 287 TYR B C 1
ATOM 5518 O O . TYR B 1 287 ? -12.906 30.078 28.719 1 98.44 287 TYR B O 1
ATOM 5526 N N . LEU B 1 288 ? -13.031 31.891 27.375 1 97.69 288 LEU B 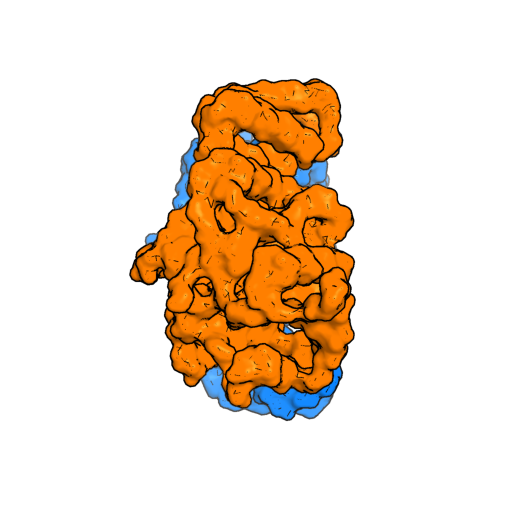N 1
ATOM 5527 C CA . LEU B 1 288 ? -12.383 32.75 28.359 1 97.69 288 LEU B CA 1
ATOM 5528 C C . LEU B 1 288 ? -13.414 33.562 29.125 1 97.69 288 LEU B C 1
ATOM 5530 O O . LEU B 1 288 ? -14.359 34.094 28.547 1 97.69 288 LEU B O 1
ATOM 5534 N N . GLU B 1 289 ? -13.273 33.531 30.406 1 96.56 289 GLU B N 1
ATOM 5535 C CA . GLU B 1 289 ? -13.969 34.438 31.344 1 96.56 289 GLU B CA 1
ATOM 5536 C C . GLU B 1 289 ? -12.984 35.094 32.312 1 96.56 289 GLU B C 1
ATOM 5538 O O . GLU B 1 289 ? -12.312 34.406 33.062 1 96.56 289 GLU B O 1
ATOM 5543 N N . ASP B 1 290 ? -12.922 36.375 32.344 1 94.19 290 ASP B N 1
ATOM 5544 C CA . ASP B 1 290 ? -11.984 37.125 33.188 1 94.19 290 ASP B CA 1
ATOM 5545 C C . ASP B 1 290 ? -10.562 36.594 33.031 1 94.19 290 ASP B C 1
ATOM 5547 O O . ASP B 1 290 ? -9.914 36.25 34 1 94.19 290 ASP B O 1
ATOM 5551 N N . SER B 1 291 ? -10.164 36.281 31.859 1 91.81 291 SER B N 1
ATOM 5552 C CA . SER B 1 291 ? -8.828 35.844 31.469 1 91.81 291 SER B CA 1
ATOM 5553 C C . SER B 1 291 ? -8.508 34.469 32 1 91.81 291 SER B C 1
ATOM 5555 O O . SER B 1 291 ? -7.34 34.094 32.094 1 91.81 291 SER B O 1
ATOM 5557 N N . THR B 1 292 ? -9.594 33.812 32.344 1 96.75 292 THR B N 1
ATOM 5558 C CA . THR B 1 292 ? -9.445 32.438 32.781 1 96.75 292 THR B CA 1
ATOM 5559 C C . THR B 1 292 ? -10.172 31.469 31.844 1 96.75 292 THR B C 1
ATOM 5561 O O . THR B 1 292 ? -11.305 31.734 31.438 1 96.75 292 THR B O 1
ATOM 5564 N N . LEU B 1 293 ? -9.406 30.469 31.516 1 97.88 293 LEU B N 1
ATOM 5565 C CA . LEU B 1 293 ? -10 29.469 30.625 1 97.88 293 LEU B CA 1
ATOM 5566 C C . LEU B 1 293 ? -11.055 28.656 31.344 1 97.88 293 LEU B C 1
ATOM 5568 O O . LEU B 1 293 ? -10.766 28.016 32.375 1 97.88 293 LEU B O 1
ATOM 5572 N N . GLN B 1 294 ? -12.258 28.703 30.875 1 98.19 294 GLN B N 1
ATOM 5573 C CA . GLN B 1 294 ? -13.375 27.938 31.406 1 98.19 294 GLN B CA 1
ATOM 5574 C C . GLN B 1 294 ? -13.703 26.75 30.516 1 98.19 294 GLN B C 1
ATOM 5576 O O . GLN B 1 294 ? -13.336 26.719 29.344 1 98.19 294 GLN B O 1
ATOM 5581 N N . ARG B 1 295 ? -14.273 25.797 31.141 1 97.31 295 ARG B N 1
ATOM 5582 C CA . ARG B 1 295 ? -14.664 24.594 30.422 1 97.31 295 ARG B CA 1
ATOM 5583 C C . ARG B 1 295 ? -16.109 24.219 30.719 1 97.31 295 ARG B C 1
ATOM 5585 O O . ARG B 1 295 ? -16.562 24.328 31.859 1 97.31 295 ARG B O 1
ATOM 5592 N N . GLU B 1 296 ? -16.844 23.828 29.719 1 97.69 296 GLU B N 1
ATOM 5593 C CA . GLU B 1 296 ? -18.219 23.328 29.828 1 97.69 296 GLU B CA 1
ATOM 5594 C C . GLU B 1 296 ? -18.422 22.047 29.016 1 97.69 296 GLU B C 1
ATOM 5596 O O . GLU B 1 296 ? -18.172 22.031 27.812 1 97.69 296 GLU B O 1
ATOM 5601 N N . VAL B 1 297 ? -18.797 20.984 29.719 1 96.69 297 VAL B N 1
ATOM 5602 C CA . VAL B 1 297 ? -19.078 19.734 29.016 1 96.69 297 VAL B CA 1
ATOM 5603 C C . VAL B 1 297 ? -20.312 19.891 28.141 1 96.69 297 VAL B C 1
ATOM 5605 O O . VAL B 1 297 ? -21.344 20.422 28.594 1 96.69 297 VAL B O 1
ATOM 5608 N N . GLN B 1 298 ? -20.156 19.453 26.906 1 95 298 GLN B N 1
ATOM 5609 C CA . GLN B 1 298 ? -21.281 19.484 25.984 1 95 298 GLN B CA 1
ATOM 5610 C C . GLN B 1 298 ? -22.016 18.156 25.969 1 95 298 GLN B C 1
ATOM 5612 O O . GLN B 1 298 ? -21.391 17.094 25.844 1 95 298 GLN B O 1
ATOM 5617 N N . LYS B 1 299 ? -23.328 18.172 26.094 1 89.5 299 LYS B N 1
ATOM 5618 C CA . LYS B 1 299 ? -24.141 16.953 26.109 1 89.5 299 LYS B CA 1
ATOM 5619 C C . LYS B 1 299 ? -24.984 16.844 24.844 1 89.5 299 LYS B C 1
ATOM 5621 O O . LYS B 1 299 ? -25.391 17.859 24.266 1 89.5 299 LYS B O 1
ATOM 5626 N N . GLY B 1 300 ? -25 15.625 24.406 1 88.88 300 GLY B N 1
ATOM 5627 C CA . GLY B 1 300 ? -25.844 15.375 23.25 1 88.88 300 GLY B CA 1
ATOM 5628 C C . GLY B 1 300 ? -25.109 14.656 22.125 1 88.88 300 GLY B C 1
ATOM 5629 O O . GLY B 1 300 ? -23.953 14.266 22.281 1 88.88 300 GLY B O 1
ATOM 5630 N N . SER B 1 301 ? -25.938 14.445 21.047 1 88.56 301 SER B N 1
ATOM 5631 C CA . SER B 1 301 ? -25.344 13.859 19.844 1 88.56 301 SER B CA 1
ATOM 5632 C C . SER B 1 301 ? -24.406 14.844 19.156 1 88.56 301 SER B C 1
ATOM 5634 O O . SER B 1 301 ? -24.453 16.047 19.422 1 88.56 301 SER B O 1
ATOM 5636 N N . LEU B 1 302 ? -23.547 14.312 18.375 1 90.44 302 LEU B N 1
ATOM 5637 C CA . LEU B 1 302 ? -22.656 15.164 17.594 1 90.44 302 LEU B CA 1
ATOM 5638 C C . LEU B 1 302 ? -23.438 16.219 16.812 1 90.44 302 LEU B C 1
ATOM 5640 O O . LEU B 1 302 ? -23.062 17.391 16.797 1 90.44 302 LEU B O 1
ATOM 5644 N N . GLU B 1 303 ? -24.547 15.828 16.172 1 91.94 303 GLU B N 1
ATOM 5645 C CA . GLU B 1 303 ? -25.391 16.734 15.414 1 91.94 303 GLU B CA 1
ATOM 5646 C C . GLU B 1 303 ? -25.938 17.859 16.297 1 91.94 303 GLU B C 1
ATOM 5648 O O . GLU B 1 303 ? -25.922 19.031 15.891 1 91.94 303 GLU B O 1
ATOM 5653 N N . GLU B 1 304 ? -26.328 17.516 17.453 1 92.56 304 GLU B N 1
ATOM 5654 C CA . GLU B 1 304 ? -26.891 18.484 18.375 1 92.56 304 GLU B CA 1
ATOM 5655 C C . GLU B 1 304 ? -25.828 19.469 18.844 1 92.56 304 GLU B C 1
ATOM 5657 O O . GLU B 1 304 ? -26.078 20.688 18.922 1 92.56 304 GLU B O 1
ATOM 5662 N N . ILE B 1 305 ? -24.703 18.906 19.188 1 93.31 305 ILE B N 1
ATOM 5663 C CA . ILE B 1 305 ? -23.594 19.719 19.688 1 93.31 305 ILE B CA 1
ATOM 5664 C C . ILE B 1 305 ? -23.188 20.719 18.609 1 93.31 305 ILE B C 1
ATOM 5666 O O . ILE B 1 305 ? -23.016 21.922 18.891 1 93.31 305 ILE B O 1
ATOM 5670 N N . LEU B 1 306 ? -23.062 20.266 17.391 1 94.69 306 LEU B N 1
ATOM 5671 C CA . LEU B 1 306 ? -22.672 21.125 16.297 1 94.69 306 LEU B CA 1
ATOM 5672 C C . LEU B 1 306 ? -23.75 22.141 15.977 1 94.69 306 LEU B C 1
ATOM 5674 O O . LEU B 1 306 ? -23.469 23.328 15.758 1 94.69 306 LEU B O 1
ATOM 5678 N N . SER B 1 307 ? -25.016 21.688 15.922 1 95.56 307 SER B N 1
ATOM 5679 C CA . SER B 1 307 ? -26.141 22.578 15.625 1 95.56 307 SER B CA 1
ATOM 5680 C C . SER B 1 307 ? -26.203 23.734 16.609 1 95.56 307 SER B C 1
ATOM 5682 O O . SER B 1 307 ? -26.344 24.891 16.219 1 95.56 307 SER B O 1
ATOM 5684 N N . SER B 1 308 ? -26.109 23.438 17.844 1 95.38 308 SER B N 1
ATOM 5685 C CA . SER B 1 308 ? -26.234 24.438 18.891 1 95.38 308 SER B CA 1
ATOM 5686 C C . SER B 1 308 ? -25.078 25.422 18.859 1 95.38 308 SER B C 1
ATOM 5688 O O . SER B 1 308 ? -25.266 26.625 18.953 1 95.38 308 SER B O 1
ATOM 5690 N N . ASN B 1 309 ? -23.859 24.922 18.734 1 95.69 309 ASN B N 1
ATOM 5691 C CA . ASN B 1 309 ? -22.688 25.766 18.844 1 95.69 309 ASN B CA 1
ATOM 5692 C C . ASN B 1 309 ? -22.422 26.547 17.562 1 95.69 309 ASN B C 1
ATOM 5694 O O . ASN B 1 309 ? -21.859 27.641 17.609 1 95.69 309 ASN B O 1
ATOM 5698 N N . LEU B 1 310 ? -22.812 26 16.422 1 95.75 310 LEU B N 1
ATOM 5699 C CA . LEU B 1 310 ? -22.562 26.656 15.141 1 95.75 310 LEU B CA 1
ATOM 5700 C C . LEU B 1 310 ? -23.797 27.438 14.68 1 95.75 310 LEU B C 1
ATOM 5702 O O . LEU B 1 310 ? -23.75 28.125 13.664 1 95.75 310 LEU B O 1
ATOM 5706 N N . HIS B 1 311 ? -24.859 27.344 15.406 1 94.44 311 HIS B N 1
ATOM 5707 C CA . HIS B 1 311 ? -26.109 28.031 15.102 1 94.44 311 HIS B CA 1
ATOM 5708 C C . HIS B 1 311 ? -26.641 27.641 13.727 1 94.44 311 HIS B C 1
ATOM 5710 O O . HIS B 1 311 ? -26.953 28.516 12.906 1 94.44 311 HIS B O 1
ATOM 5716 N N . VAL B 1 312 ? -26.625 26.406 13.523 1 94 312 VAL B N 1
ATOM 5717 C CA . VAL B 1 312 ? -27.141 25.828 12.297 1 94 312 VAL B CA 1
ATOM 5718 C C . VAL B 1 312 ? -28.281 24.859 12.617 1 94 312 VAL B C 1
ATOM 5720 O O . VAL B 1 312 ? -28.156 24.016 13.508 1 94 312 VAL B O 1
ATOM 5723 N N . ASP B 1 313 ? -29.438 24.969 12.039 1 89.38 313 ASP B N 1
ATOM 5724 C CA . ASP B 1 313 ? -30.641 24.234 12.391 1 89.38 313 ASP B CA 1
ATOM 5725 C C . ASP B 1 313 ? -30.531 22.766 11.992 1 89.38 313 ASP B C 1
ATOM 5727 O O . ASP B 1 313 ? -30.906 21.875 12.758 1 89.38 313 ASP B O 1
ATOM 5731 N N . ASN B 1 314 ? -30.062 22.531 10.805 1 89.44 314 ASN B N 1
ATOM 5732 C CA . ASN B 1 314 ? -30.031 21.172 10.297 1 89.44 314 ASN B CA 1
ATOM 5733 C C . ASN B 1 314 ? -28.609 20.75 9.914 1 89.44 314 ASN B C 1
ATOM 5735 O O . ASN B 1 314 ? -28.141 21.062 8.82 1 89.44 314 ASN B O 1
ATOM 5739 N N . VAL B 1 315 ? -27.969 20.047 10.961 1 93.88 315 VAL B N 1
ATOM 5740 C CA . VAL B 1 315 ? -26.641 19.5 10.641 1 93.88 315 VAL B CA 1
ATOM 5741 C C . VAL B 1 315 ? -26.797 18.141 9.953 1 93.88 315 VAL B C 1
ATOM 5743 O O . VAL B 1 315 ? -27.469 17.25 10.477 1 93.88 315 VAL B O 1
ATOM 5746 N N . LYS B 1 316 ? -26.281 18.016 8.781 1 94.5 316 LYS B N 1
ATOM 5747 C CA . LYS B 1 316 ? -26.281 16.766 8.023 1 94.5 316 LYS B CA 1
ATOM 5748 C C . LYS B 1 316 ? -24.938 16.062 8.141 1 94.5 316 LYS B C 1
ATOM 5750 O O . LYS B 1 316 ? -23.891 16.656 7.879 1 94.5 316 LYS B O 1
ATOM 5755 N N . ILE B 1 317 ? -25 14.836 8.547 1 94.06 317 ILE B N 1
ATOM 5756 C CA . ILE B 1 317 ? -23.797 14.023 8.695 1 94.06 317 ILE B CA 1
ATOM 5757 C C . ILE B 1 317 ? -23.75 12.969 7.59 1 94.06 317 ILE B C 1
ATOM 5759 O O . ILE B 1 317 ? -24.672 12.164 7.453 1 94.06 317 ILE B O 1
ATOM 5763 N N . ILE B 1 318 ? -22.75 13.047 6.762 1 95.25 318 ILE B N 1
ATOM 5764 C CA . ILE B 1 318 ? -22.5 12.016 5.758 1 95.25 318 ILE B CA 1
ATOM 5765 C C . ILE B 1 318 ? -21.484 11.008 6.297 1 95.25 318 ILE B C 1
ATOM 5767 O O . ILE B 1 318 ? -20.328 11.359 6.566 1 95.25 318 ILE B O 1
ATOM 5771 N N . ARG B 1 319 ? -21.891 9.812 6.449 1 93.94 319 ARG B N 1
ATOM 5772 C CA . ARG B 1 319 ? -21.047 8.773 7.039 1 93.94 319 ARG B CA 1
ATOM 5773 C C . ARG B 1 319 ? -20.156 8.133 5.984 1 93.94 319 ARG B C 1
ATOM 5775 O O . ARG B 1 319 ? -20.641 7.625 4.969 1 93.94 319 ARG B O 1
ATOM 5782 N N . CYS B 1 320 ? -18.891 8.156 6.242 1 93.19 320 CYS B N 1
ATOM 5783 C CA . CYS B 1 320 ? -17.922 7.535 5.348 1 93.19 320 CYS B CA 1
ATOM 5784 C C . CYS B 1 320 ? -18.219 6.051 5.168 1 93.19 320 CYS B C 1
ATOM 5786 O O . CYS B 1 320 ? -18.375 5.32 6.148 1 93.19 320 CYS B O 1
ATOM 5788 N N . GLY B 1 321 ? -18.281 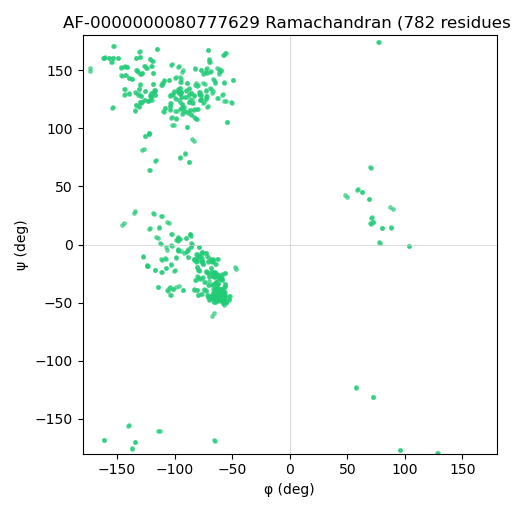5.574 3.945 1 94.06 321 GLY B N 1
ATOM 5789 C CA . GLY B 1 321 ? -18.562 4.176 3.646 1 94.06 321 GLY B CA 1
ATOM 5790 C C . GLY B 1 321 ? -20.031 3.812 3.781 1 94.06 321 GLY B C 1
ATOM 5791 O O . GLY B 1 321 ? -20.406 2.656 3.582 1 94.06 321 GLY B O 1
ATOM 5792 N N . GLY B 1 322 ? -20.875 4.766 4.102 1 93.5 322 GLY B N 1
ATOM 5793 C CA . GLY B 1 322 ? -22.297 4.523 4.18 1 93.5 322 GLY B CA 1
ATOM 5794 C C . GLY B 1 322 ? -22.703 3.689 5.379 1 93.5 322 GLY B C 1
ATOM 5795 O O . GLY B 1 322 ? -22.328 4.004 6.512 1 93.5 322 GLY B O 1
ATOM 5796 N N . THR B 1 323 ? -23.547 2.617 5.121 1 89.75 323 THR B N 1
ATOM 5797 C CA . THR B 1 323 ? -24.125 1.857 6.227 1 89.75 323 THR B CA 1
ATOM 5798 C C . THR B 1 323 ? -23.469 0.482 6.332 1 89.75 323 THR B C 1
ATOM 5800 O O . THR B 1 323 ? -23.578 -0.181 7.367 1 89.75 323 THR B O 1
ATOM 5803 N N . ASN B 1 324 ? -22.859 0.011 5.328 1 89.81 324 ASN B N 1
ATOM 5804 C CA . ASN B 1 324 ? -22.234 -1.307 5.336 1 89.81 324 ASN B CA 1
ATOM 5805 C C . ASN B 1 324 ? -20.906 -1.287 6.074 1 89.81 324 ASN B C 1
ATOM 5807 O O . ASN B 1 324 ? -20 -0.517 5.723 1 89.81 324 ASN B O 1
ATOM 5811 N N . PRO B 1 325 ? -20.719 -2.119 7.066 1 89.5 325 PRO B N 1
ATOM 5812 C CA . PRO B 1 325 ? -19.516 -2.066 7.891 1 89.5 325 PRO B CA 1
ATOM 5813 C C . PRO B 1 325 ? -18.25 -2.348 7.09 1 89.5 325 PRO B C 1
ATOM 5815 O O . PRO B 1 325 ? -17.188 -1.788 7.391 1 89.5 325 PRO B O 1
ATOM 5818 N N . ILE B 1 326 ? -18.359 -3.195 6.109 1 91.5 326 ILE B N 1
ATOM 5819 C CA . ILE B 1 326 ? -17.188 -3.514 5.289 1 91.5 326 ILE B CA 1
ATOM 5820 C C . ILE B 1 326 ? -16.75 -2.273 4.52 1 91.5 326 ILE B C 1
ATOM 5822 O O . ILE B 1 326 ? -15.57 -1.913 4.535 1 91.5 326 ILE B O 1
ATOM 5826 N N . ASP B 1 327 ? -17.703 -1.614 3.92 1 92.94 327 ASP B N 1
ATOM 5827 C CA . ASP B 1 327 ? -17.406 -0.401 3.166 1 92.94 327 ASP B CA 1
ATOM 5828 C C . ASP B 1 327 ? -16.875 0.701 4.086 1 92.94 327 ASP B C 1
ATOM 5830 O O . ASP B 1 327 ? -15.969 1.447 3.713 1 92.94 327 ASP B O 1
ATOM 5834 N N . GLN B 1 328 ? -17.469 0.768 5.277 1 90.81 328 GLN B N 1
ATOM 5835 C CA . GLN B 1 328 ? -17.031 1.767 6.25 1 90.81 328 GLN B CA 1
ATOM 5836 C C . GLN B 1 328 ? -15.578 1.562 6.645 1 90.81 328 GLN B C 1
ATOM 5838 O O . GLN B 1 328 ? -14.789 2.512 6.656 1 90.81 328 GLN B O 1
ATOM 5843 N N . MET B 1 329 ? -15.227 0.36 6.898 1 89.88 329 MET B N 1
ATOM 5844 C CA . MET B 1 329 ? -13.859 0.05 7.309 1 89.88 329 MET B CA 1
ATOM 5845 C C . MET B 1 329 ? -12.875 0.314 6.172 1 89.88 329 MET B C 1
ATOM 5847 O O . MET B 1 329 ? -11.812 0.898 6.391 1 89.88 329 MET B O 1
ATOM 5851 N N . ARG B 1 330 ? -13.258 -0.068 5.008 1 92.38 330 ARG B N 1
ATOM 5852 C CA . ARG B 1 330 ? -12.367 0.064 3.859 1 92.38 330 ARG B CA 1
ATOM 5853 C C . ARG B 1 330 ? -12.148 1.53 3.506 1 92.38 330 ARG B C 1
ATOM 5855 O O . ARG B 1 330 ? -11.008 1.951 3.266 1 92.38 330 ARG B O 1
ATOM 5862 N N . GLU B 1 331 ? -13.211 2.283 3.443 1 93.12 331 GLU B N 1
ATOM 5863 C CA . GLU B 1 331 ? -13.086 3.658 2.975 1 93.12 331 GLU B CA 1
ATOM 5864 C C . GLU B 1 331 ? -12.539 4.57 4.066 1 93.12 331 GLU B C 1
ATOM 5866 O O . GLU B 1 331 ? -11.922 5.594 3.777 1 93.12 331 GLU B O 1
ATOM 5871 N N . GLN B 1 332 ? -12.68 4.18 5.297 1 88.31 332 GLN B N 1
ATOM 5872 C CA . GLN B 1 332 ? -11.953 4.875 6.355 1 88.31 332 GLN B CA 1
ATOM 5873 C C . GLN B 1 332 ? -10.453 4.645 6.23 1 88.31 332 GLN B C 1
ATOM 5875 O O . GLN B 1 332 ? -9.664 5.582 6.371 1 88.31 332 GLN B O 1
ATOM 5880 N N . TRP B 1 333 ? -10.164 3.338 5.977 1 89.25 333 TRP B N 1
ATOM 5881 C CA . TRP B 1 333 ? -8.766 2.955 5.793 1 89.25 333 TRP B CA 1
ATOM 5882 C C . TRP B 1 333 ? -8.117 3.768 4.676 1 89.25 333 TRP B C 1
ATOM 5884 O O . TRP B 1 333 ? -6.918 4.047 4.715 1 89.25 333 TRP B O 1
ATOM 5894 N N . ASN B 1 334 ? -8.914 4.246 3.793 1 91.44 334 ASN B N 1
ATOM 5895 C CA . ASN B 1 334 ? -8.422 4.984 2.633 1 91.44 334 ASN B CA 1
ATOM 5896 C C . ASN B 1 334 ? -8.789 6.465 2.713 1 91.44 334 ASN B C 1
ATOM 5898 O O . ASN B 1 334 ? -8.984 7.113 1.684 1 91.44 334 ASN B O 1
ATOM 5902 N N . ASP B 1 335 ? -8.984 6.914 3.898 1 92.38 335 ASP B N 1
ATOM 5903 C CA . ASP B 1 335 ? -9.117 8.336 4.188 1 92.38 335 ASP B CA 1
ATOM 5904 C C . ASP B 1 335 ? -10.336 8.93 3.484 1 92.38 335 ASP B C 1
ATOM 5906 O O . ASP B 1 335 ? -10.258 10.023 2.912 1 92.38 335 ASP B O 1
ATOM 5910 N N . GLY B 1 336 ? -11.406 8.227 3.576 1 92.88 336 GLY B N 1
ATOM 5911 C CA . GLY B 1 336 ? -12.641 8.664 2.945 1 92.88 336 GLY B CA 1
ATOM 5912 C C . GLY B 1 336 ? -13.211 9.93 3.568 1 92.88 336 GLY B C 1
ATOM 5913 O O . GLY B 1 336 ? -13.922 10.688 2.904 1 92.88 336 GLY B O 1
ATOM 5914 N N . SER B 1 337 ? -12.883 10.203 4.793 1 92 337 SER B N 1
ATOM 5915 C CA . SER B 1 337 ? -13.414 11.375 5.48 1 92 337 SER B CA 1
ATOM 5916 C C . SER B 1 337 ? -12.438 12.547 5.418 1 92 337 SER B C 1
ATOM 5918 O O . SER B 1 337 ? -12.742 13.641 5.898 1 92 337 SER B O 1
ATOM 5920 N N . ASN B 1 338 ? -11.281 12.352 4.891 1 95.31 338 ASN B N 1
ATOM 5921 C CA . ASN B 1 338 ? -10.25 13.383 4.82 1 95.31 338 ASN B CA 1
ATOM 5922 C C . ASN B 1 338 ? -10.391 14.227 3.557 1 95.31 338 ASN B C 1
ATOM 5924 O O . ASN B 1 338 ? -9.516 14.211 2.691 1 95.31 338 ASN B O 1
ATOM 5928 N N . THR B 1 339 ? -11.414 15.047 3.523 1 96.62 339 THR B N 1
ATOM 5929 C CA . THR B 1 339 ? -11.766 15.859 2.363 1 96.62 339 THR B CA 1
ATOM 5930 C C . THR B 1 339 ? -11.258 17.281 2.523 1 96.62 339 THR B C 1
ATOM 5932 O O . THR B 1 339 ? -11.234 17.828 3.633 1 96.62 339 THR B O 1
ATOM 5935 N N . LEU B 1 340 ? -10.836 17.906 1.438 1 98.5 340 LEU B N 1
ATOM 5936 C CA . LEU B 1 340 ? -10.453 19.312 1.44 1 98.5 340 LEU B CA 1
ATOM 5937 C C . LEU B 1 340 ? -11.547 20.172 0.827 1 98.5 340 LEU B C 1
ATOM 5939 O O . LEU B 1 340 ? -11.805 20.094 -0.377 1 98.5 340 LEU B O 1
ATOM 5943 N N . ALA B 1 341 ? -12.211 20.922 1.618 1 98.56 341 ALA B N 1
ATOM 5944 C CA . ALA B 1 341 ? -13.172 21.891 1.081 1 98.56 341 ALA B CA 1
ATOM 5945 C C . ALA B 1 341 ? -12.453 23.047 0.408 1 98.56 341 ALA B C 1
ATOM 5947 O O . ALA B 1 341 ? -11.586 23.688 1.011 1 98.56 341 ALA B O 1
ATOM 5948 N N . ILE B 1 342 ? -12.836 23.344 -0.872 1 98.62 342 ILE B N 1
ATOM 5949 C CA . ILE B 1 342 ? -12.195 24.453 -1.571 1 98.62 342 ILE B CA 1
ATOM 5950 C C . ILE B 1 342 ? -13.195 25.594 -1.766 1 98.62 342 ILE B C 1
ATOM 5952 O O . ILE B 1 342 ? -12.82 26.703 -2.123 1 98.62 342 ILE B O 1
ATOM 5956 N N . ALA B 1 343 ? -14.383 25.344 -1.562 1 98.25 343 ALA B N 1
ATOM 5957 C CA . ALA B 1 343 ? -15.523 26.266 -1.5 1 98.25 343 ALA B CA 1
ATOM 5958 C C . ALA B 1 343 ? -16.719 25.609 -0.799 1 98.25 343 ALA B C 1
ATOM 5960 O O . ALA B 1 343 ? -16.719 24.406 -0.565 1 98.25 343 ALA B O 1
ATOM 5961 N N . PRO B 1 344 ? -17.656 26.484 -0.331 1 97 344 PRO B N 1
ATOM 5962 C CA . PRO B 1 344 ? -18.844 25.844 0.247 1 97 344 PRO B CA 1
ATOM 5963 C C . PRO B 1 344 ? -19.453 24.781 -0.67 1 97 344 PRO B C 1
ATOM 5965 O O . PRO B 1 344 ? -19.719 25.047 -1.841 1 97 344 PRO B O 1
ATOM 5968 N N . ASN B 1 345 ? -19.531 23.578 -0.145 1 97.44 345 ASN B N 1
ATOM 5969 C CA . ASN B 1 345 ? -20.172 22.453 -0.819 1 97.44 345 ASN B CA 1
ATOM 5970 C C . ASN B 1 345 ? -19.344 21.938 -1.989 1 97.44 345 ASN B C 1
ATOM 5972 O O . ASN B 1 345 ? -19.875 21.359 -2.932 1 97.44 345 ASN B O 1
ATOM 5976 N N . THR B 1 346 ? -18.094 22.234 -2.035 1 98.56 346 THR B N 1
ATOM 5977 C CA . THR B 1 346 ? -17.156 21.766 -3.053 1 98.56 346 THR B CA 1
ATOM 5978 C C . THR B 1 346 ? -15.898 21.203 -2.408 1 98.56 346 THR B C 1
ATOM 5980 O O . THR B 1 346 ? -15.18 21.922 -1.714 1 98.56 346 THR B O 1
ATOM 5983 N N . VAL B 1 347 ? -15.664 19.922 -2.672 1 98.62 347 VAL B N 1
ATOM 5984 C CA . VAL B 1 347 ? -14.562 19.297 -1.95 1 98.62 347 VAL B CA 1
ATOM 5985 C C . VAL B 1 347 ? -13.688 18.5 -2.922 1 98.62 347 VAL B C 1
ATOM 5987 O O . VAL B 1 347 ? -14.156 18.062 -3.975 1 98.62 347 VAL B O 1
ATOM 5990 N N . ILE B 1 348 ? -12.406 18.391 -2.629 1 98.75 348 ILE B N 1
ATOM 5991 C CA . ILE B 1 348 ? -11.492 17.469 -3.285 1 98.75 348 ILE B CA 1
ATOM 5992 C C . ILE B 1 348 ? -11.391 16.172 -2.482 1 98.75 348 ILE B C 1
ATOM 5994 O O . ILE B 1 348 ? -11.188 16.203 -1.268 1 98.75 348 ILE B O 1
ATOM 5998 N N . VAL B 1 349 ? -11.617 15.016 -3.162 1 98.25 349 VAL B N 1
ATOM 5999 C CA . VAL B 1 349 ? -11.617 13.719 -2.504 1 98.25 349 VAL B CA 1
ATOM 6000 C C . VAL B 1 349 ? -10.789 12.727 -3.318 1 98.25 349 VAL B C 1
ATOM 6002 O O . VAL B 1 349 ? -10.477 12.977 -4.488 1 98.25 349 VAL B O 1
ATOM 6005 N N . TYR B 1 350 ? -10.352 11.625 -2.701 1 97.75 350 TYR B N 1
ATOM 6006 C CA . TYR B 1 350 ? -9.742 10.523 -3.434 1 97.75 350 TYR B CA 1
ATOM 6007 C C . TYR B 1 350 ? -10.766 9.805 -4.301 1 97.75 350 TYR B C 1
ATOM 6009 O O . TYR B 1 350 ? -11.93 9.68 -3.92 1 97.75 350 TYR B O 1
ATOM 6017 N N . ASP B 1 351 ? -10.297 9.312 -5.359 1 97.06 351 ASP B N 1
ATOM 6018 C CA . ASP B 1 351 ? -11.18 8.648 -6.312 1 97.06 351 ASP B CA 1
ATOM 6019 C C . ASP B 1 351 ? -11.578 7.258 -5.816 1 97.06 351 ASP B C 1
ATOM 6021 O O . ASP B 1 351 ? -12.578 6.695 -6.27 1 97.06 351 ASP B O 1
ATOM 6025 N N . ARG B 1 352 ? -10.938 6.707 -4.879 1 96.69 352 ARG B N 1
ATOM 6026 C CA . ARG B 1 352 ? -11.055 5.289 -4.547 1 96.69 352 ARG B CA 1
ATOM 6027 C C . ARG B 1 352 ? -12.188 5.051 -3.561 1 96.69 352 ARG B C 1
ATOM 6029 O O . ARG B 1 352 ? -12.555 3.902 -3.295 1 96.69 352 ARG B O 1
ATOM 6036 N N . ASN B 1 353 ? -12.758 6.086 -2.975 1 96.88 353 ASN B N 1
ATOM 6037 C CA . ASN B 1 353 ? -13.812 5.926 -1.981 1 96.88 353 ASN B CA 1
ATOM 6038 C C . ASN B 1 353 ? -15.203 6.031 -2.615 1 96.88 353 ASN B C 1
ATOM 6040 O O . ASN B 1 353 ? -15.93 6.996 -2.375 1 96.88 353 ASN B O 1
ATOM 6044 N N . ASN B 1 354 ? -15.586 4.996 -3.311 1 96.19 354 ASN B N 1
ATOM 6045 C CA . ASN B 1 354 ? -16.734 4.996 -4.199 1 96.19 354 ASN B CA 1
ATOM 6046 C C . ASN B 1 354 ? -18.031 5.242 -3.43 1 96.19 354 ASN B C 1
ATOM 6048 O O . ASN B 1 354 ? -18.875 6.031 -3.861 1 96.19 354 ASN B O 1
ATOM 6052 N N . VAL B 1 355 ? -18.25 4.57 -2.322 1 96.56 355 VAL B N 1
ATOM 6053 C CA . VAL B 1 355 ? -19.484 4.688 -1.56 1 96.56 355 VAL B CA 1
ATOM 6054 C C . VAL B 1 355 ? -19.609 6.098 -0.986 1 96.56 355 VAL B C 1
ATOM 6056 O O . VAL B 1 355 ? -20.641 6.75 -1.142 1 96.56 355 VAL B O 1
ATOM 6059 N N . THR B 1 356 ? -18.578 6.566 -0.367 1 97.19 356 THR B N 1
ATOM 6060 C CA . THR B 1 356 ? -18.578 7.902 0.219 1 97.19 356 THR B CA 1
ATOM 6061 C C . THR B 1 356 ? -18.797 8.961 -0.855 1 97.19 356 THR B C 1
ATOM 6063 O O . THR B 1 356 ? -19.594 9.883 -0.677 1 97.19 356 THR B O 1
ATOM 6066 N N . ASN B 1 357 ? -18.062 8.82 -1.962 1 98.12 357 ASN B N 1
ATOM 6067 C CA . ASN B 1 357 ? -18.188 9.781 -3.051 1 98.12 357 ASN B CA 1
ATOM 6068 C C . ASN B 1 357 ? -19.609 9.812 -3.604 1 98.12 357 ASN B C 1
ATOM 6070 O O . ASN B 1 357 ? -20.141 10.883 -3.912 1 98.12 357 ASN B O 1
ATOM 6074 N N . SER B 1 358 ? -20.188 8.672 -3.721 1 98 358 SER B N 1
ATOM 6075 C CA . SER B 1 358 ? -21.578 8.602 -4.184 1 98 358 SER B CA 1
ATOM 6076 C C . SER B 1 358 ? -22.516 9.305 -3.207 1 98 358 SER B C 1
ATOM 6078 O O . SER B 1 358 ? -23.438 10.016 -3.625 1 98 358 SER B O 1
ATOM 6080 N N . LEU B 1 359 ? -22.312 9.109 -1.926 1 97.38 359 LEU B N 1
ATOM 6081 C CA . LEU B 1 359 ? -23.125 9.742 -0.898 1 97.38 359 LEU B CA 1
ATOM 6082 C C . LEU B 1 359 ? -22.969 11.258 -0.929 1 97.38 359 LEU B C 1
ATOM 6084 O O . LEU B 1 359 ? -23.938 11.992 -0.735 1 97.38 359 LEU B O 1
ATOM 6088 N N . LEU B 1 360 ? -21.75 11.742 -1.143 1 97.88 360 LEU B N 1
ATOM 6089 C CA . LEU B 1 360 ? -21.5 13.172 -1.275 1 97.88 360 LEU B CA 1
ATOM 6090 C C . LEU B 1 360 ? -22.266 13.75 -2.465 1 97.88 360 LEU B C 1
ATOM 6092 O O . LEU B 1 360 ? -22.906 14.797 -2.346 1 97.88 360 LEU B O 1
ATOM 6096 N N . GLN B 1 361 ? -22.203 13.047 -3.545 1 97.94 361 GLN B N 1
ATOM 6097 C CA . GLN B 1 361 ? -22.906 13.492 -4.742 1 97.94 361 GLN B CA 1
ATOM 6098 C C . GLN B 1 361 ? -24.422 13.5 -4.523 1 97.94 361 GLN B C 1
ATOM 6100 O O . GLN B 1 361 ? -25.109 14.422 -4.965 1 97.94 361 GLN B O 1
ATOM 6105 N N . GLU B 1 362 ? -24.906 12.492 -3.896 1 97.19 362 GLU B N 1
ATOM 6106 C CA . GLU B 1 362 ? -26.328 12.422 -3.59 1 97.19 362 GLU B CA 1
ATOM 6107 C C . GLU B 1 362 ? -26.75 13.586 -2.701 1 97.19 362 GLU B C 1
ATOM 6109 O O . GLU B 1 362 ? -27.906 14.023 -2.754 1 97.19 362 GLU B O 1
ATOM 6114 N N . ALA B 1 363 ? -25.875 14.07 -1.9 1 95.94 363 ALA B N 1
ATOM 6115 C CA . ALA B 1 363 ? -26.125 15.211 -1.027 1 95.94 363 ALA B CA 1
ATOM 6116 C C . ALA B 1 363 ? -25.875 16.531 -1.755 1 95.94 363 ALA B C 1
ATOM 6118 O O . ALA B 1 363 ? -25.781 17.578 -1.125 1 95.94 363 ALA B O 1
ATOM 6119 N N . ASP B 1 364 ? -25.625 16.469 -3.041 1 96.62 364 ASP B N 1
ATOM 6120 C CA . ASP B 1 364 ? -25.438 17.609 -3.922 1 96.62 364 ASP B CA 1
ATOM 6121 C C . ASP B 1 364 ? -24.109 18.312 -3.648 1 96.62 364 ASP B C 1
ATOM 6123 O O . ASP B 1 364 ? -24 19.531 -3.785 1 96.62 364 ASP B O 1
ATOM 6127 N N . VAL B 1 365 ? -23.203 17.594 -3.102 1 97.88 365 VAL B N 1
ATOM 6128 C CA . VAL B 1 365 ? -21.844 18.094 -2.936 1 97.88 365 VAL B CA 1
ATOM 6129 C C . VAL B 1 365 ? -21.078 18 -4.258 1 97.88 365 VAL B C 1
ATOM 6131 O O . VAL B 1 365 ? -21.188 16.984 -4.965 1 97.88 365 VAL B O 1
ATOM 6134 N N . ASN B 1 366 ? -20.422 19.094 -4.629 1 98.38 366 ASN B N 1
ATOM 6135 C CA . ASN B 1 366 ? -19.547 19.078 -5.789 1 98.38 366 ASN B CA 1
ATOM 6136 C C . ASN B 1 366 ? -18.188 18.469 -5.453 1 98.38 366 ASN B C 1
ATOM 6138 O O . ASN B 1 366 ? -17.422 19.016 -4.652 1 98.38 366 ASN B O 1
ATOM 6142 N N . ILE B 1 367 ? -17.891 17.359 -6.098 1 98.31 367 ILE B N 1
ATOM 6143 C CA . ILE B 1 367 ? -16.625 16.719 -5.734 1 98.31 367 ILE B CA 1
ATOM 6144 C C . ILE B 1 367 ? -15.641 16.828 -6.895 1 98.31 367 ILE B C 1
ATOM 6146 O O . ILE B 1 367 ? -16.031 16.766 -8.062 1 98.31 367 ILE B O 1
ATOM 6150 N N . ARG B 1 368 ? -14.422 17.125 -6.656 1 98.56 368 ARG B N 1
ATOM 6151 C CA . ARG B 1 368 ? -13.258 16.938 -7.52 1 98.56 368 ARG B CA 1
ATOM 6152 C C . ARG B 1 368 ? -12.422 15.75 -7.062 1 98.56 368 ARG B C 1
ATOM 6154 O O . ARG B 1 368 ? -11.969 15.703 -5.918 1 98.56 368 ARG B O 1
ATOM 6161 N N . THR B 1 369 ? -12.289 14.766 -7.938 1 97.94 369 THR B N 1
ATOM 6162 C CA . THR B 1 369 ? -11.57 13.562 -7.547 1 97.94 369 THR B CA 1
ATOM 6163 C C . THR B 1 369 ? -10.102 13.648 -7.977 1 97.94 369 THR B C 1
ATOM 6165 O O . THR B 1 369 ? -9.797 14.203 -9.031 1 97.94 369 THR B O 1
ATOM 6168 N N . ILE B 1 370 ? -9.273 13.211 -7.16 1 98.19 370 ILE B N 1
ATOM 6169 C CA . ILE B 1 370 ? -7.863 13.078 -7.496 1 98.19 370 ILE B CA 1
ATOM 6170 C C . ILE B 1 370 ? -7.43 11.625 -7.34 1 98.19 370 ILE B C 1
ATOM 6172 O O . ILE B 1 370 ? -8.086 10.844 -6.641 1 98.19 370 ILE B O 1
ATOM 6176 N N . LYS B 1 371 ? -6.336 11.289 -7.996 1 95.62 371 LYS B N 1
ATOM 6177 C CA . LYS B 1 371 ? -5.809 9.922 -7.965 1 95.62 371 LYS B CA 1
ATOM 6178 C C . LYS B 1 371 ? -5.188 9.602 -6.609 1 95.62 371 LYS B C 1
ATOM 6180 O O . LYS B 1 371 ? -4.648 10.492 -5.941 1 95.62 371 LYS B O 1
ATOM 6185 N N . SER B 1 372 ? -5.293 8.328 -6.273 1 94.75 372 SER B N 1
ATOM 6186 C CA . SER B 1 372 ? -4.91 7.941 -4.918 1 94.75 372 SER B CA 1
ATOM 6187 C C . SER B 1 372 ? -4.059 6.676 -4.926 1 94.75 372 SER B C 1
ATOM 6189 O O . SER B 1 372 ? -4.086 5.898 -3.969 1 94.75 372 SER B O 1
ATOM 6191 N N . GLY B 1 373 ? -3.387 6.434 -5.93 1 93.88 373 GLY B N 1
ATOM 6192 C CA . GLY B 1 373 ? -2.588 5.227 -6.039 1 93.88 373 GLY B CA 1
ATOM 6193 C C . GLY B 1 373 ? -1.437 5.18 -5.051 1 93.88 373 GLY B C 1
ATOM 6194 O O . GLY B 1 373 ? -1.374 4.285 -4.203 1 93.88 373 GLY B O 1
ATOM 6195 N N . GLU B 1 374 ? -0.575 6.18 -5.145 1 96.06 374 GLU B N 1
ATOM 6196 C CA . GLU B 1 374 ? 0.62 6.219 -4.305 1 96.06 374 GLU B CA 1
ATOM 6197 C C . GLU B 1 374 ? 0.416 7.121 -3.094 1 96.06 374 GLU B C 1
ATOM 6199 O O . GLU B 1 374 ? 0.858 6.797 -1.989 1 96.06 374 GLU B O 1
ATOM 6204 N N . LEU B 1 375 ? -0.3 8.219 -3.248 1 96.19 375 LEU B N 1
ATOM 6205 C CA . LEU B 1 375 ? -0.478 9.195 -2.18 1 96.19 375 LEU B CA 1
ATOM 6206 C C . LEU B 1 375 ? -1.209 8.578 -0.993 1 96.19 375 LEU B C 1
ATOM 6208 O O . LEU B 1 375 ? -0.931 8.922 0.158 1 96.19 375 LEU B O 1
ATOM 6212 N N . SER B 1 376 ? -2.104 7.672 -1.284 1 94.25 376 SER B N 1
ATOM 6213 C CA . SER B 1 376 ? -2.922 7.078 -0.232 1 94.25 376 SER B CA 1
ATOM 6214 C C . SER B 1 376 ? -2.1 6.145 0.65 1 94.25 376 SER B C 1
ATOM 6216 O O . SER B 1 376 ? -2.525 5.789 1.751 1 94.25 376 SER B O 1
ATOM 6218 N N . ARG B 1 377 ? -0.919 5.762 0.211 1 92.06 377 ARG B N 1
ATOM 6219 C CA . ARG B 1 377 ? -0.076 4.82 0.941 1 92.06 377 ARG B CA 1
ATOM 6220 C C . ARG B 1 377 ? 0.443 5.438 2.234 1 92.06 377 ARG B C 1
ATOM 6222 O O . ARG B 1 377 ? 0.895 4.723 3.133 1 92.06 377 ARG B O 1
ATOM 6229 N N . GLY B 1 378 ? 0.461 6.734 2.363 1 89.75 378 GLY B N 1
ATOM 6230 C CA . GLY B 1 378 ? 0.92 7.414 3.564 1 89.75 378 GLY B CA 1
ATOM 6231 C C . GLY B 1 378 ? -0.178 7.621 4.59 1 89.75 378 GLY B C 1
ATOM 6232 O O . GLY B 1 378 ? 0.069 8.156 5.672 1 89.75 378 GLY B O 1
ATOM 6233 N N . ARG B 1 379 ? -1.376 7.273 4.301 1 89.12 379 ARG B N 1
ATOM 6234 C CA . ARG B 1 379 ? -2.514 7.371 5.211 1 89.12 379 ARG B CA 1
ATOM 6235 C C . ARG B 1 379 ? -2.898 8.828 5.453 1 89.12 379 ARG B C 1
ATOM 6237 O O . ARG B 1 379 ? -2.975 9.273 6.602 1 89.12 379 ARG B O 1
ATOM 6244 N N . GLY B 1 380 ? -3.316 9.453 4.629 1 92.75 380 GLY B N 1
ATOM 6245 C CA . GLY B 1 380 ? -3.814 10.82 4.605 1 92.75 380 GLY B CA 1
ATOM 6246 C C . GLY B 1 380 ? -4.438 11.203 3.277 1 92.75 380 GLY B C 1
ATOM 6247 O O . GLY B 1 380 ? -4.055 10.68 2.229 1 92.75 380 GLY B O 1
ATOM 6248 N N . GLY B 1 381 ? -5.336 12.078 3.342 1 95.31 381 GLY B N 1
ATOM 6249 C CA . GLY B 1 381 ? -6.043 12.492 2.145 1 95.31 381 GLY B CA 1
ATOM 6250 C C . GLY B 1 381 ? -5.77 13.938 1.762 1 95.31 381 GLY B C 1
ATOM 6251 O O . GLY B 1 381 ? -4.742 14.5 2.145 1 95.31 381 GLY B O 1
ATOM 6252 N N . PRO B 1 382 ? -6.633 14.484 0.968 1 98 382 PRO B N 1
ATOM 6253 C CA . PRO B 1 382 ? -6.438 15.828 0.429 1 98 382 PRO B CA 1
ATOM 6254 C C . PRO B 1 382 ? -6.281 16.891 1.521 1 98 382 PRO B C 1
ATOM 6256 O O . PRO B 1 382 ? -5.465 17.797 1.393 1 98 382 PRO B O 1
ATOM 6259 N N . ARG B 1 383 ? -7.039 16.781 2.557 1 98 383 ARG B N 1
ATOM 6260 C CA . ARG B 1 383 ? -6.91 17.766 3.621 1 98 383 ARG B CA 1
ATOM 6261 C C . ARG B 1 383 ? -5.539 17.688 4.289 1 98 383 ARG B C 1
ATOM 6263 O O . ARG B 1 383 ? -4.898 18.703 4.543 1 98 383 ARG B O 1
ATOM 6270 N N . CYS B 1 384 ? -5.125 16.5 4.57 1 96.94 384 CYS B N 1
ATOM 6271 C CA . CYS B 1 384 ? -3.838 16.297 5.227 1 96.94 384 CYS B CA 1
ATOM 6272 C C . CYS B 1 384 ? -2.695 16.812 4.359 1 96.94 384 CYS B C 1
ATOM 6274 O O . CYS B 1 384 ? -1.674 17.266 4.879 1 96.94 384 CYS B O 1
ATOM 6276 N N . MET B 1 385 ? -2.875 16.844 3.08 1 98.31 385 MET B N 1
ATOM 6277 C CA . MET B 1 385 ? -1.79 17.203 2.166 1 98.31 385 MET B CA 1
ATOM 6278 C C . MET B 1 385 ? -1.758 18.703 1.906 1 98.31 385 MET B C 1
ATOM 6280 O O . MET B 1 385 ? -0.982 19.172 1.073 1 98.31 385 MET B O 1
ATOM 6284 N N . SER B 1 386 ? -2.602 19.438 2.6 1 98.5 386 SER B N 1
ATOM 6285 C CA . SER B 1 386 ? -2.73 20.859 2.289 1 98.5 386 SER B CA 1
ATOM 6286 C C . SER B 1 386 ? -2.859 21.703 3.561 1 98.5 386 SER B C 1
ATOM 6288 O O . SER B 1 386 ? -3.488 21.266 4.527 1 98.5 386 SER B O 1
ATOM 6290 N N . MET B 1 387 ? -2.273 22.844 3.527 1 98.44 387 MET B N 1
ATOM 6291 C CA . MET B 1 387 ? -2.432 23.844 4.582 1 98.44 387 MET B CA 1
ATOM 6292 C C . MET B 1 387 ? -2.971 25.156 4.016 1 98.44 387 MET B C 1
ATOM 6294 O O . MET B 1 387 ? -2.203 26 3.543 1 98.44 387 MET B O 1
ATOM 6298 N N . PRO B 1 388 ? -4.293 25.312 4.102 1 98 388 PRO B N 1
ATOM 6299 C CA . PRO B 1 388 ? -4.867 26.578 3.658 1 98 388 PRO B CA 1
ATOM 6300 C C . PRO B 1 388 ? -4.281 27.781 4.395 1 98 388 PRO B C 1
ATOM 6302 O O . PRO B 1 388 ? -4.086 27.734 5.613 1 98 388 PRO B O 1
ATOM 6305 N N . PHE B 1 389 ? -4.051 28.828 3.631 1 95.88 389 PHE B N 1
ATOM 6306 C CA . PHE B 1 389 ? -3.488 30.062 4.184 1 95.88 389 PHE B CA 1
ATOM 6307 C C . PHE B 1 389 ? -4.488 31.203 4.086 1 95.88 389 PHE B C 1
ATOM 6309 O O . PHE B 1 389 ? -4.574 32.031 4.988 1 95.88 389 PHE B O 1
ATOM 6316 N N . GLU B 1 390 ? -5.203 31.203 3.047 1 97.06 390 GLU B N 1
ATOM 6317 C CA . GLU B 1 390 ? -6.148 32.312 2.82 1 97.06 390 GLU B CA 1
ATOM 6318 C C . GLU B 1 390 ? -7.465 31.781 2.252 1 97.06 390 GLU B C 1
ATOM 6320 O O . GLU B 1 390 ? -7.465 30.984 1.306 1 97.06 390 GLU B O 1
ATOM 6325 N N . ARG B 1 391 ? -8.516 32.188 2.871 1 97.56 391 ARG B N 1
ATOM 6326 C CA . ARG B 1 391 ? -9.859 31.953 2.348 1 97.56 391 ARG B CA 1
ATOM 6327 C C . ARG B 1 391 ? -10.633 33.281 2.244 1 97.56 391 ARG B C 1
ATOM 6329 O O . ARG B 1 391 ? -10.328 34.219 2.955 1 97.56 391 ARG B O 1
ATOM 6336 N N . GLU B 1 392 ? -11.617 33.219 1.269 1 93.12 392 GLU B N 1
ATOM 6337 C CA . GLU B 1 392 ? -12.477 34.406 1.12 1 93.12 392 GLU B CA 1
ATOM 6338 C C . GLU B 1 392 ? -13.398 34.562 2.326 1 93.12 392 GLU B C 1
ATOM 6340 O O . GLU B 1 392 ? -13.898 33.594 2.873 1 93.12 392 GLU B O 1
ATOM 6345 N N . MET B 1 393 ? -13.562 35.781 2.926 1 76.25 393 MET B N 1
ATOM 6346 C CA . MET B 1 393 ? -14.445 36.094 4.051 1 76.25 393 MET B CA 1
ATOM 6347 C C . MET B 1 393 ? -15.898 36.156 3.594 1 76.25 393 MET B C 1
ATOM 6349 O O . MET B 1 393 ? -16.172 36.625 2.479 1 76.25 393 MET B O 1
#

InterPro domains:
  IPR003876 Arginine deiminase [PIRSF006356] (4-392)
  IPR003876 Arginine deiminase [PR01466] (1-21)
  IPR003876 Arginine deiminase [PR01466] (143-161)
  IPR003876 Arginine deiminase [PR01466] (171-186)
  IPR003876 Arginine deiminase [PR01466] (330-347)
  IPR003876 Arginine deiminase [PR01466] (350-364)
  IPR003876 Arginine deiminase [PR01466] (373-391)

pLDDT: mean 94.3, std 6.44, range [58.97, 98.88]

Solvent-accessible surface area (backbone atoms only — not comparable to full-atom values): 39284 Å² total; per-residue (Å²): 85,69,38,35,28,43,38,50,18,42,39,44,43,28,31,36,29,33,79,68,52,62,13,44,74,63,53,32,79,90,44,23,69,78,64,67,33,84,49,85,52,47,54,70,58,27,35,52,35,51,49,49,46,52,47,57,41,42,75,69,65,24,46,79,41,45,47,56,56,46,35,19,63,26,34,69,50,67,70,52,33,54,49,49,54,51,52,50,55,68,66,47,57,94,70,54,73,66,55,49,51,43,50,49,52,58,52,68,67,43,81,51,49,48,60,38,45,51,42,64,39,20,26,36,48,24,64,81,64,71,44,83,57,86,88,67,62,57,60,64,26,73,41,44,61,58,50,34,38,32,16,32,43,34,38,57,51,36,54,28,32,28,37,24,14,42,64,47,75,68,56,36,58,58,27,53,47,53,53,41,22,46,64,52,15,82,58,39,36,83,52,51,70,42,41,48,55,82,50,93,50,20,32,38,24,44,17,56,41,38,70,36,68,42,36,33,37,34,32,32,31,74,36,15,38,65,69,29,51,52,52,36,45,49,38,39,48,71,74,47,81,39,58,37,31,38,38,34,55,48,66,79,40,86,78,33,47,33,37,31,43,36,39,29,56,36,32,100,38,32,29,30,28,36,65,83,63,68,48,96,58,51,37,32,40,34,33,72,55,95,90,33,79,41,77,41,80,56,77,70,53,71,52,52,45,48,18,67,76,67,72,34,91,69,52,42,76,45,42,29,18,58,84,47,68,62,44,24,49,39,21,47,69,63,27,49,18,15,44,27,29,47,21,68,40,24,31,35,36,58,58,78,29,58,58,32,52,49,53,39,44,74,69,67,36,43,75,44,71,34,70,47,60,35,56,42,40,60,66,48,29,50,30,37,31,32,30,63,38,31,37,55,131,87,71,40,34,29,44,40,51,18,42,39,43,43,29,33,34,28,31,78,67,54,62,13,44,74,63,54,35,78,90,45,24,68,77,66,66,32,83,51,84,52,49,56,72,58,28,34,54,38,49,49,50,45,52,47,58,41,42,76,70,67,25,45,79,40,45,48,56,56,46,34,17,61,26,34,69,49,68,69,51,33,54,50,48,54,50,54,51,54,67,66,46,58,93,69,54,73,67,56,49,51,43,50,50,51,58,54,66,67,43,79,50,50,50,60,38,43,51,44,64,39,18,26,36,50,24,64,80,64,73,46,82,56,86,85,67,63,56,60,64,27,74,44,46,60,59,50,33,40,33,15,31,41,35,38,58,51,36,56,28,32,28,37,26,14,43,64,47,74,70,57,36,57,58,25,54,47,53,52,40,23,46,64,50,17,82,57,38,36,85,51,50,69,42,42,47,53,81,51,94,48,19,34,38,25,45,17,57,41,39,70,35,66,42,38,34,38,34,33,30,31,73,35,15,38,65,69,29,50,52,51,37,45,50,38,40,47,71,72,46,81,40,58,36,32,38,38,36,55,47,68,80,41,86,80,34,45,31,38,31,42,35,39,30,56,34,32,100,36,32,29,31,28,37,66,84,61,67,49,95,58,52,35,32,41,33,34,73,54,94,90,33,80,40,77,41,80,53,75,69,54,71,52,52,47,48,17,66,76,67,71,34,92,68,52,42,77,45,42,29,19,59,86,47,68,63,44,24,49,38,22,46,69,63,28,49,18,15,44,27,30,47,20,68,39,25,32,35,34,60,57,77,28,57,58,34,51,50,52,40,45,74,69,67,34,46,74,44,70,32,71,47,63,33,56,43,40,60,65,48,28,51,30,36,30,33,29,65,40,31,35,54,131

Radius of gyration: 29.12 Å; Cα contacts (8 Å, |Δi|>4): 1807; chains: 2; bounding box: 64×87×63 Å

Organism: Finegoldia magna (strain ATCC 29328 / DSM 20472 / WAL 2508) (NCBI:txid334413)

Foldseek 3Di:
DFFAPQAQFFAFAEWEFAQQDLLLVLDDPVCQVQLQFDDRFDNVVSNVQVVVLVVVCVVVNHHYHYLLVLLLLLQPDPVSVLVLLVVLLVLQDDDDPVLSVLSSVLLVPDDRSSVSSRDSQNFAFCVNSPDDDPVPGTGSGRHNRLVLLVQWQKARHGRAIERWAWQHSSCLSSSSSVVSSQPGRPVNDPGHYQYDNPDPFGATRLQWGNHGNAEIEGEDESTGHPVNVQSSFLSDQVPHVHFKYKYKYDDYDPLPHYPQLAWDDQANAEIEGEVVCQPDIWIWIWGDDPSDIDIDTDDDGPNVSSCVVSVNPHHHYQYQLHDDVVLSVVRSLQSQRNWRHNHRLETEWAPPRVNSVVSSVVVVRHYHYTHRDRVSSSPHIDNSSIHGRYRDD/DFFAPQAQFFAFAEWEFAQQDLLLVLDDPVCQVQLQFDDRFDNVVSNVQVVVLVVVCVVVNHHYHYLLVLLLLLQPDPVSVLVLLVVLLVLQDDDDPVLSVLSSVVLVPDDRSSVSSRDSQNFAFCVNSPDDDPVPGTGSGRHNRLVLLVQWQKARHGRAIERWAWQHSSCLSVSSSVVSSQPGRPVNDPGHYQYDNPDPFGATRLQWGNHGNAEIEGEDESTGHPVNVQSSFLSDQVPHVHFKYKYKYDDYDPLPHYPQLAWDDQANAEIEGAVVCQPDIWIWIWGDDPSDIDIDTDDDGPNVSSCVVSVNPHHHYQYQLHDDVVLSVVRSLQSLRNWRHNHRLETEWAPPRVNSVVSSVVVVRHYHYTHRDRVSSSPHIDNSSIHGRYRDD